Protein AF-0000000075651431 (afdb_homodimer)

Secondary structure (DSSP, 8-state):
-HHHHHHHHHHHTT---EEEEEGGGHHHHHHH-TTSEEEEE--TTHHHHHHHHHHHHHHTGGG--HHHHHHHHHHHHHHHHHHHHHHHH-HHHHHHHHHS--S-EEE-TTSTHHHHHHHHH-TTS-EEEEES--TT-HHHHHHT----TTT---TTS---SS--HHHHHHHHHHHHHHHHHHHHHHHHHHHHHHHHHT-TT--HHHHHTT--EEEE---TTTSPP--B-TTEEE-TTTT--PPPPPPHHHHHHHHTTTTT-EEEEE--TT-----HHHHHHHHHHHHT-SSEEEEE--SSPPTT--TTEEEESS--HHHHHHSTTEEEEEE---HHHHHHHHHHT--EEE---STTHHHHHHHHHHTTSEEE--TTT--HHHHHHHHHHHHH-HHHHHHHHHHHHHHH-SSS-HHHHHHHHHHHHHHH-S-GGGS-GGGGS-HHHHTTHHHHHHHHHHHHHHHHHHHHHHHHHHHHHHHHHHTTTTT-/-HHHHHHHHHHHTT---EEEEEGGGHHHHHHH-TTSEEEEE--TTHHHHHHHHHHHHHHTGGG--HHHHHHHHHHHHHHHHHHHHHHHH-HHHHHHHHHS--S-EEE-TTSTHHHHHHHHH-TTS-EEEEES--TT-HHHHHHT----TTT---TTS---SS--HHHHHHHHHHHHHHHHHHHHHHHHHHHHHHHHHT-TT--HHHHHTT--EEEE---TTTSPP--B-TTEEE-TTTT--PPPPPPHHHHHHHHTTTTT-EEEEE--TT-----HHHHHHHHHHHHT-SSEEEEE--SSPPTT--TTEEEESS--HHHHHHSTTEEEEEE---HHHHHHHHHHT--EEE---STTHHHHHHHHHHTTSEEE--TTT--HHHHHHHHHHHHH-HHHHHHHHHHHHHHH-SSS-HHHHHHHHHHHHHHH-S-GGGS-GGGGS-HHHHTTHHHHHHHHHHHHHHHHHHHHHHHHHHHHHHHHHHTTTTT-

Nearest PDB structures (foldseek):
  7yf5-assembly1_A  TM=9.626E-01  e=2.096E-19  Homo sapiens
  2o6l-assembly1_A  TM=9.824E-01  e=1.201E-18  Homo sapiens
  7yf5-assembly1_B  TM=9.692E-01  e=8.826E-19  Homo sapiens
  7cjx-assembly2_B  TM=9.665E-01  e=2.022E-17  Homo sapiens
  7yan-assembly2_D-2  TM=9.563E-01  e=1.825E-17  Homo sapiens

Sequence (976 aa):
MALAKIGRALVNKGHTVAVAVPQDTVEKHRAEWPDFQFEVFQDQGTQARMRAIQDQAWSTAGELSIFDFKNVFDASSGESKKHCALLLGDSKLQHRLKTSQYSVVISDPIFPCGAILSALLDTRVPHIAVMRADVHFLDEKATGVPIPLSYVPSLTTDFTDDMTFGQRLQNVIVSTLLPLLLRPIVSSTYDGLVRTFVGEDETMQSVTSRTDLWLYRTDNVLDFPRPSMPNMVQVGGLNVRVAAPLTEDMEAFFQSSGDDGVIVVSFGSMVKTMSTERQEVFAAAFARLRQKVVWRYVGEKPAGLGNNTRLLAWLPQNDLLAHTKTRAFITHAGSNGLYEALHHGVPMVCLPLFAEQPANAARVVARGLGVKLDFSKVTSDQLYQAILHVVTNTSYRETAARLSRLHRDQPQSPMERAVWWIEHVIKHGGLPHLRARAVELPWYQYYLLDVAGFLLVVCAAVLGTVWYSCSFVCRKICGKSGAKLKSQMALAKIGRALVNKGHTVAVAVPQDTVEKHRAEWPDFQFEVFQDQGTQARMRAIQDQAWSTAGELSIFDFKNVFDASSGESKKHCALLLGDSKLQHRLKTSQYSVVISDPIFPCGAILSALLDTRVPHIAVMRADVHFLDEKATGVPIPLSYVPSLTTDFTDDMTFGQRLQNVIVSTLLPLLLRPIVSSTYDGLVRTFVGEDETMQSVTSRTDLWLYRTDNVLDFPRPSMPNMVQVGGLNVRVAAPLTEDMEAFFQSSGDDGVIVVSFGSMVKTMSTERQEVFAAAFARLRQKVVWRYVGEKPAGLGNNTRLLAWLPQNDLLAHTKTRAFITHAGSNGLYEALHHGVPMVCLPLFAEQPANAARVVARGLGVKLDFSKVTSDQLYQAILHVVTNTSYRETAARLSRLHRDQPQSPMERAVWWIEHVIKHGGLPHLRARAVELPWYQYYLLDVAGFLLVVCAAVLGTVWYSCSFVCRKICGKSGAKLKSQ

pLDDT: mean 92.02, std 9.85, range [33.69, 98.88]

Solvent-accessible surface area (backbone atoms only — not comparable to full-atom values): 51063 Å² total; per-residue (Å²): 110,70,64,56,55,53,43,52,55,39,42,74,73,70,46,88,44,75,42,82,39,40,59,91,50,43,67,63,47,42,68,74,41,66,86,50,44,76,44,66,39,68,40,90,58,24,66,59,52,33,51,52,52,50,48,53,49,45,49,38,36,80,69,54,49,74,67,51,48,50,50,52,48,51,52,38,50,51,31,49,45,52,33,38,49,32,56,74,63,31,62,69,50,48,51,51,55,55,70,41,87,67,60,62,42,76,33,37,62,80,47,59,51,44,40,50,50,34,52,48,64,27,82,77,37,28,30,35,37,47,36,81,67,50,90,47,48,55,58,47,57,33,57,43,50,67,76,59,47,47,37,50,55,45,56,86,36,56,54,53,50,78,54,53,70,70,49,32,45,50,34,45,50,51,63,51,48,48,45,68,57,38,38,58,50,54,38,70,63,39,20,64,56,32,26,72,64,64,30,79,89,44,36,51,63,57,42,49,39,60,50,36,34,35,40,31,54,39,43,48,82,62,42,77,42,57,60,39,36,70,33,53,41,72,26,39,47,49,80,56,68,86,65,57,84,71,53,71,67,57,45,51,56,53,58,69,24,60,90,63,8,28,35,42,35,43,58,60,88,60,52,56,52,72,53,70,69,56,45,36,30,52,22,44,22,53,42,71,46,81,33,26,35,42,33,52,46,65,76,81,80,52,86,51,49,35,92,51,52,46,76,29,77,70,68,66,56,61,33,52,47,53,37,90,47,43,45,33,38,36,29,26,29,48,69,67,61,47,33,35,26,40,61,48,24,35,15,34,44,21,32,34,55,54,76,54,10,43,23,44,31,32,34,35,38,75,66,40,27,37,47,73,53,55,62,87,69,57,44,30,65,56,51,35,50,51,51,51,48,51,62,65,39,60,63,20,44,52,38,14,41,54,50,11,53,55,67,65,66,51,98,56,54,29,49,55,46,50,51,49,50,52,50,49,33,53,73,74,38,50,52,70,49,34,55,37,58,56,51,75,44,54,68,54,50,56,70,36,46,62,51,50,51,51,53,48,50,51,49,49,50,50,50,46,50,50,49,51,52,50,50,50,52,48,50,57,55,57,57,55,59,62,62,60,60,71,78,106,111,73,63,56,54,53,43,52,55,39,42,76,72,69,48,87,43,72,43,82,39,42,58,90,49,43,66,63,46,42,71,73,40,69,85,50,43,77,44,64,39,69,42,89,59,24,66,60,52,33,50,51,50,50,48,54,48,46,48,38,35,80,68,55,50,74,66,51,48,49,52,50,46,51,52,38,49,51,29,49,45,51,32,39,49,32,55,72,62,31,63,69,49,48,53,52,57,56,72,41,87,69,61,62,42,77,33,38,61,80,46,60,52,45,40,50,51,33,50,48,65,27,84,76,38,28,29,35,37,48,36,80,66,49,90,47,49,56,58,47,57,32,56,42,50,68,76,59,48,49,36,49,54,45,58,86,36,57,56,53,51,79,54,53,70,70,50,31,45,51,35,46,50,50,62,51,48,48,44,66,57,37,39,56,50,53,38,70,64,40,20,63,56,31,26,73,64,64,32,80,90,43,35,51,63,59,44,49,39,60,49,37,34,36,40,30,54,40,44,49,83,62,43,76,41,56,61,38,36,68,33,54,41,71,26,38,46,49,81,58,70,84,65,58,82,69,54,71,67,58,46,50,56,52,58,70,23,60,88,65,8,28,34,41,34,44,59,61,86,61,52,56,52,73,53,69,70,57,45,36,31,53,22,45,21,53,44,70,45,82,33,25,34,42,33,53,46,66,77,79,80,53,86,50,48,35,91,51,52,45,75,28,76,70,69,66,55,63,34,52,46,54,36,90,47,43,46,33,36,36,30,27,29,47,69,67,59,47,34,35,26,40,59,48,24,35,15,35,43,21,32,35,57,55,76,53,9,42,24,43,30,32,32,35,39,74,66,39,26,36,48,72,53,53,62,88,69,56,43,31,65,55,52,35,51,50,52,49,49,50,61,67,40,59,64,22,42,53,39,15,42,52,51,11,53,54,67,66,66,52,100,54,55,30,50,55,46,51,52,49,53,52,51,49,32,54,74,72,38,50,50,70,52,34,55,37,57,55,53,75,46,55,68,54,51,54,70,36,45,63,53,50,51,52,52,49,50,51,50,47,49,51,51,46,51,52,50,50,51,51,51,50,52,48,50,59,57,58,56,56,60,62,63,63,62,69,78,108

Foldseek 3Di:
DLVVLLVVVLVVVPDAAEEEDEPVCVVVVCVVPVRHHYQYFHLVCLVVVLVVLLLVCLQCLQPDDPVNVVVSVVSNLQSLLSSLCRCLVPPVSLVVLLPDDDLAQEEAVCRLSSLLSCLQSDLFRAYEYEEQDHQLNLVCLLQVWDWDLCQAADLQDLDHSDDDPVRSVVRVCCVPVSNVPRNVVVQVRCQVVSCVRRHVPDTSSNSSSSHLAYEHLDDVLQHPDDDDFLRYHYLHLSLADDADDDDPVVVVLQVVLPQQFEEEEDADPSNQDDDLVLLQQQQQLQQPGSGAYEYQHDDDHRPSHHPRYDYDVDDPLLNRLLDPRHAEYEYLQDRNNVSSNLLNLHAYEHAHRDGSSSNSQSSCVVQLQAHYDHSVDDGSVNVNVRSCCSRVPCSNSVSSVVSNVVQVPDPDRSSRVVSVVVVVCSVPNSPVVRGDCSSVDDPCVSVCVVVVVVVVVVVVVVVVVVVVVVVVVCCVVVVVVVVVPPVD/DLVVLLVVVLVVVPDAAEDEDEPVCVVVVCVVPVRHHYQYFHLPCLVVVLVVLLLVCLQCLQPDDPVNVVVSVVSNLQSLLSSLCRCLVPPVSLVVLLPDDDLAQEEAVCRLSSLLSCLQSDLFRAYEYEEQDHQLNLVCLLQVWDWDLCQAADLQDLDHSDDDPVRSVVRVCCVPVSNVPRNVVVQVRCQVVSCVRRHVPDTSSNSSSSHQAYEHLDDVLQHPDDDDFLRYHYLHLSLADDADDDDPVVVVLQVVLPQQFEEEEDADPSNQDDDLVLLQQQQQLQQPGSGAYEYQHDDDHRPSHHPRYDYDVDDPLLNRLLDPRHQEYEYLQDRNNVSSNLLNLHAYEHAHRDGSSSNSQSSCVVQLQAHYDHSVDDGSVNVNVRSCCSRVPCSNSVSSVVSNVVQVPDPDRSSRVVSVVVVVCSVPNSPVVRGDCSSVDDPCVSVCVVVVVVVVVVVVVVVVVVVVVVVVVVCVVVVVVVVVPPVD

Structure (mmCIF, N/CA/C/O backbone):
data_AF-0000000075651431-model_v1
#
loop_
_entity.id
_entity.type
_entity.pdbx_description
1 polymer UDP-glucuronosyltransferase
#
loop_
_atom_site.group_PDB
_atom_site.id
_atom_site.type_symbol
_atom_site.label_atom_id
_atom_site.label_alt_id
_atom_site.label_comp_id
_atom_site.label_asym_id
_atom_site.label_entity_id
_atom_site.label_seq_id
_atom_site.pdbx_PDB_ins_code
_atom_site.Cartn_x
_atom_site.Cartn_y
_atom_site.Cartn_z
_atom_site.occupancy
_atom_site.B_iso_or_equiv
_atom_site.auth_seq_id
_atom_site.auth_comp_id
_atom_site.auth_asym_id
_atom_site.auth_atom_id
_atom_site.pdbx_PDB_model_num
ATOM 1 N N . MET A 1 1 ? 11.805 -23.438 -1.217 1 73.19 1 MET A N 1
ATOM 2 C CA . MET A 1 1 ? 12.461 -22.906 -2.406 1 73.19 1 MET A CA 1
ATOM 3 C C . MET A 1 1 ? 12.625 -21.391 -2.309 1 73.19 1 MET A C 1
ATOM 5 O O . MET A 1 1 ? 13.75 -20.891 -2.287 1 73.19 1 MET A O 1
ATOM 9 N N . ALA A 1 2 ? 11.68 -20.641 -2.002 1 84.62 2 ALA A N 1
ATOM 10 C CA . ALA A 1 2 ? 11.805 -19.188 -1.938 1 84.62 2 ALA A CA 1
ATOM 11 C C . ALA A 1 2 ? 12.68 -18.766 -0.758 1 84.62 2 ALA A C 1
ATOM 13 O O . ALA A 1 2 ? 13.539 -17.891 -0.894 1 84.62 2 ALA A O 1
ATOM 14 N N . LEU A 1 3 ? 12.594 -19.516 0.33 1 93.56 3 LEU A N 1
ATOM 15 C CA . LEU A 1 3 ? 13.336 -19.172 1.536 1 93.56 3 LEU A CA 1
ATOM 16 C C . LEU A 1 3 ? 14.828 -19.438 1.344 1 93.56 3 LEU A C 1
ATOM 18 O O . LEU A 1 3 ? 15.664 -18.672 1.836 1 93.56 3 LEU A O 1
ATOM 22 N N . ALA A 1 4 ? 15.117 -20.484 0.65 1 93.19 4 ALA A N 1
ATOM 23 C CA . ALA A 1 4 ? 16.516 -20.797 0.395 1 93.19 4 ALA A CA 1
ATOM 24 C C . ALA A 1 4 ? 17.172 -19.719 -0.461 1 93.19 4 ALA A C 1
ATOM 26 O O . ALA A 1 4 ? 18.344 -19.359 -0.244 1 93.19 4 ALA A O 1
ATOM 27 N N . LYS A 1 5 ? 16.438 -19.234 -1.408 1 94.06 5 LYS A N 1
ATOM 28 C CA . LYS A 1 5 ? 16.969 -18.172 -2.266 1 94.06 5 LYS A CA 1
ATOM 29 C C . LYS A 1 5 ? 17.219 -16.891 -1.475 1 94.06 5 LYS A C 1
ATOM 31 O O . LYS A 1 5 ? 18.234 -16.219 -1.666 1 94.06 5 LYS A O 1
ATOM 36 N N . ILE A 1 6 ? 16.312 -16.531 -0.624 1 97.38 6 ILE A N 1
ATOM 37 C CA . ILE A 1 6 ? 16.484 -15.383 0.247 1 97.38 6 ILE A CA 1
ATOM 38 C C . ILE A 1 6 ? 17.703 -15.594 1.148 1 97.38 6 ILE A C 1
ATOM 40 O O . ILE A 1 6 ? 18.516 -14.688 1.328 1 97.38 6 ILE A O 1
ATOM 44 N N . GLY A 1 7 ? 17.812 -16.859 1.695 1 97.38 7 GLY A N 1
ATOM 45 C CA . GLY A 1 7 ? 18.953 -17.188 2.525 1 97.38 7 GLY A CA 1
ATOM 46 C C . GLY A 1 7 ? 20.281 -17 1.812 1 97.38 7 GLY A 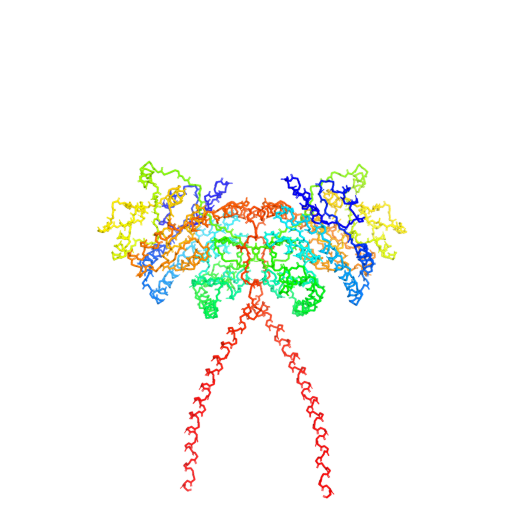C 1
ATOM 47 O O . GLY A 1 7 ? 21.219 -16.422 2.377 1 97.38 7 GLY A O 1
ATOM 48 N N . ARG A 1 8 ? 20.328 -17.453 0.633 1 95.62 8 ARG A N 1
ATOM 49 C CA . ARG A 1 8 ? 21.547 -17.312 -0.144 1 95.62 8 ARG A CA 1
ATOM 50 C C . ARG A 1 8 ? 21.891 -15.844 -0.369 1 95.62 8 ARG A C 1
ATOM 52 O O . ARG A 1 8 ? 23.047 -15.445 -0.267 1 95.62 8 ARG A O 1
ATOM 59 N N . ALA A 1 9 ? 20.859 -15.055 -0.707 1 96.88 9 ALA A N 1
ATOM 60 C CA . ALA A 1 9 ? 21.078 -13.625 -0.906 1 96.88 9 ALA A CA 1
ATOM 61 C C . ALA A 1 9 ? 21.594 -12.961 0.37 1 96.88 9 ALA A C 1
ATOM 63 O O . ALA A 1 9 ? 22.453 -12.078 0.316 1 96.88 9 ALA A O 1
ATOM 64 N N . LEU A 1 10 ? 21.125 -13.398 1.512 1 98.06 10 LEU A N 1
ATOM 65 C CA . LEU A 1 10 ? 21.547 -12.844 2.793 1 98.06 10 LEU A CA 1
ATOM 66 C C . LEU A 1 10 ? 22.984 -13.227 3.111 1 98.06 10 LEU A C 1
ATOM 68 O O . LEU A 1 10 ? 23.75 -12.406 3.602 1 98.06 10 LEU A O 1
ATOM 72 N N . VAL A 1 11 ? 23.344 -14.5 2.809 1 97.69 11 VAL A N 1
ATOM 73 C CA . VAL A 1 11 ? 24.719 -14.953 3.01 1 97.69 11 VAL A CA 1
ATOM 74 C C . VAL A 1 11 ? 25.672 -14.133 2.146 1 97.69 11 VAL A C 1
ATOM 76 O O . VAL A 1 11 ? 26.75 -13.719 2.604 1 97.69 11 VAL A O 1
ATOM 79 N N . ASN A 1 12 ? 25.266 -13.875 0.931 1 96.12 12 ASN A N 1
ATOM 80 C CA . ASN A 1 12 ? 26.062 -13.078 0.014 1 96.12 12 ASN A CA 1
ATOM 81 C C . ASN A 1 12 ? 26.266 -11.664 0.536 1 96.12 12 ASN A C 1
ATOM 83 O O . ASN A 1 12 ? 27.25 -11 0.192 1 96.12 12 ASN A O 1
ATOM 87 N N . LYS A 1 13 ? 25.391 -11.203 1.325 1 97 13 LYS A N 1
ATOM 88 C CA . LYS A 1 13 ? 25.484 -9.867 1.9 1 97 13 LYS A CA 1
ATOM 89 C C . LYS A 1 13 ? 26.234 -9.898 3.234 1 97 13 LYS A C 1
ATOM 91 O O . LYS A 1 13 ? 26.312 -8.875 3.924 1 97 13 LYS A O 1
ATOM 96 N N . GLY A 1 14 ? 26.609 -11.055 3.701 1 97 14 GLY A N 1
ATOM 97 C CA . GLY A 1 14 ? 27.469 -11.164 4.875 1 97 14 GLY A CA 1
ATOM 98 C C . GLY A 1 14 ? 26.719 -11.617 6.117 1 97 14 GLY A C 1
ATOM 99 O O . GLY A 1 14 ? 27.281 -11.648 7.211 1 97 14 GLY A O 1
ATOM 100 N N . HIS A 1 15 ? 25.5 -12.047 5.992 1 97.56 15 HIS A N 1
ATOM 101 C CA . HIS A 1 15 ? 24.734 -12.523 7.137 1 97.56 15 HIS A CA 1
ATOM 102 C C . HIS A 1 15 ? 24.969 -14.008 7.379 1 97.56 15 HIS A C 1
ATOM 104 O O . HIS A 1 15 ? 25.344 -14.734 6.461 1 97.56 15 HIS A O 1
ATOM 110 N N . THR A 1 16 ? 24.734 -14.445 8.594 1 97 16 THR A N 1
ATOM 111 C CA . THR A 1 16 ? 24.688 -15.867 8.938 1 97 16 THR A CA 1
ATOM 112 C C . THR A 1 16 ? 23.266 -16.391 8.883 1 97 16 THR A C 1
ATOM 114 O O . THR A 1 16 ? 22.359 -15.828 9.508 1 97 16 THR A O 1
ATOM 117 N N . VAL A 1 17 ? 23.094 -17.422 8.125 1 97.31 17 VAL A N 1
ATOM 118 C CA . VAL A 1 17 ? 21.766 -18 7.953 1 97.31 17 VAL A CA 1
ATOM 119 C C . VAL A 1 17 ? 21.719 -19.406 8.562 1 97.31 17 VAL A C 1
ATOM 121 O O . VAL A 1 17 ? 22.547 -20.266 8.219 1 97.31 17 VAL A O 1
ATOM 124 N N . ALA A 1 18 ? 20.797 -19.594 9.508 1 96.06 18 ALA A N 1
ATOM 125 C CA . ALA A 1 18 ? 20.578 -20.906 10.117 1 96.06 18 ALA A CA 1
ATOM 126 C C . ALA A 1 18 ? 19.219 -21.469 9.75 1 96.06 18 ALA A C 1
ATOM 128 O O . ALA A 1 18 ? 18.219 -20.734 9.719 1 96.06 18 ALA A O 1
ATOM 129 N N . VAL A 1 19 ? 19.188 -22.781 9.445 1 95.56 19 VAL A N 1
ATOM 130 C CA . VAL A 1 19 ? 17.953 -23.453 9.07 1 95.56 19 VAL A CA 1
ATOM 131 C C . VAL A 1 19 ? 17.688 -24.625 10.016 1 95.56 19 VAL A C 1
ATOM 133 O O . VAL A 1 19 ? 18.578 -25.438 10.273 1 95.56 19 VAL A O 1
ATOM 136 N N . ALA A 1 20 ? 16.516 -24.656 10.586 1 93.56 20 ALA A N 1
ATOM 137 C CA . ALA A 1 20 ? 16.109 -25.812 11.383 1 93.56 20 ALA A CA 1
ATOM 138 C C . ALA A 1 20 ? 15.672 -26.969 10.484 1 93.56 20 ALA A C 1
ATOM 140 O O . ALA A 1 20 ? 14.719 -26.828 9.703 1 93.56 20 ALA A O 1
ATOM 141 N N . VAL A 1 21 ? 16.391 -28.141 10.609 1 94.12 21 VAL A N 1
ATOM 142 C CA . VAL A 1 21 ? 16.094 -29.25 9.719 1 94.12 21 VAL A CA 1
ATOM 143 C C . VAL A 1 21 ? 16.078 -30.562 10.516 1 94.12 21 VAL A C 1
ATOM 145 O O . VAL A 1 21 ? 16.734 -30.672 11.547 1 94.12 21 VAL A O 1
ATOM 148 N N . PRO A 1 22 ? 15.266 -31.531 10.008 1 93.81 22 PRO A N 1
ATOM 149 C CA . PRO A 1 22 ? 15.32 -32.844 10.625 1 93.81 22 PRO A CA 1
ATOM 150 C C . PRO A 1 22 ? 16.656 -33.562 10.414 1 93.81 22 PRO A C 1
ATOM 152 O O . PRO A 1 22 ? 17.312 -33.344 9.383 1 93.81 22 PRO A O 1
ATOM 155 N N . GLN A 1 23 ? 16.969 -34.406 11.281 1 93.31 23 GLN A N 1
ATOM 156 C CA . GLN A 1 23 ? 18.234 -35.125 11.273 1 93.31 23 GLN A CA 1
ATOM 157 C C . GLN A 1 23 ? 18.406 -35.938 9.992 1 93.31 23 GLN A C 1
ATOM 159 O O . GLN A 1 23 ? 19.5 -36 9.43 1 93.31 23 GLN A O 1
ATOM 164 N N . ASP A 1 24 ? 17.359 -36.438 9.469 1 91.44 24 ASP A N 1
ATOM 165 C CA . ASP A 1 24 ? 17.422 -37.344 8.328 1 91.44 24 ASP A CA 1
ATOM 166 C C . ASP A 1 24 ? 17.703 -36.594 7.031 1 91.44 24 ASP A C 1
ATOM 168 O O . ASP A 1 24 ? 18.109 -37.188 6.035 1 91.44 24 ASP A O 1
ATOM 172 N N . THR A 1 25 ? 17.516 -35.281 7.039 1 91.75 25 THR A N 1
ATOM 173 C CA . THR A 1 25 ? 17.641 -34.562 5.785 1 91.75 25 THR A CA 1
ATOM 174 C C . THR A 1 25 ? 18.844 -33.625 5.84 1 91.75 25 THR A C 1
ATOM 176 O O . THR A 1 25 ? 19.141 -32.938 4.859 1 91.75 25 THR A O 1
ATOM 179 N N . VAL A 1 26 ? 19.547 -33.594 6.895 1 93.5 26 VAL A N 1
ATOM 180 C CA . VAL A 1 26 ? 20.578 -32.562 7.121 1 93.5 26 VAL A CA 1
ATOM 181 C C . VAL A 1 26 ? 21.703 -32.719 6.105 1 93.5 26 VAL A C 1
ATOM 183 O O . VAL A 1 26 ? 22.25 -31.734 5.609 1 93.5 26 VAL A O 1
ATOM 186 N N . GLU A 1 27 ? 22.078 -33.906 5.801 1 93.62 27 GLU A N 1
ATOM 187 C CA . GLU A 1 27 ? 23.203 -34.125 4.887 1 93.62 27 GLU A CA 1
ATOM 188 C C . GLU A 1 27 ? 22.875 -33.656 3.479 1 93.62 27 GLU A C 1
ATOM 190 O O . GLU A 1 27 ? 23.719 -33.062 2.803 1 93.62 27 GLU A O 1
ATOM 195 N N . LYS A 1 28 ? 21.703 -33.906 3.127 1 92.12 28 LYS A N 1
ATOM 196 C CA . LYS A 1 28 ? 21.266 -33.438 1.819 1 92.12 28 LYS A CA 1
ATOM 197 C C . LYS A 1 28 ? 21.25 -31.891 1.759 1 92.12 28 LYS A C 1
ATOM 199 O O . LYS A 1 28 ? 21.688 -31.312 0.764 1 92.12 28 LYS A O 1
ATOM 204 N N . HIS A 1 29 ? 20.812 -31.266 2.795 1 92.56 29 HIS A N 1
ATOM 205 C CA . HIS A 1 29 ? 20.75 -29.812 2.848 1 92.56 29 HIS A CA 1
ATOM 206 C C . HIS A 1 29 ? 22.141 -29.188 2.91 1 92.56 29 HIS A C 1
ATOM 208 O O . HIS A 1 29 ? 22.391 -28.156 2.277 1 92.56 29 HIS A O 1
ATOM 214 N N . ARG A 1 30 ? 22.984 -29.828 3.635 1 94.38 30 ARG A N 1
ATOM 215 C CA . ARG A 1 30 ? 24.359 -29.344 3.721 1 94.38 30 ARG A CA 1
ATOM 216 C C . ARG A 1 30 ? 25.047 -29.391 2.357 1 94.38 30 ARG A C 1
ATOM 218 O O . ARG A 1 30 ? 25.859 -28.516 2.037 1 94.38 30 ARG A O 1
ATOM 225 N N . ALA A 1 31 ? 24.688 -30.375 1.65 1 94.38 31 ALA A N 1
ATOM 226 C CA . ALA A 1 31 ? 25.25 -30.5 0.308 1 94.38 31 ALA A CA 1
ATOM 227 C C . ALA A 1 31 ? 24.719 -29.406 -0.616 1 94.38 31 ALA A C 1
ATOM 229 O O . ALA A 1 31 ? 25.453 -28.859 -1.44 1 94.38 31 ALA A O 1
ATOM 230 N N . GLU A 1 32 ? 23.547 -29.141 -0.436 1 91.12 32 GLU A N 1
ATOM 231 C CA . GLU A 1 32 ? 22.875 -28.172 -1.303 1 91.12 32 GLU A CA 1
ATOM 232 C C . GLU A 1 32 ? 23.234 -26.734 -0.909 1 91.12 32 GLU A C 1
ATOM 234 O O . GLU A 1 32 ? 23.375 -25.875 -1.771 1 91.12 32 GLU A O 1
ATOM 239 N N . TRP A 1 33 ? 23.344 -26.547 0.372 1 93.81 33 TRP A N 1
ATOM 240 C CA . TRP A 1 33 ? 23.625 -25.219 0.885 1 93.81 33 TRP A CA 1
ATOM 241 C C . TRP A 1 33 ? 24.781 -25.25 1.883 1 93.81 33 TRP A C 1
ATOM 243 O O . TRP A 1 33 ? 24.594 -25.016 3.076 1 93.81 33 TRP A O 1
ATOM 253 N N . PRO A 1 34 ? 25.953 -25.359 1.421 1 94.25 34 PRO A N 1
ATOM 254 C CA . PRO A 1 34 ? 27.109 -25.547 2.305 1 94.25 34 PRO A CA 1
ATOM 255 C C . PRO A 1 34 ? 27.406 -24.312 3.152 1 94.25 34 PRO A C 1
ATOM 257 O O . PRO A 1 34 ? 28.047 -24.422 4.211 1 94.25 34 PRO A O 1
ATOM 260 N N . ASP A 1 35 ? 26.938 -23.172 2.736 1 95.31 35 ASP A N 1
ATOM 261 C CA . ASP A 1 35 ? 27.281 -21.938 3.432 1 95.31 35 ASP A CA 1
ATOM 262 C C . ASP A 1 35 ? 26.266 -21.625 4.531 1 95.31 35 ASP A C 1
ATOM 264 O O . ASP A 1 35 ? 26.406 -20.656 5.27 1 95.31 35 ASP A O 1
ATOM 268 N N . PHE A 1 36 ? 25.25 -22.438 4.645 1 96.5 36 PHE A N 1
ATOM 269 C CA . PHE A 1 36 ? 24.234 -22.25 5.688 1 96.5 36 PHE A CA 1
ATOM 270 C C . PHE A 1 36 ? 24.656 -22.969 6.969 1 96.5 36 PHE A C 1
ATOM 272 O O . PHE A 1 36 ? 25.531 -23.844 6.941 1 96.5 36 PHE A O 1
ATOM 279 N N . GLN A 1 37 ? 24.172 -22.531 8.07 1 95.69 37 GLN A N 1
ATOM 280 C CA . GLN A 1 37 ? 24.203 -23.281 9.32 1 95.69 37 GLN A CA 1
ATOM 281 C C . GLN A 1 37 ? 22.906 -24.062 9.523 1 95.69 37 GLN A C 1
ATOM 283 O O . GLN A 1 37 ? 21.844 -23.641 9.07 1 95.69 37 GLN A O 1
ATOM 288 N N . PHE A 1 38 ? 23.078 -25.234 10.164 1 95.69 38 PHE A N 1
ATOM 289 C CA . PHE A 1 38 ? 21.891 -26.062 10.336 1 95.69 38 PHE A CA 1
ATOM 290 C C . PHE A 1 38 ? 21.688 -26.406 11.805 1 95.69 38 PHE A C 1
ATOM 292 O O . PHE A 1 38 ? 22.625 -26.797 12.5 1 95.69 38 PHE A O 1
ATOM 299 N N . GLU A 1 39 ? 20.5 -26.109 12.266 1 94.75 39 GLU A N 1
ATOM 300 C CA . GLU A 1 39 ? 20.016 -26.578 13.555 1 94.75 39 GLU A CA 1
ATOM 301 C C . GLU A 1 39 ? 19.203 -27.859 13.398 1 94.75 39 GLU A C 1
ATOM 303 O O . GLU A 1 39 ? 18.109 -27.844 12.836 1 94.75 39 GLU A O 1
ATOM 308 N N . VAL A 1 40 ? 19.688 -28.938 14.023 1 95.38 40 VAL A N 1
ATOM 309 C CA . VAL A 1 40 ? 19.141 -30.25 13.711 1 95.38 40 VAL A CA 1
ATOM 310 C C . VAL A 1 40 ? 18.25 -30.719 14.859 1 95.38 40 VAL A C 1
ATOM 312 O O . VAL A 1 40 ? 18.562 -30.5 16.031 1 95.38 40 VAL A O 1
ATOM 315 N N . PHE A 1 41 ? 17.125 -31.344 14.492 1 95.12 41 PHE A N 1
ATOM 316 C CA . PHE A 1 41 ? 16.234 -31.938 15.469 1 95.12 41 PHE A CA 1
ATOM 317 C C . PHE A 1 41 ? 15.727 -33.281 14.984 1 95.12 41 PHE A C 1
ATOM 319 O O . PHE A 1 41 ? 15.898 -33.656 13.812 1 95.12 41 PHE A O 1
ATOM 326 N N . GLN A 1 42 ? 15.195 -34.094 15.891 1 93.12 42 GLN A N 1
ATOM 327 C CA . GLN A 1 42 ? 14.656 -35.406 15.547 1 93.12 42 GLN A CA 1
ATOM 328 C C . GLN A 1 42 ? 13.172 -35.312 15.211 1 93.12 42 GLN A C 1
ATOM 330 O O . GLN A 1 42 ? 12.352 -35 16.062 1 93.12 42 GLN A O 1
ATOM 335 N N . ASP A 1 43 ? 12.859 -35.656 13.945 1 92.75 43 ASP A N 1
ATOM 336 C CA . ASP A 1 43 ? 11.469 -35.438 13.555 1 92.75 43 ASP A CA 1
ATOM 337 C C . ASP A 1 43 ? 10.727 -36.781 13.461 1 92.75 43 ASP A C 1
ATOM 339 O O . ASP A 1 43 ? 9.547 -36.812 13.125 1 92.75 43 ASP A O 1
ATOM 343 N N . GLN A 1 44 ? 11.406 -37.969 13.656 1 92.81 44 GLN A N 1
ATOM 344 C CA . GLN A 1 44 ? 10.82 -39.312 13.68 1 92.81 44 GLN A CA 1
ATOM 345 C C . GLN A 1 44 ? 10.125 -39.625 12.359 1 92.81 44 GLN A C 1
ATOM 347 O O . GLN A 1 44 ? 9.023 -40.188 12.344 1 92.81 44 GLN A O 1
ATOM 352 N N . GLY A 1 45 ? 10.594 -39.031 11.258 1 91.44 45 GLY A N 1
ATOM 353 C CA . GLY A 1 45 ? 10.125 -39.375 9.922 1 91.44 45 GLY A CA 1
ATOM 354 C C . GLY A 1 45 ? 8.914 -38.594 9.492 1 91.44 45 GLY A C 1
ATOM 355 O O . GLY A 1 45 ? 8.32 -38.875 8.445 1 91.44 45 GLY A O 1
ATOM 356 N N . THR A 1 46 ? 8.5 -37.625 10.219 1 90.19 46 THR A N 1
ATOM 357 C CA . THR A 1 46 ? 7.293 -36.875 9.93 1 90.19 46 THR A CA 1
ATOM 358 C C . THR A 1 46 ? 7.43 -36.125 8.602 1 90.19 46 THR A C 1
ATOM 360 O O . THR A 1 46 ? 6.484 -36.062 7.816 1 90.19 46 THR A O 1
ATOM 363 N N . GLN A 1 47 ? 8.547 -35.562 8.328 1 88.44 47 GLN A N 1
ATOM 364 C CA . GLN A 1 47 ? 8.75 -34.812 7.086 1 88.44 47 GLN A CA 1
ATOM 365 C C . GLN A 1 47 ? 8.641 -35.75 5.879 1 88.44 47 GLN A C 1
ATOM 367 O O . GLN A 1 47 ? 8.047 -35.406 4.863 1 88.44 47 GLN A O 1
ATOM 372 N N . ALA A 1 48 ? 9.18 -36.906 6.039 1 87.81 48 ALA A N 1
ATOM 373 C CA . ALA A 1 48 ? 9.109 -37.875 4.957 1 87.81 48 ALA A CA 1
ATOM 374 C C . ALA A 1 48 ? 7.664 -38.312 4.699 1 87.81 48 ALA A C 1
ATOM 376 O O . ALA A 1 48 ? 7.25 -38.469 3.549 1 87.81 48 ALA A O 1
ATOM 377 N N . ARG A 1 49 ? 6.973 -38.5 5.742 1 89.56 49 ARG A N 1
ATOM 378 C CA . ARG A 1 49 ? 5.574 -38.906 5.605 1 89.56 49 ARG A CA 1
ATOM 379 C C . ARG A 1 49 ? 4.754 -37.781 4.973 1 89.56 49 ARG A C 1
ATOM 381 O O . ARG A 1 49 ? 3.889 -38.031 4.133 1 89.56 49 ARG A O 1
ATOM 388 N N . MET A 1 50 ? 5.035 -36.594 5.371 1 86.44 50 MET A N 1
ATOM 389 C CA . MET A 1 50 ? 4.359 -35.438 4.785 1 86.44 50 MET A CA 1
ATOM 390 C C . MET A 1 50 ? 4.629 -35.344 3.285 1 86.44 50 MET A C 1
ATOM 392 O O . MET A 1 50 ? 3.711 -35.125 2.496 1 86.44 50 MET A O 1
ATOM 396 N N . ARG A 1 51 ? 5.836 -35.531 2.947 1 81.69 51 ARG A N 1
ATOM 397 C CA . ARG A 1 51 ? 6.207 -35.469 1.537 1 81.69 51 ARG A CA 1
ATOM 398 C C . ARG A 1 51 ? 5.512 -36.562 0.751 1 81.69 51 ARG A C 1
ATOM 400 O O . ARG A 1 51 ? 5.086 -36.375 -0.386 1 81.69 51 ARG A O 1
ATOM 407 N N . ALA A 1 52 ? 5.383 -37.688 1.381 1 81.62 52 ALA A N 1
ATOM 408 C CA . ALA A 1 52 ? 4.715 -38.812 0.73 1 81.62 52 ALA A CA 1
ATOM 409 C C . ALA A 1 52 ? 3.24 -38.5 0.479 1 81.62 52 ALA A C 1
ATOM 411 O O . ALA A 1 52 ? 2.699 -38.844 -0.574 1 81.62 52 ALA A O 1
ATOM 412 N N . ILE A 1 53 ? 2.658 -37.875 1.387 1 80.62 53 ILE A N 1
ATOM 413 C CA . ILE A 1 53 ? 1.255 -37.5 1.265 1 80.62 53 ILE A CA 1
ATOM 414 C C . ILE A 1 53 ? 1.092 -36.5 0.141 1 80.62 53 ILE A C 1
ATOM 416 O O . ILE A 1 53 ? 0.187 -36.594 -0.688 1 80.62 53 ILE A O 1
ATOM 420 N N . GLN A 1 54 ? 1.954 -35.562 0.106 1 74.56 54 GLN A N 1
ATOM 421 C CA . GLN A 1 54 ? 1.898 -34.5 -0.911 1 74.56 54 GLN A CA 1
ATOM 422 C C . GLN A 1 54 ? 2.135 -35.094 -2.305 1 74.56 54 GLN A C 1
ATOM 424 O O . GLN A 1 54 ? 1.438 -34.719 -3.256 1 74.56 54 GLN A O 1
ATOM 429 N N . ASP A 1 55 ? 3.07 -35.938 -2.303 1 72.25 55 ASP A N 1
ATOM 430 C CA . ASP A 1 55 ? 3.385 -36.594 -3.578 1 72.25 55 ASP A CA 1
ATOM 431 C C . ASP A 1 55 ? 2.189 -37.375 -4.109 1 72.25 55 ASP A C 1
ATOM 433 O O . ASP A 1 55 ? 1.912 -37.344 -5.309 1 72.25 55 ASP A O 1
ATOM 437 N N . GLN A 1 56 ? 1.547 -38 -3.254 1 70.88 56 GLN A N 1
ATOM 438 C CA . GLN A 1 56 ? 0.373 -38.75 -3.65 1 70.88 56 GLN A CA 1
ATOM 439 C C . GLN A 1 56 ? -0.761 -37.844 -4.102 1 70.88 56 GLN A C 1
ATOM 441 O O . GLN A 1 56 ? -1.441 -38.125 -5.086 1 70.88 56 GLN A O 1
ATOM 446 N N . ALA A 1 57 ? -0.938 -36.75 -3.418 1 70.44 57 ALA A N 1
ATOM 447 C CA . ALA A 1 57 ? -1.993 -35.812 -3.744 1 70.44 57 ALA A CA 1
ATOM 448 C C . ALA A 1 57 ? -1.74 -35.156 -5.098 1 70.44 57 ALA A C 1
ATOM 450 O O . ALA A 1 57 ? -2.668 -34.969 -5.895 1 70.44 57 ALA A O 1
ATOM 451 N N . TRP A 1 58 ? -0.588 -34.844 -5.363 1 66.5 58 TRP A N 1
ATOM 452 C CA . TRP A 1 58 ? -0.238 -34.156 -6.594 1 66.5 58 TRP A CA 1
ATOM 453 C C . TRP A 1 58 ? -0.327 -35.094 -7.797 1 66.5 58 TRP A C 1
ATOM 455 O O . TRP A 1 58 ? -0.64 -34.656 -8.906 1 66.5 58 TRP A O 1
ATOM 465 N N . SER A 1 59 ? -0.029 -36.312 -7.473 1 64.62 59 SER A N 1
ATOM 466 C CA . SER A 1 59 ? -0.077 -37.312 -8.555 1 64.62 59 SER A CA 1
ATOM 467 C C . SER A 1 59 ? -1.509 -37.531 -9.023 1 64.62 59 SER A C 1
ATOM 469 O O . SER A 1 59 ? -1.733 -37.938 -10.164 1 64.62 59 SER A O 1
ATOM 471 N N . THR A 1 60 ? -2.434 -37.094 -8.125 1 63.69 60 THR A N 1
ATOM 472 C CA . THR A 1 60 ? -3.826 -37.344 -8.484 1 63.69 60 THR A CA 1
ATOM 473 C C . THR A 1 60 ? -4.586 -36.031 -8.609 1 63.69 60 THR A C 1
ATOM 475 O O . THR A 1 60 ? -5.816 -36 -8.531 1 63.69 60 THR A O 1
ATOM 478 N N . ALA A 1 61 ? -3.859 -34.969 -8.547 1 59.97 61 ALA A N 1
ATOM 479 C CA . ALA A 1 61 ? -4.438 -33.656 -8.414 1 59.97 61 ALA A CA 1
ATOM 480 C C . ALA A 1 61 ? -5.555 -33.406 -9.43 1 59.97 61 ALA A C 1
ATOM 482 O O . ALA A 1 61 ? -6.613 -32.875 -9.094 1 59.97 61 ALA A O 1
ATOM 483 N N . GLY A 1 62 ? -5.453 -33.688 -10.617 1 56.84 62 GLY A N 1
ATOM 484 C CA . GLY A 1 62 ? -6.488 -33.438 -11.602 1 56.84 62 GLY A CA 1
ATOM 485 C C . GLY A 1 62 ? -7.727 -34.312 -11.391 1 56.84 62 GLY A C 1
ATOM 486 O O . GLY A 1 62 ? -8.773 -34.031 -11.984 1 56.84 62 GLY A O 1
ATOM 487 N N . GLU A 1 63 ? -7.602 -35.156 -10.375 1 60 63 GLU A N 1
ATOM 488 C CA . GLU A 1 63 ? -8.688 -36.125 -10.227 1 60 63 GLU A CA 1
ATOM 489 C C . GLU A 1 63 ? -9.25 -36.094 -8.805 1 60 63 GLU A C 1
ATOM 491 O O . GLU A 1 63 ? -10.156 -36.875 -8.492 1 60 63 GLU A O 1
ATOM 496 N N . LEU A 1 64 ? -8.75 -35.219 -8.062 1 62.09 64 LEU A N 1
ATOM 497 C CA . LEU A 1 64 ? -9.148 -35.281 -6.66 1 62.09 64 LEU A CA 1
ATOM 498 C C . LEU A 1 64 ? -10.477 -34.562 -6.438 1 62.09 64 LEU A C 1
ATOM 500 O O . LEU A 1 64 ? -10.695 -33.469 -6.973 1 62.09 64 LEU A O 1
ATOM 504 N N . SER A 1 65 ? -11.352 -35.375 -5.883 1 62.38 65 SER A N 1
ATOM 505 C CA . SER A 1 65 ? -12.586 -34.781 -5.406 1 62.38 65 SER A CA 1
ATOM 506 C C . SER A 1 65 ? -12.328 -33.844 -4.223 1 62.38 65 SER A C 1
ATOM 508 O O . SER A 1 65 ? -11.227 -33.812 -3.672 1 62.38 65 SER A O 1
ATOM 510 N N . ILE A 1 66 ? -13.203 -33.031 -3.84 1 66 66 ILE A N 1
ATOM 511 C CA . ILE A 1 66 ? -13.117 -32.156 -2.693 1 66 66 ILE A CA 1
ATOM 512 C C . ILE A 1 66 ? -12.867 -32.969 -1.422 1 66 66 ILE A C 1
ATOM 514 O O . ILE A 1 66 ? -12.133 -32.531 -0.534 1 66 66 ILE A O 1
ATOM 518 N N . PHE A 1 67 ? -13.43 -34.156 -1.415 1 67.38 67 PHE A N 1
ATOM 519 C CA . PHE A 1 67 ? -13.258 -35.031 -0.251 1 67.38 67 PHE A CA 1
ATOM 520 C C . PHE A 1 67 ? -11.836 -35.562 -0.174 1 67.38 67 PHE A C 1
ATOM 522 O O . PHE A 1 67 ? -11.266 -35.656 0.913 1 67.38 67 PHE A O 1
ATOM 529 N N . ASP A 1 68 ? -11.305 -35.844 -1.312 1 72.56 68 ASP A N 1
ATOM 530 C CA . ASP A 1 68 ? -9.922 -36.281 -1.364 1 72.56 68 ASP A CA 1
ATOM 531 C C . ASP A 1 68 ? -8.961 -35.188 -0.918 1 72.56 68 ASP A C 1
ATOM 533 O O . ASP A 1 68 ? -8 -35.469 -0.188 1 72.56 68 ASP A O 1
ATOM 537 N N . PHE A 1 69 ? -9.359 -34.125 -1.263 1 71.94 69 PHE A N 1
ATOM 538 C CA . PHE A 1 69 ? -8.531 -32.969 -0.886 1 71.94 69 PHE A CA 1
ATOM 539 C C . PHE A 1 69 ? -8.555 -32.75 0.623 1 71.94 69 PHE A C 1
ATOM 541 O O . PHE A 1 69 ? -7.527 -32.5 1.235 1 71.94 69 PHE A O 1
ATOM 548 N N . LYS A 1 70 ? -9.695 -32.906 1.138 1 74.38 70 LYS A N 1
ATOM 549 C CA . LYS A 1 70 ? -9.836 -32.75 2.582 1 74.38 70 LYS A CA 1
ATOM 550 C C . LYS A 1 70 ? -9.008 -33.781 3.334 1 74.38 70 LYS A C 1
ATOM 552 O O . LYS A 1 70 ? -8.352 -33.469 4.324 1 74.38 70 LYS A O 1
ATOM 557 N N . ASN A 1 71 ? -9.039 -35 2.814 1 78.06 71 ASN A N 1
ATOM 558 C CA . ASN A 1 71 ? -8.297 -36.094 3.461 1 78.06 71 ASN A CA 1
ATOM 559 C C . ASN A 1 71 ? -6.789 -35.844 3.385 1 78.06 71 ASN A C 1
ATOM 561 O O . ASN A 1 71 ? -6.07 -36.062 4.359 1 78.06 71 ASN A O 1
ATOM 565 N N . VAL A 1 72 ? -6.43 -35.469 2.285 1 78.25 72 VAL A N 1
ATOM 566 C CA . VAL A 1 72 ? -5.016 -35.156 2.088 1 78.25 72 VAL A CA 1
ATOM 567 C C . VAL A 1 72 ? -4.605 -34 2.998 1 78.25 72 VAL A C 1
ATOM 569 O O . VAL A 1 72 ? -3.547 -34.031 3.633 1 78.25 72 VAL A O 1
ATOM 572 N N . PHE A 1 73 ? -5.434 -33.094 3.049 1 78.81 73 PHE A N 1
ATOM 573 C CA . PHE A 1 73 ? -5.156 -31.906 3.873 1 78.81 73 PHE A CA 1
ATOM 574 C C . PHE A 1 73 ? -5.086 -32.281 5.348 1 78.81 73 PHE A C 1
ATOM 576 O O . PHE A 1 73 ? -4.184 -31.859 6.062 1 78.81 73 PHE A O 1
ATOM 583 N N . ASP A 1 74 ? -5.996 -33.125 5.773 1 81.75 74 ASP A N 1
ATOM 584 C CA . ASP A 1 74 ? -6.031 -33.562 7.168 1 81.75 74 ASP A CA 1
ATOM 585 C C . ASP A 1 74 ? -4.789 -34.375 7.52 1 81.75 74 ASP A C 1
ATOM 587 O O . ASP A 1 74 ? -4.188 -34.156 8.578 1 81.75 74 ASP A O 1
ATOM 591 N N . ALA A 1 75 ? -4.5 -35.219 6.602 1 83.88 75 ALA A N 1
ATOM 592 C CA . ALA A 1 75 ? -3.33 -36.062 6.836 1 83.88 75 ALA A CA 1
ATOM 593 C C . ALA A 1 75 ? -2.053 -35.219 6.875 1 83.88 75 ALA A C 1
ATOM 595 O O . ALA A 1 75 ? -1.196 -35.438 7.738 1 83.88 75 ALA A O 1
ATOM 596 N N . SER A 1 76 ? -1.961 -34.375 5.992 1 84.69 76 SER A N 1
ATOM 597 C CA . SER A 1 76 ? -0.787 -33.5 5.926 1 84.69 76 SER A CA 1
ATOM 598 C C . SER A 1 76 ? -0.695 -32.625 7.152 1 84.69 76 SER A C 1
ATOM 600 O O . SER A 1 76 ? 0.392 -32.406 7.691 1 84.69 76 SER A O 1
ATOM 602 N N . SER A 1 77 ? -1.812 -32.094 7.574 1 86.19 77 SER A N 1
ATOM 603 C CA . SER A 1 77 ? -1.852 -31.219 8.734 1 86.19 77 SER A CA 1
ATOM 604 C C . SER A 1 77 ? -1.47 -31.969 10.008 1 86.19 77 SER A C 1
ATOM 606 O O . SER A 1 77 ? -0.823 -31.406 10.898 1 86.19 77 SER A O 1
ATOM 608 N N . GLY A 1 78 ? -1.931 -33.219 10.039 1 87.94 78 GLY A N 1
ATOM 609 C CA . GLY A 1 78 ? -1.559 -34.031 11.18 1 87.94 78 GLY A CA 1
ATOM 610 C C . GLY A 1 78 ? -0.063 -34.25 11.289 1 87.94 78 GLY A C 1
ATOM 611 O O . GLY A 1 78 ? 0.512 -34.125 12.375 1 87.94 78 GLY A O 1
ATOM 612 N N . GLU A 1 79 ? 0.513 -34.562 10.172 1 91.19 79 GLU A N 1
ATOM 613 C CA . GLU A 1 79 ? 1.958 -34.75 10.156 1 91.19 79 GLU A CA 1
ATOM 614 C C . GLU A 1 79 ? 2.707 -33.469 10.438 1 91.19 79 GLU A C 1
ATOM 616 O O . GLU A 1 79 ? 3.74 -33.469 11.109 1 91.19 79 GLU A O 1
ATOM 621 N N . SER A 1 80 ? 2.191 -32.438 9.938 1 91.5 80 SER A N 1
ATOM 622 C CA . SER A 1 80 ? 2.805 -31.141 10.172 1 91.5 80 SER A CA 1
ATOM 623 C C . SER A 1 80 ? 2.773 -30.781 11.656 1 91.5 80 SER A C 1
ATOM 625 O O . SER A 1 80 ? 3.738 -30.219 12.18 1 91.5 80 SER A O 1
ATOM 627 N N . LYS A 1 81 ? 1.673 -31.047 12.273 1 94.12 81 LYS A N 1
ATOM 628 C CA . LYS A 1 81 ? 1.555 -30.797 13.703 1 94.12 81 LYS A CA 1
ATOM 629 C C . LYS A 1 81 ? 2.582 -31.609 14.492 1 94.12 81 LYS A C 1
ATOM 631 O O . LYS A 1 81 ? 3.236 -31.078 15.391 1 94.12 81 LYS A O 1
ATOM 636 N N . LYS A 1 82 ? 2.676 -32.875 14.141 1 94.94 82 LYS A N 1
ATOM 637 C CA . LYS A 1 82 ? 3.646 -33.719 14.812 1 94.94 82 LYS A CA 1
ATOM 638 C C . LYS A 1 82 ? 5.07 -33.219 14.594 1 94.94 82 LYS A C 1
ATOM 640 O O . LYS A 1 82 ? 5.875 -33.219 15.531 1 94.94 82 LYS A O 1
ATOM 645 N N . HIS A 1 83 ? 5.32 -32.875 13.367 1 95 83 HIS A N 1
ATOM 646 C CA . HIS A 1 83 ? 6.625 -32.312 13.039 1 95 83 HIS A CA 1
ATOM 647 C C . HIS A 1 83 ? 6.934 -31.094 13.883 1 95 83 HIS A C 1
ATOM 649 O O . HIS A 1 83 ? 8.039 -30.953 14.422 1 95 83 HIS A O 1
ATOM 655 N N . CYS A 1 84 ? 5.969 -30.25 14.031 1 95.44 84 CYS A N 1
ATOM 656 C CA . CYS A 1 84 ? 6.105 -29.016 14.812 1 95.44 84 CYS A CA 1
ATOM 657 C C . CYS A 1 84 ? 6.309 -29.328 16.281 1 95.44 84 CYS A C 1
ATOM 659 O O . CYS A 1 84 ? 7.16 -28.734 16.938 1 95.44 84 CYS A O 1
ATOM 661 N N . ALA A 1 85 ? 5.555 -30.281 16.766 1 96.25 85 ALA A N 1
ATOM 662 C CA . ALA A 1 85 ? 5.668 -30.688 18.172 1 96.25 85 ALA A CA 1
ATOM 663 C C . ALA A 1 85 ? 7.066 -31.203 18.469 1 96.25 85 ALA A C 1
ATOM 665 O O . ALA A 1 85 ? 7.625 -30.922 19.531 1 96.25 85 ALA A O 1
ATOM 666 N N . LEU A 1 86 ? 7.609 -31.922 17.578 1 96.12 86 LEU A N 1
ATOM 667 C CA . LEU A 1 86 ? 8.938 -32.5 17.766 1 96.12 86 LEU A CA 1
ATOM 668 C C . LEU A 1 86 ? 10.008 -31.406 17.688 1 96.12 86 LEU A C 1
ATOM 670 O O . LEU A 1 86 ? 10.977 -31.438 18.453 1 96.12 86 LEU A O 1
ATOM 674 N N . LEU A 1 87 ? 9.82 -30.516 16.812 1 95.62 87 LEU A N 1
ATOM 675 C CA . LEU A 1 87 ? 10.75 -29.391 16.703 1 95.62 87 LEU A CA 1
ATOM 676 C C . LEU A 1 87 ? 10.75 -28.547 17.969 1 95.62 87 LEU A C 1
ATOM 678 O O . LEU A 1 87 ? 11.812 -28.281 18.547 1 95.62 87 LEU A O 1
ATOM 682 N N . LEU A 1 88 ? 9.578 -28.203 18.484 1 94.75 88 LEU A N 1
ATOM 683 C CA . LEU A 1 88 ? 9.43 -27.328 19.641 1 94.75 88 LEU A CA 1
ATOM 684 C C . LEU A 1 88 ? 9.766 -28.062 20.938 1 94.75 88 LEU A C 1
ATOM 686 O O . LEU A 1 88 ? 10.203 -27.453 21.906 1 94.75 88 LEU A O 1
ATOM 690 N N . GLY A 1 89 ? 9.562 -29.375 20.875 1 94.44 89 GLY A N 1
ATOM 691 C CA . GLY A 1 89 ? 9.75 -30.172 22.078 1 94.44 89 GLY A CA 1
ATOM 692 C C . GLY A 1 89 ? 11.188 -30.609 22.266 1 94.44 89 GLY A C 1
ATOM 693 O O . GLY A 1 89 ? 11.523 -31.188 23.312 1 94.44 89 GLY A O 1
ATOM 694 N N . ASP A 1 90 ? 12 -30.359 21.297 1 94.88 90 ASP A N 1
ATOM 695 C CA . ASP A 1 90 ? 13.414 -30.703 21.438 1 94.88 90 ASP A CA 1
ATOM 696 C C . ASP A 1 90 ? 14.125 -29.719 22.375 1 94.88 90 ASP A C 1
ATOM 698 O O . ASP A 1 90 ? 14.531 -28.641 21.953 1 94.88 90 ASP A O 1
ATOM 702 N N . SER A 1 91 ? 14.43 -30.188 23.562 1 92.88 91 SER A N 1
ATOM 703 C CA . SER A 1 91 ? 14.969 -29.312 24.594 1 92.88 91 SER A CA 1
ATOM 704 C C . SER A 1 91 ? 16.375 -28.828 24.234 1 92.88 91 SER A C 1
ATOM 706 O O . SER A 1 91 ? 16.75 -27.688 24.531 1 92.88 91 SER A O 1
ATOM 708 N N . LYS A 1 92 ? 17.125 -29.703 23.641 1 93.56 92 LYS A N 1
ATOM 709 C CA . LYS A 1 92 ? 18.469 -29.328 23.25 1 93.56 92 LYS A CA 1
ATOM 710 C C . LYS A 1 92 ? 18.453 -28.25 22.172 1 93.56 92 LYS A C 1
ATOM 712 O O . LYS A 1 92 ? 19.203 -27.266 22.25 1 93.56 92 LYS A O 1
ATOM 717 N N . LEU A 1 93 ? 17.641 -28.438 21.234 1 93.19 93 LEU A N 1
ATOM 718 C CA . LEU A 1 93 ? 17.5 -27.453 20.172 1 93.19 93 LEU A CA 1
ATOM 719 C C . LEU A 1 93 ? 17 -26.125 20.734 1 93.19 93 LEU A C 1
ATOM 721 O O . LEU A 1 93 ? 17.516 -25.062 20.375 1 93.19 93 LEU A O 1
ATOM 725 N N . GLN A 1 94 ? 16.016 -26.172 21.578 1 90.38 94 GLN A N 1
ATOM 726 C CA . GLN A 1 94 ? 15.453 -24.969 22.172 1 90.38 94 GLN A CA 1
ATOM 727 C C . GLN A 1 94 ? 16.531 -24.172 22.906 1 90.38 94 GLN A C 1
ATOM 729 O O . GLN A 1 94 ? 16.562 -22.938 22.781 1 90.38 94 GLN A O 1
ATOM 734 N N . HIS A 1 95 ? 17.312 -24.859 23.641 1 90.88 95 HIS A N 1
ATOM 735 C CA . HIS A 1 95 ? 18.375 -24.203 24.391 1 90.88 95 HIS A CA 1
ATOM 736 C C . HIS A 1 95 ? 19.359 -23.516 23.469 1 90.88 95 HIS A C 1
ATOM 738 O O . HIS A 1 95 ? 19.75 -22.359 23.703 1 90.88 95 HIS A O 1
ATOM 744 N N . ARG A 1 96 ? 19.703 -24.156 22.422 1 91.56 96 ARG A N 1
ATOM 745 C CA . ARG A 1 96 ? 20.625 -23.562 21.453 1 91.56 96 ARG A CA 1
ATOM 746 C C . ARG A 1 96 ? 20 -22.344 20.781 1 91.56 96 ARG A C 1
ATOM 748 O O . ARG A 1 96 ? 20.672 -21.328 20.609 1 91.56 96 ARG A O 1
ATOM 755 N N . LEU A 1 97 ? 18.781 -22.453 20.438 1 90.88 97 LEU A N 1
ATOM 756 C CA . LEU A 1 97 ? 18.094 -21.359 19.75 1 90.88 97 LEU A CA 1
ATOM 757 C C . LEU A 1 97 ? 17.953 -20.141 20.656 1 90.88 97 LEU A C 1
ATOM 759 O O . LEU A 1 97 ? 18.125 -19.016 20.219 1 90.88 97 LEU A O 1
ATOM 763 N N . LYS A 1 98 ? 17.688 -20.344 21.891 1 88.75 98 LYS A N 1
ATOM 764 C CA . LYS A 1 98 ? 17.484 -19.25 22.844 1 88.75 98 LYS A CA 1
ATOM 765 C C . LYS A 1 98 ? 18.812 -18.594 23.203 1 88.75 98 LYS A C 1
ATOM 767 O O . LYS A 1 98 ? 18.844 -17.391 23.531 1 88.75 98 LYS A O 1
ATOM 772 N N . THR A 1 99 ? 19.859 -19.375 23.141 1 88.38 99 THR A N 1
ATOM 773 C CA . THR A 1 99 ? 21.156 -18.844 23.531 1 88.38 99 THR A CA 1
ATOM 774 C C . THR A 1 99 ? 21.844 -18.156 22.359 1 88.38 99 THR A C 1
ATOM 776 O O . THR A 1 99 ? 22.75 -17.344 22.547 1 88.38 99 THR A O 1
ATOM 779 N N . SER A 1 100 ? 21.266 -18.547 21.234 1 87.62 100 SER A N 1
ATOM 780 C CA . SER A 1 100 ? 21.828 -17.906 20.047 1 87.62 100 SER A CA 1
ATOM 781 C C . SER A 1 100 ? 21.203 -16.531 19.828 1 87.62 100 SER A C 1
ATOM 783 O O . SER A 1 100 ? 20.062 -16.281 20.234 1 87.62 100 SER A O 1
ATOM 785 N N . GLN A 1 101 ? 21.875 -15.594 19.469 1 86.81 101 GLN A N 1
ATOM 786 C CA . GLN A 1 101 ? 21.391 -14.234 19.25 1 86.81 101 GLN A CA 1
ATOM 787 C C . GLN A 1 101 ? 20.922 -14.047 17.812 1 86.81 101 GLN A C 1
ATOM 789 O O . GLN A 1 101 ? 21.547 -13.305 17.047 1 86.81 101 GLN A O 1
ATOM 794 N N . TYR A 1 102 ? 19.75 -14.641 17.531 1 92.19 102 TYR A N 1
ATOM 795 C CA . TYR A 1 102 ? 19.188 -14.453 16.188 1 92.19 102 TYR A CA 1
ATOM 796 C C . TYR A 1 102 ? 18.547 -13.078 16.062 1 92.19 102 TYR A C 1
ATOM 798 O O . TYR A 1 102 ? 17.938 -12.578 17 1 92.19 102 TYR A O 1
ATOM 806 N N . SER A 1 103 ? 18.688 -12.516 14.875 1 94 103 SER A N 1
ATOM 807 C CA . SER A 1 103 ? 18.219 -11.156 14.648 1 94 103 SER A CA 1
ATOM 808 C C . SER A 1 103 ? 16.812 -11.148 14.039 1 94 103 SER A C 1
ATOM 810 O O . SER A 1 103 ? 16.109 -10.141 14.109 1 94 103 SER A O 1
ATOM 812 N N . VAL A 1 104 ? 16.422 -12.258 13.43 1 96.12 104 VAL A N 1
ATOM 813 C CA . VAL A 1 104 ? 15.109 -12.32 12.773 1 96.12 104 VAL A CA 1
ATOM 814 C C . VAL A 1 104 ? 14.766 -13.773 12.453 1 96.12 104 VAL A C 1
ATOM 816 O O . VAL A 1 104 ? 15.656 -14.602 12.234 1 96.12 104 VAL A O 1
ATOM 819 N N . VAL A 1 105 ? 13.531 -14.117 12.531 1 95.94 105 VAL A N 1
ATOM 820 C CA . VAL A 1 105 ? 13.016 -15.398 12.07 1 95.94 105 VAL A CA 1
ATOM 821 C C . VAL A 1 105 ? 12.219 -15.203 10.781 1 95.94 105 VAL A C 1
ATOM 823 O O . VAL A 1 105 ? 11.352 -14.328 10.703 1 95.94 105 VAL A O 1
ATOM 826 N N . ILE A 1 106 ? 12.523 -15.969 9.758 1 97.31 106 ILE A N 1
ATOM 827 C CA . ILE A 1 106 ? 11.812 -15.914 8.484 1 97.31 106 ILE A CA 1
ATOM 828 C C . ILE A 1 106 ? 11.133 -17.25 8.219 1 97.31 106 ILE A C 1
ATOM 830 O O . ILE A 1 106 ? 11.766 -18.312 8.312 1 97.31 106 ILE A O 1
ATOM 834 N N . SER A 1 107 ? 9.883 -17.219 7.93 1 96.31 107 SER A N 1
ATOM 835 C CA . SER A 1 107 ? 9.172 -18.469 7.699 1 96.31 107 SER A CA 1
ATOM 836 C C . SER A 1 107 ? 8.07 -18.281 6.656 1 96.31 107 SER A C 1
ATOM 838 O O . SER A 1 107 ? 7.797 -17.172 6.219 1 96.31 107 SER A O 1
ATOM 840 N N . ASP A 1 108 ? 7.527 -19.344 6.203 1 94.69 108 ASP A N 1
ATOM 841 C CA . ASP A 1 108 ? 6.363 -19.422 5.328 1 94.69 108 ASP A CA 1
ATOM 842 C C . ASP A 1 108 ? 5.133 -19.906 6.102 1 94.69 108 ASP A C 1
ATOM 844 O O . ASP A 1 108 ? 5.145 -20.969 6.699 1 94.69 108 ASP A O 1
ATOM 848 N N . PRO A 1 109 ? 4.094 -19.156 6.055 1 92.81 109 PRO A N 1
ATOM 849 C CA . PRO A 1 109 ? 2.922 -19.5 6.863 1 92.81 109 PRO A CA 1
ATOM 850 C C . PRO A 1 109 ? 2.252 -20.797 6.41 1 92.81 109 PRO A C 1
ATOM 852 O O . PRO A 1 109 ? 1.378 -21.328 7.105 1 92.81 109 PRO A O 1
ATOM 855 N N . ILE A 1 110 ? 2.617 -21.281 5.273 1 86.31 110 ILE A N 1
ATOM 856 C CA . ILE A 1 110 ? 2.129 -22.594 4.902 1 86.31 110 ILE A CA 1
ATOM 857 C C . ILE A 1 110 ? 2.512 -23.609 5.977 1 86.31 110 ILE A C 1
ATOM 859 O O . ILE A 1 110 ? 1.813 -24.609 6.18 1 86.31 110 ILE A O 1
ATOM 863 N N . PHE A 1 111 ? 3.639 -23.328 6.617 1 87.44 111 PHE A N 1
ATOM 864 C CA . PHE A 1 111 ? 4.055 -24.062 7.805 1 87.44 111 PHE A CA 1
ATOM 865 C C . PHE A 1 111 ? 3.904 -23.203 9.055 1 87.44 111 PHE A C 1
ATOM 867 O O . PHE A 1 111 ? 4.828 -22.484 9.43 1 87.44 111 PHE A O 1
ATOM 874 N N . PRO A 1 112 ? 2.809 -23.391 9.75 1 90.94 112 PRO A N 1
ATOM 875 C CA . PRO A 1 112 ? 2.482 -22.469 10.844 1 90.94 112 PRO A CA 1
ATOM 876 C C . PRO A 1 112 ? 3.504 -22.531 11.984 1 90.94 112 PRO A C 1
ATOM 878 O O . PRO A 1 112 ? 3.561 -21.609 12.812 1 90.94 112 PRO A O 1
ATOM 881 N N . CYS A 1 113 ? 4.328 -23.562 11.992 1 93 113 CYS A N 1
ATOM 882 C CA . CYS A 1 113 ? 5.27 -23.766 13.086 1 93 113 CYS A CA 1
ATOM 883 C C . CYS A 1 113 ? 6.27 -22.609 13.172 1 93 113 CYS A C 1
ATOM 885 O O . CYS A 1 113 ? 6.82 -22.328 14.234 1 93 113 CYS A O 1
ATOM 887 N N . GLY A 1 114 ? 6.547 -21.953 12.062 1 92.81 114 GLY A N 1
ATOM 888 C CA . GLY A 1 114 ? 7.488 -20.844 12.047 1 92.81 114 GLY A CA 1
ATOM 889 C C . GLY A 1 114 ? 7.078 -19.703 12.969 1 92.81 114 GLY A C 1
ATOM 890 O O . GLY A 1 114 ? 7.906 -19.172 13.711 1 92.81 114 GLY A O 1
ATOM 891 N N . ALA A 1 115 ? 5.84 -19.328 12.953 1 93.75 115 ALA A N 1
ATOM 892 C CA . ALA A 1 115 ? 5.332 -18.266 13.812 1 93.75 115 ALA A CA 1
ATOM 893 C C . ALA A 1 115 ? 5.398 -18.672 15.281 1 93.75 115 ALA A C 1
ATOM 895 O O . ALA A 1 115 ? 5.711 -17.844 16.141 1 93.75 115 ALA A O 1
ATOM 896 N N . ILE A 1 116 ? 5.121 -19.969 15.562 1 95.44 116 ILE A N 1
ATOM 897 C CA . ILE A 1 116 ? 5.172 -20.469 16.922 1 95.44 116 ILE A CA 1
ATOM 898 C C . ILE A 1 116 ? 6.613 -20.422 17.438 1 95.44 116 ILE A C 1
ATOM 900 O O . ILE A 1 116 ? 6.863 -19.969 18.562 1 95.44 116 ILE A O 1
ATOM 904 N N . LEU A 1 117 ? 7.469 -20.859 16.578 1 94.06 117 LEU A N 1
ATOM 905 C CA . LEU A 1 117 ? 8.883 -20.844 16.938 1 94.06 117 LEU A CA 1
ATOM 906 C C . LEU A 1 117 ? 9.359 -19.422 17.234 1 94.06 117 LEU A C 1
ATOM 908 O O . LEU A 1 117 ? 10.094 -19.203 18.203 1 94.06 117 LEU A O 1
ATOM 912 N N . SER A 1 118 ? 9 -18.484 16.406 1 93 118 SER A N 1
ATOM 913 C CA . SER A 1 118 ? 9.383 -17.094 16.625 1 93 118 SER A CA 1
ATOM 914 C C . SER A 1 118 ? 8.875 -16.578 17.969 1 93 118 SER A C 1
ATOM 916 O O . SER A 1 118 ? 9.609 -15.914 18.703 1 93 118 SER A O 1
ATOM 918 N N . ALA A 1 119 ? 7.668 -16.906 18.266 1 92.31 119 ALA A N 1
ATOM 919 C CA . ALA A 1 119 ? 7.062 -16.469 19.516 1 92.31 119 ALA A CA 1
ATOM 920 C C . ALA A 1 119 ? 7.762 -17.109 20.719 1 92.31 119 ALA A C 1
ATOM 922 O O . ALA A 1 119 ? 7.852 -16.5 21.781 1 92.31 119 ALA A O 1
ATOM 923 N N . LEU A 1 120 ? 8.242 -18.328 20.562 1 91.38 120 LEU A N 1
ATOM 924 C CA . LEU A 1 120 ? 8.938 -19.078 21.609 1 91.38 120 LEU A CA 1
ATOM 925 C C . LEU A 1 120 ? 10.289 -18.438 21.922 1 91.38 120 LEU A C 1
ATOM 927 O O . LEU A 1 120 ? 10.688 -18.359 23.078 1 91.38 120 LEU A O 1
ATOM 931 N N . LEU A 1 121 ? 11.211 -18.141 21.016 1 86.56 121 LEU A N 1
ATOM 932 C CA . LEU A 1 121 ? 12.547 -17.578 21.203 1 86.56 121 LEU A CA 1
ATOM 933 C C . LEU A 1 121 ? 12.477 -16.25 21.953 1 86.56 121 LEU A C 1
ATOM 935 O O . LEU A 1 121 ? 13.32 -15.977 22.797 1 86.56 121 LEU A O 1
ATOM 939 N N . ASP A 1 122 ? 11.695 -15.484 21.688 1 69.75 122 ASP A N 1
ATOM 940 C CA . ASP A 1 122 ? 11.531 -14.18 22.328 1 69.75 122 ASP A CA 1
ATOM 941 C C . ASP A 1 122 ? 10.617 -13.273 21.5 1 69.75 122 ASP A C 1
ATOM 943 O O . ASP A 1 122 ? 10.82 -13.109 20.297 1 69.75 122 ASP A O 1
ATOM 947 N N . THR A 1 123 ? 10.055 -12.758 22.422 1 64.69 123 THR A N 1
ATOM 948 C CA . THR A 1 123 ? 9.109 -11.852 21.797 1 64.69 123 THR A CA 1
ATOM 949 C C . THR A 1 123 ? 9.828 -10.68 21.141 1 64.69 123 THR A C 1
ATOM 951 O O . THR A 1 123 ? 9.258 -9.969 20.312 1 64.69 123 THR A O 1
ATOM 954 N N . ARG A 1 124 ? 11.102 -10.773 21.375 1 74.5 124 ARG A N 1
ATOM 955 C CA . ARG A 1 124 ? 11.758 -9.578 20.844 1 74.5 124 ARG A CA 1
ATOM 956 C C . ARG A 1 124 ? 12.398 -9.867 19.484 1 74.5 124 ARG A C 1
ATOM 958 O O . ARG A 1 124 ? 12.836 -8.945 18.797 1 74.5 124 ARG A O 1
ATOM 965 N N . VAL A 1 125 ? 12.438 -11.062 19.062 1 89.38 125 VAL A N 1
ATOM 966 C CA . VAL A 1 125 ? 12.969 -11.367 17.734 1 89.38 125 VAL A CA 1
ATOM 967 C C . VAL A 1 125 ? 11.883 -11.172 16.688 1 89.38 125 VAL A C 1
ATOM 969 O O . VAL A 1 125 ? 10.836 -11.836 16.719 1 89.38 125 VAL A O 1
ATOM 972 N N . PRO A 1 126 ? 12.156 -10.305 15.781 1 94.69 126 PRO A N 1
ATOM 973 C CA . PRO A 1 126 ? 11.133 -10.039 14.766 1 94.69 126 PRO A CA 1
ATOM 974 C C . PRO A 1 126 ? 10.867 -11.25 13.875 1 94.69 126 PRO A C 1
ATOM 976 O O . PRO A 1 126 ? 11.727 -12.125 13.727 1 94.69 126 PRO A O 1
ATOM 979 N N . HIS A 1 127 ? 9.672 -11.32 13.375 1 96.25 127 HIS A N 1
ATOM 980 C CA . HIS A 1 127 ? 9.234 -12.391 12.484 1 96.25 127 HIS A CA 1
ATOM 981 C C . HIS A 1 127 ? 8.836 -11.836 11.117 1 96.25 127 HIS A C 1
ATOM 983 O O . HIS A 1 127 ? 8.141 -10.82 11.031 1 96.25 127 HIS A O 1
ATOM 989 N N . ILE A 1 128 ? 9.336 -12.43 10.078 1 97.62 128 ILE A N 1
ATOM 990 C CA . ILE A 1 128 ? 8.969 -12.086 8.711 1 97.62 128 ILE A CA 1
ATOM 991 C C . ILE A 1 128 ? 8.344 -13.305 8.023 1 97.62 128 ILE A C 1
ATOM 993 O O . ILE A 1 128 ? 8.898 -14.406 8.078 1 97.62 128 ILE A O 1
ATOM 997 N N . ALA A 1 129 ? 7.207 -13.117 7.473 1 97.62 129 ALA A N 1
ATOM 998 C CA . ALA A 1 129 ? 6.555 -14.18 6.707 1 97.62 129 ALA A CA 1
ATOM 999 C C . ALA A 1 129 ? 6.734 -13.961 5.207 1 97.62 129 ALA A C 1
ATOM 1001 O O . ALA A 1 129 ? 6.59 -12.836 4.715 1 97.62 129 ALA A O 1
ATOM 1002 N N . VAL A 1 130 ? 7.121 -14.984 4.492 1 97.5 130 VAL A N 1
ATOM 1003 C CA . VAL A 1 130 ? 7.23 -14.969 3.037 1 97.5 130 VAL A CA 1
ATOM 1004 C C . VAL A 1 130 ? 6.184 -15.906 2.432 1 97.5 130 VAL A C 1
ATOM 1006 O O . VAL A 1 130 ? 6.172 -17.094 2.723 1 97.5 130 VAL A O 1
ATOM 1009 N N . MET A 1 131 ? 5.301 -15.258 1.542 1 94.81 131 MET A N 1
ATOM 1010 C CA . MET A 1 131 ? 4.223 -16.141 1.091 1 94.81 131 MET A CA 1
ATOM 1011 C C . MET A 1 131 ? 3.609 -15.625 -0.205 1 94.81 131 MET A C 1
ATOM 1013 O O . MET A 1 131 ? 3.779 -14.453 -0.558 1 94.81 131 MET A O 1
ATOM 1017 N N . ARG A 1 132 ? 2.965 -16.578 -0.896 1 91.25 132 ARG A N 1
ATOM 1018 C CA . ARG A 1 132 ? 2.006 -16.219 -1.936 1 91.25 132 ARG A CA 1
ATOM 1019 C C . ARG A 1 132 ? 0.613 -16.016 -1.35 1 91.25 132 ARG A C 1
ATOM 1021 O O . ARG A 1 132 ? -0.091 -15.078 -1.717 1 91.25 132 ARG A O 1
ATOM 1028 N N . ALA A 1 133 ? 0.282 -16.906 -0.475 1 89 133 ALA A N 1
ATOM 1029 C CA . ALA A 1 133 ? -1.004 -16.891 0.217 1 89 133 ALA A CA 1
ATOM 1030 C C . ALA A 1 133 ? -0.963 -17.734 1.479 1 89 133 ALA A C 1
ATOM 1032 O O . ALA A 1 133 ? -0.102 -18.609 1.617 1 89 133 ALA A O 1
ATOM 1033 N N . ASP A 1 134 ? -1.836 -17.453 2.355 1 90.25 134 ASP A N 1
ATOM 1034 C CA . ASP A 1 134 ? -2.031 -18.25 3.555 1 90.25 134 ASP A CA 1
ATOM 1035 C C . ASP A 1 134 ? -3.254 -19.156 3.414 1 90.25 134 ASP A C 1
ATOM 1037 O O . ASP A 1 134 ? -4.383 -18.672 3.316 1 90.25 134 ASP A O 1
ATOM 1041 N N . VAL A 1 135 ? -3.055 -20.438 3.48 1 83.81 135 VAL A N 1
ATOM 1042 C CA . VAL A 1 135 ? -4.109 -21.406 3.223 1 83.81 135 VAL A CA 1
ATOM 1043 C C . VAL A 1 135 ? -5.199 -21.281 4.285 1 83.81 135 VAL A C 1
ATOM 1045 O O . VAL A 1 135 ? -6.359 -21.609 4.031 1 83.81 135 VAL A O 1
ATOM 1048 N N . HIS A 1 136 ? -4.848 -20.766 5.457 1 89.12 136 HIS A N 1
ATOM 1049 C CA . HIS A 1 136 ? -5.812 -20.672 6.547 1 89.12 136 HIS A CA 1
ATOM 1050 C C . HIS A 1 136 ? -6.344 -19.25 6.688 1 89.12 136 HIS A C 1
ATOM 1052 O O . HIS A 1 136 ? -7.145 -18.969 7.586 1 89.12 136 HIS A O 1
ATOM 1058 N N . PHE A 1 137 ? -5.891 -18.359 5.914 1 92.56 137 PHE A N 1
ATOM 1059 C CA . PHE A 1 137 ? -6.375 -16.984 5.848 1 92.56 137 PHE A CA 1
ATOM 1060 C C . PHE A 1 137 ? -6.098 -16.25 7.152 1 92.56 137 PHE A C 1
ATOM 1062 O O . PHE A 1 137 ? -6.852 -15.359 7.543 1 92.56 137 PHE A O 1
ATOM 1069 N N . LEU A 1 138 ? -5.059 -16.672 7.863 1 95.06 138 LEU A N 1
ATOM 1070 C CA . LEU A 1 138 ? -4.75 -16.031 9.133 1 95.06 138 LEU A CA 1
ATOM 1071 C C . LEU A 1 138 ? -4.137 -14.648 8.906 1 95.06 138 LEU A C 1
ATOM 1073 O O . LEU A 1 138 ? -4.191 -13.789 9.781 1 95.06 138 LEU A O 1
ATOM 1077 N N . ASP A 1 139 ? -3.521 -14.453 7.719 1 95.31 139 ASP A N 1
ATOM 1078 C CA . ASP A 1 139 ? -2.84 -13.195 7.406 1 95.31 139 ASP A CA 1
ATOM 1079 C C . ASP A 1 139 ? -3.834 -12.047 7.305 1 95.31 139 ASP A C 1
ATOM 1081 O O . ASP A 1 139 ? -3.486 -10.891 7.574 1 95.31 139 ASP A O 1
ATOM 1085 N N . GLU A 1 140 ? -5.074 -12.352 6.891 1 93.81 140 GLU A N 1
ATOM 1086 C CA . GLU A 1 140 ? -6.082 -11.305 6.738 1 93.81 140 GLU A CA 1
ATOM 1087 C C . GLU A 1 140 ? -6.328 -10.578 8.055 1 93.81 140 GLU A C 1
ATOM 1089 O O . GLU A 1 140 ? -6.266 -9.344 8.117 1 93.81 140 GLU A O 1
ATOM 1094 N N . LYS A 1 141 ? -6.516 -11.43 9.086 1 92.38 141 LYS A N 1
ATOM 1095 C CA . LYS A 1 141 ? -6.703 -10.828 10.406 1 92.38 141 LYS A CA 1
ATOM 1096 C C . LYS A 1 141 ? -5.391 -10.273 10.945 1 92.38 141 LYS A C 1
ATOM 1098 O O . LYS A 1 141 ? -5.379 -9.234 11.609 1 92.38 141 LYS A O 1
ATOM 1103 N N . ALA A 1 142 ? -4.328 -10.93 10.672 1 95.38 142 ALA A N 1
ATOM 1104 C CA . ALA A 1 142 ? -3.021 -10.531 11.195 1 95.38 142 ALA A CA 1
ATOM 1105 C C . ALA A 1 142 ? -2.594 -9.18 10.641 1 95.38 142 ALA A C 1
ATOM 1107 O O . ALA A 1 142 ? -1.923 -8.406 11.32 1 95.38 142 ALA A O 1
ATOM 1108 N N . THR A 1 143 ? -2.947 -8.828 9.438 1 95.62 143 THR A N 1
ATOM 1109 C CA . THR A 1 143 ? -2.568 -7.559 8.828 1 95.62 143 THR A CA 1
ATOM 1110 C C . THR A 1 143 ? -3.682 -6.527 8.992 1 95.62 143 THR A C 1
ATOM 1112 O O . THR A 1 143 ? -3.432 -5.32 8.93 1 95.62 143 THR A O 1
ATOM 1115 N N . GLY A 1 144 ? -4.898 -7.004 9.102 1 94.81 144 GLY A N 1
ATOM 1116 C CA . GLY A 1 144 ? -6.051 -6.113 9.133 1 94.81 144 GLY A CA 1
ATOM 1117 C C . GLY A 1 144 ? -6.383 -5.512 7.785 1 94.81 144 GLY A C 1
ATOM 1118 O O . GLY A 1 144 ? -7.09 -4.504 7.707 1 94.81 144 GLY A O 1
ATOM 1119 N N . VAL A 1 145 ? -5.918 -6.051 6.707 1 96.38 145 VAL A N 1
ATOM 1120 C CA . VAL A 1 145 ? -6.102 -5.492 5.371 1 96.38 145 VAL A CA 1
ATOM 1121 C C . VAL A 1 145 ? -7.555 -5.676 4.934 1 96.38 145 VAL A C 1
ATOM 1123 O O . VAL A 1 145 ? -8.125 -6.758 5.086 1 96.38 145 VAL A O 1
ATOM 1126 N N . PRO A 1 146 ? -8.172 -4.641 4.438 1 95.94 146 PRO A N 1
ATOM 1127 C CA . PRO A 1 146 ? -9.492 -4.836 3.828 1 95.94 146 PRO A CA 1
ATOM 1128 C C . PRO A 1 146 ? -9.414 -5.543 2.477 1 95.94 146 PRO A C 1
ATOM 1130 O O . PRO A 1 146 ? -8.5 -5.289 1.692 1 95.94 146 PRO A O 1
ATOM 1133 N N . ILE A 1 147 ? -10.32 -6.43 2.277 1 95.81 147 ILE A N 1
ATOM 1134 C CA . ILE A 1 147 ? -10.391 -7.141 1.006 1 95.81 147 ILE A CA 1
ATOM 1135 C C . ILE A 1 147 ? -11.766 -6.93 0.377 1 95.81 147 ILE A C 1
ATOM 1137 O O . ILE A 1 147 ? -12.727 -7.617 0.732 1 95.81 147 ILE A O 1
ATOM 1141 N N . PRO A 1 148 ? -11.898 -6.016 -0.508 1 97.25 148 PRO A N 1
ATOM 1142 C CA . PRO A 1 148 ? -13.18 -5.816 -1.186 1 97.25 148 PRO A CA 1
ATOM 1143 C C . PRO A 1 148 ? -13.555 -6.98 -2.1 1 97.25 148 PRO A C 1
ATOM 1145 O O . PRO A 1 148 ? -12.969 -7.141 -3.174 1 97.25 148 PRO A O 1
ATOM 1148 N N . LEU A 1 149 ? -14.523 -7.695 -1.76 1 97.5 149 LEU A N 1
ATOM 1149 C CA . LEU A 1 149 ? -14.883 -8.922 -2.457 1 97.5 149 LEU A CA 1
ATOM 1150 C C . LEU A 1 149 ? -15.633 -8.617 -3.746 1 97.5 149 LEU A C 1
ATOM 1152 O O . LEU A 1 149 ? -15.867 -9.516 -4.559 1 97.5 149 LEU A O 1
ATOM 1156 N N . SER A 1 150 ? -15.93 -7.34 -3.924 1 97.75 150 SER A N 1
ATOM 1157 C CA . SER A 1 150 ? -16.641 -6.93 -5.129 1 97.75 150 SER A CA 1
ATOM 1158 C C . SER A 1 150 ? -15.758 -7.039 -6.363 1 97.75 150 SER A C 1
ATOM 1160 O O . SER A 1 150 ? -16.25 -7.219 -7.477 1 97.75 150 SER A O 1
ATOM 1162 N N . TYR A 1 151 ? -14.43 -6.922 -6.137 1 97.88 151 TYR A N 1
ATOM 1163 C CA . TYR A 1 151 ? -13.578 -6.949 -7.324 1 97.88 151 TYR A CA 1
ATOM 1164 C C . TYR A 1 151 ? -12.297 -7.73 -7.066 1 97.88 151 TYR A C 1
ATOM 1166 O O . TYR A 1 151 ? -11.516 -7.973 -7.984 1 97.88 151 TYR A O 1
ATOM 1174 N N . VAL A 1 152 ? -12.016 -8.086 -5.824 1 97.75 152 VAL A N 1
ATOM 1175 C CA . VAL A 1 152 ? -10.867 -8.914 -5.504 1 97.75 152 VAL A CA 1
ATOM 1176 C C . VAL A 1 152 ? -11.281 -10.383 -5.477 1 97.75 152 VAL A C 1
ATOM 1178 O O . VAL A 1 152 ? -11.961 -10.828 -4.551 1 97.75 152 VAL A O 1
ATOM 1181 N N . PRO A 1 153 ? -10.867 -11.109 -6.391 1 97.19 153 PRO A N 1
ATOM 1182 C CA . PRO A 1 153 ? -11.273 -12.516 -6.422 1 97.19 153 PRO A CA 1
ATOM 1183 C C . PRO A 1 153 ? -10.5 -13.375 -5.422 1 97.19 153 PRO A C 1
ATOM 1185 O O . PRO A 1 153 ? -9.32 -13.125 -5.168 1 97.19 153 PRO A O 1
ATOM 1188 N N . SER A 1 154 ? -11.219 -14.336 -4.914 1 94.44 154 SER A N 1
ATOM 1189 C CA . SER A 1 154 ? -10.547 -15.328 -4.078 1 94.44 154 SER A CA 1
ATOM 1190 C C . SER A 1 154 ? -9.523 -16.125 -4.879 1 94.44 154 SER A C 1
ATOM 1192 O O . SER A 1 154 ? -9.758 -16.453 -6.043 1 94.44 154 SER A O 1
ATOM 1194 N N . LEU A 1 155 ? -8.477 -16.469 -4.211 1 92.06 155 LEU A N 1
ATOM 1195 C CA . LEU A 1 155 ? -7.438 -17.25 -4.867 1 92.06 155 LEU A CA 1
ATOM 1196 C C . LEU A 1 155 ? -7.914 -18.672 -5.137 1 92.06 155 LEU A C 1
ATOM 1198 O O . LEU A 1 155 ? -7.277 -19.422 -5.891 1 92.06 155 LEU A O 1
ATOM 1202 N N . THR A 1 156 ? -9.039 -19 -4.625 1 89.56 156 THR A N 1
ATOM 1203 C CA . THR A 1 156 ? -9.586 -20.344 -4.828 1 89.56 156 THR A CA 1
ATOM 1204 C C . THR A 1 156 ? -10.484 -20.375 -6.062 1 89.56 156 THR A C 1
ATOM 1206 O O . THR A 1 156 ? -11.031 -21.422 -6.41 1 89.56 156 THR A O 1
ATOM 1209 N N . THR A 1 157 ? -10.609 -19.234 -6.641 1 92.75 157 THR A N 1
ATOM 1210 C CA . THR A 1 157 ? -11.383 -19.141 -7.871 1 92.75 157 THR A CA 1
ATOM 1211 C C . THR A 1 157 ? -10.484 -18.781 -9.047 1 92.75 157 THR A C 1
ATOM 1213 O O . THR A 1 157 ? -9.305 -18.469 -8.867 1 92.75 157 THR A O 1
ATOM 1216 N N . ASP A 1 158 ? -11.016 -18.891 -10.219 1 95.69 158 ASP A N 1
ATOM 1217 C CA . ASP A 1 158 ? -10.305 -18.406 -11.406 1 95.69 158 ASP A CA 1
ATOM 1218 C C . ASP A 1 158 ? -10.969 -17.172 -11.984 1 95.69 158 ASP A C 1
ATOM 1220 O O . ASP A 1 158 ? -10.992 -16.984 -13.203 1 95.69 158 ASP A O 1
ATOM 1224 N N . PHE A 1 159 ? -11.586 -16.359 -11.078 1 97.62 159 PHE A N 1
ATOM 1225 C CA . PHE A 1 159 ? -12.25 -15.133 -11.492 1 97.62 159 PHE A CA 1
ATOM 1226 C C . PHE A 1 159 ? -11.227 -14.016 -11.703 1 97.62 159 PHE A C 1
ATOM 1228 O O . PHE A 1 159 ? -10.047 -14.18 -11.375 1 97.62 159 PHE A O 1
ATOM 1235 N N . THR A 1 160 ? -11.68 -12.984 -12.359 1 97.88 160 THR A N 1
ATOM 1236 C CA . THR A 1 160 ? -10.891 -11.773 -12.531 1 97.88 160 THR A CA 1
ATOM 1237 C C . THR A 1 160 ? -11.445 -10.641 -11.672 1 97.88 160 THR A C 1
ATOM 1239 O O . THR A 1 160 ? -12.359 -10.852 -10.875 1 97.88 160 THR A O 1
ATOM 1242 N N . ASP A 1 161 ? -10.859 -9.461 -11.773 1 97.44 161 ASP A N 1
ATOM 1243 C CA . ASP A 1 161 ? -11.336 -8.312 -11.008 1 97.44 161 ASP A CA 1
ATOM 1244 C C . ASP A 1 161 ? -12.578 -7.695 -11.648 1 97.44 161 ASP A C 1
ATOM 1246 O O . ASP A 1 161 ? -13.148 -6.742 -11.117 1 97.44 161 ASP A O 1
ATOM 1250 N N . ASP A 1 162 ? -12.945 -8.188 -12.797 1 97.19 162 ASP A N 1
ATOM 1251 C CA . ASP A 1 162 ? -14.195 -7.836 -13.469 1 97.19 162 ASP A CA 1
ATOM 1252 C C . ASP A 1 162 ? -15.195 -8.984 -13.391 1 97.19 162 ASP A C 1
ATOM 1254 O O . ASP A 1 162 ? -15.32 -9.766 -14.336 1 97.19 162 ASP A O 1
ATOM 1258 N N . MET A 1 163 ? -15.961 -9 -12.375 1 97.88 163 MET A N 1
ATOM 1259 C CA . MET A 1 163 ? -16.844 -10.133 -12.094 1 97.88 163 MET A CA 1
ATOM 1260 C C . MET A 1 163 ? -18.281 -9.805 -12.453 1 97.88 163 MET A C 1
ATOM 1262 O O . MET A 1 163 ? -18.75 -8.68 -12.234 1 97.88 163 MET A O 1
ATOM 1266 N N . THR A 1 164 ? -18.984 -10.844 -12.945 1 97.5 164 THR A N 1
ATOM 1267 C CA . THR A 1 164 ? -20.438 -10.758 -13.094 1 97.5 164 THR A CA 1
ATOM 1268 C C . THR A 1 164 ? -21.125 -10.844 -11.734 1 97.5 164 THR A C 1
ATOM 1270 O O . THR A 1 164 ? -20.484 -11.109 -10.719 1 97.5 164 THR A O 1
ATOM 1273 N N . PHE A 1 165 ? -22.469 -10.656 -11.781 1 97.38 165 PHE A N 1
ATOM 1274 C CA . PHE A 1 165 ? -23.219 -10.773 -10.539 1 97.38 165 PHE A CA 1
ATOM 1275 C C . PHE A 1 165 ? -23.047 -12.164 -9.938 1 97.38 165 PHE A C 1
ATOM 1277 O O . PHE A 1 165 ? -22.781 -12.297 -8.742 1 97.38 165 PHE A O 1
ATOM 1284 N N . GLY A 1 166 ? -23.219 -13.156 -10.789 1 97.94 166 GLY A N 1
ATOM 1285 C CA . GLY A 1 166 ? -23.078 -14.531 -10.32 1 97.94 166 GLY A CA 1
ATOM 1286 C C . GLY A 1 166 ? -21.703 -14.82 -9.75 1 97.94 166 GLY A C 1
ATOM 1287 O O . GLY A 1 166 ? -21.578 -15.5 -8.727 1 97.94 166 GLY A O 1
ATOM 1288 N N . GLN A 1 167 ? -20.688 -14.312 -10.352 1 98 167 GLN A N 1
ATOM 1289 C CA . GLN A 1 167 ? -19.312 -14.508 -9.891 1 98 167 GLN A CA 1
ATOM 1290 C C . GLN A 1 167 ? -19.062 -13.797 -8.562 1 98 167 GLN A C 1
ATOM 1292 O O . GLN A 1 167 ? -18.406 -14.336 -7.676 1 98 167 GLN A O 1
ATOM 1297 N N . ARG A 1 168 ? -19.578 -12.555 -8.453 1 98 168 ARG A N 1
ATOM 1298 C CA . ARG A 1 168 ? -19.438 -11.828 -7.199 1 98 168 ARG A CA 1
ATOM 1299 C C . ARG A 1 168 ? -20.125 -12.578 -6.059 1 98 168 ARG A C 1
ATOM 1301 O O . ARG A 1 168 ? -19.594 -12.656 -4.949 1 98 168 ARG A O 1
ATOM 1308 N N . LEU A 1 169 ? -21.312 -13.094 -6.379 1 97.75 169 LEU A N 1
ATOM 1309 C CA . LEU A 1 169 ? -22.031 -13.891 -5.387 1 97.75 169 LEU A CA 1
ATOM 1310 C C . LEU A 1 169 ? -21.203 -15.078 -4.938 1 97.75 169 LEU A C 1
ATOM 1312 O O . LEU A 1 169 ? -21.047 -15.312 -3.736 1 97.75 169 LEU A O 1
ATOM 1316 N N . GLN A 1 170 ? -20.703 -15.82 -5.867 1 97.62 170 GLN A N 1
ATOM 1317 C CA . GLN A 1 170 ? -19.875 -16.984 -5.555 1 97.62 170 GLN A CA 1
ATOM 1318 C C . GLN A 1 170 ? -18.609 -16.562 -4.789 1 97.62 170 GLN A C 1
ATOM 1320 O O . GLN A 1 170 ? -18.203 -17.25 -3.85 1 97.62 170 GLN A O 1
ATOM 1325 N N . ASN A 1 171 ? -18.016 -15.477 -5.223 1 97.62 171 ASN A N 1
ATOM 1326 C CA . ASN A 1 171 ? -16.812 -14.969 -4.57 1 97.62 171 ASN A CA 1
ATOM 1327 C C . ASN A 1 171 ? -17.078 -14.633 -3.104 1 97.62 171 ASN A C 1
ATOM 1329 O O . ASN A 1 171 ? -16.266 -14.953 -2.236 1 97.62 171 ASN A O 1
ATOM 1333 N N . VAL A 1 172 ? -18.188 -14.016 -2.826 1 97.31 172 VAL A N 1
ATOM 1334 C CA . VAL A 1 172 ? -18.547 -13.664 -1.458 1 97.31 172 VAL A CA 1
ATOM 1335 C C . VAL A 1 172 ? -18.734 -14.93 -0.63 1 97.31 172 VAL A C 1
ATOM 1337 O O . VAL A 1 172 ? -18.219 -15.031 0.486 1 97.31 172 VAL A O 1
ATOM 1340 N N . ILE A 1 173 ? -19.406 -15.844 -1.172 1 95.06 173 ILE A N 1
ATOM 1341 C CA . ILE A 1 173 ? -19.719 -17.078 -0.459 1 95.06 173 ILE A CA 1
ATOM 1342 C C . ILE A 1 173 ? -18.422 -17.812 -0.127 1 95.06 173 ILE A C 1
ATOM 1344 O O . ILE A 1 173 ? -18.188 -18.188 1.027 1 95.06 173 ILE A O 1
ATOM 1348 N N . VAL A 1 174 ? -17.562 -17.953 -1.116 1 94.38 174 VAL A N 1
ATOM 1349 C CA . VAL A 1 174 ? -16.344 -18.734 -0.933 1 94.38 174 VAL A CA 1
ATOM 1350 C C . VAL A 1 174 ? -15.406 -17.984 0.023 1 94.38 174 VAL A C 1
ATOM 1352 O O . VAL A 1 174 ? -14.812 -18.594 0.917 1 94.38 174 VAL A O 1
ATOM 1355 N N . SER A 1 175 ? -15.328 -16.656 -0.142 1 94.62 175 SER A N 1
ATOM 1356 C CA . SER A 1 175 ? -14.398 -15.852 0.652 1 94.62 175 SER A CA 1
ATOM 1357 C C . SER A 1 175 ? -14.875 -15.727 2.096 1 94.62 175 SER A C 1
ATOM 1359 O O . SER A 1 175 ? -14.094 -15.391 2.986 1 94.62 175 SER A O 1
ATOM 1361 N N . THR A 1 176 ? -16.094 -15.953 2.312 1 93.19 176 THR A N 1
ATOM 1362 C CA . THR A 1 176 ? -16.625 -15.883 3.668 1 93.19 176 THR A CA 1
ATOM 1363 C C . THR A 1 176 ? -16.625 -17.266 4.32 1 93.19 176 THR A C 1
ATOM 1365 O O . THR A 1 176 ? -16.172 -17.422 5.449 1 93.19 176 THR A O 1
ATOM 1368 N N . LEU A 1 177 ? -17.016 -18.266 3.615 1 92.25 177 LEU A N 1
ATOM 1369 C CA . LEU A 1 177 ? -17.234 -19.594 4.191 1 92.25 177 LEU A CA 1
ATOM 1370 C C . LEU A 1 177 ? -15.914 -20.328 4.379 1 92.25 177 LEU A C 1
ATOM 1372 O O . LEU A 1 177 ? -15.734 -21.047 5.367 1 92.25 177 LEU A O 1
ATOM 1376 N N . LEU A 1 178 ? -15.047 -20.203 3.482 1 90.56 178 LEU A N 1
ATOM 1377 C CA . LEU A 1 178 ? -13.797 -20.953 3.572 1 90.56 178 LEU A CA 1
ATOM 1378 C C . LEU A 1 178 ? -13.016 -20.562 4.82 1 90.56 178 LEU A C 1
ATOM 1380 O O . LEU A 1 178 ? -12.625 -21.422 5.609 1 90.56 178 LEU A O 1
ATOM 1384 N N . PRO A 1 179 ? -12.797 -19.25 5.043 1 91.44 179 PRO A N 1
ATOM 1385 C CA . PRO A 1 179 ? -12.109 -18.891 6.285 1 91.44 179 PRO A CA 1
ATOM 1386 C C . PRO A 1 179 ? -12.852 -19.359 7.531 1 91.44 179 PRO A C 1
ATOM 1388 O O . PRO A 1 179 ? -12.227 -19.766 8.516 1 91.44 179 PRO A O 1
ATOM 1391 N N . LEU A 1 180 ? -14.141 -19.328 7.52 1 91.19 180 LEU A N 1
ATOM 1392 C CA . LEU A 1 180 ? -14.953 -19.75 8.656 1 91.19 180 LEU A CA 1
ATOM 1393 C C . LEU A 1 180 ? -14.773 -21.234 8.938 1 91.19 180 LEU A C 1
ATOM 1395 O O . LEU A 1 180 ? -14.883 -21.688 10.078 1 91.19 180 LEU A O 1
ATOM 1399 N N . LEU A 1 181 ? -14.469 -21.969 7.938 1 88.5 181 LEU A N 1
ATOM 1400 C CA . LEU A 1 181 ? -14.281 -23.422 8.07 1 88.5 181 LEU A CA 1
ATOM 1401 C C . LEU A 1 181 ? -12.828 -23.75 8.398 1 88.5 181 LEU A C 1
ATOM 1403 O O . LEU A 1 181 ? -12.555 -24.609 9.234 1 88.5 181 LEU A O 1
ATOM 1407 N N . LEU A 1 182 ? -11.922 -23.062 7.812 1 89.38 182 LEU A N 1
ATOM 1408 C CA . LEU A 1 182 ? -10.516 -23.438 7.871 1 89.38 182 LEU A CA 1
ATOM 1409 C C . LEU A 1 182 ? -9.852 -22.875 9.125 1 89.38 182 LEU A C 1
ATOM 1411 O O . LEU A 1 182 ? -8.953 -23.5 9.688 1 89.38 182 LEU A O 1
ATOM 1415 N N . ARG A 1 183 ? -10.234 -21.719 9.625 1 91.5 183 ARG A N 1
ATOM 1416 C CA . ARG A 1 183 ? -9.594 -21.094 10.781 1 91.5 183 ARG A CA 1
ATOM 1417 C C . ARG A 1 183 ? -9.797 -21.922 12.039 1 91.5 183 ARG A C 1
ATOM 1419 O O . ARG A 1 183 ? -8.852 -22.172 12.789 1 91.5 183 ARG A O 1
ATOM 1426 N N . PRO A 1 184 ? -11.016 -22.469 12.258 1 90.12 184 PRO A N 1
ATOM 1427 C CA . PRO A 1 184 ? -11.164 -23.344 13.43 1 90.12 184 PRO A CA 1
ATOM 1428 C C . PRO A 1 184 ? -10.336 -24.625 13.312 1 90.12 184 PRO A C 1
ATOM 1430 O O . PRO A 1 184 ? -9.875 -25.156 14.328 1 90.12 184 PRO A O 1
ATOM 1433 N N . ILE A 1 185 ? -10.109 -25.078 12.156 1 87.94 185 ILE A N 1
ATOM 1434 C CA . ILE A 1 185 ? -9.32 -26.297 11.945 1 87.94 185 ILE A CA 1
ATOM 1435 C C . ILE A 1 185 ? -7.871 -26.031 12.344 1 87.94 185 ILE A C 1
ATOM 1437 O O . ILE A 1 185 ? -7.273 -26.828 13.07 1 87.94 185 ILE A O 1
ATOM 1441 N N . VAL A 1 186 ? -7.328 -24.984 11.898 1 92 186 VAL A N 1
ATOM 1442 C CA . VAL A 1 186 ? -5.945 -24.672 12.242 1 92 186 VAL A CA 1
ATOM 1443 C C . VAL A 1 186 ? -5.84 -24.391 13.742 1 92 186 VAL A C 1
ATOM 1445 O O . VAL A 1 186 ? -4.848 -24.766 14.375 1 92 186 VAL A O 1
ATOM 1448 N N . SER A 1 187 ? -6.793 -23.719 14.328 1 92.5 187 SER A N 1
ATOM 1449 C CA . SER A 1 187 ? -6.816 -23.469 15.766 1 92.5 187 SER A CA 1
ATOM 1450 C C . SER A 1 187 ? -6.832 -24.781 16.547 1 92.5 187 SER A C 1
ATOM 1452 O O . SER A 1 187 ? -6.051 -24.953 17.484 1 92.5 187 SER A O 1
ATOM 1454 N N . SER A 1 188 ? -7.703 -25.672 16.125 1 91.94 188 SER A N 1
ATOM 1455 C CA . SER A 1 188 ? -7.812 -26.953 16.812 1 91.94 188 SER A CA 1
ATOM 1456 C C . SER A 1 188 ? -6.523 -27.766 16.672 1 91.94 188 SER A C 1
ATOM 1458 O O . SER A 1 188 ? -6.172 -28.531 17.578 1 91.94 188 SER A O 1
ATOM 1460 N N . THR A 1 189 ? -5.844 -27.547 15.641 1 92.44 189 THR A N 1
ATOM 1461 C CA . THR A 1 189 ? -4.637 -28.312 15.352 1 92.44 189 THR A CA 1
ATOM 1462 C C . THR A 1 189 ? -3.443 -27.75 16.109 1 92.44 189 THR A C 1
ATOM 1464 O O . THR A 1 189 ? -2.66 -28.5 16.688 1 92.44 189 THR A O 1
ATOM 1467 N N . TYR A 1 190 ? -3.355 -26.422 16.219 1 95.56 190 TYR A N 1
ATOM 1468 C CA . TYR A 1 190 ? -2.072 -25.859 16.641 1 95.56 190 TYR A CA 1
ATOM 1469 C C . TYR A 1 190 ? -2.201 -25.125 17.969 1 95.56 190 TYR A C 1
ATOM 1471 O O . TYR A 1 190 ? -1.197 -24.844 18.625 1 95.56 190 TYR A O 1
ATOM 1479 N N . ASP A 1 191 ? -3.395 -24.75 18.422 1 96.94 191 ASP A N 1
ATOM 1480 C CA . ASP A 1 191 ? -3.547 -23.953 19.625 1 96.94 191 ASP A CA 1
ATOM 1481 C C . ASP A 1 191 ? -2.967 -24.672 20.844 1 96.94 191 ASP A C 1
ATOM 1483 O O . ASP A 1 191 ? -2.4 -24.047 21.734 1 96.94 191 ASP A O 1
ATOM 1487 N N . GLY A 1 192 ? -3.205 -26 20.859 1 96.56 192 GLY A N 1
ATOM 1488 C CA . GLY A 1 192 ? -2.613 -26.766 21.953 1 96.56 192 GLY A CA 1
ATOM 1489 C C . GLY A 1 192 ? -1.106 -26.594 22.047 1 96.56 192 GLY A C 1
ATOM 1490 O O . GLY A 1 192 ? -0.562 -26.406 23.125 1 96.56 192 GLY A O 1
ATOM 1491 N N . LEU A 1 193 ? -0.434 -26.656 20.922 1 96.31 193 LEU A N 1
ATOM 1492 C CA . LEU A 1 193 ? 1.012 -26.469 20.875 1 96.31 193 LEU A CA 1
ATOM 1493 C C . LEU A 1 193 ? 1.392 -25.047 21.297 1 96.31 193 LEU A C 1
ATOM 1495 O O . LEU A 1 193 ? 2.352 -24.859 22.047 1 96.31 193 LEU A O 1
ATOM 1499 N N . VAL A 1 194 ? 0.64 -24.078 20.812 1 97.12 194 VAL A N 1
ATOM 1500 C CA . VAL A 1 194 ? 0.906 -22.672 21.125 1 97.12 194 VAL A CA 1
ATOM 1501 C C . VAL A 1 194 ? 0.767 -22.453 22.641 1 97.12 194 VAL A C 1
ATOM 1503 O O . VAL A 1 194 ? 1.617 -21.812 23.25 1 97.12 194 VAL A O 1
ATOM 1506 N N . ARG A 1 195 ? -0.226 -23.062 23.25 1 96.69 195 ARG A N 1
ATOM 1507 C CA . ARG A 1 195 ? -0.446 -22.922 24.688 1 96.69 195 ARG A CA 1
ATOM 1508 C C . ARG A 1 195 ? 0.68 -23.578 25.484 1 96.69 195 ARG A C 1
ATOM 1510 O O . ARG A 1 195 ? 1.095 -23.062 26.531 1 96.69 195 ARG A O 1
ATOM 1517 N N . THR A 1 196 ? 1.172 -24.625 24.984 1 95.75 196 THR A N 1
ATOM 1518 C CA . THR A 1 196 ? 2.203 -25.406 25.672 1 95.75 196 THR A CA 1
ATOM 1519 C C . THR A 1 196 ? 3.547 -24.688 25.609 1 95.75 196 THR A C 1
ATOM 1521 O O . THR A 1 196 ? 4.273 -24.625 26.609 1 95.75 196 THR A O 1
ATOM 1524 N N . PHE A 1 197 ? 3.852 -24.078 24.516 1 94 197 PHE A N 1
ATOM 1525 C CA . PHE A 1 197 ? 5.23 -23.656 24.312 1 94 197 PHE A CA 1
ATOM 1526 C C . PHE A 1 197 ? 5.344 -22.141 24.375 1 94 197 PHE A C 1
ATOM 1528 O O . PHE A 1 197 ? 6.43 -21.594 24.594 1 94 197 PHE A O 1
ATOM 1535 N N . VAL A 1 198 ? 4.293 -21.375 24.125 1 93.69 198 VAL A N 1
ATOM 1536 C CA . VAL A 1 198 ? 4.352 -19.906 24.094 1 93.69 198 VAL A CA 1
ATOM 1537 C C . VAL A 1 198 ? 3.65 -19.344 25.312 1 93.69 198 VAL A C 1
ATOM 1539 O O . VAL A 1 198 ? 4.234 -18.547 26.062 1 93.69 198 VAL A O 1
ATOM 1542 N N . GLY A 1 199 ? 2.348 -19.75 25.453 1 94.25 199 GLY A N 1
ATOM 1543 C CA . GLY A 1 199 ? 1.602 -19.25 26.594 1 94.25 199 GLY A CA 1
ATOM 1544 C C . GLY A 1 199 ? 0.168 -19.75 26.641 1 94.25 199 GLY A C 1
ATOM 1545 O O . GLY A 1 199 ? -0.457 -19.938 25.594 1 94.25 199 GLY A O 1
ATOM 1546 N N . GLU A 1 200 ? -0.44 -19.766 27.766 1 94.69 200 GLU A N 1
ATOM 1547 C CA . GLU A 1 200 ? -1.758 -20.344 27.984 1 94.69 200 GLU A CA 1
ATOM 1548 C C . GLU A 1 200 ? -2.85 -19.531 27.312 1 94.69 200 GLU A C 1
ATOM 1550 O O . GLU A 1 200 ? -3.859 -20.078 26.859 1 94.69 200 GLU A O 1
ATOM 1555 N N . ASP A 1 201 ? -2.627 -18.25 27.141 1 94.06 201 ASP A N 1
ATOM 1556 C CA . ASP A 1 201 ? -3.656 -17.391 26.578 1 94.06 201 ASP A CA 1
ATOM 1557 C C . ASP A 1 201 ? -3.412 -17.141 25.094 1 94.06 201 ASP A C 1
ATOM 1559 O O . ASP A 1 201 ? -4.176 -16.422 24.438 1 94.06 201 ASP A O 1
ATOM 1563 N N . GLU A 1 202 ? -2.379 -17.797 24.578 1 95.12 202 GLU A N 1
ATOM 1564 C CA . GLU A 1 202 ? -2.008 -17.547 23.188 1 95.12 202 GLU A CA 1
ATOM 1565 C C . GLU A 1 202 ? -2.697 -18.531 22.25 1 95.12 202 GLU A C 1
ATOM 1567 O O . GLU A 1 202 ? -3.043 -19.656 22.656 1 95.12 202 GLU A O 1
ATOM 1572 N N . THR A 1 203 ? -3.021 -18.094 21.047 1 96.06 203 THR A N 1
ATOM 1573 C CA . THR A 1 203 ? -3.592 -18.906 19.969 1 96.06 203 THR A CA 1
ATOM 1574 C C . THR A 1 203 ? -2.744 -18.797 18.703 1 96.06 203 THR A C 1
ATOM 1576 O O . THR A 1 203 ? -1.851 -17.953 18.625 1 96.06 203 THR A O 1
ATOM 1579 N N . MET A 1 204 ? -3.021 -19.672 17.797 1 96.12 204 MET A N 1
ATOM 1580 C CA . MET A 1 204 ? -2.324 -19.609 16.516 1 96.12 204 MET A CA 1
ATOM 1581 C C . MET A 1 204 ? -2.539 -18.266 15.844 1 96.12 204 MET A C 1
ATOM 1583 O O . MET A 1 204 ? -1.61 -17.703 15.266 1 96.12 204 MET A O 1
ATOM 1587 N N . GLN A 1 205 ? -3.738 -17.734 15.969 1 95.25 205 GLN A N 1
ATOM 1588 C CA . GLN A 1 205 ? -4.039 -16.422 15.398 1 95.25 205 GLN A CA 1
ATOM 1589 C C . GLN A 1 205 ? -3.229 -15.32 16.078 1 95.25 205 GLN A C 1
ATOM 1591 O O . GLN A 1 205 ? -2.682 -14.445 15.414 1 95.25 205 GLN A O 1
ATOM 1596 N N . SER A 1 206 ? -3.148 -15.398 17.406 1 94 206 SER A N 1
ATOM 1597 C CA . SER A 1 206 ? -2.43 -14.359 18.141 1 94 206 SER A CA 1
ATOM 1598 C C . SER A 1 206 ? -0.945 -14.367 17.797 1 94 206 SER A C 1
ATOM 1600 O O . SER A 1 206 ? -0.337 -13.305 17.609 1 94 206 SER A O 1
ATOM 1602 N N . VAL A 1 207 ? -0.373 -15.562 17.672 1 94.38 207 VAL A N 1
ATOM 1603 C CA . VAL A 1 207 ? 1.048 -15.664 17.359 1 94.38 207 VAL A CA 1
ATOM 1604 C C . VAL A 1 207 ? 1.29 -15.211 15.914 1 94.38 207 VAL A C 1
ATOM 1606 O O . VAL A 1 207 ? 2.297 -14.562 15.625 1 94.38 207 VAL A O 1
ATOM 1609 N N . THR A 1 208 ? 0.399 -15.555 15 1 95.38 208 THR A N 1
ATOM 1610 C CA . THR A 1 208 ? 0.51 -15.109 13.617 1 95.38 208 THR A CA 1
ATOM 1611 C C . THR A 1 208 ? 0.409 -13.586 13.523 1 95.38 208 THR A C 1
ATOM 1613 O O . THR A 1 208 ? 1.104 -12.961 12.719 1 95.38 208 THR A O 1
ATOM 1616 N N . SER A 1 209 ? -0.382 -12.969 14.398 1 93.75 209 SER A N 1
ATOM 1617 C CA . SER A 1 209 ? -0.632 -11.531 14.383 1 93.75 209 SER A CA 1
ATOM 1618 C C . SER A 1 209 ? 0.577 -10.758 14.898 1 93.75 209 SER A C 1
ATOM 1620 O O . SER A 1 209 ? 0.633 -9.531 14.773 1 93.75 209 SER A O 1
ATOM 1622 N N . ARG A 1 210 ? 1.545 -11.461 15.383 1 92.44 210 ARG A N 1
ATOM 1623 C CA . ARG A 1 210 ? 2.768 -10.812 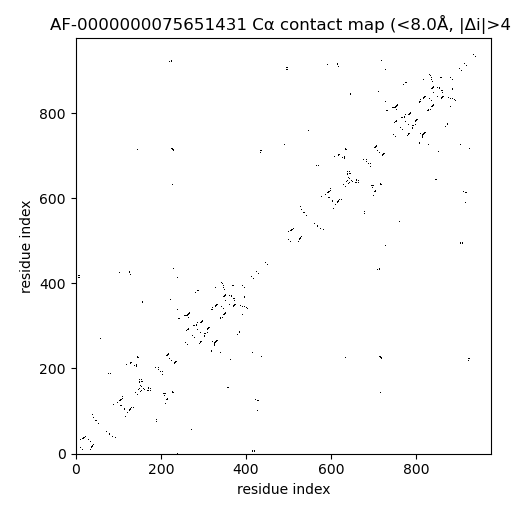15.852 1 92.44 210 ARG A CA 1
ATOM 1624 C C . ARG A 1 210 ? 3.754 -10.617 14.703 1 92.44 210 ARG A C 1
ATOM 1626 O O . ARG A 1 210 ? 4.785 -9.961 14.867 1 92.44 210 ARG A O 1
ATOM 1633 N N . THR A 1 211 ? 3.449 -11.195 13.578 1 95.31 211 THR A N 1
ATOM 1634 C CA . THR A 1 211 ? 4.332 -11.055 12.422 1 95.31 211 THR A CA 1
ATOM 1635 C C . THR A 1 211 ? 4.57 -9.586 12.102 1 95.31 211 THR A C 1
ATOM 1637 O O . THR A 1 211 ? 3.623 -8.797 12.031 1 95.31 211 THR A O 1
ATOM 1640 N N . ASP A 1 212 ? 5.828 -9.219 11.914 1 95.38 212 ASP A N 1
ATOM 1641 C CA . ASP A 1 212 ? 6.207 -7.82 11.766 1 95.38 212 ASP A CA 1
ATOM 1642 C C . ASP A 1 212 ? 6.109 -7.371 10.312 1 95.38 212 ASP A C 1
ATOM 1644 O O . ASP A 1 212 ? 5.785 -6.215 10.031 1 95.38 212 ASP A O 1
ATOM 1648 N N . LEU A 1 213 ? 6.473 -8.234 9.438 1 97.44 213 LEU A N 1
ATOM 1649 C CA . LEU A 1 213 ? 6.523 -7.906 8.023 1 97.44 213 LEU A CA 1
ATOM 1650 C C . LEU A 1 213 ? 6.086 -9.094 7.172 1 97.44 213 LEU A C 1
ATOM 1652 O O . LEU A 1 213 ? 6.398 -10.242 7.496 1 97.44 213 LEU A O 1
ATOM 1656 N N . TRP A 1 214 ? 5.387 -8.797 6.18 1 97.81 214 TRP A N 1
ATOM 1657 C CA . TRP A 1 214 ? 4.902 -9.812 5.246 1 97.81 214 TRP A CA 1
ATOM 1658 C C . TRP A 1 214 ? 5.469 -9.578 3.85 1 97.81 214 TRP A C 1
ATOM 1660 O O . TRP A 1 214 ? 5.223 -8.539 3.236 1 97.81 214 TRP A O 1
ATOM 1670 N N . LEU A 1 215 ? 6.211 -10.516 3.367 1 98.19 215 LEU A N 1
ATOM 1671 C CA . LEU A 1 215 ? 6.684 -10.484 1.986 1 98.19 215 LEU A CA 1
ATOM 1672 C C . LEU A 1 215 ? 5.781 -11.328 1.09 1 98.19 215 LEU A C 1
ATOM 1674 O O . LEU A 1 215 ? 5.824 -12.562 1.142 1 98.19 215 LEU A O 1
ATOM 1678 N N . TYR A 1 216 ? 4.977 -10.672 0.319 1 97.38 216 TYR A N 1
ATOM 1679 C CA . TYR A 1 216 ? 4.062 -11.352 -0.59 1 97.38 216 TYR A CA 1
ATOM 1680 C C . TYR A 1 216 ? 4.711 -11.586 -1.947 1 97.38 216 TYR A C 1
ATOM 1682 O O . TYR A 1 216 ? 5.172 -10.641 -2.596 1 97.38 216 TYR A O 1
ATOM 1690 N N . ARG A 1 217 ? 4.711 -12.766 -2.375 1 96.5 217 ARG A N 1
ATOM 1691 C CA . ARG A 1 217 ? 5.262 -13.094 -3.686 1 96.5 217 ARG A CA 1
ATOM 1692 C C . ARG A 1 217 ? 4.27 -12.758 -4.793 1 96.5 217 ARG A C 1
ATOM 1694 O O . ARG A 1 217 ? 3.896 -13.625 -5.586 1 96.5 217 ARG A O 1
ATOM 1701 N N . THR A 1 218 ? 3.875 -11.492 -4.852 1 96.12 218 THR A N 1
ATOM 1702 C CA . THR A 1 218 ? 2.947 -10.938 -5.828 1 96.12 218 THR A CA 1
ATOM 1703 C C . THR A 1 218 ? 3.508 -9.648 -6.434 1 96.12 218 THR A C 1
ATOM 1705 O O . THR A 1 218 ? 4.496 -9.109 -5.941 1 96.12 218 THR A O 1
ATOM 1708 N N . ASP A 1 219 ? 2.936 -9.305 -7.52 1 95.81 219 ASP A N 1
ATOM 1709 C CA . ASP A 1 219 ? 3.293 -8.086 -8.242 1 95.81 219 ASP A CA 1
ATOM 1710 C C . ASP A 1 219 ? 2.08 -7.492 -8.953 1 95.81 219 ASP A C 1
ATOM 1712 O O . ASP A 1 219 ? 1.23 -8.227 -9.461 1 95.81 219 ASP A O 1
ATOM 1716 N N . ASN A 1 220 ? 2.07 -6.223 -9.086 1 94.69 220 ASN A N 1
ATOM 1717 C CA . ASN A 1 220 ? 0.895 -5.555 -9.633 1 94.69 220 ASN A CA 1
ATOM 1718 C C . ASN A 1 220 ? 0.82 -5.711 -11.148 1 94.69 220 ASN A C 1
ATOM 1720 O O . ASN A 1 220 ? -0.228 -5.469 -11.75 1 94.69 220 ASN A O 1
ATOM 1724 N N . VAL A 1 221 ? 1.933 -6.07 -11.75 1 96.94 221 VAL A N 1
ATOM 1725 C CA . VAL A 1 221 ? 1.928 -6.234 -13.203 1 96.94 221 VAL A CA 1
ATOM 1726 C C . VAL A 1 221 ? 1.137 -7.484 -13.57 1 96.94 221 VAL A C 1
ATOM 1728 O O . VAL A 1 221 ? 0.395 -7.488 -14.562 1 96.94 221 VAL A O 1
ATOM 1731 N N . LEU A 1 222 ? 1.268 -8.469 -12.711 1 96.88 222 LEU A N 1
ATOM 1732 C CA . LEU A 1 222 ? 0.584 -9.727 -12.992 1 96.88 222 LEU A CA 1
ATOM 1733 C C . LEU A 1 222 ? -0.736 -9.812 -12.234 1 96.88 222 LEU A C 1
ATOM 1735 O O . LEU A 1 222 ? -1.765 -10.18 -12.805 1 96.88 222 LEU A O 1
ATOM 1739 N N . ASP A 1 223 ? -0.763 -9.422 -10.984 1 96.5 223 ASP A N 1
ATOM 1740 C CA . ASP A 1 223 ? -1.937 -9.57 -10.125 1 96.5 223 ASP A CA 1
ATOM 1741 C C . ASP A 1 223 ? -2.883 -8.383 -10.289 1 96.5 223 ASP A C 1
ATOM 1743 O O . ASP A 1 223 ? -2.506 -7.352 -10.852 1 96.5 223 ASP A O 1
ATOM 1747 N N . PHE A 1 224 ? -4.082 -8.617 -9.836 1 97.12 224 PHE A N 1
ATOM 1748 C CA . PHE A 1 224 ? -5.059 -7.531 -9.836 1 97.12 224 PHE A CA 1
ATOM 1749 C C . PHE A 1 224 ? -4.809 -6.578 -8.672 1 97.12 224 PHE A C 1
ATOM 1751 O O . PHE A 1 224 ? -4.492 -7.012 -7.562 1 97.12 224 PHE A O 1
ATOM 1758 N N . PRO A 1 225 ? -4.941 -5.289 -8.953 1 96.62 225 PRO A N 1
ATOM 1759 C CA . PRO A 1 225 ? -4.719 -4.316 -7.883 1 96.62 225 PRO A CA 1
ATOM 1760 C C . PRO A 1 225 ? -5.684 -4.496 -6.711 1 96.62 225 PRO A C 1
ATOM 1762 O O . PRO A 1 225 ? -6.879 -4.723 -6.922 1 96.62 225 PRO A O 1
ATOM 1765 N N . ARG A 1 226 ? -5.164 -4.418 -5.535 1 96.75 226 ARG A N 1
ATOM 1766 C CA . ARG A 1 226 ? -5.938 -4.543 -4.305 1 96.75 226 ARG A CA 1
ATOM 1767 C C . ARG A 1 226 ? -5.312 -3.73 -3.178 1 96.75 226 ARG A C 1
ATOM 1769 O O . ARG A 1 226 ? -4.152 -3.324 -3.27 1 96.75 226 ARG A O 1
ATOM 1776 N N . PRO A 1 227 ? -6.066 -3.488 -2.104 1 97.5 227 PRO A N 1
ATOM 1777 C CA . PRO A 1 227 ? -5.5 -2.752 -0.971 1 97.5 227 PRO A CA 1
ATOM 1778 C C . PRO A 1 227 ? -4.355 -3.504 -0.293 1 97.5 227 PRO A C 1
ATOM 1780 O O . PRO A 1 227 ? -4.34 -4.738 -0.288 1 97.5 227 PRO A O 1
ATOM 1783 N N . SER A 1 228 ? -3.471 -2.766 0.229 1 97.56 228 SER A N 1
ATOM 1784 C CA . SER A 1 228 ? -2.371 -3.311 1.018 1 97.56 228 SER A CA 1
ATOM 1785 C C . SER A 1 228 ? -2.121 -2.479 2.27 1 97.56 228 SER A C 1
ATOM 1787 O O . SER A 1 228 ? -2.609 -1.351 2.379 1 97.56 228 SER A O 1
ATOM 1789 N N . MET A 1 229 ? -1.441 -3.07 3.197 1 97.69 229 MET A N 1
ATOM 1790 C CA . MET A 1 229 ? -1.018 -2.398 4.422 1 97.69 229 MET A CA 1
ATOM 1791 C C . MET A 1 229 ? 0.467 -2.055 4.371 1 97.69 229 MET A C 1
ATOM 1793 O O . MET A 1 229 ? 1.213 -2.627 3.574 1 97.69 229 MET A O 1
ATOM 1797 N N . PRO A 1 230 ? 0.907 -1.163 5.168 1 96.88 230 PRO A N 1
ATOM 1798 C CA . PRO A 1 230 ? 2.303 -0.722 5.117 1 96.88 230 PRO A CA 1
ATOM 1799 C C . PRO A 1 230 ? 3.291 -1.854 5.383 1 96.88 230 PRO A C 1
ATOM 1801 O O . PRO A 1 230 ? 4.426 -1.814 4.902 1 96.88 230 PRO A O 1
ATOM 1804 N N . ASN A 1 231 ? 2.904 -2.875 6.152 1 97.38 231 ASN A N 1
ATOM 1805 C CA . ASN A 1 231 ? 3.838 -3.951 6.477 1 97.38 231 ASN A CA 1
ATOM 1806 C C . ASN A 1 231 ? 3.713 -5.113 5.496 1 97.38 231 ASN A C 1
ATOM 1808 O O . ASN A 1 231 ? 4.164 -6.223 5.781 1 97.38 231 ASN A O 1
ATOM 1812 N N . MET A 1 232 ? 3.002 -4.898 4.43 1 97.75 232 MET A N 1
ATOM 1813 C CA . MET A 1 232 ? 2.904 -5.84 3.318 1 97.75 232 MET A CA 1
ATOM 1814 C C . MET A 1 232 ? 3.775 -5.395 2.148 1 97.75 232 MET A C 1
ATOM 1816 O O . MET A 1 232 ? 3.564 -4.316 1.59 1 97.75 232 MET A O 1
ATOM 1820 N N . VAL A 1 233 ? 4.75 -6.199 1.79 1 97.75 233 VAL A N 1
ATOM 1821 C CA . VAL A 1 233 ? 5.68 -5.852 0.723 1 97.75 233 VAL A CA 1
ATOM 1822 C C . VAL A 1 233 ? 5.586 -6.879 -0.404 1 97.75 233 VAL A C 1
ATOM 1824 O O . VAL A 1 233 ? 5.621 -8.086 -0.158 1 97.75 233 VAL A O 1
ATOM 1827 N N . GLN A 1 234 ? 5.426 -6.371 -1.615 1 97.5 234 GLN A N 1
ATOM 1828 C CA . GLN A 1 234 ? 5.359 -7.27 -2.766 1 97.5 234 GLN A CA 1
ATOM 1829 C C . GLN A 1 234 ? 6.758 -7.609 -3.277 1 97.5 234 GLN A C 1
ATOM 1831 O O . GLN A 1 234 ? 7.578 -6.715 -3.496 1 97.5 234 GLN A O 1
ATOM 1836 N N . VAL A 1 235 ? 7.004 -8.883 -3.504 1 97.88 235 VAL A N 1
ATOM 1837 C CA . VAL A 1 235 ? 8.312 -9.32 -3.988 1 97.88 235 VAL A CA 1
ATOM 1838 C C . VAL A 1 235 ? 8.133 -10.352 -5.098 1 97.88 235 VAL A C 1
ATOM 1840 O O . VAL A 1 235 ? 8.898 -11.312 -5.191 1 97.88 235 VAL A O 1
ATOM 1843 N N . GLY A 1 236 ? 7.098 -10.141 -5.906 1 96.69 236 GLY A N 1
ATOM 1844 C CA . GLY A 1 236 ? 6.895 -11.016 -7.051 1 96.69 236 GLY A CA 1
ATOM 1845 C C . GLY A 1 236 ? 8.086 -11.062 -7.984 1 96.69 236 GLY A C 1
ATOM 1846 O O . GLY A 1 236 ? 8.594 -10.016 -8.406 1 96.69 236 GLY A O 1
ATOM 1847 N N . GLY A 1 237 ? 8.57 -12.305 -8.352 1 95.56 237 GLY A N 1
ATOM 1848 C CA . GLY A 1 237 ? 9.742 -12.477 -9.203 1 95.56 237 GLY A CA 1
ATOM 1849 C C . GLY A 1 237 ? 11.023 -12.688 -8.422 1 95.56 237 GLY A C 1
ATOM 1850 O O . GLY A 1 237 ? 12.117 -12.602 -8.984 1 95.56 237 GLY A O 1
ATOM 1851 N N . LEU A 1 238 ? 10.836 -12.984 -7.176 1 94.19 238 LEU A N 1
ATOM 1852 C CA . LEU A 1 238 ? 11.961 -13.195 -6.273 1 94.19 238 LEU A CA 1
ATOM 1853 C C . LEU A 1 238 ? 12.828 -14.352 -6.754 1 94.19 238 LEU A C 1
ATOM 1855 O O . LEU A 1 238 ? 14.039 -14.359 -6.516 1 94.19 238 LEU A O 1
ATOM 1859 N N . ASN A 1 239 ? 12.297 -15.266 -7.504 1 92.62 239 ASN A N 1
ATOM 1860 C CA . ASN A 1 239 ? 12.984 -16.484 -7.926 1 92.62 239 ASN A CA 1
ATOM 1861 C C . ASN A 1 239 ? 13.742 -16.266 -9.234 1 92.62 239 ASN A C 1
ATOM 1863 O O . ASN A 1 239 ? 14.562 -17.109 -9.617 1 92.62 239 ASN A O 1
ATOM 1867 N N . VAL A 1 240 ? 13.492 -15.18 -9.867 1 95.06 240 VAL A N 1
ATOM 1868 C CA . VAL A 1 240 ? 14.102 -14.945 -11.172 1 95.06 240 VAL A CA 1
ATOM 1869 C C . VAL A 1 240 ? 15.562 -14.539 -11 1 95.06 240 VAL A C 1
ATOM 1871 O O . VAL A 1 240 ? 15.875 -13.695 -10.156 1 95.06 240 VAL A O 1
ATOM 1874 N N . ARG A 1 241 ? 16.422 -15.156 -11.695 1 91.62 241 ARG A N 1
ATOM 1875 C CA . ARG A 1 241 ? 17.844 -14.852 -11.664 1 91.62 241 ARG A CA 1
ATOM 1876 C C . ARG A 1 241 ? 18.344 -14.453 -13.047 1 91.62 241 ARG A C 1
ATOM 1878 O O . ARG A 1 241 ? 17.641 -14.617 -14.047 1 91.62 241 ARG A O 1
ATOM 1885 N N . VAL A 1 242 ? 19.5 -13.938 -13.039 1 92.88 242 VAL A N 1
ATOM 1886 C CA . VAL A 1 242 ? 20.156 -13.672 -14.312 1 92.88 242 VAL A CA 1
ATOM 1887 C C . VAL A 1 242 ? 20.359 -14.977 -15.07 1 92.88 242 VAL A C 1
ATOM 1889 O O . VAL A 1 242 ? 20.828 -15.969 -14.508 1 92.88 242 VAL A O 1
ATOM 1892 N N . ALA A 1 243 ? 19.969 -15 -16.281 1 96.38 243 ALA A N 1
ATOM 1893 C CA . ALA A 1 243 ? 20.016 -16.219 -17.078 1 96.38 243 ALA A CA 1
ATOM 1894 C C . ALA A 1 243 ? 21.469 -16.641 -17.359 1 96.38 243 ALA A C 1
ATOM 1896 O O . ALA A 1 243 ? 22.312 -15.797 -17.672 1 96.38 243 ALA A O 1
ATOM 1897 N N . ALA A 1 244 ? 21.734 -17.875 -17.219 1 95.88 244 ALA A N 1
ATOM 1898 C CA . ALA A 1 244 ? 23.016 -18.453 -17.594 1 95.88 244 ALA A CA 1
ATOM 1899 C C . ALA A 1 244 ? 22.969 -19 -19.016 1 95.88 244 ALA A C 1
ATOM 1901 O O . ALA A 1 244 ? 21.906 -19.328 -19.531 1 95.88 244 ALA A O 1
ATOM 1902 N N . PRO A 1 245 ? 24.172 -19 -19.609 1 96 245 PRO A N 1
ATOM 1903 C CA . PRO A 1 245 ? 24.188 -19.609 -20.938 1 96 245 PRO A CA 1
ATOM 1904 C C . PRO A 1 245 ? 23.797 -21.078 -20.922 1 96 245 PRO A C 1
ATOM 1906 O O . PRO A 1 245 ? 24.125 -21.797 -19.984 1 96 245 PRO A O 1
ATOM 1909 N N . LEU A 1 246 ? 23.141 -21.516 -22.016 1 97.12 246 LEU A N 1
ATOM 1910 C CA . LEU A 1 246 ? 22.797 -22.938 -22.125 1 97.12 246 LEU A CA 1
ATOM 1911 C C . LEU A 1 246 ? 24.031 -23.766 -22.422 1 97.12 246 LEU A C 1
ATOM 1913 O O . LEU A 1 246 ? 25.062 -23.25 -22.875 1 97.12 246 LEU A O 1
ATOM 1917 N N . THR A 1 247 ? 23.938 -25.078 -22.109 1 96.69 247 THR A N 1
ATOM 1918 C CA . THR A 1 247 ? 25 -26 -22.531 1 96.69 247 THR A CA 1
ATOM 1919 C C . THR A 1 247 ? 25.109 -26.016 -24.047 1 96.69 247 THR A C 1
ATOM 1921 O O . THR A 1 247 ? 24.156 -25.672 -24.75 1 96.69 247 THR A O 1
ATOM 1924 N N . GLU A 1 248 ? 26.25 -26.438 -24.531 1 97.12 248 GLU A N 1
ATOM 1925 C CA . GLU A 1 248 ? 26.5 -26.469 -25.969 1 97.12 248 GLU A CA 1
ATOM 1926 C C . GLU A 1 248 ? 25.453 -27.328 -26.688 1 97.12 248 GLU A C 1
ATOM 1928 O O . GLU A 1 248 ? 24.953 -26.938 -27.75 1 97.12 248 GLU A O 1
ATOM 1933 N N . ASP A 1 249 ? 25.156 -28.359 -26.078 1 97 249 ASP A N 1
ATOM 1934 C CA . ASP A 1 249 ? 24.188 -29.281 -26.672 1 97 249 ASP A CA 1
ATOM 1935 C C . ASP A 1 249 ? 22.797 -28.656 -26.734 1 97 249 ASP A C 1
ATOM 1937 O O . ASP A 1 249 ? 22.109 -28.781 -27.75 1 97 249 ASP A O 1
ATOM 1941 N N . MET A 1 250 ? 22.359 -28.047 -25.656 1 97.5 250 MET A N 1
ATOM 1942 C CA . MET A 1 250 ? 21.047 -27.422 -25.609 1 97.5 250 MET A CA 1
ATOM 1943 C C . MET A 1 250 ? 20.969 -26.234 -26.562 1 97.5 250 MET A C 1
ATOM 1945 O O . MET A 1 250 ? 19.953 -26.016 -27.203 1 97.5 250 MET A O 1
ATOM 1949 N N . GLU A 1 251 ? 22.047 -25.484 -26.625 1 97.81 251 GLU A N 1
ATOM 1950 C CA . GLU A 1 251 ? 22.109 -24.359 -27.547 1 97.81 251 GLU A CA 1
ATOM 1951 C C . GLU A 1 251 ? 21.969 -24.812 -29 1 97.81 251 GLU A C 1
ATOM 1953 O O . GLU A 1 251 ? 21.266 -24.188 -29.797 1 97.81 251 GLU A O 1
ATOM 1958 N N . ALA A 1 252 ? 22.672 -25.922 -29.281 1 97.69 252 ALA A N 1
ATOM 1959 C CA . ALA A 1 252 ? 22.578 -26.469 -30.625 1 97.69 252 ALA A CA 1
ATOM 1960 C C . ALA A 1 252 ? 21.141 -26.875 -30.953 1 97.69 252 ALA A C 1
ATOM 1962 O O . ALA A 1 252 ? 20.672 -26.672 -32.062 1 97.69 252 ALA A O 1
ATOM 1963 N N . PHE A 1 253 ? 20.531 -27.469 -30.031 1 97.88 253 PHE A N 1
ATOM 1964 C CA . PHE A 1 253 ? 19.141 -27.875 -30.203 1 97.88 253 PHE A CA 1
ATOM 1965 C C . PHE A 1 253 ? 18.25 -26.656 -30.453 1 97.88 253 PHE A C 1
ATOM 1967 O O . PHE A 1 253 ? 17.406 -26.688 -31.344 1 97.88 253 PHE A O 1
ATOM 1974 N N . PHE A 1 254 ? 18.406 -25.562 -29.656 1 98.25 254 PHE A N 1
ATOM 1975 C CA . PHE A 1 254 ? 17.641 -24.328 -29.812 1 98.25 254 PHE A CA 1
ATOM 1976 C C . PHE A 1 254 ? 17.891 -23.719 -31.188 1 98.25 254 PHE A C 1
ATOM 1978 O O . PHE A 1 254 ? 16.938 -23.328 -31.875 1 98.25 254 PHE A O 1
ATOM 1985 N N . GLN A 1 255 ? 19.125 -23.734 -31.672 1 97.56 255 GLN A N 1
ATOM 1986 C CA . GLN A 1 255 ? 19.469 -23.141 -32.969 1 97.56 255 GLN A CA 1
ATOM 1987 C C . GLN A 1 255 ? 18.906 -23.969 -34.125 1 97.56 255 GLN A C 1
ATOM 1989 O O . GLN A 1 255 ? 18.547 -23.406 -35.156 1 97.56 255 GLN A O 1
ATOM 1994 N N . SER A 1 256 ? 18.797 -25.156 -33.875 1 97.69 256 SER A N 1
ATOM 1995 C CA . SER A 1 256 ? 18.297 -26.031 -34.938 1 97.69 256 SER A CA 1
ATOM 1996 C C . SER A 1 256 ? 16.812 -25.781 -35.219 1 97.69 256 SER A C 1
ATOM 1998 O O . SER A 1 256 ? 16.281 -26.25 -36.219 1 97.69 256 SER A O 1
ATOM 2000 N N . SER A 1 257 ? 16.172 -25.031 -34.344 1 97.44 257 SER A N 1
ATOM 2001 C CA . SER A 1 257 ? 14.75 -24.734 -34.5 1 97.44 257 SER A CA 1
ATOM 2002 C C . SER A 1 257 ? 14.531 -23.703 -35.594 1 97.44 257 SER A C 1
ATOM 2004 O O . SER A 1 257 ? 13.398 -23.5 -36.062 1 97.44 257 SER A O 1
ATOM 2006 N N . GLY A 1 258 ? 15.641 -23.016 -36.062 1 96.62 258 GLY A N 1
ATOM 2007 C CA . GLY A 1 258 ? 15.5 -21.953 -37.062 1 96.62 258 GLY A CA 1
ATOM 2008 C C . GLY A 1 258 ? 14.625 -20.812 -36.594 1 96.62 258 GLY A C 1
ATOM 2009 O O . GLY A 1 258 ? 14.758 -20.344 -35.469 1 96.62 258 GLY A O 1
ATOM 2010 N N . ASP A 1 259 ? 13.727 -20.359 -37.438 1 95.62 259 ASP A N 1
ATOM 2011 C CA . ASP A 1 259 ? 12.898 -19.188 -37.156 1 95.62 259 ASP A CA 1
ATOM 2012 C C . ASP A 1 259 ? 11.641 -19.594 -36.375 1 95.62 259 ASP A C 1
ATOM 2014 O O . ASP A 1 259 ? 10.977 -18.75 -35.781 1 95.62 259 ASP A O 1
ATOM 2018 N N . ASP A 1 260 ? 11.328 -20.891 -36.406 1 97.31 260 ASP A N 1
ATOM 2019 C CA . ASP A 1 260 ? 10.133 -21.359 -35.719 1 97.31 260 ASP A CA 1
ATOM 2020 C C . ASP A 1 260 ? 10.289 -21.219 -34.219 1 97.31 260 ASP A C 1
ATOM 2022 O O . ASP A 1 260 ? 9.328 -20.875 -33.5 1 97.31 260 ASP A O 1
ATOM 2026 N N . GLY A 1 261 ? 11.508 -21.469 -33.75 1 98.25 261 GLY A N 1
ATOM 2027 C CA . GLY A 1 261 ? 11.812 -21.297 -32.344 1 98.25 261 GLY A CA 1
ATOM 2028 C C . GLY A 1 261 ? 11.492 -22.516 -31.516 1 98.25 261 GLY A C 1
ATOM 2029 O O . GLY A 1 261 ? 11.328 -23.625 -32.031 1 98.25 261 GLY A O 1
ATOM 2030 N N . VAL A 1 262 ? 11.414 -22.297 -30.156 1 98.75 262 VAL A N 1
ATOM 2031 C CA . VAL A 1 262 ? 11.336 -23.406 -29.219 1 98.75 262 VAL A CA 1
ATOM 2032 C C . VAL A 1 262 ? 10.18 -23.188 -28.25 1 98.75 262 VAL A C 1
ATOM 2034 O O . VAL A 1 262 ? 9.922 -22.047 -27.828 1 98.75 262 VAL A O 1
ATOM 2037 N N . ILE A 1 263 ? 9.516 -24.25 -27.906 1 98.75 263 ILE A N 1
ATOM 2038 C CA . ILE A 1 263 ? 8.492 -24.281 -26.859 1 98.75 263 ILE A CA 1
ATOM 2039 C C . ILE A 1 263 ? 9.031 -24.984 -25.625 1 98.75 263 ILE A C 1
ATOM 2041 O O . ILE A 1 263 ? 9.547 -26.109 -25.719 1 98.75 263 ILE A O 1
ATOM 2045 N N . VAL A 1 264 ? 8.93 -24.328 -24.484 1 98.75 264 VAL A N 1
ATOM 2046 C CA . VAL A 1 264 ? 9.359 -24.922 -23.219 1 98.75 264 VAL A CA 1
ATOM 2047 C C . VAL A 1 264 ? 8.148 -25.438 -22.453 1 98.75 264 VAL A C 1
ATOM 2049 O O . VAL A 1 264 ? 7.168 -24.719 -22.266 1 98.75 264 VAL A O 1
ATOM 2052 N N . VAL A 1 265 ? 8.242 -26.688 -22.016 1 97.5 265 VAL A N 1
ATOM 2053 C CA . VAL A 1 265 ? 7.113 -27.328 -21.328 1 97.5 265 VAL A CA 1
ATOM 2054 C C . VAL A 1 265 ? 7.547 -27.812 -19.953 1 97.5 265 VAL A C 1
ATOM 2056 O O . VAL A 1 265 ? 8.469 -28.609 -19.828 1 97.5 265 VAL A O 1
ATOM 2059 N N . SER A 1 266 ? 6.871 -27.281 -18.922 1 94.94 266 SER A N 1
ATOM 2060 C CA . SER A 1 266 ? 7.148 -27.719 -17.562 1 94.94 266 SER A CA 1
ATOM 2061 C C . SER A 1 266 ? 5.898 -27.641 -16.688 1 94.94 266 SER A C 1
ATOM 2063 O O . SER A 1 266 ? 5.215 -26.625 -16.672 1 94.94 266 SER A O 1
ATOM 2065 N N . PHE A 1 267 ? 5.594 -28.688 -16 1 88.81 267 PHE A N 1
ATOM 2066 C CA . PHE A 1 267 ? 4.461 -28.703 -15.086 1 88.81 267 PHE A CA 1
ATOM 2067 C C . PHE A 1 267 ? 4.934 -28.812 -13.641 1 88.81 267 PHE A C 1
ATOM 2069 O O . PHE A 1 267 ? 4.238 -29.391 -12.797 1 88.81 267 PHE A O 1
ATOM 2076 N N . GLY A 1 268 ? 6.102 -28.344 -13.367 1 77.31 268 GLY A N 1
ATOM 2077 C CA . GLY A 1 268 ? 6.629 -28.234 -12.016 1 77.31 268 GLY A CA 1
ATOM 2078 C C . GLY A 1 268 ? 7.152 -29.547 -11.469 1 77.31 268 GLY A C 1
ATOM 2079 O O . GLY A 1 268 ? 6.992 -30.594 -12.102 1 77.31 268 GLY A O 1
ATOM 2080 N N . SER A 1 269 ? 7.801 -29.5 -10.398 1 62.75 269 SER A N 1
ATOM 2081 C CA . SER A 1 269 ? 8.477 -30.641 -9.773 1 62.75 269 SER A CA 1
ATOM 2082 C C . SER A 1 269 ? 7.473 -31.594 -9.141 1 62.75 269 SER A C 1
ATOM 2084 O O . SER A 1 269 ? 7.797 -32.75 -8.875 1 62.75 269 SER A O 1
ATOM 2086 N N . MET A 1 270 ? 6.336 -31.031 -9.078 1 58.81 270 MET A N 1
ATOM 2087 C CA . MET A 1 270 ? 5.387 -31.812 -8.281 1 58.81 270 MET A CA 1
ATOM 2088 C C . MET A 1 270 ? 4.633 -32.812 -9.156 1 58.81 270 MET A C 1
ATOM 2090 O O . MET A 1 270 ? 4.051 -33.781 -8.648 1 58.81 270 MET A O 1
ATOM 2094 N N . VAL A 1 271 ? 4.688 -32.562 -10.398 1 58.53 271 VAL A N 1
ATOM 2095 C CA . VAL A 1 271 ? 3.949 -33.469 -11.273 1 58.53 271 VAL A CA 1
ATOM 2096 C C . VAL A 1 271 ? 4.867 -34.594 -11.75 1 58.53 271 VAL A C 1
ATOM 2098 O O . VAL A 1 271 ? 5.742 -34.375 -12.586 1 58.53 271 VAL A O 1
ATOM 2101 N N . LYS A 1 272 ? 5.008 -35.469 -10.992 1 59.94 272 LYS A N 1
ATOM 2102 C CA . LYS A 1 272 ? 5.918 -36.562 -11.352 1 59.94 272 LYS A CA 1
ATOM 2103 C C . LYS A 1 272 ? 5.277 -37.469 -12.375 1 59.94 272 LYS A C 1
ATOM 2105 O O . LYS A 1 272 ? 5.961 -38.031 -13.25 1 59.94 272 LYS A O 1
ATOM 2110 N N . THR A 1 273 ? 3.943 -37.656 -12.141 1 64.12 273 THR A N 1
ATOM 2111 C CA . THR A 1 273 ? 3.49 -38.688 -13.055 1 64.12 273 THR A CA 1
ATOM 2112 C C . THR A 1 273 ? 2.168 -38.281 -13.711 1 64.12 273 THR A C 1
ATOM 2114 O O . THR A 1 273 ? 1.19 -38 -13.023 1 64.12 273 THR A O 1
ATOM 2117 N N . MET A 1 274 ? 2.334 -37.969 -14.914 1 76.81 274 MET A N 1
ATOM 2118 C CA . MET A 1 274 ? 1.173 -37.812 -15.781 1 76.81 274 MET A CA 1
ATOM 2119 C C . MET A 1 274 ? 0.673 -39.156 -16.281 1 76.81 274 MET A C 1
ATOM 2121 O O . MET A 1 274 ? 1.469 -40.062 -16.516 1 76.81 274 MET A O 1
ATOM 2125 N N . SER A 1 275 ? -0.61 -39.312 -16.359 1 81.56 275 SER A N 1
ATOM 2126 C CA . SER A 1 275 ? -1.135 -40.562 -16.891 1 81.56 275 SER A CA 1
ATOM 2127 C C . SER A 1 275 ? -0.635 -40.812 -18.312 1 81.56 275 SER A C 1
ATOM 2129 O O . SER A 1 275 ? -0.31 -39.875 -19.031 1 81.56 275 SER A O 1
ATOM 2131 N N . THR A 1 276 ? -0.578 -42.031 -18.656 1 86.31 276 THR A N 1
ATOM 2132 C CA . THR A 1 276 ? -0.129 -42.438 -19.984 1 86.31 276 THR A CA 1
ATOM 2133 C C . THR A 1 276 ? -0.998 -41.75 -21.062 1 86.31 276 THR A C 1
ATOM 2135 O O . THR A 1 276 ? -0.493 -41.344 -22.094 1 86.31 276 THR A O 1
ATOM 2138 N N . GLU A 1 277 ? -2.24 -41.719 -20.734 1 88.25 277 GLU A N 1
ATOM 2139 C CA . GLU A 1 277 ? -3.17 -41.125 -21.688 1 88.25 277 GLU A CA 1
ATOM 2140 C C . GLU A 1 277 ? -2.838 -39.656 -21.922 1 88.25 277 GLU A C 1
ATOM 2142 O O . GLU A 1 277 ? -2.791 -39.188 -23.062 1 88.25 277 GLU A O 1
ATOM 2147 N N . ARG A 1 278 ? -2.58 -38.938 -20.875 1 89.5 278 ARG A N 1
ATOM 2148 C CA . ARG A 1 278 ? -2.27 -37.531 -20.984 1 89.5 278 ARG A CA 1
ATOM 2149 C C . ARG A 1 278 ? -0.921 -37.312 -21.656 1 89.5 278 ARG A C 1
ATOM 2151 O O . ARG A 1 278 ? -0.763 -36.375 -22.453 1 89.5 278 ARG A O 1
ATOM 2158 N N . GLN A 1 279 ? -0.011 -38.125 -21.375 1 91.56 279 GLN A N 1
ATOM 2159 C CA . GLN A 1 279 ? 1.307 -38.062 -22 1 91.56 279 GLN A CA 1
ATOM 2160 C C . GLN A 1 279 ? 1.206 -38.156 -23.516 1 91.56 279 GLN A C 1
ATOM 2162 O O . GLN A 1 279 ? 1.877 -37.406 -24.234 1 91.56 279 GLN A O 1
ATOM 2167 N N . GLU A 1 280 ? 0.34 -39.062 -23.906 1 94.62 280 GLU A N 1
ATOM 2168 C CA . GLU A 1 280 ? 0.19 -39.25 -25.344 1 94.62 280 GLU A CA 1
ATOM 2169 C C . GLU A 1 280 ? -0.512 -38.094 -26 1 94.62 280 GLU A C 1
ATOM 2171 O O . GLU A 1 280 ? -0.221 -37.75 -27.156 1 94.62 280 GLU A O 1
ATOM 2176 N N . VAL A 1 281 ? -1.425 -37.469 -25.297 1 95.56 281 VAL A N 1
ATOM 2177 C CA . VAL A 1 281 ? -2.111 -36.312 -25.812 1 95.56 281 VAL A CA 1
ATOM 2178 C C . VAL A 1 281 ? -1.102 -35.188 -26.062 1 95.56 281 VAL A C 1
ATOM 2180 O O . VAL A 1 281 ? -1.109 -34.562 -27.141 1 95.56 281 VAL A O 1
ATOM 2183 N N . PHE A 1 282 ? -0.22 -34.938 -25.141 1 96.38 282 PHE A N 1
ATOM 2184 C CA . PHE A 1 282 ? 0.792 -33.906 -25.266 1 96.38 282 PHE A CA 1
ATOM 2185 C C . PHE A 1 282 ? 1.794 -34.25 -26.359 1 96.38 282 PHE A C 1
ATOM 2187 O O . PHE A 1 282 ? 2.117 -33.406 -27.203 1 96.38 282 PHE A O 1
ATOM 2194 N N . ALA A 1 283 ? 2.207 -35.5 -26.359 1 97.12 283 ALA A N 1
ATOM 2195 C CA . ALA A 1 283 ? 3.178 -35.938 -27.359 1 97.12 283 ALA A CA 1
ATOM 2196 C C . ALA A 1 283 ? 2.639 -35.75 -28.766 1 97.12 283 ALA A C 1
ATOM 2198 O O . ALA A 1 283 ? 3.355 -35.281 -29.656 1 97.12 283 ALA A O 1
ATOM 2199 N N . ALA A 1 284 ? 1.416 -36.156 -28.922 1 97.81 284 ALA A N 1
ATOM 2200 C CA . ALA A 1 284 ? 0.788 -36.062 -30.234 1 97.81 284 ALA A CA 1
ATOM 2201 C C . ALA A 1 284 ? 0.691 -34.594 -30.672 1 97.81 284 ALA A C 1
ATOM 2203 O O . ALA A 1 284 ? 0.892 -34.281 -31.844 1 97.81 284 ALA A O 1
ATOM 2204 N N . ALA A 1 285 ? 0.358 -33.719 -29.766 1 98.44 285 ALA A N 1
ATOM 2205 C CA . ALA A 1 285 ? 0.274 -32.312 -30.078 1 98.44 285 ALA A CA 1
ATOM 2206 C C . ALA A 1 285 ? 1.642 -31.75 -30.453 1 98.44 285 ALA A C 1
ATOM 2208 O O . ALA A 1 285 ? 1.769 -31.016 -31.438 1 98.44 285 ALA A O 1
ATOM 2209 N N . PHE A 1 286 ? 2.664 -32.094 -29.734 1 98.5 286 PHE A N 1
ATOM 2210 C CA . PHE A 1 286 ? 4.008 -31.578 -29.938 1 98.5 286 PHE A CA 1
ATOM 2211 C C . PHE A 1 286 ? 4.574 -32.062 -31.266 1 98.5 286 PHE A C 1
ATOM 2213 O O . PHE A 1 286 ? 5.293 -31.328 -31.953 1 98.5 286 PHE A O 1
ATOM 2220 N N . ALA A 1 287 ? 4.234 -33.281 -31.625 1 98 287 ALA A N 1
ATOM 2221 C CA . ALA A 1 287 ? 4.766 -33.875 -32.844 1 98 287 ALA A CA 1
ATOM 2222 C C . ALA A 1 287 ? 4.309 -33.094 -34.062 1 98 287 ALA A C 1
ATOM 2224 O O . ALA A 1 287 ? 4.969 -33.125 -35.125 1 98 287 ALA A O 1
ATOM 2225 N N . ARG A 1 288 ? 3.254 -32.406 -33.938 1 97.75 288 ARG A N 1
ATOM 2226 C CA . ARG A 1 288 ? 2.678 -31.688 -35.062 1 97.75 288 ARG A CA 1
ATOM 2227 C C . ARG A 1 288 ? 3.332 -30.312 -35.219 1 97.75 288 ARG A C 1
ATOM 2229 O O . ARG A 1 288 ? 3.176 -29.672 -36.25 1 97.75 288 ARG A O 1
ATOM 2236 N N . LEU A 1 289 ? 4.086 -29.891 -34.281 1 98.19 289 LEU A N 1
ATOM 2237 C CA . LEU A 1 289 ? 4.625 -28.531 -34.281 1 98.19 289 LEU A CA 1
ATOM 2238 C C . LEU A 1 289 ? 5.863 -28.438 -35.156 1 98.19 289 LEU A C 1
ATOM 2240 O O . LEU A 1 289 ? 6.676 -29.359 -35.219 1 98.19 289 LEU A O 1
ATOM 2244 N N . ARG A 1 290 ? 5.938 -27.281 -35.812 1 97.56 290 ARG A N 1
ATOM 2245 C CA . ARG A 1 290 ? 7.184 -26.969 -36.5 1 97.56 290 ARG A CA 1
ATOM 2246 C C . ARG A 1 290 ? 8.273 -26.562 -35.5 1 97.56 290 ARG A C 1
ATOM 2248 O O . ARG A 1 290 ? 9.461 -26.719 -35.781 1 97.56 290 ARG A O 1
ATOM 2255 N N . GLN A 1 291 ? 7.875 -26.031 -34.406 1 98.31 291 GLN A N 1
ATOM 2256 C CA . GLN A 1 291 ? 8.789 -25.641 -33.344 1 98.31 291 GLN A CA 1
ATOM 2257 C C . GLN A 1 291 ? 9.469 -26.859 -32.719 1 98.31 291 GLN A C 1
ATOM 2259 O O . GLN A 1 291 ? 8.922 -27.969 -32.781 1 98.31 291 GLN A O 1
ATOM 2264 N N . LYS A 1 292 ? 10.617 -26.609 -32.188 1 98.44 292 LYS A N 1
ATOM 2265 C CA . LYS A 1 292 ? 11.195 -27.594 -31.266 1 98.44 292 LYS A CA 1
ATOM 2266 C C . LYS A 1 292 ? 10.578 -27.5 -29.875 1 98.44 292 LYS A C 1
ATOM 2268 O O . LYS A 1 292 ? 10.07 -26.438 -29.5 1 98.44 292 LYS A O 1
ATOM 2273 N N . VAL A 1 293 ? 10.594 -28.641 -29.219 1 98.62 293 VAL A N 1
ATOM 2274 C CA . VAL A 1 293 ? 9.969 -28.672 -27.906 1 98.62 293 VAL A CA 1
ATOM 2275 C C . VAL A 1 293 ? 10.945 -29.234 -26.875 1 98.62 293 VAL A C 1
ATOM 2277 O O . VAL A 1 293 ? 11.594 -30.25 -27.109 1 98.62 293 VAL A O 1
ATOM 2280 N N . VAL A 1 294 ? 11.133 -28.531 -25.797 1 98.38 294 VAL A N 1
ATOM 2281 C CA . VAL A 1 294 ? 11.82 -29.062 -24.625 1 98.38 294 VAL A CA 1
ATOM 2282 C C . VAL A 1 294 ? 10.812 -29.344 -23.516 1 98.38 294 VAL A C 1
ATOM 2284 O O . VAL A 1 294 ? 10.156 -28.422 -23.031 1 98.38 294 VAL A O 1
ATOM 2287 N N . TRP A 1 295 ? 10.711 -30.594 -23.109 1 96.44 295 TRP A N 1
ATOM 2288 C CA . TRP A 1 295 ? 9.656 -31.031 -22.203 1 96.44 295 TRP A CA 1
ATOM 2289 C C . TRP A 1 295 ? 10.242 -31.719 -20.969 1 96.44 295 TRP A C 1
ATOM 2291 O O . TRP A 1 295 ? 10.914 -32.75 -21.078 1 96.44 295 TRP A O 1
ATOM 2301 N N . ARG A 1 296 ? 10.016 -31.062 -19.797 1 94.75 296 ARG A N 1
ATOM 2302 C CA . ARG A 1 296 ? 10.375 -31.75 -18.547 1 94.75 296 ARG A CA 1
ATOM 2303 C C . ARG A 1 296 ? 9.516 -32.969 -18.328 1 94.75 296 ARG A C 1
ATOM 2305 O O . ARG A 1 296 ? 8.305 -32.875 -18.109 1 94.75 296 ARG A O 1
ATOM 2312 N N . TYR A 1 297 ? 10.172 -34.062 -18.344 1 89.12 297 TYR A N 1
ATOM 2313 C CA . TYR A 1 297 ? 9.438 -35.312 -18.359 1 89.12 297 TYR A CA 1
ATOM 2314 C C . TYR A 1 297 ? 10.234 -36.438 -17.688 1 89.12 297 TYR A C 1
ATOM 2316 O O . TYR A 1 297 ? 11.43 -36.594 -17.922 1 89.12 297 TYR A O 1
ATOM 2324 N N . VAL A 1 298 ? 9.539 -37.094 -16.781 1 84.44 298 VAL A N 1
ATOM 2325 C CA . VAL A 1 298 ? 10.117 -38.281 -16.156 1 84.44 298 VAL A CA 1
ATOM 2326 C C . VAL A 1 298 ? 9.25 -39.5 -16.469 1 84.44 298 VAL A C 1
ATOM 2328 O O . VAL A 1 298 ? 8.047 -39.469 -16.203 1 84.44 298 VAL A O 1
ATOM 2331 N N . GLY A 1 299 ? 9.844 -40.531 -17.016 1 83.69 299 GLY A N 1
ATOM 2332 C CA . GLY A 1 299 ? 9.125 -41.75 -17.344 1 83.69 299 GLY A CA 1
ATOM 2333 C C . GLY A 1 299 ? 9.484 -42.312 -18.703 1 83.69 299 GLY A C 1
ATOM 2334 O O . GLY A 1 299 ? 10.508 -41.938 -19.281 1 83.69 299 GLY A O 1
ATOM 2335 N N . GLU A 1 300 ? 8.609 -43.219 -19.047 1 88.38 300 GLU A N 1
ATOM 2336 C CA . GLU A 1 300 ? 8.828 -43.844 -20.359 1 88.38 300 GLU A CA 1
ATOM 2337 C C . GLU A 1 300 ? 8.43 -42.875 -21.484 1 88.38 300 GLU A C 1
ATOM 2339 O O . GLU A 1 300 ? 7.41 -42.188 -21.391 1 88.38 300 GLU A O 1
ATOM 2344 N N . LYS A 1 301 ? 9.234 -42.875 -22.422 1 92.38 301 LYS A N 1
ATOM 2345 C CA . LYS A 1 301 ? 8.969 -42 -23.578 1 92.38 301 LYS A CA 1
ATOM 2346 C C . LYS A 1 301 ? 7.613 -42.344 -24.203 1 92.38 301 LYS A C 1
ATOM 2348 O O . LYS A 1 301 ? 7.324 -43.5 -24.5 1 92.38 301 LYS A O 1
ATOM 2353 N N . PRO A 1 302 ? 6.867 -41.312 -24.438 1 93.81 302 PRO A N 1
ATOM 2354 C CA . PRO A 1 302 ? 5.594 -41.594 -25.109 1 93.81 302 PRO A CA 1
ATOM 2355 C C . PRO A 1 302 ? 5.773 -42.094 -26.531 1 93.81 302 PRO A C 1
ATOM 2357 O O . PRO A 1 302 ? 6.672 -41.656 -27.25 1 93.81 302 PRO A O 1
ATOM 2360 N N . ALA A 1 303 ? 4.859 -42.875 -26.953 1 93.88 303 ALA A N 1
ATOM 2361 C CA . ALA A 1 303 ? 4.941 -43.531 -28.266 1 93.88 303 ALA A CA 1
ATOM 2362 C C . ALA A 1 303 ? 4.781 -42.5 -29.391 1 93.88 303 ALA A C 1
ATOM 2364 O O . ALA A 1 303 ? 5.422 -42.594 -30.438 1 93.88 303 ALA A O 1
ATOM 2365 N N . GLY A 1 304 ? 3.982 -41.562 -29.156 1 93.75 304 GLY A N 1
ATOM 2366 C CA . GLY A 1 304 ? 3.658 -40.625 -30.188 1 93.75 304 GLY A CA 1
ATOM 2367 C C . GLY A 1 304 ? 4.586 -39.406 -30.203 1 93.75 304 GLY A C 1
ATOM 2368 O O . GLY A 1 304 ? 4.332 -38.438 -30.922 1 93.75 304 GLY A O 1
ATOM 2369 N N . LEU A 1 305 ? 5.684 -39.469 -29.531 1 95.25 305 LEU A N 1
ATOM 2370 C CA . LEU A 1 305 ? 6.582 -38.312 -29.438 1 95.25 305 LEU A CA 1
ATOM 2371 C C . LEU A 1 305 ? 7.352 -38.125 -30.734 1 95.25 305 LEU A C 1
ATOM 2373 O O . LEU A 1 305 ? 7.91 -39.094 -31.281 1 95.25 305 LEU A O 1
ATOM 2377 N N . GLY A 1 306 ? 7.379 -36.938 -31.25 1 94.94 306 GLY A N 1
ATOM 2378 C CA . GLY A 1 306 ? 8.109 -36.625 -32.469 1 94.94 306 GLY A CA 1
ATOM 2379 C C . GLY A 1 306 ? 9.586 -36.375 -32.25 1 94.94 306 GLY A C 1
ATOM 2380 O O . GLY A 1 306 ? 10.023 -36.188 -31.094 1 94.94 306 GLY A O 1
ATOM 2381 N N . ASN A 1 307 ? 10.352 -36.25 -33.344 1 95.19 307 ASN A N 1
ATOM 2382 C CA . ASN A 1 307 ? 11.797 -36.031 -33.281 1 95.19 307 ASN A CA 1
ATOM 2383 C C . ASN A 1 307 ? 12.125 -34.594 -32.906 1 95.19 307 ASN A C 1
ATOM 2385 O O . ASN A 1 307 ? 13.266 -34.281 -32.531 1 95.19 307 ASN A O 1
ATOM 2389 N N . ASN A 1 308 ? 11.133 -33.844 -32.906 1 97.81 308 ASN A N 1
ATOM 2390 C CA . ASN A 1 308 ? 11.359 -32.438 -32.594 1 97.81 308 ASN A CA 1
ATOM 2391 C C . ASN A 1 308 ? 11.352 -32.156 -31.094 1 97.81 308 ASN A C 1
ATOM 2393 O O . ASN A 1 308 ? 11.539 -31.031 -30.656 1 97.81 308 ASN A O 1
ATOM 2397 N N . THR A 1 309 ? 11.125 -33.156 -30.281 1 98.06 309 THR A N 1
ATOM 2398 C CA . THR A 1 309 ? 10.938 -32.969 -28.844 1 98.06 309 THR A CA 1
ATOM 2399 C C . THR A 1 309 ? 12.086 -33.594 -28.062 1 98.06 309 THR A C 1
ATOM 2401 O O . THR A 1 309 ? 12.43 -34.75 -28.266 1 98.06 309 THR A O 1
ATOM 2404 N N . ARG A 1 310 ? 12.625 -32.812 -27.188 1 96.94 310 ARG A N 1
ATOM 2405 C CA . ARG A 1 310 ? 13.625 -33.312 -26.25 1 96.94 310 ARG A CA 1
ATOM 2406 C C . ARG A 1 310 ? 13.055 -33.438 -24.844 1 96.94 310 ARG A C 1
ATOM 2408 O O . ARG A 1 310 ? 12.492 -32.4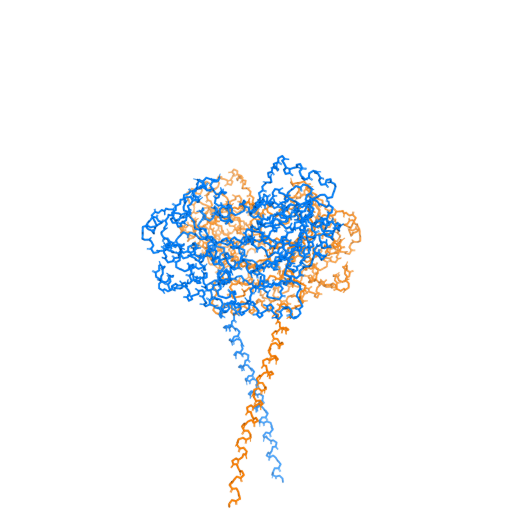69 -24.312 1 96.94 310 ARG A O 1
ATOM 2415 N N . LEU A 1 311 ? 13.219 -34.625 -24.266 1 94.94 311 LEU A N 1
ATOM 2416 C CA . LEU A 1 311 ? 12.766 -34.875 -22.891 1 94.94 311 LEU A CA 1
ATOM 2417 C C . LEU A 1 311 ? 13.906 -34.719 -21.906 1 94.94 311 LEU A C 1
ATOM 2419 O O . LEU A 1 311 ? 15.008 -35.25 -22.125 1 94.94 311 LEU A O 1
ATOM 2423 N N . LEU A 1 312 ? 13.641 -33.938 -20.875 1 93.62 312 LEU A N 1
ATOM 2424 C CA . LEU A 1 312 ? 14.617 -33.75 -19.812 1 93.62 312 LEU A CA 1
ATOM 2425 C C . LEU A 1 312 ? 13.984 -34 -18.453 1 93.62 312 LEU A C 1
ATOM 2427 O O . LEU A 1 312 ? 12.852 -33.562 -18.188 1 93.62 312 LEU A O 1
ATOM 2431 N N . ALA A 1 313 ? 14.688 -34.688 -17.594 1 89.75 313 ALA A N 1
ATOM 2432 C CA . ALA A 1 313 ? 14.188 -34.938 -16.234 1 89.75 313 ALA A CA 1
ATOM 2433 C C . ALA A 1 313 ? 14.195 -33.656 -15.414 1 89.75 313 ALA A C 1
ATOM 2435 O O . ALA A 1 313 ? 13.375 -33.5 -14.508 1 89.75 313 ALA A O 1
ATOM 2436 N N . TRP A 1 314 ? 15.133 -32.844 -15.68 1 89.94 314 TRP A N 1
ATOM 2437 C CA . TRP A 1 314 ? 15.242 -31.516 -15.07 1 89.94 314 TRP A CA 1
ATOM 2438 C C . TRP A 1 314 ? 15.586 -30.453 -16.109 1 89.94 314 TRP A C 1
ATOM 2440 O O . TRP A 1 314 ? 16.391 -30.703 -17.016 1 89.94 314 TRP A O 1
ATOM 2450 N N . LEU A 1 315 ? 14.945 -29.219 -15.938 1 92.31 315 LEU A N 1
ATOM 2451 C CA . LEU A 1 315 ? 15.164 -28.125 -16.875 1 92.31 315 LEU A CA 1
ATOM 2452 C C . LEU A 1 315 ? 15.742 -26.906 -16.172 1 92.31 315 LEU A C 1
ATOM 2454 O O . LEU A 1 315 ? 15.289 -26.547 -15.078 1 92.31 315 LEU A O 1
ATOM 2458 N N . PRO A 1 316 ? 16.734 -26.328 -16.75 1 95 316 PRO A N 1
ATOM 2459 C CA . PRO A 1 316 ? 17.031 -24.953 -16.344 1 95 316 PRO A CA 1
ATOM 2460 C C . PRO A 1 316 ? 16.016 -23.938 -16.859 1 95 316 PRO A C 1
ATOM 2462 O O . PRO A 1 316 ? 16.344 -23.109 -17.703 1 95 316 PRO A O 1
ATOM 2465 N N . GLN A 1 317 ? 14.859 -23.969 -16.328 1 96.56 317 GLN A N 1
ATOM 2466 C CA . GLN A 1 317 ? 13.664 -23.312 -16.844 1 96.56 317 GLN A CA 1
ATOM 2467 C C . GLN A 1 317 ? 13.906 -21.828 -17.062 1 96.56 317 GLN A C 1
ATOM 2469 O O . GLN A 1 317 ? 13.594 -21.297 -18.141 1 96.56 317 GLN A O 1
ATOM 2474 N N . ASN A 1 318 ? 14.484 -21.125 -16.062 1 97.06 318 ASN A N 1
ATOM 2475 C CA . ASN A 1 318 ? 14.773 -19.703 -16.156 1 97.06 318 ASN A CA 1
ATOM 2476 C C . ASN A 1 318 ? 15.656 -19.391 -17.375 1 97.06 318 ASN A C 1
ATOM 2478 O O . ASN A 1 318 ? 15.391 -18.453 -18.109 1 97.06 318 ASN A O 1
ATOM 2482 N N . ASP A 1 319 ? 16.656 -20.219 -17.609 1 98.25 319 ASP A N 1
ATOM 2483 C CA . ASP A 1 319 ? 17.609 -20.016 -18.703 1 98.25 319 ASP A CA 1
ATOM 2484 C C . ASP A 1 319 ? 16.953 -20.297 -20.047 1 98.25 319 ASP A C 1
ATOM 2486 O O . ASP A 1 319 ? 17.219 -19.594 -21.031 1 98.25 319 ASP A O 1
ATOM 2490 N N . LEU A 1 320 ? 16.156 -21.312 -20.062 1 98.44 320 LEU A N 1
ATOM 2491 C CA . LEU A 1 320 ? 15.469 -21.641 -21.297 1 98.44 320 LEU A CA 1
ATOM 2492 C C . LEU A 1 320 ? 14.492 -20.547 -21.688 1 98.44 320 LEU A C 1
ATOM 2494 O O . LEU A 1 320 ? 14.406 -20.172 -22.859 1 98.44 320 LEU A O 1
ATOM 2498 N N . LEU A 1 321 ? 13.789 -20.016 -20.719 1 98.5 321 LEU A N 1
ATOM 2499 C CA . LEU A 1 321 ? 12.789 -18.984 -20.984 1 98.5 321 LEU A CA 1
ATOM 2500 C C . LEU A 1 321 ? 13.461 -17.688 -21.406 1 98.5 321 LEU A C 1
ATOM 2502 O O . LEU A 1 321 ? 12.859 -16.859 -22.109 1 98.5 321 LEU A O 1
ATOM 2506 N N . ALA A 1 322 ? 14.672 -17.516 -21.016 1 98.31 322 ALA A N 1
ATOM 2507 C CA . ALA A 1 322 ? 15.414 -16.297 -21.328 1 98.31 322 ALA A CA 1
ATOM 2508 C C . ALA A 1 322 ? 15.953 -16.328 -22.766 1 98.31 322 ALA A C 1
ATOM 2510 O O . ALA A 1 322 ? 16.391 -15.297 -23.281 1 98.31 322 ALA A O 1
ATOM 2511 N N . HIS A 1 323 ? 15.969 -17.484 -23.391 1 98.25 323 HIS A N 1
ATOM 2512 C CA . HIS A 1 323 ? 16.562 -17.641 -24.703 1 98.25 323 HIS A CA 1
ATOM 2513 C C . HIS A 1 323 ? 15.75 -16.906 -25.766 1 98.25 323 HIS A C 1
ATOM 2515 O O . HIS A 1 323 ? 14.516 -16.938 -25.75 1 98.25 323 HIS A O 1
ATOM 2521 N N . THR A 1 324 ? 16.359 -16.297 -26.719 1 96.81 324 THR A N 1
ATOM 2522 C CA . THR A 1 324 ? 15.711 -15.453 -27.703 1 96.81 324 THR A CA 1
ATOM 2523 C C . THR A 1 324 ? 14.828 -16.281 -28.625 1 96.81 324 THR A C 1
ATOM 2525 O O . THR A 1 324 ? 13.914 -15.742 -29.266 1 96.81 324 THR A O 1
ATOM 2528 N N . LYS A 1 325 ? 15.055 -17.609 -28.672 1 98 325 LYS A N 1
ATOM 2529 C CA . LYS A 1 325 ? 14.297 -18.453 -29.594 1 98 325 LYS A CA 1
ATOM 2530 C C . LYS A 1 325 ? 13.07 -19.047 -28.891 1 98 325 LYS A C 1
ATOM 2532 O O . LYS A 1 325 ? 12.258 -19.719 -29.531 1 98 325 LYS A O 1
ATOM 2537 N N . THR A 1 326 ? 12.945 -18.828 -27.594 1 98.62 326 THR A N 1
ATOM 2538 C CA . THR A 1 326 ? 11.758 -19.344 -26.906 1 98.62 326 THR A CA 1
ATOM 2539 C C . THR A 1 326 ? 10.516 -18.578 -27.344 1 98.62 326 THR A C 1
ATOM 2541 O O . THR A 1 326 ? 10.484 -17.344 -27.281 1 98.62 326 THR A O 1
ATOM 2544 N N . ARG A 1 327 ? 9.516 -19.344 -27.719 1 98.5 327 ARG A N 1
ATOM 2545 C CA . ARG A 1 327 ? 8.328 -18.703 -28.281 1 98.5 327 ARG A CA 1
ATOM 2546 C C . ARG A 1 327 ? 7.145 -18.828 -27.344 1 98.5 327 ARG A C 1
ATOM 2548 O O . ARG A 1 327 ? 6.227 -18 -27.375 1 98.5 327 ARG A O 1
ATOM 2555 N N . ALA A 1 328 ? 7.133 -19.812 -26.5 1 98.75 328 ALA A N 1
ATOM 2556 C CA . ALA A 1 328 ? 6.023 -20.016 -25.578 1 98.75 328 ALA A CA 1
ATOM 2557 C C . ALA A 1 328 ? 6.43 -20.922 -24.422 1 98.75 328 ALA A C 1
ATOM 2559 O O . ALA A 1 328 ? 7.379 -21.703 -24.531 1 98.75 328 ALA A O 1
ATOM 2560 N N . PHE A 1 329 ? 5.793 -20.766 -23.344 1 98.81 329 PHE A N 1
ATOM 2561 C CA . PHE A 1 329 ? 5.941 -21.578 -22.125 1 98.81 329 PHE A CA 1
ATOM 2562 C C . PHE A 1 329 ? 4.645 -22.312 -21.812 1 98.81 329 PHE A C 1
ATOM 2564 O O . PHE A 1 329 ? 3.604 -21.688 -21.609 1 98.81 329 PHE A O 1
ATOM 2571 N N . ILE A 1 330 ? 4.652 -23.578 -21.859 1 98.38 330 ILE A N 1
ATOM 2572 C CA . ILE A 1 330 ? 3.523 -24.391 -21.422 1 98.38 330 ILE A CA 1
ATOM 2573 C C . ILE A 1 330 ? 3.705 -24.781 -19.953 1 98.38 330 ILE A C 1
ATOM 2575 O O . ILE A 1 330 ? 4.68 -25.453 -19.594 1 98.38 330 ILE A O 1
ATOM 2579 N N . THR A 1 331 ? 2.758 -24.391 -19.094 1 96.88 331 THR A N 1
ATOM 2580 C CA . THR A 1 331 ? 2.982 -24.469 -17.656 1 96.88 331 THR A CA 1
ATOM 2581 C C . THR A 1 331 ? 1.679 -24.75 -16.922 1 96.88 331 THR A C 1
ATOM 2583 O O . THR A 1 331 ? 0.593 -24.578 -17.469 1 96.88 331 THR A O 1
ATOM 2586 N N . HIS A 1 332 ? 1.784 -25.281 -15.758 1 93.75 332 HIS A N 1
ATOM 2587 C CA . HIS A 1 332 ? 0.619 -25.469 -14.898 1 93.75 332 HIS A CA 1
ATOM 2588 C C . HIS A 1 332 ? 0.242 -24.156 -14.195 1 93.75 332 HIS A C 1
ATOM 2590 O O . HIS A 1 332 ? -0.685 -24.141 -13.383 1 93.75 332 HIS A O 1
ATOM 2596 N N . ALA A 1 333 ? 1.021 -23.078 -14.422 1 95.38 333 ALA A N 1
ATOM 2597 C CA . ALA A 1 333 ? 0.716 -21.75 -13.922 1 95.38 333 ALA A CA 1
ATOM 2598 C C . ALA A 1 333 ? 1.081 -21.625 -12.445 1 95.38 333 ALA A C 1
ATOM 2600 O O . ALA A 1 333 ? 0.338 -21.016 -11.672 1 95.38 333 ALA A O 1
ATOM 2601 N N . GLY A 1 334 ? 2.217 -22.25 -12.117 1 93.19 334 GLY A N 1
ATOM 2602 C CA . GLY A 1 334 ? 2.789 -21.969 -10.812 1 93.19 334 GLY A CA 1
ATOM 2603 C C . GLY A 1 334 ? 3.406 -20.578 -10.727 1 93.19 334 GLY A C 1
ATOM 2604 O O . GLY A 1 334 ? 3.896 -20.047 -11.719 1 93.19 334 GLY A O 1
ATOM 2605 N N . SER A 1 335 ? 3.467 -20.031 -9.602 1 92.88 335 SER A N 1
ATOM 2606 C CA . SER A 1 335 ? 3.912 -18.656 -9.422 1 92.88 335 SER A CA 1
ATOM 2607 C C . SER A 1 335 ? 5.348 -18.469 -9.898 1 92.88 335 SER A C 1
ATOM 2609 O O . SER A 1 335 ? 5.656 -17.484 -10.57 1 92.88 335 SER A O 1
ATOM 2611 N N . ASN A 1 336 ? 6.258 -19.359 -9.555 1 93.25 336 ASN A N 1
ATOM 2612 C CA . ASN A 1 336 ? 7.656 -19.219 -9.953 1 93.25 336 ASN A CA 1
ATOM 2613 C C . ASN A 1 336 ? 7.805 -19.188 -11.469 1 93.25 336 ASN A C 1
ATOM 2615 O O . ASN A 1 336 ? 8.484 -18.328 -12.016 1 93.25 336 ASN A O 1
ATOM 2619 N N . GLY A 1 337 ? 7.16 -20.172 -12.094 1 95.44 337 GLY A N 1
ATOM 2620 C CA . GLY A 1 337 ? 7.227 -20.219 -13.547 1 95.44 337 GLY A CA 1
ATOM 2621 C C . GLY A 1 337 ? 6.605 -19 -14.219 1 95.44 337 GLY A C 1
ATOM 2622 O O . GLY A 1 337 ? 7.133 -18.5 -15.211 1 95.44 337 GLY A O 1
ATOM 2623 N N . LEU A 1 338 ? 5.543 -18.531 -13.688 1 97.12 338 LEU A N 1
ATOM 2624 C CA . LEU A 1 338 ? 4.859 -17.375 -14.25 1 97.12 338 LEU A CA 1
ATOM 2625 C C . LEU A 1 338 ? 5.758 -16.141 -14.203 1 97.12 338 LEU A C 1
ATOM 2627 O O . LEU A 1 338 ? 5.812 -15.375 -15.164 1 97.12 338 LEU A O 1
ATOM 2631 N N . TYR A 1 339 ? 6.43 -15.953 -13.109 1 97.5 339 TYR A N 1
ATOM 2632 C CA . TYR A 1 339 ? 7.266 -14.758 -12.984 1 97.5 339 TYR A CA 1
ATOM 2633 C C . TYR A 1 339 ? 8.516 -14.875 -13.852 1 97.5 339 TYR A C 1
ATOM 2635 O O . TYR A 1 339 ? 9.023 -13.875 -14.359 1 97.5 339 TYR A O 1
ATOM 2643 N N . GLU A 1 340 ? 9.023 -16.125 -14.031 1 97.81 340 GLU A N 1
ATOM 2644 C CA . GLU A 1 340 ? 10.109 -16.312 -14.992 1 97.81 340 GLU A CA 1
ATOM 2645 C C . GLU A 1 340 ? 9.656 -15.945 -16.406 1 97.81 340 GLU A C 1
ATOM 2647 O O . GLU A 1 340 ? 10.352 -15.219 -17.109 1 97.81 340 GLU A O 1
ATOM 2652 N N . ALA A 1 341 ? 8.484 -16.453 -16.734 1 98.62 341 ALA A N 1
ATOM 2653 C CA . ALA A 1 341 ? 7.949 -16.156 -18.062 1 98.62 341 ALA A CA 1
ATOM 2654 C C . ALA A 1 341 ? 7.688 -14.664 -18.234 1 98.62 341 ALA A C 1
ATOM 2656 O O . ALA A 1 341 ? 8.016 -14.086 -19.266 1 98.62 341 ALA A O 1
ATOM 2657 N N . LEU A 1 342 ? 7.109 -14.039 -17.219 1 98.5 342 LEU A N 1
ATOM 2658 C CA . LEU A 1 342 ? 6.844 -12.602 -17.25 1 98.5 342 LEU A CA 1
ATOM 2659 C C . LEU A 1 342 ? 8.141 -11.812 -17.406 1 98.5 342 LEU A C 1
ATOM 2661 O O . LEU A 1 342 ? 8.234 -10.922 -18.25 1 98.5 342 LEU A O 1
ATOM 2665 N N . HIS A 1 343 ? 9.094 -12.141 -16.609 1 98.38 343 HIS A N 1
ATOM 2666 C CA . HIS A 1 343 ? 10.367 -11.43 -16.609 1 98.38 343 HIS A CA 1
ATOM 2667 C C . HIS A 1 343 ? 11.047 -11.5 -17.969 1 98.38 343 HIS A C 1
ATOM 2669 O O . HIS A 1 343 ? 11.609 -10.508 -18.438 1 98.38 343 HIS A O 1
ATOM 2675 N N . HIS A 1 344 ? 10.945 -12.617 -18.609 1 98.38 344 HIS A N 1
ATOM 2676 C CA . HIS A 1 344 ? 11.656 -12.812 -19.875 1 98.38 344 HIS A CA 1
ATOM 2677 C C . HIS A 1 344 ? 10.75 -12.547 -21.062 1 98.38 344 HIS A C 1
ATOM 2679 O O . HIS A 1 344 ? 11.172 -12.688 -22.219 1 98.38 344 HIS A O 1
ATOM 2685 N N . GLY A 1 345 ? 9.516 -12.188 -20.812 1 98.44 345 GLY A N 1
ATOM 2686 C CA . GLY A 1 345 ? 8.594 -11.781 -21.875 1 98.44 345 GLY A CA 1
ATOM 2687 C C . GLY A 1 345 ? 8.156 -12.938 -22.75 1 98.44 345 GLY A C 1
ATOM 2688 O O . GLY A 1 345 ? 8.125 -12.812 -23.984 1 98.44 345 GLY A O 1
ATOM 2689 N N . VAL A 1 346 ? 7.809 -14.062 -22.141 1 98.81 346 VAL A N 1
ATOM 2690 C CA . VAL A 1 346 ? 7.43 -15.25 -22.891 1 98.81 346 VAL A CA 1
ATOM 2691 C C . VAL A 1 346 ? 5.93 -15.5 -22.75 1 98.81 346 VAL A C 1
ATOM 2693 O O . VAL A 1 346 ? 5.418 -15.625 -21.641 1 98.81 346 VAL A O 1
ATOM 2696 N N . PRO A 1 347 ? 5.199 -15.617 -23.844 1 98.75 347 PRO A N 1
ATOM 2697 C CA . PRO A 1 347 ? 3.783 -15.984 -23.766 1 98.75 347 PRO A CA 1
ATOM 2698 C C . PRO A 1 347 ? 3.566 -17.391 -23.203 1 98.75 347 PRO A C 1
ATOM 2700 O O . PRO A 1 347 ? 4.496 -18.203 -23.188 1 98.75 347 PRO A O 1
ATOM 2703 N N . MET A 1 348 ? 2.27 -17.656 -22.812 1 98.88 348 MET A N 1
ATOM 2704 C CA . MET A 1 348 ? 2.1 -18.891 -22.047 1 98.88 348 MET A CA 1
ATOM 2705 C C . MET A 1 348 ? 0.834 -19.625 -22.484 1 98.88 348 MET A C 1
ATOM 2707 O O . MET A 1 348 ? -0.128 -19 -22.938 1 98.88 348 MET A O 1
ATOM 2711 N N . VAL A 1 349 ? 0.849 -20.891 -22.406 1 98.81 349 VAL A N 1
ATOM 2712 C CA . VAL A 1 349 ? -0.311 -21.781 -22.391 1 98.81 349 VAL A CA 1
ATOM 2713 C C . VAL A 1 349 ? -0.427 -22.453 -21.031 1 98.81 349 VAL A C 1
ATOM 2715 O O . VAL A 1 349 ? 0.393 -23.312 -20.672 1 98.81 349 VAL A O 1
ATOM 2718 N N . CYS A 1 350 ? -1.449 -22.078 -20.328 1 98.38 350 CYS A N 1
ATOM 2719 C CA . CYS A 1 350 ? -1.566 -22.531 -18.938 1 98.38 350 CYS A CA 1
ATOM 2720 C C . CYS A 1 350 ? -2.533 -23.703 -18.828 1 98.38 350 CYS A C 1
ATOM 2722 O O . CYS A 1 350 ? -3.631 -23.672 -19.391 1 98.38 350 CYS A O 1
ATOM 2724 N N . LEU A 1 351 ? -2.105 -24.719 -18.172 1 95.62 351 LEU A N 1
ATOM 2725 C CA . LEU A 1 351 ? -2.934 -25.859 -17.812 1 95.62 351 LEU A CA 1
ATOM 2726 C C . LEU A 1 351 ? -2.863 -26.125 -16.312 1 95.62 351 LEU A C 1
ATOM 2728 O O . LEU A 1 351 ? -2.209 -27.078 -15.867 1 95.62 351 LEU A O 1
ATOM 2732 N N . PRO A 1 352 ? -3.617 -25.312 -15.531 1 93.19 352 PRO A N 1
ATOM 2733 C CA . PRO A 1 352 ? -3.529 -25.422 -14.078 1 93.19 352 PRO A CA 1
ATOM 2734 C C . PRO A 1 352 ? -4.027 -26.781 -13.562 1 93.19 352 PRO A C 1
ATOM 2736 O O . PRO A 1 352 ? -4.922 -27.375 -14.164 1 93.19 352 PRO A O 1
ATOM 2739 N N . LEU A 1 353 ? -3.502 -27.188 -12.477 1 84.44 353 LEU A N 1
ATOM 2740 C CA . LEU A 1 353 ? -3.822 -28.5 -11.922 1 84.44 353 LEU A CA 1
ATOM 2741 C C . LEU A 1 353 ? -4.504 -28.359 -10.562 1 84.44 353 LEU A C 1
ATOM 2743 O O . LEU A 1 353 ? -5.484 -29.047 -10.281 1 84.44 353 LEU A O 1
ATOM 2747 N N . PHE A 1 354 ? -3.936 -27.484 -9.672 1 79.94 354 PHE A N 1
ATOM 2748 C CA . PHE A 1 354 ? -4.488 -27.422 -8.328 1 79.94 354 PHE A CA 1
ATOM 2749 C C . PHE A 1 354 ? -4.16 -26.078 -7.676 1 79.94 354 PHE A C 1
ATOM 2751 O O . PHE A 1 354 ? -3.477 -25.25 -8.266 1 79.94 354 PHE A O 1
ATOM 2758 N N . ALA A 1 355 ? -4.77 -25.844 -6.559 1 82.12 355 ALA A N 1
ATOM 2759 C CA . ALA A 1 355 ? -4.473 -24.734 -5.652 1 82.12 355 ALA A CA 1
ATOM 2760 C C . ALA A 1 355 ? -4.66 -23.391 -6.344 1 82.12 355 ALA A C 1
ATOM 2762 O O . ALA A 1 355 ? -5.715 -23.125 -6.926 1 82.12 355 ALA A O 1
ATOM 2763 N N . GLU A 1 356 ? -3.625 -22.562 -6.281 1 88.56 356 GLU A N 1
ATOM 2764 C CA . GLU A 1 356 ? -3.742 -21.188 -6.77 1 88.56 356 GLU A CA 1
ATOM 2765 C C . GLU A 1 356 ? -3.518 -21.125 -8.281 1 88.56 356 GLU A C 1
ATOM 2767 O O . GLU A 1 356 ? -3.654 -20.047 -8.883 1 88.56 356 GLU A O 1
ATOM 2772 N N . GLN A 1 357 ? -3.279 -22.219 -8.906 1 92.75 357 GLN A N 1
ATOM 2773 C CA . GLN A 1 357 ? -2.861 -22.25 -10.305 1 92.75 357 GLN A CA 1
ATOM 2774 C C . GLN A 1 357 ? -3.982 -21.766 -11.219 1 92.75 357 GLN A C 1
ATOM 2776 O O . GLN A 1 357 ? -3.74 -20.984 -12.156 1 92.75 357 GLN A O 1
ATOM 2781 N N . PRO A 1 358 ? -5.223 -22.188 -10.961 1 94.19 358 PRO A N 1
ATOM 2782 C CA . PRO A 1 358 ? -6.293 -21.641 -11.797 1 94.19 358 PRO A CA 1
ATOM 2783 C C . PRO A 1 358 ? -6.418 -20.125 -11.672 1 94.19 358 PRO A C 1
ATOM 2785 O O . PRO A 1 358 ? -6.66 -19.438 -12.664 1 94.19 358 PRO A O 1
ATOM 2788 N N . ALA A 1 359 ? -6.285 -19.641 -10.453 1 96 359 ALA A N 1
ATOM 2789 C CA . ALA A 1 359 ? -6.309 -18.188 -10.242 1 96 359 ALA A CA 1
ATOM 2790 C C . ALA A 1 359 ? -5.156 -17.516 -10.984 1 96 359 ALA A C 1
ATOM 2792 O O . ALA A 1 359 ? -5.34 -16.453 -11.586 1 96 359 ALA A O 1
ATOM 2793 N N . ASN A 1 360 ? -3.994 -18.078 -10.945 1 97 360 ASN A N 1
ATOM 2794 C CA . ASN A 1 360 ? -2.836 -17.562 -11.672 1 97 360 ASN A CA 1
ATOM 2795 C C . ASN A 1 360 ? -3.078 -17.547 -13.172 1 97 360 ASN A C 1
ATOM 2797 O O . ASN A 1 360 ? -2.758 -16.562 -13.844 1 97 360 ASN A O 1
ATOM 2801 N N . ALA A 1 361 ? -3.641 -18.625 -13.617 1 98.06 361 ALA A N 1
ATOM 2802 C CA . ALA A 1 361 ? -3.924 -18.719 -15.047 1 98.06 361 ALA A CA 1
ATOM 2803 C C . ALA A 1 361 ? -4.918 -17.641 -15.484 1 98.06 361 ALA A C 1
ATOM 2805 O O . ALA A 1 361 ? -4.805 -17.094 -16.578 1 98.06 361 ALA A O 1
ATOM 2806 N N . ALA A 1 362 ? -5.859 -17.359 -14.633 1 98 362 ALA A N 1
ATOM 2807 C CA . ALA A 1 362 ? -6.824 -16.312 -14.93 1 98 362 ALA A CA 1
ATOM 2808 C C . ALA A 1 362 ? -6.125 -14.961 -15.094 1 98 362 ALA A C 1
ATOM 2810 O O . ALA A 1 362 ? -6.512 -14.156 -15.945 1 98 362 ALA A O 1
ATOM 2811 N N . ARG A 1 363 ? -5.133 -14.719 -14.336 1 97.81 363 ARG A N 1
ATOM 2812 C CA . ARG A 1 363 ? -4.367 -13.477 -14.438 1 97.81 363 ARG A CA 1
ATOM 2813 C C . ARG A 1 363 ? -3.582 -13.422 -15.742 1 97.81 363 ARG A C 1
ATOM 2815 O O . ARG A 1 363 ? -3.514 -12.375 -16.391 1 97.81 363 ARG A O 1
ATOM 2822 N N . VAL A 1 364 ? -3.039 -14.531 -16.109 1 98.44 364 VAL A N 1
ATOM 2823 C CA . VAL A 1 364 ? -2.289 -14.625 -17.359 1 98.44 364 VAL A CA 1
ATOM 2824 C C . VAL A 1 364 ? -3.193 -14.258 -18.531 1 98.44 364 VAL A C 1
ATOM 2826 O O . VAL A 1 364 ? -2.814 -13.461 -19.391 1 98.44 364 VAL A O 1
ATOM 2829 N N . VAL A 1 365 ? -4.359 -14.805 -18.516 1 98.62 365 VAL A N 1
ATOM 2830 C CA . VAL A 1 365 ? -5.309 -14.555 -19.594 1 98.62 365 VAL A CA 1
ATOM 2831 C C . VAL A 1 365 ? -5.77 -13.102 -19.547 1 98.62 365 VAL A C 1
ATOM 2833 O O . VAL A 1 365 ? -5.77 -12.414 -20.578 1 98.62 365 VAL A O 1
ATOM 2836 N N . ALA A 1 366 ? -6.059 -12.617 -18.391 1 97.94 366 ALA A N 1
ATOM 2837 C CA . ALA A 1 366 ? -6.566 -11.258 -18.234 1 97.94 366 ALA A CA 1
ATOM 2838 C C . ALA A 1 366 ? -5.535 -10.227 -18.688 1 97.94 366 ALA A C 1
ATOM 2840 O O . ALA A 1 366 ? -5.895 -9.18 -19.234 1 97.94 366 ALA A O 1
ATOM 2841 N N . ARG A 1 367 ? -4.277 -10.547 -18.594 1 98.06 367 ARG A N 1
ATOM 2842 C CA . ARG A 1 367 ? -3.213 -9.609 -18.922 1 98.06 367 ARG A CA 1
ATOM 2843 C C . ARG A 1 367 ? -2.787 -9.766 -20.391 1 98.06 367 ARG A C 1
ATOM 2845 O O . ARG A 1 367 ? -1.92 -9.031 -20.859 1 98.06 367 ARG A O 1
ATOM 2852 N N . GLY A 1 368 ? -3.359 -10.711 -21.062 1 98.25 368 GLY A N 1
ATOM 2853 C CA . GLY A 1 368 ? -3.023 -10.93 -22.469 1 98.25 368 GLY A CA 1
ATOM 2854 C C . GLY A 1 368 ? -1.703 -11.648 -22.656 1 98.25 368 GLY A C 1
ATOM 2855 O O . GLY A 1 368 ? -1.036 -11.477 -23.672 1 98.25 368 GLY A O 1
ATOM 2856 N N . LEU A 1 369 ? -1.328 -12.461 -21.688 1 98.62 369 LEU A N 1
ATOM 2857 C CA . LEU A 1 369 ? -0.031 -13.125 -21.719 1 98.62 369 LEU A CA 1
ATOM 2858 C C . LEU A 1 369 ? -0.161 -14.547 -22.266 1 98.62 369 LEU A C 1
ATOM 2860 O O . LEU A 1 369 ? 0.845 -15.203 -22.547 1 98.62 369 LEU A O 1
ATOM 2864 N N . GLY A 1 370 ? -1.367 -14.984 -22.375 1 98.69 370 GLY A N 1
ATOM 2865 C CA . GLY A 1 370 ? -1.545 -16.359 -22.844 1 98.69 370 GLY A CA 1
ATOM 2866 C C . GLY A 1 370 ? -2.979 -16.844 -22.734 1 98.69 370 GLY A C 1
ATOM 2867 O O . GLY A 1 370 ? -3.91 -16.031 -22.688 1 98.69 370 GLY A O 1
ATOM 2868 N N . VAL A 1 371 ? -3.074 -18.188 -22.812 1 98.75 371 VAL A N 1
ATOM 2869 C CA . VAL A 1 371 ? -4.395 -18.812 -22.781 1 98.75 371 VAL A CA 1
ATOM 2870 C C . VAL A 1 371 ? -4.438 -19.891 -21.688 1 98.75 371 VAL A C 1
ATOM 2872 O O . VAL A 1 371 ? -3.398 -20.266 -21.156 1 98.75 371 VAL A O 1
ATOM 2875 N N . LYS A 1 372 ? -5.617 -20.266 -21.359 1 98.56 372 LYS A N 1
ATOM 2876 C CA . LYS A 1 372 ? -5.852 -21.297 -20.344 1 98.56 372 LYS A CA 1
ATOM 2877 C C . LYS A 1 372 ? -6.613 -22.484 -20.938 1 98.56 372 LYS A C 1
ATOM 2879 O O . LYS A 1 372 ? -7.574 -22.297 -21.688 1 98.56 372 LYS A O 1
ATOM 2884 N N . LEU A 1 373 ? -6.113 -23.703 -20.688 1 97.81 373 LEU A N 1
ATOM 2885 C CA . LEU A 1 373 ? -6.766 -24.953 -21.062 1 97.81 373 LEU A CA 1
ATOM 2886 C C . LEU A 1 373 ? -7.02 -25.828 -19.844 1 97.81 373 LEU A C 1
ATOM 2888 O O . LEU A 1 373 ? -6.449 -25.594 -18.781 1 97.81 373 LEU A O 1
ATOM 2892 N N . ASP A 1 374 ? -7.918 -26.781 -20.062 1 94.12 374 ASP A N 1
ATOM 2893 C CA . ASP A 1 374 ? -8.195 -27.75 -19.016 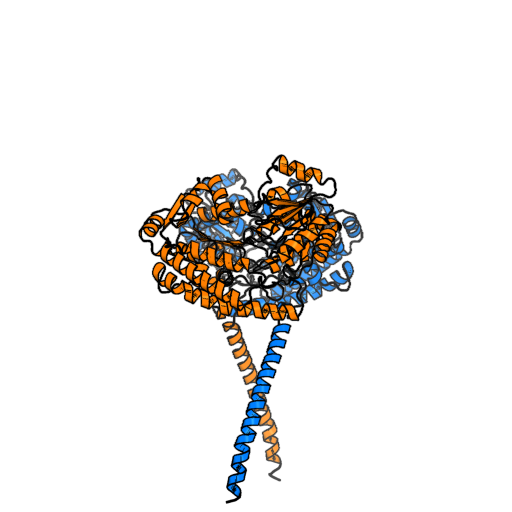1 94.12 374 ASP A CA 1
ATOM 2894 C C . ASP A 1 374 ? -7.273 -28.969 -19.156 1 94.12 374 ASP A C 1
ATOM 2896 O O . ASP A 1 374 ? -7.375 -29.734 -20.109 1 94.12 374 ASP A O 1
ATOM 2900 N N . PHE A 1 375 ? -6.461 -29.172 -18.203 1 90.56 375 PHE A N 1
ATOM 2901 C CA . PHE A 1 375 ? -5.457 -30.234 -18.25 1 90.56 375 PHE A CA 1
ATOM 2902 C C . PHE A 1 375 ? -6.117 -31.594 -18.406 1 90.56 375 PHE A C 1
ATOM 2904 O O . PHE A 1 375 ? -5.633 -32.438 -19.172 1 90.56 375 PHE A O 1
ATOM 2911 N N . SER A 1 376 ? -7.195 -31.844 -17.781 1 86.38 376 SER A N 1
ATOM 2912 C CA . SER A 1 376 ? -7.816 -33.156 -17.719 1 86.38 376 SER A CA 1
ATOM 2913 C C . SER A 1 376 ? -8.633 -33.438 -18.969 1 86.38 376 SER A C 1
ATOM 2915 O O . SER A 1 376 ? -8.898 -34.625 -19.281 1 86.38 376 SER A O 1
ATOM 2917 N N . LYS A 1 377 ? -8.945 -32.406 -19.734 1 92.44 377 LYS A N 1
ATOM 2918 C CA . LYS A 1 377 ? -9.875 -32.625 -20.844 1 92.44 377 LYS A CA 1
ATOM 2919 C C . LYS A 1 377 ? -9.242 -32.25 -22.172 1 92.44 377 LYS A C 1
ATOM 2921 O O . LYS A 1 377 ? -9.758 -32.594 -23.234 1 92.44 377 LYS A O 1
ATOM 2926 N N . VAL A 1 378 ? -8.141 -31.656 -22.094 1 95.75 378 VAL A N 1
ATOM 2927 C CA . VAL A 1 378 ? -7.562 -31.094 -23.312 1 95.75 378 VAL A CA 1
ATOM 2928 C C . VAL A 1 378 ? -7.234 -32.219 -24.297 1 95.75 378 VAL A C 1
ATOM 2930 O O . VAL A 1 378 ? -6.762 -33.281 -23.891 1 95.75 378 VAL A O 1
ATOM 2933 N N . THR A 1 379 ? -7.586 -32 -25.531 1 97.62 379 THR A N 1
ATOM 2934 C CA . THR A 1 379 ? -7.219 -32.938 -26.594 1 97.62 379 THR A CA 1
ATOM 2935 C C . THR A 1 379 ? -5.93 -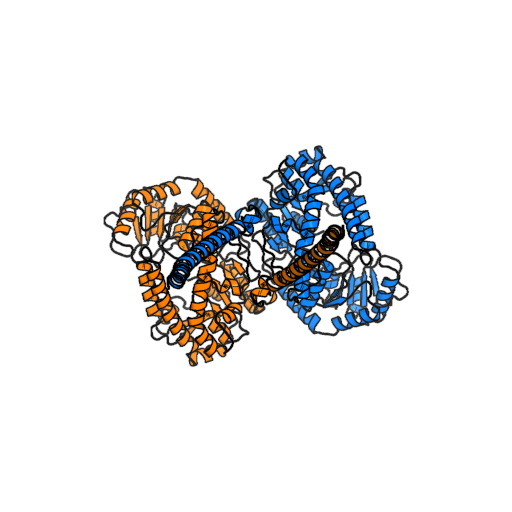32.469 -27.281 1 97.62 379 THR A C 1
ATOM 2937 O O . THR A 1 379 ? -5.492 -31.344 -27.109 1 97.62 379 THR A O 1
ATOM 2940 N N . SER A 1 380 ? -5.379 -33.438 -27.969 1 97.94 380 SER A N 1
ATOM 2941 C CA . SER A 1 380 ? -4.164 -33.125 -28.719 1 97.94 380 SER A CA 1
ATOM 2942 C C . SER A 1 380 ? -4.395 -31.984 -29.688 1 97.94 380 SER A C 1
ATOM 2944 O O . SER A 1 380 ? -3.543 -31.094 -29.828 1 97.94 380 SER A O 1
ATOM 2946 N N . ASP A 1 381 ? -5.555 -31.969 -30.281 1 98.5 381 ASP A N 1
ATOM 2947 C CA . ASP A 1 381 ? -5.883 -30.922 -31.234 1 98.5 381 ASP A CA 1
ATOM 2948 C C . ASP A 1 381 ? -6.043 -29.562 -30.547 1 98.5 381 ASP A C 1
ATOM 2950 O O . ASP A 1 381 ? -5.555 -28.547 -31.047 1 98.5 381 ASP A O 1
ATOM 2954 N N . GLN A 1 382 ? -6.711 -29.562 -29.469 1 98.56 382 GLN A N 1
ATOM 2955 C CA . GLN A 1 382 ? -6.902 -28.328 -28.719 1 98.56 382 GLN A CA 1
ATOM 2956 C C . GLN A 1 382 ? -5.566 -27.75 -28.25 1 98.56 382 GLN A C 1
ATOM 2958 O O . GLN A 1 382 ? -5.352 -26.531 -28.328 1 98.56 382 GLN A O 1
ATOM 2963 N N . LEU A 1 383 ? -4.738 -28.594 -27.734 1 98.56 383 LEU A N 1
ATOM 2964 C CA . LEU A 1 383 ? -3.424 -28.156 -27.281 1 98.56 383 LEU A CA 1
ATOM 2965 C C . LEU A 1 383 ? -2.598 -27.609 -28.438 1 98.56 383 LEU A C 1
ATOM 2967 O O . LEU A 1 383 ? -1.986 -26.547 -28.328 1 98.56 383 LEU A O 1
ATOM 2971 N N . TYR A 1 384 ? -2.615 -28.344 -29.547 1 98.56 384 TYR A N 1
ATOM 2972 C CA . TYR A 1 384 ? -1.895 -27.922 -30.75 1 98.56 384 TYR A CA 1
ATOM 2973 C C . TYR A 1 384 ? -2.367 -26.547 -31.203 1 98.56 384 TYR A C 1
ATOM 2975 O O . TYR A 1 384 ? -1.553 -25.641 -31.438 1 98.56 384 TYR A O 1
ATOM 2983 N N . GLN A 1 385 ? -3.654 -26.344 -31.25 1 98.69 385 GLN A N 1
ATOM 2984 C CA . GLN A 1 385 ? -4.23 -25.078 -31.719 1 98.69 385 GLN A CA 1
ATOM 2985 C C . GLN A 1 385 ? -3.904 -23.938 -30.766 1 98.69 385 GLN A C 1
ATOM 2987 O O . GLN A 1 385 ? -3.656 -22.812 -31.203 1 98.69 385 GLN A O 1
ATOM 2992 N N . ALA A 1 386 ? -3.965 -24.234 -29.484 1 98.75 386 ALA A N 1
ATOM 2993 C CA . ALA A 1 386 ? -3.658 -23.219 -28.484 1 98.75 386 ALA A CA 1
ATOM 2994 C C . ALA A 1 386 ? -2.209 -22.75 -28.594 1 98.75 386 ALA A C 1
ATOM 2996 O O . ALA A 1 386 ? -1.926 -21.547 -28.531 1 98.75 386 ALA A O 1
ATOM 2997 N N . ILE A 1 387 ? -1.312 -23.719 -28.75 1 98.75 387 ILE A N 1
ATOM 2998 C CA . ILE A 1 387 ? 0.1 -23.375 -28.891 1 98.75 387 ILE A CA 1
ATOM 2999 C C . ILE A 1 387 ? 0.31 -22.547 -30.156 1 98.75 387 ILE A C 1
ATOM 3001 O O . ILE A 1 387 ? 0.965 -21.5 -30.109 1 98.75 387 ILE A O 1
ATOM 3005 N N . LEU A 1 388 ? -0.282 -22.969 -31.25 1 98.25 388 LEU A N 1
ATOM 3006 C CA . LEU A 1 388 ? -0.156 -22.25 -32.5 1 98.25 388 LEU A CA 1
ATOM 3007 C C . LEU A 1 388 ? -0.707 -20.844 -32.375 1 98.25 388 LEU A C 1
ATOM 3009 O O . LEU A 1 388 ? -0.113 -19.891 -32.906 1 98.25 388 LEU A O 1
ATOM 3013 N N . HIS A 1 389 ? -1.839 -20.75 -31.734 1 98.31 389 HIS A N 1
ATOM 3014 C CA . HIS A 1 389 ? -2.48 -19.469 -31.516 1 98.31 389 HIS A CA 1
ATOM 3015 C C . HIS A 1 389 ? -1.56 -18.516 -30.766 1 98.31 389 HIS A C 1
ATOM 3017 O O . HIS A 1 389 ? -1.416 -17.344 -31.156 1 98.31 389 HIS A O 1
ATOM 3023 N N . VAL A 1 390 ? -0.896 -18.938 -29.75 1 98.5 390 VAL A N 1
ATOM 3024 C CA . VAL A 1 390 ? -0.049 -18.109 -28.891 1 98.5 390 VAL A CA 1
ATOM 3025 C C . VAL A 1 390 ? 1.231 -17.734 -29.641 1 98.5 390 VAL A C 1
ATOM 3027 O O . VAL A 1 390 ? 1.723 -16.609 -29.516 1 98.5 390 VAL A O 1
ATOM 3030 N N . VAL A 1 391 ? 1.733 -18.625 -30.453 1 97.81 391 VAL A N 1
ATOM 3031 C CA . VAL A 1 391 ? 3.021 -18.422 -31.109 1 97.81 391 VAL A CA 1
ATOM 3032 C C . VAL A 1 391 ? 2.834 -17.547 -32.344 1 97.81 391 VAL A C 1
ATOM 3034 O O . VAL A 1 391 ? 3.727 -16.781 -32.719 1 97.81 391 VAL A O 1
ATOM 3037 N N . THR A 1 392 ? 1.667 -17.594 -32.969 1 96.88 392 THR A N 1
ATOM 3038 C CA . THR A 1 392 ? 1.477 -16.906 -34.25 1 96.88 392 THR A CA 1
ATOM 3039 C C . THR A 1 392 ? 0.843 -15.539 -34.031 1 96.88 392 THR A C 1
ATOM 3041 O O . THR A 1 392 ? 1.051 -14.617 -34.812 1 96.88 392 THR A O 1
ATOM 3044 N N . ASN A 1 393 ? -0.02 -15.422 -33.062 1 96.69 393 ASN A N 1
ATOM 3045 C CA . ASN A 1 393 ? -0.625 -14.125 -32.781 1 96.69 393 ASN A CA 1
ATOM 3046 C C . ASN A 1 393 ? 0.367 -13.195 -32.094 1 96.69 393 ASN A C 1
ATOM 3048 O O . ASN A 1 393 ? 0.706 -13.391 -30.922 1 96.69 393 ASN A O 1
ATOM 3052 N N . THR A 1 394 ? 0.709 -12.148 -32.719 1 96.62 394 THR A N 1
ATOM 3053 C CA . THR A 1 394 ? 1.781 -11.266 -32.281 1 96.62 394 THR A CA 1
ATOM 3054 C C . THR A 1 394 ? 1.354 -10.484 -31.031 1 96.62 394 THR A C 1
ATOM 3056 O O . THR A 1 394 ? 2.197 -9.938 -30.328 1 96.62 394 THR A O 1
ATOM 3059 N N . SER A 1 395 ? 0.086 -10.406 -30.812 1 98.19 395 SER A N 1
ATOM 3060 C CA . SER A 1 395 ? -0.394 -9.648 -29.656 1 98.19 395 SER A CA 1
ATOM 3061 C C . SER A 1 395 ? 0.142 -10.219 -28.359 1 98.19 395 SER A C 1
ATOM 3063 O O . SER A 1 395 ? 0.445 -9.477 -27.422 1 98.19 395 SER A O 1
ATOM 3065 N N . TYR A 1 396 ? 0.278 -11.555 -28.266 1 98.56 396 TYR A N 1
ATOM 3066 C CA . TYR A 1 396 ? 0.783 -12.18 -27.047 1 98.56 396 TYR A CA 1
ATOM 3067 C C . TYR A 1 396 ? 2.252 -11.836 -26.828 1 98.56 396 TYR A C 1
ATOM 3069 O O . TYR A 1 396 ? 2.654 -11.484 -25.719 1 98.56 396 TYR A O 1
ATOM 3077 N N . ARG A 1 397 ? 2.992 -11.938 -27.844 1 97.69 397 ARG A N 1
ATOM 3078 C CA . ARG A 1 397 ? 4.418 -11.633 -27.75 1 97.69 397 ARG A CA 1
ATOM 3079 C C . ARG A 1 397 ? 4.641 -10.156 -27.422 1 97.69 397 ARG A C 1
ATOM 3081 O O . ARG A 1 397 ? 5.504 -9.828 -26.609 1 97.69 397 ARG A O 1
ATOM 3088 N N . GLU A 1 398 ? 3.908 -9.297 -28.062 1 98.12 398 GLU A N 1
ATOM 3089 C CA . GLU A 1 398 ? 4.031 -7.863 -27.812 1 98.12 398 GLU A CA 1
ATOM 3090 C C . GLU A 1 398 ? 3.637 -7.508 -26.391 1 98.12 398 GLU A C 1
ATOM 3092 O O . GLU A 1 398 ? 4.312 -6.711 -25.734 1 98.12 398 GLU A O 1
ATOM 3097 N N . THR A 1 399 ? 2.58 -8.094 -25.953 1 98.25 399 THR A N 1
ATOM 3098 C CA . THR A 1 399 ? 2.137 -7.863 -24.578 1 98.25 399 THR A CA 1
ATOM 3099 C C . THR A 1 399 ? 3.162 -8.391 -23.578 1 98.25 399 THR A C 1
ATOM 3101 O O . THR A 1 399 ? 3.488 -7.719 -22.609 1 98.25 399 THR A O 1
ATOM 3104 N N . ALA A 1 400 ? 3.615 -9.578 -23.828 1 98.56 400 ALA A N 1
ATOM 3105 C CA . ALA A 1 400 ? 4.613 -10.172 -22.953 1 98.56 400 ALA A CA 1
ATOM 3106 C C . ALA A 1 400 ? 5.859 -9.297 -22.859 1 98.56 400 ALA A C 1
ATOM 3108 O O . ALA A 1 400 ? 6.395 -9.078 -21.766 1 98.56 400 ALA A O 1
ATOM 3109 N N . ALA A 1 401 ? 6.281 -8.797 -23.984 1 98.19 401 ALA A N 1
ATOM 3110 C CA . ALA A 1 401 ? 7.453 -7.93 -24 1 98.19 401 ALA A CA 1
ATOM 3111 C C . ALA A 1 401 ? 7.195 -6.645 -23.219 1 98.19 401 ALA A C 1
ATOM 3113 O O . ALA A 1 401 ? 8.047 -6.203 -22.438 1 98.19 401 ALA A O 1
ATOM 3114 N N . ARG A 1 402 ? 6.059 -6.059 -23.453 1 97.5 402 ARG A N 1
ATOM 3115 C CA . ARG A 1 402 ? 5.699 -4.82 -22.766 1 97.5 402 ARG A CA 1
ATOM 3116 C C . ARG A 1 402 ? 5.641 -5.023 -21.266 1 97.5 402 ARG A C 1
ATOM 3118 O O . ARG A 1 402 ? 6.207 -4.238 -20.5 1 97.5 402 ARG A O 1
ATOM 3125 N N . LEU A 1 403 ? 4.984 -6.066 -20.828 1 98 403 LEU A N 1
ATOM 3126 C CA . LEU A 1 403 ? 4.828 -6.312 -19.406 1 98 403 LEU A CA 1
ATOM 3127 C C . LEU A 1 403 ? 6.148 -6.734 -18.781 1 98 403 LEU A C 1
ATOM 3129 O O . LEU A 1 403 ? 6.41 -6.441 -17.609 1 98 403 LEU A O 1
ATOM 3133 N N . SER A 1 404 ? 6.941 -7.449 -19.531 1 98.12 404 SER A N 1
ATOM 3134 C CA . SER A 1 404 ? 8.289 -7.766 -19.062 1 98.12 404 SER A CA 1
ATOM 3135 C C . SER A 1 404 ? 9.078 -6.5 -18.766 1 98.12 404 SER A C 1
ATOM 3137 O O . SER A 1 404 ? 9.711 -6.391 -17.703 1 98.12 404 SER A O 1
ATOM 3139 N N . ARG A 1 405 ? 9.055 -5.543 -19.688 1 97.06 405 ARG A N 1
ATOM 3140 C CA . ARG A 1 405 ? 9.742 -4.273 -19.484 1 97.06 405 ARG A CA 1
ATOM 3141 C C . ARG A 1 405 ? 9.227 -3.562 -18.234 1 97.06 405 ARG A C 1
ATOM 3143 O O . ARG A 1 405 ? 10.008 -3.027 -17.438 1 97.06 405 ARG A O 1
ATOM 3150 N N . LEU A 1 406 ? 7.965 -3.578 -18.094 1 96.75 406 LEU A N 1
ATOM 3151 C CA . LEU A 1 406 ? 7.34 -2.941 -16.938 1 96.75 406 LEU A CA 1
ATOM 3152 C C . LEU A 1 406 ? 7.762 -3.625 -15.641 1 96.75 406 LEU A C 1
ATOM 3154 O O . LEU A 1 406 ? 8.094 -2.955 -14.664 1 96.75 406 LEU A O 1
ATOM 3158 N N . HIS A 1 407 ? 7.715 -4.953 -15.633 1 96.94 407 HIS A N 1
ATOM 3159 C CA . HIS A 1 407 ? 8.07 -5.742 -14.453 1 96.94 407 HIS A CA 1
ATOM 3160 C C . HIS A 1 407 ? 9.531 -5.527 -14.078 1 96.94 407 HIS A C 1
ATOM 3162 O O . HIS A 1 407 ? 9.875 -5.496 -12.891 1 96.94 407 HIS A O 1
ATOM 3168 N N . ARG A 1 408 ? 10.352 -5.348 -15.031 1 96.81 408 ARG A N 1
ATOM 3169 C CA . ARG A 1 408 ? 11.781 -5.223 -14.789 1 96.81 408 ARG A CA 1
ATOM 3170 C C . ARG A 1 408 ? 12.148 -3.793 -14.414 1 96.81 408 ARG A C 1
ATOM 3172 O O . ARG A 1 408 ? 13.211 -3.553 -13.836 1 96.81 408 ARG A O 1
ATOM 3179 N N . ASP A 1 409 ? 11.297 -2.875 -14.781 1 96.19 409 ASP A N 1
ATOM 3180 C CA . ASP A 1 409 ? 11.57 -1.47 -14.5 1 96.19 409 ASP A CA 1
ATOM 3181 C C . ASP A 1 409 ? 11.148 -1.104 -13.078 1 96.19 409 ASP A C 1
ATOM 3183 O O . ASP A 1 409 ? 10.109 -0.464 -12.875 1 96.19 409 ASP A O 1
ATOM 3187 N N . GLN A 1 410 ? 11.898 -1.465 -12.133 1 94.62 410 GLN A N 1
ATOM 3188 C CA . GLN A 1 410 ? 11.711 -1.172 -10.711 1 94.62 410 GLN A CA 1
ATOM 3189 C C . GLN A 1 410 ? 12.977 -0.587 -10.102 1 94.62 410 GLN A C 1
ATOM 3191 O O . GLN A 1 410 ? 14.078 -0.814 -10.602 1 94.62 410 GLN A O 1
ATOM 3196 N N . PRO A 1 411 ? 12.781 0.192 -9.039 1 93.81 411 PRO A N 1
ATOM 3197 C CA . PRO A 1 411 ? 13.977 0.757 -8.414 1 93.81 411 PRO A CA 1
ATOM 3198 C C . PRO A 1 411 ? 14.891 -0.31 -7.816 1 93.81 411 PRO A C 1
ATOM 3200 O O . PRO A 1 411 ? 16.109 -0.111 -7.73 1 93.81 411 PRO A O 1
ATOM 3203 N N . GLN A 1 412 ? 14.297 -1.401 -7.305 1 95.44 412 GLN A N 1
ATOM 3204 C CA . GLN A 1 412 ? 14.969 -2.588 -6.781 1 95.44 412 GLN A CA 1
ATOM 3205 C C . GLN A 1 412 ? 14.359 -3.863 -7.359 1 95.44 412 GLN A C 1
ATOM 3207 O O . GLN A 1 412 ? 13.141 -3.947 -7.539 1 95.44 412 GLN A O 1
ATOM 3212 N N . SER A 1 413 ? 15.305 -4.828 -7.629 1 96.06 413 SER A N 1
ATOM 3213 C CA . SER A 1 413 ? 14.734 -6.133 -7.945 1 96.06 413 SER A CA 1
ATOM 3214 C C . SER A 1 413 ? 13.961 -6.699 -6.766 1 96.06 413 SER A C 1
ATOM 3216 O O . SER A 1 413 ? 14.133 -6.258 -5.629 1 96.06 413 SER A O 1
ATOM 3218 N N . PRO A 1 414 ? 13.125 -7.629 -7.059 1 97.25 414 PRO A N 1
ATOM 3219 C CA . PRO A 1 414 ? 12.367 -8.227 -5.957 1 97.25 414 PRO A CA 1
ATOM 3220 C C . PRO A 1 414 ? 13.266 -8.789 -4.863 1 97.25 414 PRO A C 1
ATOM 3222 O O . PRO A 1 414 ? 12.992 -8.609 -3.674 1 97.25 414 PRO A O 1
ATOM 3225 N N . MET A 1 415 ? 14.352 -9.43 -5.211 1 97.31 415 MET A N 1
ATOM 3226 C CA . MET A 1 415 ? 15.273 -9.984 -4.223 1 97.31 415 MET A CA 1
ATOM 3227 C C . MET A 1 415 ? 15.961 -8.875 -3.439 1 97.31 415 MET A C 1
ATOM 3229 O O . MET A 1 415 ? 16.078 -8.945 -2.213 1 97.31 415 MET A O 1
ATOM 3233 N N . GLU A 1 416 ? 16.406 -7.848 -4.121 1 97 416 GLU A N 1
ATOM 3234 C CA . GLU A 1 416 ? 17.016 -6.707 -3.443 1 97 416 GLU A CA 1
ATOM 3235 C C . GLU A 1 416 ? 16.047 -6.07 -2.455 1 97 416 GLU A C 1
ATOM 3237 O O . GLU A 1 416 ? 16.438 -5.672 -1.356 1 97 416 GLU A O 1
ATOM 3242 N N . ARG A 1 417 ? 14.828 -5.945 -2.875 1 97.75 417 ARG A N 1
ATOM 3243 C CA . ARG A 1 417 ? 13.789 -5.375 -2.02 1 97.75 417 ARG A CA 1
ATOM 3244 C C . ARG A 1 417 ? 13.57 -6.23 -0.774 1 97.75 417 ARG A C 1
ATOM 3246 O O . ARG A 1 417 ? 13.469 -5.703 0.336 1 97.75 417 ARG A O 1
ATOM 3253 N N . ALA A 1 418 ? 13.469 -7.531 -0.983 1 98.31 418 ALA A N 1
ATOM 3254 C CA . ALA A 1 418 ? 13.312 -8.445 0.146 1 98.31 418 ALA A CA 1
ATOM 3255 C C . ALA A 1 418 ? 14.469 -8.312 1.128 1 98.31 418 ALA A C 1
ATOM 3257 O O . ALA A 1 418 ? 14.258 -8.156 2.334 1 98.31 418 ALA A O 1
ATOM 3258 N N . VAL A 1 419 ? 15.656 -8.336 0.627 1 98.12 419 VAL A N 1
ATOM 3259 C CA . VAL A 1 419 ? 16.859 -8.266 1.46 1 98.12 419 VAL A CA 1
ATOM 3260 C C . VAL A 1 419 ? 16.891 -6.93 2.195 1 98.12 419 VAL A C 1
ATOM 3262 O O . VAL A 1 419 ? 17.203 -6.879 3.389 1 98.12 419 VAL A O 1
ATOM 3265 N N . TRP A 1 420 ? 16.594 -5.879 1.49 1 98.12 420 TRP A N 1
ATOM 3266 C CA . TRP A 1 420 ? 16.594 -4.566 2.123 1 98.12 420 TRP A CA 1
ATOM 3267 C C . TRP A 1 420 ? 15.648 -4.531 3.316 1 98.12 420 TRP A C 1
ATOM 3269 O O . TRP A 1 420 ? 16.016 -4.059 4.395 1 98.12 420 TRP A O 1
ATOM 3279 N N . TRP A 1 421 ? 14.461 -4.988 3.135 1 98.06 421 TRP A N 1
ATOM 3280 C CA . TRP A 1 421 ? 13.469 -4.961 4.199 1 98.06 421 TRP A CA 1
ATOM 3281 C C . TRP A 1 421 ? 13.898 -5.84 5.371 1 98.06 421 TRP A C 1
ATOM 3283 O O . TRP A 1 421 ? 13.688 -5.484 6.531 1 98.06 421 TRP A O 1
ATOM 3293 N N . ILE A 1 422 ? 14.43 -7.004 5.047 1 98.12 422 ILE A N 1
ATOM 3294 C CA . ILE A 1 422 ? 14.914 -7.887 6.102 1 98.12 422 ILE A CA 1
ATOM 3295 C C . ILE A 1 422 ? 16 -7.176 6.91 1 98.12 422 ILE A C 1
ATOM 3297 O O . ILE A 1 422 ? 15.961 -7.176 8.141 1 98.12 422 ILE A O 1
ATOM 3301 N N . GLU A 1 423 ? 16.938 -6.559 6.238 1 97.88 423 GLU A N 1
ATOM 3302 C CA . GLU A 1 423 ? 17.984 -5.812 6.918 1 97.88 423 GLU A CA 1
ATOM 3303 C C . GLU A 1 423 ? 17.422 -4.648 7.719 1 97.88 423 GLU A C 1
ATOM 3305 O O . GLU A 1 423 ? 17.922 -4.324 8.797 1 97.88 423 GLU A O 1
ATOM 3310 N N . HIS A 1 424 ? 16.422 -4.031 7.109 1 97.5 424 HIS A N 1
ATOM 3311 C CA . HIS A 1 424 ? 15.75 -2.93 7.797 1 97.5 424 HIS A CA 1
ATOM 3312 C C . HIS A 1 424 ? 15.133 -3.396 9.117 1 97.5 424 HIS A C 1
ATOM 3314 O O . HIS A 1 424 ? 15.234 -2.707 10.133 1 97.5 424 HIS A O 1
ATOM 3320 N N . VAL A 1 425 ? 14.539 -4.555 9.133 1 96.44 425 VAL A N 1
ATOM 3321 C CA . VAL A 1 425 ? 13.953 -5.145 10.336 1 96.44 425 VAL A CA 1
ATOM 3322 C C . VAL A 1 425 ? 15.055 -5.504 11.328 1 96.44 425 VAL A C 1
ATOM 3324 O O . VAL A 1 425 ? 14.906 -5.273 12.531 1 96.44 425 VAL A O 1
ATOM 3327 N N . ILE A 1 426 ? 16.125 -6.062 10.859 1 95.38 426 ILE A N 1
ATOM 3328 C CA . ILE A 1 426 ? 17.234 -6.438 11.719 1 95.38 426 ILE A CA 1
ATOM 3329 C C . ILE A 1 426 ? 17.812 -5.191 12.391 1 95.38 426 ILE A C 1
ATOM 3331 O O . ILE A 1 426 ? 18.109 -5.207 13.594 1 95.38 426 ILE A O 1
ATOM 3335 N N . LYS A 1 427 ? 17.891 -4.16 11.625 1 95.25 427 LYS A N 1
ATOM 3336 C CA . LYS A 1 427 ? 18.531 -2.93 12.086 1 95.25 427 LYS A CA 1
ATOM 3337 C C . LYS A 1 427 ? 17.656 -2.207 13.109 1 95.25 427 LYS A C 1
ATOM 3339 O O . LYS A 1 427 ? 18.141 -1.693 14.109 1 95.25 427 LYS A O 1
ATOM 3344 N N . HIS A 1 428 ? 16.312 -2.162 12.852 1 94.25 428 HIS A N 1
ATOM 3345 C CA . HIS A 1 428 ? 15.445 -1.288 13.633 1 94.25 428 HIS A CA 1
ATOM 3346 C C . HIS A 1 428 ? 14.516 -2.096 14.531 1 94.25 428 HIS A C 1
ATOM 3348 O O . HIS A 1 428 ? 13.828 -1.534 15.383 1 94.25 428 HIS A O 1
ATOM 3354 N N . GLY A 1 429 ? 14.445 -3.445 14.281 1 89.44 429 GLY A N 1
ATOM 3355 C CA . GLY A 1 429 ? 13.539 -4.277 15.062 1 89.44 429 GLY A CA 1
ATOM 3356 C C . GLY A 1 429 ? 12.188 -4.48 14.391 1 89.44 429 GLY A C 1
ATOM 3357 O O . GLY A 1 429 ? 12.102 -4.496 13.164 1 89.44 429 GLY A O 1
ATOM 3358 N N . GLY A 1 430 ? 11.07 -4.812 15.086 1 83.12 430 GLY A N 1
ATOM 3359 C CA . GLY A 1 430 ? 9.781 -5.262 14.594 1 83.12 430 GLY A CA 1
ATOM 3360 C C . GLY A 1 430 ? 9.031 -4.199 13.812 1 83.12 430 GLY A C 1
ATOM 3361 O O . GLY A 1 430 ? 8.031 -4.492 13.156 1 83.12 430 GLY A O 1
ATOM 3362 N N . LEU A 1 431 ? 9.336 -2.947 13.766 1 90.06 431 LEU A N 1
ATOM 3363 C CA . LEU A 1 431 ? 8.773 -1.839 13 1 90.06 431 LEU A CA 1
ATOM 3364 C C . LEU A 1 431 ? 7.316 -1.591 13.398 1 90.06 431 LEU A C 1
ATOM 3366 O O . LEU A 1 431 ? 6.418 -1.665 12.555 1 90.06 431 LEU A O 1
ATOM 3370 N N . PRO A 1 432 ? 6.988 -1.319 14.594 1 90.75 432 PRO A N 1
ATOM 3371 C CA . PRO A 1 432 ? 5.613 -1.125 15.062 1 90.75 432 PRO A CA 1
ATOM 3372 C C . PRO A 1 432 ? 4.887 -0.013 14.312 1 90.75 432 PRO A C 1
ATOM 3374 O O . PRO A 1 432 ? 3.66 -0.032 14.203 1 90.75 432 PRO A O 1
ATOM 3377 N N . HIS A 1 433 ? 5.621 0.869 13.695 1 92.56 433 HIS A N 1
ATOM 3378 C CA . HIS A 1 433 ? 5.016 1.998 12.992 1 92.56 433 HIS A CA 1
ATOM 3379 C C . HIS A 1 433 ? 4.352 1.552 11.695 1 92.56 433 HIS A C 1
ATOM 3381 O O . HIS A 1 433 ? 3.594 2.312 11.086 1 92.56 433 HIS A O 1
ATOM 3387 N N . LEU A 1 434 ? 4.547 0.31 11.289 1 96 434 LEU A N 1
ATOM 3388 C CA . LEU A 1 434 ? 3.947 -0.199 10.062 1 96 434 LEU A CA 1
ATOM 3389 C C . LEU A 1 434 ? 2.723 -1.053 10.367 1 96 434 LEU A C 1
ATOM 3391 O O . LEU A 1 434 ? 2.004 -1.465 9.453 1 96 434 LEU A O 1
ATOM 3395 N N . ARG A 1 435 ? 2.445 -1.32 11.602 1 94.38 435 ARG A N 1
ATOM 3396 C CA . ARG A 1 435 ? 1.338 -2.188 11.992 1 94.38 435 ARG A CA 1
ATOM 3397 C C . ARG A 1 435 ? 0.097 -1.37 12.336 1 94.38 435 ARG A C 1
ATOM 3399 O O . ARG A 1 435 ? 0.145 -0.492 13.203 1 94.38 435 ARG A O 1
ATOM 3406 N N . ALA A 1 436 ? -0.942 -1.676 11.703 1 95.06 436 ALA A N 1
ATOM 3407 C CA . ALA A 1 436 ? -2.191 -0.948 11.906 1 95.06 436 ALA A CA 1
ATOM 3408 C C . ALA A 1 436 ? -2.875 -1.379 13.203 1 95.06 436 ALA A C 1
ATOM 3410 O O . ALA A 1 436 ? -2.734 -2.525 13.633 1 95.06 436 ALA A O 1
ATOM 3411 N N . ARG A 1 437 ? -3.619 -0.486 13.797 1 95.06 437 ARG A N 1
ATOM 3412 C CA . ARG A 1 437 ? -4.387 -0.749 15.008 1 95.06 437 ARG A CA 1
ATOM 3413 C C . ARG A 1 437 ? -5.477 -1.786 14.758 1 95.06 437 ARG A C 1
ATOM 3415 O O . ARG A 1 437 ? -5.996 -2.391 15.695 1 95.06 437 ARG A O 1
ATOM 3422 N N . ALA A 1 438 ? -5.801 -1.997 13.539 1 93.44 438 ALA A N 1
ATOM 3423 C CA . ALA A 1 438 ? -6.824 -2.951 13.109 1 93.44 438 ALA A CA 1
ATOM 3424 C C . ALA A 1 438 ? -6.625 -4.305 13.789 1 93.44 438 ALA A C 1
ATOM 3426 O O . ALA A 1 438 ? -7.594 -4.98 14.133 1 93.44 438 ALA A O 1
ATOM 3427 N N . VAL A 1 439 ? -5.441 -4.68 13.984 1 91.62 439 VAL A N 1
ATOM 3428 C CA . VAL A 1 439 ? -5.074 -6.012 14.461 1 91.62 439 VAL A CA 1
ATOM 3429 C C . VAL A 1 439 ? -5.492 -6.176 15.914 1 91.62 439 VAL A C 1
ATOM 3431 O O . VAL A 1 439 ? -5.746 -7.297 16.375 1 91.62 439 VAL A O 1
ATOM 3434 N N . GLU A 1 440 ? -5.605 -5.109 16.609 1 93.06 440 GLU A N 1
ATOM 3435 C CA . GLU A 1 440 ? -5.887 -5.148 18.031 1 93.06 440 GLU A CA 1
ATOM 3436 C C . GLU A 1 440 ? -7.379 -4.973 18.312 1 93.06 440 GLU A C 1
ATOM 3438 O O . GLU A 1 440 ? -7.828 -5.148 19.453 1 93.06 440 GLU A O 1
ATOM 3443 N N . LEU A 1 441 ? -8.086 -4.645 17.344 1 94.62 441 LEU A N 1
ATOM 3444 C CA . LEU A 1 441 ? -9.508 -4.379 17.531 1 94.62 441 LEU A CA 1
ATOM 3445 C C . LEU A 1 441 ? -10.312 -5.672 17.453 1 94.62 441 LEU A C 1
ATOM 3447 O O . LEU A 1 441 ? -10.078 -6.508 16.578 1 94.62 441 LEU A O 1
ATOM 3451 N N . PRO A 1 442 ? -11.227 -5.809 18.422 1 93.38 442 PRO A N 1
ATOM 3452 C CA . PRO A 1 442 ? -12.188 -6.891 18.188 1 93.38 442 PRO A CA 1
ATOM 3453 C C . PRO A 1 442 ? -13.016 -6.691 16.922 1 93.38 442 PRO A C 1
ATOM 3455 O O . PRO A 1 442 ? -13.164 -5.562 16.453 1 93.38 442 PRO A O 1
ATOM 3458 N N . TRP A 1 443 ? -13.539 -7.746 16.438 1 90.5 443 TRP A N 1
ATOM 3459 C CA . TRP A 1 443 ? -14.203 -7.727 15.141 1 90.5 443 TRP A CA 1
ATOM 3460 C C . TRP A 1 443 ? -15.391 -6.766 15.148 1 90.5 443 TRP A C 1
ATOM 3462 O O . TRP A 1 443 ? -15.625 -6.059 14.172 1 90.5 443 TRP A O 1
ATOM 3472 N N . TYR A 1 444 ? -16.156 -6.66 16.234 1 94.31 444 TYR A N 1
ATOM 3473 C CA . TYR A 1 444 ? -17.359 -5.836 16.266 1 94.31 444 TYR A CA 1
ATOM 3474 C C . TYR A 1 444 ? -17 -4.355 16.281 1 94.31 444 TYR A C 1
ATOM 3476 O O . TYR A 1 444 ? -17.781 -3.518 15.82 1 94.31 444 TYR A O 1
ATOM 3484 N N . GLN A 1 445 ? -15.789 -3.977 16.781 1 95.94 445 GLN A N 1
ATOM 3485 C CA . GLN A 1 445 ? -15.312 -2.6 16.719 1 95.94 445 GLN A CA 1
ATOM 3486 C C . GLN A 1 445 ? -14.734 -2.275 15.344 1 95.94 445 GLN A C 1
ATOM 3488 O O . GLN A 1 445 ? -14.977 -1.193 14.805 1 95.94 445 GLN A O 1
ATOM 3493 N N . TYR A 1 446 ? -14.016 -3.27 14.859 1 94.75 446 TYR A N 1
ATOM 3494 C CA . TYR A 1 446 ? -13.422 -3.068 13.547 1 94.75 446 TYR A CA 1
ATOM 3495 C C . TYR A 1 446 ? -14.492 -2.742 12.508 1 94.75 446 TYR A C 1
ATOM 3497 O O . TYR A 1 446 ? -14.328 -1.814 11.711 1 94.75 446 TYR A O 1
ATOM 3505 N N . TYR A 1 447 ? -15.609 -3.414 12.555 1 93.69 447 TYR A N 1
ATOM 3506 C CA . TYR A 1 447 ? -16.672 -3.223 11.562 1 93.69 447 TYR A CA 1
ATOM 3507 C C . TYR A 1 447 ? -17.672 -2.186 12.039 1 93.69 447 TYR A C 1
ATOM 3509 O O . TYR A 1 447 ? -18.703 -1.979 11.398 1 93.69 447 TYR A O 1
ATOM 3517 N N . LEU A 1 448 ? -17.469 -1.563 13.188 1 96.81 448 LEU A N 1
ATOM 3518 C CA . LEU A 1 448 ? -18.266 -0.466 13.719 1 96.81 448 LEU A CA 1
ATOM 3519 C C . LEU A 1 448 ? -19.688 -0.917 14.008 1 96.81 448 LEU A C 1
ATOM 3521 O O . LEU A 1 448 ? -20.641 -0.157 13.805 1 96.81 448 LEU A O 1
ATOM 3525 N N . LEU A 1 449 ? -19.797 -2.152 14.391 1 95.5 449 LEU A N 1
ATOM 3526 C CA . LEU A 1 449 ? -21.125 -2.666 14.719 1 95.5 449 LEU A CA 1
ATOM 3527 C C . LEU A 1 449 ? -21.641 -2.039 16 1 95.5 449 LEU A C 1
ATOM 3529 O O . LEU A 1 449 ? -22.859 -1.846 16.156 1 95.5 449 LEU A O 1
ATOM 3533 N N . ASP A 1 450 ? -20.734 -1.787 16.938 1 96.06 450 ASP A N 1
ATOM 3534 C CA . ASP A 1 450 ? -21.125 -1.098 18.156 1 96.06 450 ASP A CA 1
ATOM 3535 C C . ASP A 1 450 ? -21.672 0.295 17.859 1 96.06 450 ASP A C 1
ATOM 3537 O O . ASP A 1 450 ? -22.719 0.687 18.391 1 96.06 450 ASP A O 1
ATOM 3541 N N . VAL A 1 451 ? -21.016 1.049 16.984 1 96.5 451 VAL A N 1
ATOM 3542 C CA . VAL A 1 451 ? -21.453 2.385 16.594 1 96.5 451 VAL A CA 1
ATOM 3543 C C . VAL A 1 451 ? -22.781 2.295 15.836 1 96.5 451 VAL A C 1
ATOM 3545 O O . VAL A 1 451 ? -23.703 3.061 16.094 1 96.5 451 VAL A O 1
ATOM 3548 N N . ALA A 1 452 ? -22.891 1.362 14.898 1 95.69 452 ALA A N 1
ATOM 3549 C CA . ALA A 1 452 ? -24.125 1.169 14.133 1 95.69 452 ALA A CA 1
ATOM 3550 C C . ALA A 1 452 ? -25.297 0.819 15.047 1 95.69 452 ALA A C 1
ATOM 3552 O O . ALA A 1 452 ? -26.391 1.342 14.883 1 95.69 452 ALA A O 1
ATOM 3553 N N . GLY A 1 453 ? -25.031 -0.115 15.945 1 95.75 453 GLY A N 1
ATOM 3554 C CA . GLY A 1 453 ? -26.062 -0.479 16.922 1 95.75 453 GLY A CA 1
ATOM 3555 C C . GLY A 1 453 ? -26.562 0.7 17.719 1 95.75 453 GLY A C 1
ATOM 3556 O O . GLY A 1 453 ? -27.766 0.868 17.906 1 95.75 453 GLY A O 1
ATOM 3557 N N . PHE A 1 454 ? -25.672 1.5 18.219 1 96.31 454 PHE A N 1
ATOM 3558 C CA . PHE A 1 454 ? -26.031 2.689 18.984 1 96.31 454 PHE A CA 1
ATOM 3559 C C . PHE A 1 454 ? -26.875 3.639 18.141 1 96.31 454 PHE A C 1
ATOM 3561 O O . PHE A 1 454 ? -27.906 4.145 18.594 1 96.31 454 PHE A O 1
ATOM 3568 N N . LEU A 1 455 ? -26.422 3.91 16.922 1 95.19 455 LEU A N 1
ATOM 3569 C CA . LEU A 1 455 ? -27.141 4.816 16.031 1 95.19 455 LEU A CA 1
ATOM 3570 C C . LEU A 1 455 ? -28.531 4.273 15.727 1 95.19 455 LEU A C 1
ATOM 3572 O O . LEU A 1 455 ? -29.5 5.043 15.617 1 95.19 455 LEU A O 1
ATOM 3576 N N . LEU A 1 456 ? -28.641 2.949 15.555 1 94.88 456 LEU A N 1
ATOM 3577 C CA . LEU A 1 456 ? -29.938 2.332 15.305 1 94.88 456 LEU A CA 1
ATOM 3578 C C . LEU A 1 456 ? -30.875 2.527 16.5 1 94.88 456 LEU A C 1
ATOM 3580 O O . LEU A 1 456 ? -32.062 2.781 16.328 1 94.88 456 LEU A O 1
ATOM 3584 N N . VAL A 1 457 ? -30.375 2.363 17.672 1 95.44 457 VAL A N 1
ATOM 3585 C CA . VAL A 1 457 ? -31.156 2.559 18.891 1 95.44 457 VAL A CA 1
ATOM 3586 C C . VAL A 1 457 ? -31.625 4.008 18.969 1 95.44 457 VAL A C 1
ATOM 3588 O O . VAL A 1 457 ? -32.781 4.273 19.312 1 95.44 457 VAL A O 1
ATOM 3591 N N . VAL A 1 458 ? -30.734 4.926 18.703 1 94.88 458 VAL A N 1
ATOM 3592 C CA . VAL A 1 458 ? -31.078 6.344 18.719 1 94.88 458 VAL A CA 1
ATOM 3593 C C . VAL A 1 458 ? -32.156 6.629 17.703 1 94.88 458 VAL A C 1
ATOM 3595 O O . VAL A 1 458 ? -33.125 7.328 18 1 94.88 458 VAL A O 1
ATOM 3598 N N . CYS A 1 459 ? -31.938 6.074 16.516 1 94 459 CYS A N 1
ATOM 3599 C CA . CYS A 1 459 ? -32.938 6.262 15.477 1 94 459 CYS A CA 1
ATOM 3600 C C . CYS A 1 459 ? -34.281 5.684 15.898 1 94 459 CYS A C 1
ATOM 3602 O O . CYS A 1 459 ? -35.312 6.316 15.711 1 94 459 CYS A O 1
ATOM 3604 N N . ALA A 1 460 ? -34.25 4.543 16.438 1 94.56 460 ALA A N 1
ATOM 3605 C CA . ALA A 1 460 ? -35.469 3.895 16.891 1 94.56 460 ALA A CA 1
ATOM 3606 C C . ALA A 1 460 ? -36.125 4.719 17.984 1 94.56 460 ALA A C 1
ATOM 3608 O O . ALA A 1 460 ? -37.375 4.828 18.016 1 94.56 460 ALA A O 1
ATOM 3609 N N . ALA A 1 461 ? -35.438 5.219 18.844 1 95 461 ALA A N 1
ATOM 3610 C CA . ALA A 1 461 ? -35.938 6.051 19.922 1 95 461 ALA A CA 1
ATOM 3611 C C . ALA A 1 461 ? -36.594 7.316 19.375 1 95 461 ALA A C 1
ATOM 3613 O O . ALA A 1 461 ? -37.688 7.715 19.828 1 95 461 ALA A O 1
ATOM 3614 N N . VAL A 1 462 ? -35.938 7.871 18.453 1 94.31 462 VAL A N 1
ATOM 3615 C CA . VAL A 1 462 ? -36.469 9.078 17.828 1 94.31 462 VAL A CA 1
ATOM 3616 C C . VAL A 1 462 ? -37.781 8.742 17.109 1 94.31 462 VAL A C 1
ATOM 3618 O O . VAL A 1 462 ? -38.781 9.438 17.266 1 94.31 462 VAL A O 1
ATOM 3621 N N . LEU A 1 463 ? -37.719 7.711 16.359 1 94.19 463 LEU A N 1
ATOM 3622 C CA . LEU A 1 463 ? -38.906 7.297 15.641 1 94.19 463 LEU A CA 1
ATOM 3623 C C . LEU A 1 463 ? -40.031 6.914 16.609 1 94.19 463 LEU A C 1
ATOM 3625 O O . LEU A 1 463 ? -41.188 7.211 16.359 1 94.19 463 LEU A O 1
ATOM 3629 N N . GLY A 1 464 ? -39.719 6.281 17.594 1 93.38 464 GLY A N 1
ATOM 3630 C CA . GLY A 1 464 ? -40.688 5.949 18.625 1 93.38 464 GLY A CA 1
ATOM 3631 C C . GLY A 1 464 ? -41.312 7.172 19.25 1 93.38 464 GLY A C 1
ATOM 3632 O O . GLY A 1 464 ? -42.531 7.211 19.453 1 93.38 464 GLY A O 1
ATOM 3633 N N . THR A 1 465 ? -40.562 8.117 19.578 1 93.81 465 THR A N 1
ATOM 3634 C CA . THR A 1 465 ? -41.062 9.352 20.172 1 93.81 465 THR A CA 1
ATOM 3635 C C . THR A 1 465 ? -42 10.078 19.203 1 93.81 465 THR A C 1
ATOM 3637 O O . THR A 1 465 ? -43.031 10.602 19.609 1 93.81 465 THR A O 1
ATOM 3640 N N . VAL A 1 466 ? -41.5 10.086 18.016 1 93.38 466 VAL A N 1
ATOM 3641 C CA . VAL A 1 466 ? -42.312 10.711 17 1 93.38 466 VAL A CA 1
ATOM 3642 C C . VAL A 1 466 ? -43.625 9.953 16.875 1 93.38 466 VAL A C 1
ATOM 3644 O O . VAL A 1 466 ? -44.719 10.562 16.812 1 93.38 466 VAL A O 1
ATOM 3647 N N . TRP A 1 467 ? -43.562 8.664 16.812 1 93.25 467 TRP A N 1
ATOM 3648 C CA . TRP A 1 467 ? -44.75 7.824 16.703 1 93.25 467 TRP A CA 1
ATOM 3649 C C . TRP A 1 467 ? -45.656 8.023 17.906 1 93.25 467 TRP A C 1
ATOM 3651 O O . TRP A 1 467 ? -46.875 8.148 17.75 1 93.25 467 TRP A O 1
ATOM 3661 N N . TYR A 1 468 ? -45.125 8.023 19.016 1 91.75 468 TYR A N 1
ATOM 3662 C CA . TYR A 1 468 ? -45.875 8.219 20.234 1 91.75 468 TYR A CA 1
ATOM 3663 C C . TYR A 1 468 ? -46.531 9.594 20.266 1 91.75 468 TYR A C 1
ATOM 3665 O O . TYR A 1 468 ? -47.688 9.734 20.672 1 91.75 468 TYR A O 1
ATOM 3673 N N . SER A 1 469 ? -45.812 10.602 19.875 1 92.5 469 SER A N 1
ATOM 3674 C CA . SER A 1 469 ? -46.344 11.961 19.828 1 92.5 469 SER A CA 1
ATOM 3675 C C . SER A 1 469 ? -47.469 12.086 18.828 1 92.5 469 SER A C 1
ATOM 3677 O O . SER A 1 469 ? -48.5 12.703 19.109 1 92.5 469 SER A O 1
ATOM 3679 N N . CYS A 1 470 ? -47.25 11.516 17.734 1 92.19 470 CYS A N 1
ATOM 3680 C CA . CYS A 1 470 ? -48.281 11.539 16.719 1 92.19 470 CYS A CA 1
ATOM 3681 C C . CYS A 1 470 ? -49.531 10.766 17.172 1 92.19 470 CYS A C 1
ATOM 3683 O O . CYS A 1 470 ? -50.656 11.211 16.953 1 92.19 470 CYS A O 1
ATOM 3685 N N . SER A 1 471 ? -49.344 9.617 17.734 1 91.19 471 SER A N 1
ATOM 3686 C CA . SER A 1 471 ? -50.438 8.797 18.234 1 91.19 471 SER A CA 1
ATOM 3687 C C . SER A 1 471 ? -51.219 9.508 19.344 1 91.19 471 SER A C 1
ATOM 3689 O O . SER A 1 471 ? -52.438 9.414 19.406 1 91.19 471 SER A O 1
ATOM 3691 N N . PHE A 1 472 ? -50.531 10.211 20.141 1 90.62 472 PHE A N 1
ATOM 3692 C CA . PHE A 1 472 ? -51.156 10.984 21.219 1 90.62 472 PHE A CA 1
ATOM 3693 C C . PHE A 1 472 ? -52 12.102 20.656 1 90.62 472 PHE A C 1
ATOM 3695 O O . PHE A 1 472 ? -53.156 12.312 21.094 1 90.62 472 PHE A O 1
ATOM 3702 N N . VAL A 1 473 ? -51.438 12.789 19.672 1 90.44 473 VAL A N 1
ATOM 3703 C CA . VAL A 1 473 ? -52.156 13.891 19.047 1 90.44 473 VAL A CA 1
ATOM 3704 C C . VAL A 1 473 ? -53.406 13.359 18.328 1 90.44 473 VAL A C 1
ATOM 3706 O O . VAL A 1 473 ? -54.5 13.938 18.438 1 90.44 473 VAL A O 1
ATOM 3709 N N . CYS A 1 474 ? -53.281 12.227 17.688 1 90.25 474 CYS A N 1
ATOM 3710 C CA . CYS A 1 474 ? -54.406 11.609 16.984 1 90.25 474 CYS A CA 1
ATOM 3711 C C . CYS A 1 474 ? -55.469 11.148 17.969 1 90.25 474 CYS A C 1
ATOM 3713 O O . CYS A 1 474 ? -56.656 11.305 17.703 1 90.25 474 CYS A O 1
ATOM 3715 N N . ARG A 1 475 ? -55.094 10.609 19.016 1 89.5 475 ARG A N 1
ATOM 3716 C CA . ARG A 1 475 ? -56.031 10.148 20.031 1 89.5 475 ARG A CA 1
ATOM 3717 C C . ARG A 1 475 ? -56.75 11.32 20.672 1 89.5 475 ARG A C 1
ATOM 3719 O O . ARG A 1 475 ? -57.969 11.227 20.969 1 89.5 475 ARG A O 1
ATOM 3726 N N . LYS A 1 476 ? -56.062 12.406 20.75 1 87.62 476 LYS A N 1
ATOM 3727 C CA . LYS A 1 476 ? -56.656 13.586 21.359 1 87.62 476 LYS A CA 1
ATOM 3728 C C . LYS A 1 476 ? -57.625 14.266 20.406 1 87.62 476 LYS A C 1
ATOM 3730 O O . LYS A 1 476 ? -58.688 14.758 20.812 1 87.62 476 LYS A O 1
ATOM 3735 N N . ILE A 1 477 ? -57.406 14.211 19.188 1 86.19 477 ILE A N 1
ATOM 3736 C CA . ILE A 1 477 ? -58.25 14.867 18.203 1 86.19 477 ILE A CA 1
ATOM 3737 C C . ILE A 1 477 ? -59.406 13.961 17.844 1 86.19 477 ILE A C 1
ATOM 3739 O O . ILE A 1 477 ? -60.562 14.43 17.75 1 86.19 477 ILE A O 1
ATOM 3743 N N . CYS A 1 478 ? -59.219 12.742 17.578 1 73.88 478 CYS A N 1
ATOM 3744 C CA . CYS A 1 478 ? -60.281 11.82 17.188 1 73.88 478 CYS A CA 1
ATOM 3745 C C . CYS A 1 478 ? -61.125 11.43 18.391 1 73.88 478 CYS A C 1
ATOM 3747 O O . CYS A 1 478 ? -62.281 11.016 18.234 1 73.88 478 CYS A O 1
ATOM 3749 N N . GLY A 1 479 ? -60.531 11.352 19.5 1 66.75 479 GLY A N 1
ATOM 3750 C CA . GLY A 1 479 ? -61.312 11.07 20.688 1 66.75 479 GLY A CA 1
ATOM 3751 C C . GLY A 1 479 ? -62.281 12.18 21.031 1 66.75 479 GLY A C 1
ATOM 3752 O O . GLY A 1 479 ? -63.375 11.922 21.594 1 66.75 479 GLY A O 1
ATOM 3753 N N . LYS A 1 480 ? -62.156 13.328 20.609 1 60.5 480 LYS A N 1
ATOM 3754 C CA . LYS A 1 480 ? -63.094 14.406 20.844 1 60.5 480 LYS A CA 1
ATOM 3755 C C . LYS A 1 480 ? -64.25 14.32 19.859 1 60.5 480 LYS A C 1
ATOM 3757 O O . LYS A 1 480 ? -65.375 14.703 20.203 1 60.5 480 LYS A O 1
ATOM 3762 N N . SER A 1 481 ? -64.125 13.781 18.797 1 59.28 481 SER A N 1
ATOM 3763 C CA . SER A 1 481 ? -65.188 13.773 17.844 1 59.28 481 SER A CA 1
ATOM 3764 C C . SER A 1 481 ? -66.25 12.688 18.188 1 59.28 481 SER A C 1
ATOM 3766 O O . SER A 1 481 ? -67.375 12.75 17.766 1 59.28 481 SER A O 1
ATOM 3768 N N . GLY A 1 482 ? -65.938 11.625 18.875 1 50.22 482 GLY A N 1
ATOM 3769 C CA . GLY A 1 482 ? -66.938 10.641 19.219 1 50.22 482 GLY A CA 1
ATOM 3770 C C . GLY A 1 482 ? -67.875 11.094 20.344 1 50.22 482 GLY A C 1
ATOM 3771 O O . GLY A 1 482 ? -68.938 10.531 20.562 1 50.22 482 GLY A O 1
ATOM 3772 N N . ALA A 1 483 ? -67.5 11.992 21.125 1 48.81 483 ALA A N 1
ATOM 3773 C CA . ALA A 1 483 ? -68.438 12.367 22.188 1 48.81 483 ALA A CA 1
ATOM 3774 C C . ALA A 1 483 ? -69.5 13.281 21.672 1 48.81 483 ALA A C 1
ATOM 3776 O O . ALA A 1 483 ? -70.5 13.586 22.391 1 48.81 483 ALA A O 1
ATOM 3777 N N . LYS A 1 484 ? -69.25 13.945 20.531 1 49.94 484 LYS A N 1
ATOM 3778 C CA . LYS A 1 484 ? -70.312 14.852 20.188 1 49.94 484 LYS A CA 1
ATOM 3779 C C . LYS A 1 484 ? -71.5 14.102 19.531 1 49.94 484 LYS A C 1
ATOM 3781 O O . LYS A 1 484 ? -72.562 14.648 19.375 1 49.94 484 LYS A O 1
ATOM 3786 N N . LEU A 1 485 ? -71.375 12.961 18.969 1 41.69 485 LEU A N 1
ATOM 3787 C CA . LEU A 1 485 ? -72.5 12.453 18.266 1 41.69 485 LEU A CA 1
ATOM 3788 C C . LEU A 1 485 ? -73.562 11.883 19.234 1 41.69 485 LEU A C 1
ATOM 3790 O O . LEU A 1 485 ? -74.75 11.758 18.922 1 41.69 485 LEU A O 1
ATOM 3794 N N . LYS A 1 486 ? -73.125 11.406 20.391 1 45.53 486 LYS A N 1
ATOM 3795 C CA . LYS A 1 486 ? -74.188 10.727 21.094 1 45.53 486 LYS A CA 1
ATOM 3796 C C . LYS A 1 486 ? -75.125 11.734 21.766 1 45.53 486 LYS A C 1
ATOM 3798 O O . LYS A 1 486 ? -76.188 11.359 22.312 1 45.53 486 LYS A O 1
ATOM 3803 N N . SER A 1 487 ? -74.688 12.883 22.047 1 43.59 487 SER A N 1
ATOM 3804 C CA . SER A 1 487 ? -75.625 13.664 22.844 1 43.59 487 SER A CA 1
ATOM 3805 C C . SER A 1 487 ? -76.625 14.367 21.969 1 43.59 487 SER A C 1
ATOM 3807 O O . SER A 1 487 ? -77.562 15.039 22.469 1 43.59 487 SER A O 1
ATOM 3809 N N . GLN A 1 488 ? -76.625 14.25 20.594 1 33.69 488 GLN A N 1
ATOM 3810 C CA . GLN A 1 488 ? -77.875 14.672 19.984 1 33.69 488 GLN A CA 1
ATOM 3811 C C . GLN A 1 488 ? -78.812 13.492 19.766 1 33.69 488 GLN A C 1
ATOM 3813 O O . GLN A 1 488 ? -78.375 12.414 19.359 1 33.69 488 GLN A O 1
ATOM 3818 N N . MET B 1 1 ? 4.648 25.375 -3.697 1 75.69 1 MET B N 1
ATOM 3819 C CA . MET B 1 1 ? 5.621 24.875 -2.73 1 75.69 1 MET B CA 1
ATOM 3820 C C . MET B 1 1 ? 6.031 23.438 -3.061 1 75.69 1 MET B C 1
ATOM 3822 O O . MET B 1 1 ? 7.086 23.219 -3.65 1 75.69 1 MET B O 1
ATOM 3826 N N . ALA B 1 2 ? 5.344 22.484 -2.969 1 84.94 2 ALA B N 1
ATOM 3827 C CA . ALA B 1 2 ? 5.758 21.094 -3.201 1 84.94 2 ALA B CA 1
ATOM 3828 C C . ALA B 1 2 ? 5.977 20.828 -4.688 1 84.94 2 ALA B C 1
ATOM 3830 O O . ALA B 1 2 ? 6.969 20.203 -5.074 1 84.94 2 ALA B O 1
ATOM 3831 N N . LEU B 1 3 ? 5.191 21.453 -5.543 1 93.81 3 LEU B N 1
ATOM 3832 C CA . LEU B 1 3 ? 5.266 21.25 -6.984 1 93.81 3 LEU B CA 1
ATOM 3833 C C . LEU B 1 3 ? 6.52 21.891 -7.566 1 93.81 3 LEU B C 1
ATOM 3835 O O . LEU B 1 3 ? 7.145 21.328 -8.477 1 93.81 3 LEU B O 1
ATOM 3839 N N . ALA B 1 4 ? 6.836 23.031 -7.051 1 93.25 4 ALA B N 1
ATOM 3840 C CA . ALA B 1 4 ? 8.031 23.719 -7.531 1 93.25 4 ALA B CA 1
ATOM 3841 C C . ALA B 1 4 ? 9.289 22.906 -7.215 1 93.25 4 ALA B C 1
ATOM 3843 O O . ALA B 1 4 ? 10.219 22.844 -8.023 1 93.25 4 ALA B O 1
ATOM 3844 N N . LYS B 1 5 ? 9.297 22.312 -6.066 1 94.12 5 LYS B N 1
ATOM 3845 C CA . LYS B 1 5 ? 10.445 21.484 -5.684 1 94.12 5 LYS B CA 1
ATOM 3846 C C . LYS B 1 5 ? 10.562 20.25 -6.578 1 94.12 5 LYS B C 1
ATOM 3848 O O . LYS B 1 5 ? 11.664 19.891 -6.988 1 94.12 5 LYS B O 1
ATOM 3853 N N . ILE B 1 6 ? 9.469 19.625 -6.863 1 97.44 6 ILE B N 1
ATOM 3854 C CA . ILE B 1 6 ? 9.469 18.484 -7.785 1 97.44 6 ILE B CA 1
ATOM 3855 C C . ILE B 1 6 ? 9.938 18.938 -9.164 1 97.44 6 ILE B C 1
ATOM 3857 O O . ILE B 1 6 ? 10.75 18.266 -9.805 1 97.44 6 ILE B O 1
ATOM 3861 N N . GLY B 1 7 ? 9.414 20.156 -9.586 1 97.44 7 GLY B N 1
ATOM 3862 C CA . GLY B 1 7 ? 9.844 20.719 -10.867 1 97.44 7 GLY B CA 1
ATOM 3863 C C . GLY B 1 7 ? 11.344 20.906 -10.953 1 97.44 7 GLY B C 1
ATOM 3864 O O . GLY B 1 7 ? 11.969 20.562 -11.953 1 97.44 7 GLY B O 1
ATOM 3865 N N . ARG B 1 8 ? 11.875 21.453 -9.93 1 95.62 8 ARG B N 1
ATOM 3866 C CA . ARG B 1 8 ? 13.32 21.688 -9.906 1 95.62 8 ARG B CA 1
ATOM 3867 C C . ARG B 1 8 ? 14.086 20.359 -10 1 95.62 8 ARG B C 1
ATOM 3869 O O . ARG B 1 8 ? 15.086 20.266 -10.711 1 95.62 8 ARG B O 1
ATOM 3876 N N . ALA B 1 9 ? 13.617 19.359 -9.234 1 96.94 9 ALA B N 1
ATOM 3877 C CA . ALA B 1 9 ? 14.266 18.047 -9.281 1 96.94 9 ALA B CA 1
ATOM 3878 C C . ALA B 1 9 ? 14.195 17.453 -10.688 1 96.94 9 ALA B C 1
ATOM 3880 O O . ALA B 1 9 ? 15.148 16.812 -11.141 1 96.94 9 ALA B O 1
ATOM 3881 N N . LEU B 1 10 ? 13.117 17.672 -11.391 1 98.12 10 LEU B N 1
ATOM 3882 C CA . LEU B 1 10 ? 12.938 17.156 -12.742 1 98.12 10 LEU B CA 1
ATOM 3883 C C . LEU B 1 10 ? 13.852 17.875 -13.727 1 98.12 10 LEU B C 1
ATOM 3885 O O . LEU B 1 10 ? 14.445 17.25 -14.602 1 98.12 10 LEU B O 1
ATOM 3889 N N . VAL B 1 11 ? 13.984 19.219 -13.562 1 97.75 11 VAL B N 1
ATOM 3890 C CA . VAL B 1 11 ? 14.891 19.984 -14.414 1 97.75 11 VAL B CA 1
ATOM 3891 C C . VAL B 1 11 ? 16.328 19.5 -14.227 1 97.75 11 VAL B C 1
ATOM 3893 O O . VAL B 1 11 ? 17.062 19.344 -15.195 1 97.75 11 VAL B O 1
ATOM 3896 N N . ASN B 1 12 ? 16.672 19.234 -12.992 1 96.19 12 ASN B N 1
ATOM 3897 C CA . ASN B 1 12 ? 18.016 18.734 -12.68 1 96.19 12 ASN B CA 1
ATOM 3898 C C . ASN B 1 12 ? 18.266 17.375 -13.336 1 96.19 12 ASN B C 1
ATOM 3900 O O . ASN B 1 12 ? 19.422 17.016 -13.594 1 96.19 12 ASN B O 1
ATOM 3904 N N . LYS B 1 13 ? 17.25 16.656 -13.594 1 97 13 LYS B N 1
ATOM 3905 C CA . LYS B 1 13 ? 17.375 15.352 -14.234 1 97 13 LYS B CA 1
ATOM 3906 C C . LYS B 1 13 ? 17.297 15.477 -15.75 1 97 13 LYS B C 1
ATOM 3908 O O . LYS B 1 13 ? 17.281 14.469 -16.453 1 97 13 LYS B O 1
ATOM 3913 N N . GLY B 1 14 ? 17.062 16.656 -16.266 1 97 14 GLY B N 1
ATOM 3914 C CA . GLY B 1 14 ? 17.125 16.891 -17.703 1 97 14 GLY B CA 1
ATOM 3915 C C . GLY B 1 14 ? 15.758 17.047 -18.344 1 97 14 GLY B C 1
ATOM 3916 O O . GLY B 1 14 ? 15.648 17.156 -19.562 1 97 14 GLY B O 1
ATOM 3917 N N . HIS B 1 15 ? 14.734 17.172 -17.562 1 97.62 15 HIS B N 1
ATOM 3918 C CA . HIS B 1 15 ? 13.391 17.344 -18.109 1 97.62 15 HIS B CA 1
ATOM 3919 C C . HIS B 1 15 ? 13.078 18.828 -18.328 1 97.62 15 HIS B C 1
ATOM 3921 O O . HIS B 1 15 ? 13.688 19.688 -17.688 1 97.62 15 HIS B O 1
ATOM 3927 N N . THR B 1 16 ? 12.148 19.109 -19.219 1 97 16 THR B N 1
ATOM 3928 C CA . THR B 1 16 ? 11.578 20.438 -19.391 1 97 16 THR B CA 1
ATOM 3929 C C . THR B 1 16 ? 10.297 20.594 -18.562 1 97 16 THR B C 1
ATOM 3931 O O . THR B 1 16 ? 9.391 19.766 -18.672 1 97 16 THR B O 1
ATOM 3934 N N . VAL B 1 17 ? 10.281 21.594 -17.75 1 97.31 17 VAL B N 1
ATOM 3935 C CA . VAL B 1 17 ? 9.133 21.828 -16.891 1 97.31 17 VAL B CA 1
ATOM 3936 C C . VAL B 1 17 ? 8.43 23.125 -17.281 1 97.31 17 VAL B C 1
ATOM 3938 O O . VAL B 1 17 ? 9.062 24.188 -17.344 1 97.31 17 VAL B O 1
ATOM 3941 N N . ALA B 1 18 ? 7.137 23 -17.609 1 96.06 18 ALA B N 1
ATOM 3942 C CA . ALA B 1 18 ? 6.312 24.172 -17.922 1 96.06 18 ALA B CA 1
ATOM 3943 C C . ALA B 1 18 ? 5.238 24.391 -16.859 1 96.06 18 ALA B C 1
ATOM 3945 O O . ALA B 1 18 ? 4.637 23.422 -16.375 1 96.06 18 ALA B O 1
ATOM 3946 N N . VAL B 1 19 ? 5.039 25.672 -16.5 1 95.56 19 VAL B N 1
ATOM 3947 C CA . VAL B 1 19 ? 4.039 26.016 -15.492 1 95.56 19 VAL B CA 1
ATOM 3948 C C . VAL B 1 19 ? 3.043 27.016 -16.078 1 95.56 19 VAL B C 1
ATOM 3950 O O . VAL B 1 19 ? 3.438 28 -16.703 1 95.56 19 VAL B O 1
ATOM 3953 N N . ALA B 1 20 ? 1.78 26.719 -15.953 1 93.62 20 ALA B N 1
ATOM 3954 C CA . ALA B 1 20 ? 0.75 27.672 -16.344 1 93.62 20 ALA B CA 1
ATOM 3955 C C . ALA B 1 20 ? 0.557 28.734 -15.266 1 93.62 20 ALA B C 1
ATOM 3957 O O . ALA B 1 20 ? 0.214 28.422 -14.125 1 93.62 20 ALA B O 1
ATOM 3958 N N . VAL B 1 21 ? 0.789 30.031 -15.656 1 94.12 21 VAL B N 1
ATOM 3959 C CA . VAL B 1 21 ? 0.715 31.094 -14.664 1 94.12 21 VAL B CA 1
ATOM 3960 C C . VAL B 1 21 ? -0.039 32.281 -15.234 1 94.12 21 VAL B C 1
ATOM 3962 O O . VAL B 1 21 ? -0.058 32.5 -16.453 1 94.12 21 VAL B O 1
ATOM 3965 N N . PRO B 1 22 ? -0.688 33.062 -14.32 1 93.88 22 PRO B N 1
ATOM 3966 C CA . PRO B 1 22 ? -1.301 34.312 -14.773 1 93.88 22 PRO B CA 1
ATOM 3967 C C . PRO B 1 22 ? -0.271 35.344 -15.234 1 93.88 22 PRO B C 1
ATOM 3969 O O . PRO B 1 22 ? 0.843 35.375 -14.711 1 93.88 22 PRO B O 1
ATOM 3972 N N . GLN B 1 23 ? -0.687 36.188 -16.094 1 93.38 23 GLN B N 1
ATOM 3973 C CA . GLN B 1 23 ? 0.166 37.219 -16.672 1 93.38 23 GLN B CA 1
ATOM 3974 C C . GLN B 1 23 ? 0.749 38.125 -15.609 1 93.38 23 GLN B C 1
ATOM 3976 O O . GLN B 1 23 ? 1.917 38.5 -15.68 1 93.38 23 GLN B O 1
ATOM 3981 N N . ASP B 1 24 ? 0.043 38.375 -14.586 1 91.31 24 ASP B N 1
ATOM 3982 C CA . ASP B 1 24 ? 0.435 39.344 -13.57 1 91.31 24 ASP B CA 1
ATOM 3983 C C . ASP B 1 24 ? 1.524 38.781 -12.664 1 91.31 24 ASP B C 1
ATOM 3985 O O . ASP B 1 24 ? 2.215 39.531 -11.977 1 91.31 24 ASP B O 1
ATOM 3989 N N . THR B 1 25 ? 1.704 37.469 -12.664 1 91.69 25 THR B N 1
ATOM 3990 C CA . THR B 1 25 ? 2.646 36.875 -11.719 1 91.69 25 THR B CA 1
ATOM 3991 C C . THR B 1 25 ? 3.842 36.281 -12.445 1 91.69 25 THR B C 1
ATOM 3993 O O . THR B 1 25 ? 4.762 35.75 -11.812 1 91.69 25 THR B O 1
ATOM 3996 N N . VAL B 1 26 ? 3.887 36.344 -13.711 1 93.44 26 VAL B N 1
ATOM 3997 C CA . VAL B 1 26 ? 4.867 35.625 -14.508 1 93.44 26 VAL B CA 1
ATOM 3998 C C . VAL B 1 26 ? 6.27 36.125 -14.203 1 93.44 26 VAL B C 1
ATOM 4000 O O . VAL B 1 26 ? 7.227 35.375 -14.133 1 93.44 26 VAL B O 1
ATOM 4003 N N . GLU B 1 27 ? 6.441 37.375 -14.047 1 93.5 27 GLU B N 1
ATOM 4004 C CA . GLU B 1 27 ? 7.766 37.969 -13.82 1 93.5 27 GLU B CA 1
ATOM 4005 C C . GLU B 1 27 ? 8.336 37.5 -12.484 1 93.5 27 GLU B C 1
ATOM 4007 O O . GLU B 1 27 ? 9.531 37.219 -12.375 1 93.5 27 GLU B O 1
ATOM 4012 N N . LYS B 1 28 ? 7.496 37.5 -11.562 1 92.06 28 LYS B N 1
ATOM 4013 C CA . LYS B 1 28 ? 7.922 37 -10.25 1 92.06 28 LYS B CA 1
ATOM 4014 C C . LYS B 1 28 ? 8.336 35.531 -10.305 1 92.06 28 LYS B C 1
ATOM 4016 O O . LYS B 1 28 ? 9.352 35.156 -9.719 1 92.06 28 LYS B O 1
ATOM 4021 N N . HIS B 1 29 ? 7.617 34.75 -11.023 1 92.56 29 HIS B N 1
ATOM 4022 C CA . HIS B 1 29 ? 7.902 33.312 -11.141 1 92.56 29 HIS B CA 1
ATOM 4023 C C . HIS B 1 29 ? 9.172 33.062 -11.945 1 92.56 29 HIS B C 1
ATOM 4025 O O . HIS B 1 29 ? 9.969 32.188 -11.609 1 92.56 29 HIS B O 1
ATOM 4031 N N . ARG B 1 30 ? 9.328 33.844 -12.961 1 94.38 30 ARG B N 1
ATOM 4032 C CA . ARG B 1 30 ? 10.531 33.75 -13.773 1 94.38 30 ARG B CA 1
ATOM 4033 C C . ARG B 1 30 ? 11.781 34.031 -12.953 1 94.38 30 ARG B C 1
ATOM 4035 O O . ARG B 1 30 ? 12.828 33.438 -13.148 1 94.38 30 ARG B O 1
ATOM 4042 N N . ALA B 1 31 ? 11.609 34.969 -12.102 1 94.19 31 ALA B N 1
ATOM 4043 C CA . ALA B 1 31 ? 12.719 35.312 -11.227 1 94.19 31 ALA B CA 1
ATOM 4044 C C . ALA B 1 31 ? 13.031 34.188 -10.242 1 94.19 31 ALA B C 1
ATOM 4046 O O . ALA B 1 31 ? 14.195 33.906 -9.953 1 94.19 31 ALA B O 1
ATOM 4047 N N . GLU B 1 32 ? 12.047 33.625 -9.812 1 91.06 32 GLU B N 1
ATOM 4048 C CA . GLU B 1 32 ? 12.195 32.562 -8.805 1 91.06 32 GLU B CA 1
ATOM 4049 C C . GLU B 1 32 ? 12.656 31.266 -9.422 1 91.06 32 GLU B C 1
ATOM 4051 O O . GLU B 1 32 ? 13.438 30.516 -8.82 1 91.06 32 GLU B O 1
ATOM 4056 N N . TRP B 1 33 ? 12.133 31.016 -10.594 1 93.81 33 TRP B N 1
ATOM 4057 C CA . TRP B 1 33 ? 12.453 29.766 -11.273 1 93.81 33 TRP B CA 1
ATOM 4058 C C . TRP B 1 33 ? 12.875 30.016 -12.719 1 93.81 33 TRP B C 1
ATOM 4060 O O . TRP B 1 33 ? 12.164 29.656 -13.656 1 93.81 33 TRP B O 1
ATOM 4070 N N . PRO B 1 34 ? 14.047 30.453 -12.914 1 94.25 34 PRO B N 1
ATOM 4071 C CA . PRO B 1 34 ? 14.492 30.859 -14.242 1 94.25 34 PRO B CA 1
ATOM 4072 C C . PRO B 1 34 ? 14.617 29.688 -15.219 1 94.25 34 PRO B C 1
ATOM 4074 O O . PRO B 1 34 ? 14.562 29.891 -16.438 1 94.25 34 PRO B O 1
ATOM 4077 N N . ASP B 1 35 ? 14.742 28.484 -14.703 1 95.31 35 ASP B N 1
ATOM 4078 C CA . ASP B 1 35 ? 14.969 27.328 -15.555 1 95.31 35 ASP B CA 1
ATOM 4079 C C . ASP B 1 35 ? 13.6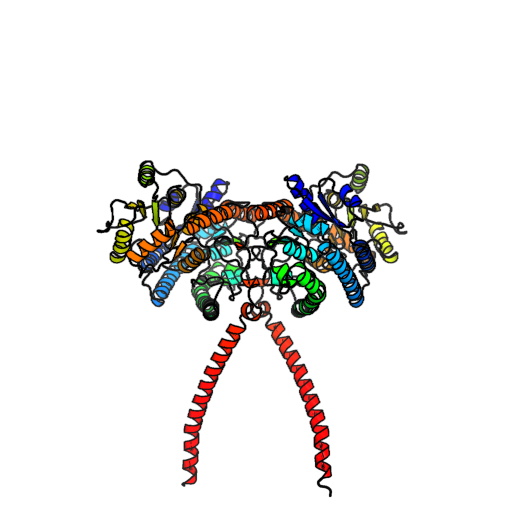48 26.703 -15.992 1 95.31 35 ASP B C 1
ATOM 4081 O O . ASP B 1 35 ? 13.641 25.75 -16.766 1 95.31 35 ASP B O 1
ATOM 4085 N N . PHE B 1 36 ? 12.555 27.219 -15.516 1 96.5 36 PHE B N 1
ATOM 4086 C CA . PHE B 1 36 ? 11.242 26.719 -15.898 1 96.5 36 PHE B CA 1
ATOM 4087 C C . PHE B 1 36 ? 10.75 27.422 -17.172 1 96.5 36 PHE B C 1
ATOM 4089 O O . PHE B 1 36 ? 11.25 28.484 -17.516 1 96.5 36 PHE B O 1
ATOM 4096 N N . GLN B 1 37 ? 9.891 26.797 -17.875 1 95.75 37 GLN B N 1
ATOM 4097 C CA . GLN B 1 37 ? 9.086 27.438 -18.922 1 95.75 37 GLN B CA 1
ATOM 4098 C C . GLN B 1 37 ? 7.715 27.844 -18.375 1 95.75 37 GLN B C 1
ATOM 4100 O O . GLN B 1 37 ? 7.184 27.188 -17.469 1 95.75 37 GLN B O 1
ATOM 4105 N N . PHE B 1 38 ? 7.227 28.984 -18.922 1 95.75 38 PHE B N 1
ATOM 4106 C CA . PHE B 1 38 ? 5.953 29.469 -18.406 1 95.75 38 PHE B CA 1
ATOM 4107 C C . PHE B 1 38 ? 4.938 29.641 -19.531 1 95.75 38 PHE B C 1
ATOM 4109 O O . PHE B 1 38 ? 5.258 30.203 -20.578 1 95.75 38 PHE B O 1
ATOM 4116 N N . GLU B 1 39 ? 3.816 29 -19.344 1 94.81 39 GLU B N 1
ATOM 4117 C CA . GLU B 1 39 ? 2.639 29.25 -20.156 1 94.81 39 GLU B CA 1
ATOM 4118 C C . GLU B 1 39 ? 1.721 30.281 -19.516 1 94.81 39 GLU B C 1
ATOM 4120 O O . GLU B 1 39 ? 1.128 30.016 -18.469 1 94.81 39 GLU B O 1
ATOM 4125 N N . VAL B 1 40 ? 1.519 31.406 -20.219 1 95.44 40 VAL B N 1
ATOM 4126 C CA . VAL B 1 40 ? 0.892 32.562 -19.578 1 95.44 40 VAL B CA 1
ATOM 4127 C C . VAL B 1 40 ? -0.551 32.688 -20.062 1 95.44 40 VAL B C 1
ATOM 4129 O O . VAL B 1 40 ? -0.843 32.469 -21.25 1 95.44 40 VAL B O 1
ATOM 4132 N N . PHE B 1 41 ? -1.431 33.031 -19.141 1 95.12 41 PHE B N 1
ATOM 4133 C CA . PHE B 1 41 ? -2.822 33.281 -19.469 1 95.12 41 PHE B CA 1
ATOM 4134 C C . PHE B 1 41 ? -3.332 34.5 -18.703 1 95.12 41 PHE B C 1
ATOM 4136 O O . PHE B 1 41 ? -2.68 34.969 -17.766 1 95.12 41 PHE B O 1
ATOM 4143 N N . GLN B 1 42 ? -4.43 35.094 -19.141 1 93 42 GLN B N 1
ATOM 4144 C CA . GLN B 1 42 ? -5.031 36.25 -18.469 1 93 42 GLN B CA 1
ATOM 4145 C C . GLN B 1 42 ? -6.039 35.812 -17.406 1 93 42 GLN B C 1
ATOM 4147 O O . GLN B 1 42 ? -7.062 35.219 -17.734 1 93 42 GLN B O 1
ATOM 4152 N N . ASP B 1 43 ? -5.734 36.156 -16.156 1 92.88 43 ASP B N 1
ATOM 4153 C CA . ASP B 1 43 ? -6.594 35.625 -15.102 1 92.88 43 ASP B CA 1
ATOM 4154 C C . ASP B 1 43 ? -7.504 36.719 -14.555 1 92.88 43 ASP B C 1
ATOM 4156 O O . ASP B 1 43 ? -8.328 36.469 -13.672 1 92.88 43 ASP B O 1
ATOM 4160 N N . GLN B 1 44 ? -7.367 38.031 -14.961 1 92.62 44 GLN B N 1
ATOM 4161 C CA . GLN B 1 44 ? -8.211 39.156 -14.594 1 92.62 44 GLN B CA 1
ATOM 4162 C C . GLN B 1 44 ? -8.195 39.375 -13.086 1 92.62 44 GLN B C 1
ATOM 4164 O O . GLN B 1 44 ? -9.242 39.625 -12.477 1 92.62 44 GLN B O 1
ATOM 4169 N N . GLY B 1 45 ? -7.102 39.031 -12.414 1 91.25 45 GLY B N 1
ATOM 4170 C CA . GLY B 1 45 ? -6.898 39.344 -11.008 1 91.25 45 GLY B CA 1
ATOM 4171 C C . GLY B 1 45 ? -7.469 38.281 -10.078 1 91.25 45 GLY B C 1
ATOM 4172 O O . GLY B 1 45 ? -7.477 38.469 -8.859 1 91.25 45 GLY B O 1
ATOM 4173 N N . THR B 1 46 ? -7.93 37.188 -10.555 1 90 46 THR B N 1
ATOM 4174 C CA . THR B 1 46 ? -8.57 36.156 -9.734 1 90 46 THR B CA 1
ATOM 4175 C C . THR B 1 46 ? -7.586 35.562 -8.727 1 90 46 THR B C 1
ATOM 4177 O O . THR B 1 46 ? -7.941 35.312 -7.574 1 90 46 THR B O 1
ATOM 4180 N N . GLN B 1 47 ? -6.391 35.344 -9.109 1 88.19 47 GLN B N 1
ATOM 4181 C CA . GLN B 1 47 ? -5.395 34.781 -8.203 1 88.19 47 GLN B CA 1
ATOM 4182 C C . GLN B 1 47 ? -5.098 35.719 -7.047 1 88.19 47 GLN B C 1
ATOM 4184 O O . GLN B 1 47 ? -4.969 35.312 -5.898 1 88.19 47 GLN B O 1
ATOM 4189 N N . ALA B 1 48 ? -5.031 36.969 -7.383 1 87.44 48 ALA B N 1
ATOM 4190 C CA . ALA B 1 48 ? -4.785 37.969 -6.348 1 87.44 48 ALA B CA 1
ATOM 4191 C C . ALA B 1 48 ? -5.941 38.031 -5.355 1 87.44 48 ALA B C 1
ATOM 4193 O O . ALA B 1 48 ? -5.723 38.156 -4.145 1 87.44 48 ALA B O 1
ATOM 4194 N N . ARG B 1 49 ? -7.102 37.969 -5.883 1 89.31 49 ARG B N 1
ATOM 4195 C CA . ARG B 1 49 ? -8.273 38 -5.016 1 89.31 49 ARG B CA 1
ATOM 4196 C C . ARG B 1 49 ? -8.336 36.75 -4.137 1 89.31 49 ARG B C 1
ATOM 4198 O O . ARG B 1 49 ? -8.672 36.844 -2.953 1 89.31 49 ARG B O 1
ATOM 4205 N N . MET B 1 50 ? -8 35.656 -4.699 1 86.12 50 MET B N 1
ATOM 4206 C CA . MET B 1 50 ? -7.953 34.406 -3.934 1 86.12 50 MET B CA 1
ATOM 4207 C C . MET B 1 50 ? -6.941 34.5 -2.795 1 86.12 50 MET B C 1
ATOM 4209 O O . MET B 1 50 ? -7.23 34.094 -1.668 1 86.12 50 MET B O 1
ATOM 4213 N N . ARG B 1 51 ? -5.824 35 -3.113 1 81.38 51 ARG B N 1
ATOM 4214 C CA . ARG B 1 51 ? -4.781 35.156 -2.102 1 81.38 51 ARG B CA 1
ATOM 4215 C C . ARG B 1 51 ? -5.234 36.094 -0.992 1 81.38 51 ARG B C 1
ATOM 4217 O O . ARG B 1 51 ? -4.941 35.875 0.183 1 81.38 51 ARG B O 1
ATOM 4224 N N . ALA B 1 52 ? -5.945 37.062 -1.394 1 81.5 52 ALA B N 1
ATOM 4225 C CA . ALA B 1 52 ? -6.445 38.031 -0.414 1 81.5 52 ALA B CA 1
ATOM 4226 C C . ALA B 1 52 ? -7.445 37.375 0.537 1 81.5 52 ALA B C 1
ATOM 4228 O O . ALA B 1 52 ? -7.438 37.656 1.739 1 81.5 52 ALA B O 1
ATOM 4229 N N . ILE B 1 53 ? -8.227 36.562 0.012 1 80.44 53 ILE B N 1
ATOM 4230 C CA . ILE B 1 53 ? -9.211 35.875 0.811 1 80.44 53 ILE B CA 1
ATOM 4231 C C . ILE B 1 53 ? -8.508 34.906 1.779 1 80.44 53 ILE B C 1
ATOM 4233 O O . ILE B 1 53 ? -8.852 34.844 2.963 1 80.44 53 ILE B O 1
ATOM 4237 N N . GLN B 1 54 ? -7.543 34.219 1.314 1 74.44 54 GLN B N 1
ATOM 4238 C CA . GLN B 1 54 ? -6.797 33.281 2.135 1 74.44 54 GLN B CA 1
ATOM 4239 C C . GLN B 1 54 ? -6.035 34 3.246 1 74.44 54 GLN B C 1
ATOM 4241 O O . GLN B 1 54 ? -6.02 33.531 4.391 1 74.44 54 GLN B O 1
ATOM 4246 N N . ASP B 1 55 ? -5.496 35.062 2.82 1 72.25 55 ASP B N 1
ATOM 4247 C CA . ASP B 1 55 ? -4.746 35.875 3.795 1 72.25 55 ASP B CA 1
ATOM 4248 C C . ASP B 1 55 ? -5.652 36.344 4.922 1 72.25 55 ASP B C 1
ATOM 4250 O O . ASP B 1 55 ? -5.254 36.344 6.09 1 72.25 55 ASP B O 1
ATOM 4254 N N . GLN B 1 56 ? -6.781 36.719 4.566 1 70.81 56 GLN B N 1
ATOM 4255 C CA . GLN B 1 56 ? -7.734 37.188 5.562 1 70.81 56 GLN B CA 1
ATOM 4256 C C . GLN B 1 56 ? -8.195 36.031 6.465 1 70.81 56 GLN B C 1
ATOM 4258 O O . GLN B 1 56 ? -8.328 36.219 7.68 1 70.81 56 GLN B O 1
ATOM 4263 N N . ALA B 1 57 ? -8.414 34.906 5.887 1 70.31 57 ALA B N 1
ATOM 4264 C CA . ALA B 1 57 ? -8.867 33.75 6.641 1 70.31 57 ALA B CA 1
ATOM 4265 C C . ALA B 1 57 ? -7.793 33.281 7.617 1 70.31 57 ALA B C 1
ATOM 4267 O O . ALA B 1 57 ? -8.094 32.938 8.766 1 70.31 57 ALA B O 1
ATOM 4268 N N . TRP B 1 58 ? -6.637 33.312 7.215 1 66.69 58 TRP B N 1
ATOM 4269 C CA . TRP B 1 58 ? -5.535 32.812 8.039 1 66.69 58 TRP B CA 1
ATOM 4270 C C . TRP B 1 58 ? -5.234 33.781 9.18 1 66.69 58 TRP B C 1
ATOM 4272 O O . TRP B 1 58 ? -4.812 33.375 10.258 1 66.69 58 TRP B O 1
ATOM 4282 N N . SER B 1 59 ? -5.473 35.031 8.844 1 64.75 59 SER B N 1
ATOM 4283 C CA . SER B 1 59 ? -5.211 36.031 9.859 1 64.75 59 SER B CA 1
ATOM 4284 C C . SER B 1 59 ? -6.203 35.938 11.016 1 64.75 59 SER B C 1
ATOM 4286 O O . SER B 1 59 ? -5.906 36.344 12.133 1 64.75 59 SER B O 1
ATOM 4288 N N . THR B 1 60 ? -7.312 35.219 10.695 1 63.69 60 THR B N 1
ATOM 4289 C CA . THR B 1 60 ? -8.328 35.125 11.734 1 63.69 60 THR B CA 1
ATOM 4290 C C . THR B 1 60 ? -8.555 33.656 12.133 1 63.69 60 THR B C 1
ATOM 4292 O O . THR B 1 60 ? -9.594 33.312 12.703 1 63.69 60 THR B O 1
ATOM 4295 N N . ALA B 1 61 ? -7.734 32.812 11.625 1 60.22 61 ALA B N 1
ATOM 4296 C CA . ALA B 1 61 ? -7.938 31.359 11.711 1 60.22 61 ALA B CA 1
ATOM 4297 C C . ALA B 1 61 ? -8.273 30.938 13.141 1 60.22 61 ALA B C 1
ATOM 4299 O O . ALA B 1 61 ? -9.18 30.141 13.359 1 60.22 61 ALA B O 1
ATOM 4300 N N . GLY B 1 62 ? -7.648 31.344 14.125 1 56.62 62 GLY B N 1
ATOM 4301 C CA . GLY B 1 62 ? -7.922 30.906 15.484 1 56.62 62 GLY B CA 1
ATOM 4302 C C . GLY B 1 62 ? -9.266 31.391 16 1 56.62 62 GLY B C 1
ATOM 4303 O O . GLY B 1 62 ? -9.75 30.906 17.031 1 56.62 62 GLY B O 1
ATOM 4304 N N . GLU B 1 63 ? -9.906 32.156 15.117 1 60.09 63 GLU B N 1
ATOM 4305 C CA . GLU B 1 63 ? -11.125 32.781 15.625 1 60.09 63 GLU B CA 1
ATOM 4306 C C . GLU B 1 63 ? -12.305 32.531 14.695 1 60.09 63 GLU B C 1
ATOM 4308 O O . GLU B 1 63 ? -13.406 33.031 14.938 1 60.09 63 GLU B O 1
ATOM 4313 N N . LEU B 1 64 ? -12.047 31.75 13.742 1 62.34 64 LEU B N 1
ATOM 4314 C CA . LEU B 1 64 ? -13.102 31.609 12.75 1 62.34 64 LEU B CA 1
ATOM 4315 C C . LEU B 1 64 ? -14.125 30.562 13.188 1 62.34 64 LEU B C 1
ATOM 4317 O O . LEU B 1 64 ? -13.75 29.5 13.688 1 62.34 64 LEU B O 1
ATOM 4321 N N . SER B 1 65 ? -15.328 31.078 13.219 1 62.22 65 SER B N 1
ATOM 4322 C CA . SER B 1 65 ? -16.422 30.125 13.406 1 62.22 65 SER B CA 1
ATOM 4323 C C . SER B 1 65 ? -16.594 29.219 12.188 1 62.22 65 SER B C 1
ATOM 4325 O O . SER B 1 65 ? -15.953 29.438 11.156 1 62.22 65 SER B O 1
ATOM 4327 N N . ILE B 1 66 ? -17.297 28.188 12.25 1 66 66 ILE B N 1
ATOM 4328 C CA . ILE B 1 66 ? -17.578 27.266 11.156 1 66 66 ILE B CA 1
ATOM 4329 C C . ILE B 1 66 ? -18.234 28.016 10 1 66 66 ILE B C 1
ATOM 4331 O O . ILE B 1 66 ? -17.969 27.719 8.828 1 66 66 ILE B O 1
ATOM 4335 N N . PHE B 1 67 ? -19 29.031 10.367 1 67.25 67 PHE B N 1
ATOM 4336 C CA . PHE B 1 67 ? -19.688 29.828 9.344 1 67.25 67 PHE B CA 1
ATOM 4337 C C . PHE B 1 67 ? -18.688 30.703 8.594 1 67.25 67 PHE B C 1
ATOM 4339 O O . PHE B 1 67 ? -18.797 30.875 7.375 1 67.25 67 PHE B O 1
ATOM 4346 N N . ASP B 1 68 ? -17.75 31.188 9.32 1 72.25 68 ASP B N 1
ATOM 4347 C CA . ASP B 1 68 ? -16.703 31.984 8.688 1 72.25 68 ASP B CA 1
ATOM 4348 C C . ASP B 1 68 ? -15.859 31.156 7.734 1 72.25 68 ASP B C 1
ATOM 4350 O O . ASP B 1 68 ? -15.508 31.594 6.641 1 72.25 68 ASP B O 1
ATOM 4354 N N . PHE B 1 69 ? -15.734 30.031 8.156 1 71.62 69 PHE B N 1
ATOM 4355 C CA . PHE B 1 69 ? -14.953 29.125 7.328 1 71.62 69 PHE B CA 1
ATOM 4356 C C . PHE B 1 69 ? -15.688 28.797 6.035 1 71.62 69 PHE B C 1
ATOM 4358 O O . PHE B 1 69 ? -15.086 28.75 4.961 1 71.62 69 PHE B O 1
ATOM 4365 N N . LYS B 1 70 ? -16.922 28.594 6.188 1 74.25 70 LYS B N 1
ATOM 4366 C CA . LYS B 1 70 ? -17.734 28.297 5.008 1 74.25 70 LYS B CA 1
ATOM 4367 C C . LYS B 1 70 ? -17.703 29.453 4.016 1 74.25 70 LYS B C 1
ATOM 4369 O O . LYS B 1 70 ? -17.594 29.25 2.809 1 74.25 70 LYS B O 1
ATOM 4374 N N . ASN B 1 71 ? -17.781 30.672 4.562 1 78 71 ASN B N 1
ATOM 4375 C CA . ASN B 1 71 ? -17.781 31.859 3.703 1 78 71 ASN B CA 1
ATOM 4376 C C . ASN B 1 71 ? -16.453 32.031 2.98 1 78 71 ASN B C 1
ATOM 4378 O O . ASN B 1 71 ? -16.422 32.344 1.795 1 78 71 ASN B O 1
ATOM 4382 N N . VAL B 1 72 ? -15.492 31.812 3.719 1 78.25 72 VAL B N 1
ATOM 4383 C CA . VAL B 1 72 ? -14.156 31.906 3.143 1 78.25 72 VAL B CA 1
ATOM 4384 C C . VAL B 1 72 ? -13.984 30.828 2.068 1 78.25 72 VAL B C 1
ATOM 4386 O O . VAL B 1 72 ? -13.453 31.109 0.989 1 78.25 72 VAL B O 1
ATOM 4389 N N . PHE B 1 73 ? -14.461 29.734 2.373 1 78.69 73 PHE B N 1
ATOM 4390 C CA . PHE B 1 73 ? -14.352 28.609 1.44 1 78.69 73 PHE B CA 1
ATOM 4391 C C . PHE B 1 73 ? -15.148 28.891 0.171 1 78.69 73 PHE B C 1
ATOM 4393 O O . PHE B 1 73 ? -14.664 28.656 -0.937 1 78.69 73 PHE B O 1
ATOM 4400 N N . ASP B 1 74 ? -16.328 29.438 0.338 1 81.5 74 ASP B N 1
ATOM 4401 C CA . ASP B 1 74 ? -17.172 29.734 -0.806 1 81.5 74 ASP B CA 1
ATOM 4402 C C . ASP B 1 74 ? -16.547 30.812 -1.684 1 81.5 74 ASP B C 1
ATOM 4404 O O . ASP B 1 74 ? -16.547 30.703 -2.912 1 81.5 74 ASP B O 1
ATOM 4408 N N . ALA B 1 75 ? -16.062 31.781 -0.98 1 83.75 75 ALA B N 1
ATOM 4409 C CA . ALA B 1 75 ? -15.438 32.875 -1.718 1 83.75 75 ALA B CA 1
ATOM 4410 C C . ALA B 1 75 ? -14.203 32.406 -2.469 1 83.75 75 ALA B C 1
ATOM 4412 O O . ALA B 1 75 ? -13.992 32.781 -3.629 1 83.75 75 ALA B O 1
ATOM 4413 N N . SER B 1 76 ? -13.453 31.672 -1.819 1 84.62 76 SER B N 1
ATOM 4414 C CA . SER B 1 76 ? -12.234 31.141 -2.428 1 84.62 76 SER B CA 1
ATOM 4415 C C . SER B 1 76 ? -12.555 30.203 -3.59 1 84.62 76 SER B C 1
ATOM 4417 O O . SER B 1 76 ? -11.883 30.25 -4.625 1 84.62 76 SER B O 1
ATOM 4419 N N . SER B 1 77 ? -13.555 29.406 -3.416 1 86.12 77 SER B N 1
ATOM 4420 C CA . SER B 1 77 ? -13.961 28.453 -4.457 1 86.12 77 SER B CA 1
ATOM 4421 C C . SER B 1 77 ? -14.492 29.188 -5.684 1 86.12 77 SER B C 1
ATOM 4423 O O . SER B 1 77 ? -14.273 28.75 -6.816 1 86.12 77 SER B O 1
ATOM 4425 N N . GLY B 1 78 ? -15.203 30.266 -5.383 1 87.88 78 GLY B N 1
ATOM 4426 C CA . GLY B 1 78 ? -15.695 31.078 -6.488 1 87.88 78 GLY B CA 1
ATOM 4427 C C . GLY B 1 78 ? -14.586 31.672 -7.332 1 87.88 78 GLY B C 1
ATOM 4428 O O . GLY B 1 78 ? -14.641 31.609 -8.562 1 87.88 78 GLY B O 1
ATOM 4429 N N . GLU B 1 79 ? -13.609 32.188 -6.645 1 91.06 79 GLU B N 1
ATOM 4430 C CA . GLU B 1 79 ? -12.469 32.75 -7.355 1 91.06 79 GLU B CA 1
ATOM 4431 C C . GLU B 1 79 ? -11.672 31.672 -8.078 1 91.06 79 GLU B C 1
ATOM 4433 O O . GLU B 1 79 ? -11.172 31.906 -9.188 1 91.06 79 GLU B O 1
ATOM 4438 N N . SER B 1 80 ? -11.57 30.594 -7.461 1 91.38 80 SER B N 1
ATOM 4439 C CA . SER B 1 80 ? -10.859 29.484 -8.078 1 91.38 80 SER B CA 1
ATOM 4440 C C . SER B 1 80 ? -11.555 29.016 -9.352 1 91.38 80 SER B C 1
ATOM 4442 O O . SER B 1 80 ? -10.891 28.688 -10.344 1 91.38 80 SER B O 1
ATOM 4444 N N . LYS B 1 81 ? -12.844 28.938 -9.297 1 94.06 81 LYS B N 1
ATOM 4445 C CA . LYS B 1 81 ? -13.617 28.578 -10.477 1 94.06 81 LYS B CA 1
ATOM 4446 C C . LYS B 1 81 ? -13.383 29.562 -11.617 1 94.06 81 LYS B C 1
ATOM 4448 O O . LYS B 1 81 ? -13.18 29.156 -12.766 1 94.06 81 LYS B O 1
ATOM 4453 N N . LYS B 1 82 ? -13.445 30.828 -11.273 1 94.88 82 LYS B N 1
ATOM 4454 C CA . LYS B 1 82 ? -13.211 31.859 -12.281 1 94.88 82 LYS B CA 1
ATOM 4455 C C . LYS B 1 82 ? -11.805 31.75 -12.867 1 94.88 82 LYS B C 1
ATOM 4457 O O . LYS B 1 82 ? -11.617 31.875 -14.078 1 94.88 82 LYS B O 1
ATOM 4462 N N . HIS B 1 83 ? -10.875 31.562 -11.969 1 94.94 83 HIS B N 1
ATOM 4463 C CA . HIS B 1 83 ? -9.492 31.375 -12.398 1 94.94 83 HIS B CA 1
ATOM 4464 C C . HIS B 1 83 ? -9.367 30.203 -13.375 1 94.94 83 HIS B C 1
ATOM 4466 O O . HIS B 1 83 ? -8.703 30.328 -14.406 1 94.94 83 HIS B O 1
ATOM 4472 N N . CYS B 1 84 ? -10.031 29.141 -13.07 1 95.5 84 CYS B N 1
ATOM 4473 C CA . CYS B 1 84 ? -10.008 27.938 -13.898 1 95.5 84 CYS B CA 1
ATOM 4474 C C . CYS B 1 84 ? -10.68 28.188 -15.242 1 95.5 84 CYS B C 1
ATOM 4476 O O . CYS B 1 84 ? -10.172 27.781 -16.281 1 95.5 84 CYS B O 1
ATOM 4478 N N . ALA B 1 85 ? -11.789 28.875 -15.18 1 96.19 85 ALA B N 1
ATOM 4479 C CA . ALA B 1 85 ? -12.516 29.188 -16.406 1 96.19 85 ALA B CA 1
ATOM 4480 C C . ALA B 1 85 ? -11.664 30.031 -17.344 1 96.19 85 ALA B C 1
ATOM 4482 O O . ALA B 1 85 ? -11.68 29.828 -18.562 1 96.19 85 ALA B O 1
ATOM 4483 N N . LEU B 1 86 ? -10.945 30.922 -16.812 1 96.12 86 LEU B N 1
ATOM 4484 C CA . LEU B 1 86 ? -10.094 31.797 -17.609 1 96.12 86 LEU B CA 1
ATOM 4485 C C . LEU B 1 86 ? -8.906 31.031 -18.188 1 96.12 86 LEU B C 1
ATOM 4487 O O . LEU B 1 86 ? -8.516 31.25 -19.344 1 96.12 86 LEU B O 1
ATOM 4491 N N . LEU B 1 87 ? -8.375 30.188 -17.406 1 95.62 87 LEU B N 1
ATOM 4492 C CA . LEU B 1 87 ? -7.273 29.359 -17.875 1 95.62 87 LEU B CA 1
ATOM 4493 C C . LEU B 1 87 ? -7.719 28.453 -19.031 1 95.62 87 LEU B C 1
ATOM 4495 O O . LEU B 1 87 ? -7.082 28.438 -20.078 1 95.62 87 LEU B O 1
ATOM 4499 N N . LEU B 1 88 ? -8.859 27.781 -18.891 1 94.69 88 LEU B N 1
ATOM 4500 C CA . LEU B 1 88 ? -9.352 26.812 -19.859 1 94.69 88 LEU B CA 1
ATOM 4501 C C . LEU B 1 88 ? -9.93 27.531 -21.078 1 94.69 88 LEU B C 1
ATOM 4503 O O . LEU B 1 88 ? -9.93 26.969 -22.188 1 94.69 88 LEU B O 1
ATOM 4507 N N . GLY B 1 89 ? -10.398 28.734 -20.812 1 94.5 89 GLY B N 1
ATOM 4508 C CA . GLY B 1 89 ? -11.062 29.469 -21.875 1 94.5 89 GLY B CA 1
ATOM 4509 C C . GLY B 1 89 ? -10.109 30.25 -22.766 1 94.5 89 GLY B C 1
ATOM 4510 O O . GLY B 1 89 ? -10.516 30.828 -23.781 1 94.5 89 GLY B O 1
ATOM 4511 N N . ASP B 1 90 ? -8.867 30.281 -22.359 1 94.94 90 ASP B N 1
ATOM 4512 C CA . ASP B 1 90 ? -7.867 30.953 -23.188 1 94.94 90 ASP B CA 1
ATOM 4513 C C . ASP B 1 90 ? -7.52 30.125 -24.422 1 94.94 90 ASP B C 1
ATOM 4515 O O . ASP B 1 90 ? -6.688 29.219 -24.344 1 94.94 90 ASP B O 1
ATOM 4519 N N . SER B 1 91 ? -8 30.578 -25.562 1 92.94 91 SER B N 1
ATOM 4520 C CA . SER B 1 91 ? -7.867 29.797 -26.781 1 92.94 91 SER B CA 1
ATOM 4521 C C . SER B 1 91 ? -6.414 29.719 -27.234 1 92.94 91 SER B C 1
ATOM 4523 O O . SER B 1 91 ? -5.969 28.703 -27.766 1 92.94 91 SER B O 1
ATOM 4525 N N . LYS B 1 92 ? -5.727 30.797 -27.047 1 93.62 92 LYS B N 1
ATOM 4526 C CA . LYS B 1 92 ? -4.32 30.797 -27.422 1 93.62 92 LYS B CA 1
ATOM 4527 C C . LYS B 1 92 ? -3.504 29.828 -26.578 1 93.62 92 LYS B C 1
ATOM 4529 O O . LYS B 1 92 ? -2.68 29.078 -27.094 1 93.62 92 LYS B O 1
ATOM 4534 N N . LEU B 1 93 ? -3.734 29.875 -25.344 1 93.19 93 LEU B N 1
ATOM 4535 C CA . LEU B 1 93 ? -3.055 28.953 -24.438 1 93.19 93 LEU B CA 1
ATOM 4536 C C . LEU B 1 93 ? -3.408 27.516 -24.75 1 93.19 93 LEU B C 1
ATOM 4538 O O . LEU B 1 93 ? -2.529 26.641 -24.797 1 93.19 93 LEU B O 1
ATOM 4542 N N . GLN B 1 94 ? -4.66 27.25 -24.969 1 90.44 94 GLN B N 1
ATOM 4543 C CA . GLN B 1 94 ? -5.117 25.891 -25.281 1 90.44 94 GLN B CA 1
ATOM 4544 C C . GLN B 1 94 ? -4.41 25.344 -26.516 1 90.44 94 GLN B C 1
ATOM 4546 O O . GLN B 1 94 ? -4.004 24.172 -26.531 1 90.44 94 GLN B O 1
ATOM 4551 N N . HIS B 1 95 ? -4.332 26.188 -27.5 1 90.88 95 HIS B N 1
ATOM 4552 C CA . HIS B 1 95 ? -3.68 25.766 -28.734 1 90.88 95 HIS B CA 1
ATOM 4553 C C . HIS B 1 95 ? -2.217 25.406 -28.5 1 90.88 95 HIS B C 1
ATOM 4555 O O . HIS B 1 95 ? -1.729 24.391 -29 1 90.88 95 HIS B O 1
ATOM 4561 N N . ARG B 1 96 ? -1.565 26.188 -27.734 1 91.62 96 ARG B N 1
ATOM 4562 C CA . ARG B 1 96 ? -0.164 25.922 -27.422 1 91.62 96 ARG B CA 1
ATOM 4563 C C . ARG B 1 96 ? -0.01 24.641 -26.625 1 91.62 96 ARG B C 1
ATOM 4565 O O . ARG B 1 96 ? 0.882 23.828 -26.906 1 91.62 96 ARG B O 1
ATOM 4572 N N . LEU B 1 97 ? -0.864 24.453 -25.688 1 90.94 97 LEU B N 1
ATOM 4573 C CA . LEU B 1 97 ? -0.79 23.266 -24.828 1 90.94 97 LEU B CA 1
ATOM 4574 C C . LEU B 1 97 ? -1.064 22 -25.625 1 90.94 97 LEU B C 1
ATOM 4576 O O . LEU B 1 97 ? -0.407 20.984 -25.422 1 90.94 97 LEU B O 1
ATOM 4580 N N . LYS B 1 98 ? -1.957 22.031 -26.547 1 88.81 98 LYS B N 1
ATOM 4581 C CA . LYS B 1 98 ? -2.334 20.859 -27.328 1 88.81 98 LYS B CA 1
ATOM 4582 C C . LYS B 1 98 ? -1.274 20.547 -28.375 1 88.81 98 LYS B C 1
ATOM 4584 O O . LYS B 1 98 ? -1.112 19.391 -28.766 1 88.81 98 LYS B O 1
ATOM 4589 N N . THR B 1 99 ? -0.579 21.562 -28.797 1 88.44 99 THR B N 1
ATOM 4590 C CA . THR B 1 99 ? 0.416 21.359 -29.844 1 88.44 99 THR B CA 1
ATOM 4591 C C . THR B 1 99 ? 1.761 20.969 -29.25 1 88.44 99 THR B C 1
ATOM 4593 O O . THR B 1 99 ? 2.609 20.391 -29.938 1 88.44 99 THR B O 1
ATOM 4596 N N . SER B 1 100 ? 1.788 21.266 -27.984 1 87.94 100 SER B N 1
ATOM 4597 C CA . SER B 1 100 ? 3.014 20.875 -27.297 1 87.94 100 SER B CA 1
ATOM 4598 C C . SER B 1 100 ? 2.973 19.422 -26.875 1 87.94 100 SER B C 1
ATOM 4600 O O . SER B 1 100 ? 1.895 18.859 -26.656 1 87.94 100 SER B O 1
ATOM 4602 N N . GLN B 1 101 ? 3.971 18.719 -26.969 1 87.31 101 GLN B N 1
ATOM 4603 C CA . GLN B 1 101 ? 4.039 17.297 -26.625 1 87.31 101 GLN B CA 1
ATOM 4604 C C . GLN B 1 101 ? 4.426 17.109 -25.172 1 87.31 101 GLN B C 1
ATOM 4606 O O . GLN B 1 101 ? 5.523 16.625 -24.875 1 87.31 101 GLN B O 1
ATOM 4611 N N . TYR B 1 102 ? 3.465 17.391 -24.281 1 92.25 102 TYR B N 1
ATOM 4612 C CA . TYR B 1 102 ? 3.723 17.156 -22.875 1 92.25 102 TYR B CA 1
ATOM 4613 C C . TYR B 1 102 ? 3.617 15.68 -22.531 1 92.25 102 TYR B C 1
ATOM 4615 O O . TYR B 1 102 ? 2.754 14.969 -23.062 1 92.25 102 TYR B O 1
ATOM 4623 N N . SER B 1 103 ? 4.469 15.242 -21.625 1 94.06 103 SER B N 1
ATOM 4624 C CA . SER B 1 103 ? 4.543 13.828 -21.281 1 94.06 103 SER B CA 1
ATOM 4625 C C . SER B 1 103 ? 3.713 13.508 -20.047 1 94.06 103 SER B C 1
ATOM 4627 O O . SER B 1 103 ? 3.357 12.352 -19.812 1 94.06 103 SER B O 1
ATOM 4629 N N . VAL B 1 104 ? 3.424 14.523 -19.234 1 96.12 104 VAL B N 1
ATOM 4630 C CA . VAL B 1 104 ? 2.676 14.297 -18 1 96.12 104 VAL B CA 1
ATOM 4631 C C . VAL B 1 104 ? 2.186 15.625 -17.438 1 96.12 104 VAL B C 1
ATOM 4633 O O . VAL B 1 104 ? 2.818 16.672 -17.656 1 96.12 104 VAL B O 1
ATOM 4636 N N . VAL B 1 105 ? 1.036 15.633 -16.859 1 95.94 105 VAL B N 1
ATOM 4637 C CA . VAL B 1 105 ? 0.52 16.781 -16.109 1 95.94 105 VAL B CA 1
ATOM 4638 C C . VAL B 1 105 ? 0.583 16.484 -14.609 1 95.94 105 VAL B C 1
ATOM 4640 O O . VAL B 1 105 ? 0.141 15.414 -14.156 1 95.94 105 VAL B O 1
ATOM 4643 N N . ILE B 1 106 ? 1.172 17.359 -13.836 1 97.25 106 ILE B N 1
ATOM 4644 C CA . ILE B 1 106 ? 1.26 17.219 -12.391 1 97.25 106 ILE B CA 1
ATOM 4645 C C . ILE B 1 106 ? 0.496 18.359 -11.719 1 97.25 106 ILE B C 1
ATOM 4647 O O . ILE B 1 106 ? 0.691 19.531 -12.047 1 97.25 106 ILE B O 1
ATOM 4651 N N . SER B 1 107 ? -0.372 18.031 -10.828 1 96.25 107 SER B N 1
ATOM 4652 C CA . SER B 1 107 ? -1.159 19.062 -10.172 1 96.25 107 SER B CA 1
ATOM 4653 C C . SER B 1 107 ? -1.477 18.688 -8.727 1 96.25 107 SER B C 1
ATOM 4655 O O . SER B 1 107 ? -1.188 17.578 -8.289 1 96.25 107 SER B O 1
ATOM 4657 N N . ASP B 1 108 ? -1.959 19.609 -7.984 1 94.62 108 ASP B N 1
ATOM 4658 C CA . ASP B 1 108 ? -2.484 19.453 -6.633 1 94.62 108 ASP B CA 1
ATOM 4659 C C . ASP B 1 108 ? -4.008 19.531 -6.621 1 94.62 108 ASP B C 1
ATOM 4661 O O . ASP B 1 108 ? -4.586 20.531 -7.062 1 94.62 108 ASP B O 1
ATOM 4665 N N . PRO B 1 109 ? -4.641 18.547 -6.109 1 92.81 109 PRO B N 1
ATOM 4666 C CA . PRO B 1 109 ? -6.105 18.516 -6.172 1 92.81 109 PRO B CA 1
ATOM 4667 C C . PRO B 1 109 ? -6.754 19.625 -5.348 1 92.81 109 PRO B C 1
ATOM 4669 O O . PRO B 1 109 ? -7.961 19.859 -5.453 1 92.81 109 PRO B O 1
ATOM 4672 N N . ILE B 1 110 ? -5.988 20.266 -4.52 1 86.19 110 ILE B N 1
ATOM 4673 C CA . ILE B 1 110 ? -6.539 21.438 -3.855 1 86.19 110 ILE B CA 1
ATOM 4674 C C . ILE B 1 110 ? -7.039 22.438 -4.898 1 86.19 110 ILE B C 1
ATOM 4676 O O . ILE B 1 110 ? -7.969 23.203 -4.641 1 86.19 110 ILE B O 1
ATOM 4680 N N . PHE B 1 111 ? -6.387 22.406 -6.043 1 87.44 111 PHE B N 1
ATOM 4681 C CA . PHE B 1 111 ? -6.844 23.141 -7.219 1 87.44 111 PHE B CA 1
ATOM 4682 C C . PHE B 1 111 ? -7.387 22.188 -8.273 1 87.44 111 PHE B C 1
ATOM 4684 O O . PHE B 1 111 ? -6.637 21.703 -9.133 1 87.44 111 PHE B O 1
ATOM 4691 N N . PRO B 1 112 ? -8.68 22.016 -8.289 1 91.06 112 PRO B N 1
ATOM 4692 C CA . PRO B 1 112 ? -9.273 20.984 -9.133 1 91.06 112 PRO B CA 1
ATOM 4693 C C . PRO B 1 112 ? -9.031 21.219 -10.617 1 91.06 112 PRO B C 1
ATOM 4695 O O . PRO B 1 112 ? -9.172 20.297 -11.422 1 91.06 112 PRO B O 1
ATOM 4698 N N . CYS B 1 113 ? -8.633 22.422 -10.977 1 93.12 113 CYS B N 1
ATOM 4699 C CA . CYS B 1 113 ? -8.469 22.781 -12.383 1 93.12 113 CYS B CA 1
ATOM 4700 C C . CYS B 1 113 ? -7.402 21.922 -13.047 1 93.12 113 CYS B C 1
ATOM 4702 O O . CYS B 1 113 ? -7.43 21.719 -14.258 1 93.12 113 CYS B O 1
ATOM 4704 N N . GLY B 1 114 ? -6.438 21.438 -12.281 1 92.88 114 GLY B N 1
ATOM 4705 C CA . GLY B 1 114 ? -5.379 20.609 -12.844 1 92.88 114 GLY B CA 1
ATOM 4706 C C . GLY B 1 114 ? -5.898 19.344 -13.492 1 92.88 114 GLY B C 1
ATOM 4707 O O . GLY B 1 114 ? -5.465 18.984 -14.594 1 92.88 114 GLY B O 1
ATOM 4708 N N . ALA B 1 115 ? -6.812 18.672 -12.875 1 93.75 115 ALA B N 1
ATOM 4709 C CA . ALA B 1 115 ? -7.395 17.453 -13.43 1 93.75 115 ALA B CA 1
ATOM 4710 C C . ALA B 1 115 ? -8.203 17.75 -14.688 1 93.75 115 ALA B C 1
ATOM 4712 O O . ALA B 1 115 ? -8.18 16.969 -15.648 1 93.75 115 ALA B O 1
ATOM 4713 N N . ILE B 1 116 ? -8.906 18.906 -14.68 1 95.38 116 ILE B N 1
ATOM 4714 C CA . ILE B 1 116 ? -9.688 19.312 -15.844 1 95.38 116 ILE B CA 1
ATOM 4715 C C . ILE B 1 116 ? -8.758 19.594 -17.016 1 95.38 116 ILE B C 1
ATOM 4717 O O . ILE B 1 116 ? -9.016 19.141 -18.141 1 95.38 116 ILE B O 1
ATOM 4721 N N . LEU B 1 117 ? -7.723 20.281 -16.703 1 94.12 117 LEU B N 1
ATOM 4722 C CA . LEU B 1 117 ? -6.742 20.609 -17.734 1 94.12 117 LEU B CA 1
ATOM 4723 C C . LEU B 1 117 ? -6.145 19.344 -18.344 1 94.12 117 LEU B C 1
ATOM 4725 O O . LEU B 1 117 ? -5.98 19.234 -19.562 1 94.12 117 LEU B O 1
ATOM 4729 N N . SER B 1 118 ? -5.773 18.391 -17.516 1 93 118 SER B N 1
ATOM 4730 C CA . SER B 1 118 ? -5.219 17.141 -18 1 93 118 SER B CA 1
ATOM 4731 C C . SER B 1 118 ? -6.195 16.422 -18.922 1 93 118 SER B C 1
ATOM 4733 O O . SER B 1 118 ? -5.805 15.914 -19.969 1 93 118 SER B O 1
ATOM 4735 N N . ALA B 1 119 ? -7.422 16.422 -18.531 1 92.31 119 ALA B N 1
ATOM 4736 C CA . ALA B 1 119 ? -8.453 15.75 -19.312 1 92.31 119 ALA B CA 1
ATOM 4737 C C . ALA B 1 119 ? -8.656 16.453 -20.656 1 92.31 119 ALA B C 1
ATOM 4739 O O . ALA B 1 119 ? -8.977 15.812 -21.656 1 92.31 119 ALA B O 1
ATOM 4740 N N . LEU B 1 120 ? -8.492 17.766 -20.688 1 91.38 120 LEU B N 1
ATOM 4741 C CA . LEU B 1 120 ? -8.648 18.578 -21.875 1 91.38 120 LEU B CA 1
ATOM 4742 C C . LEU B 1 120 ? -7.543 18.297 -22.891 1 91.38 120 LEU B C 1
ATOM 4744 O O . LEU B 1 120 ? -7.789 18.234 -24.094 1 91.38 120 LEU B O 1
ATOM 4748 N N . LEU B 1 121 ? -6.238 18.312 -22.625 1 86.62 121 LEU B N 1
ATOM 4749 C CA . LEU B 1 121 ? -5.098 18.094 -23.5 1 86.62 121 LEU B CA 1
ATOM 4750 C C . LEU B 1 121 ? -5.195 16.734 -24.203 1 86.62 121 LEU B C 1
ATOM 4752 O O . LEU B 1 121 ? -4.84 16.609 -25.375 1 86.62 121 LEU B O 1
ATOM 4756 N N . ASP B 1 122 ? -5.535 15.828 -23.641 1 69.25 122 ASP B N 1
ATOM 4757 C CA . ASP B 1 122 ? -5.68 14.492 -24.203 1 69.25 122 ASP B CA 1
ATOM 4758 C C . ASP B 1 122 ? -5.738 13.438 -23.094 1 69.25 122 ASP B C 1
ATOM 4760 O O . ASP B 1 122 ? -4.891 13.414 -22.203 1 69.25 122 ASP B O 1
ATOM 4764 N N . THR B 1 123 ? -6.527 12.719 -23.625 1 64.44 123 THR B N 1
ATOM 4765 C CA . THR B 1 123 ? -6.742 11.648 -22.656 1 64.44 123 THR B CA 1
ATOM 4766 C C . THR B 1 123 ? -5.512 10.758 -22.562 1 64.44 123 THR B C 1
ATOM 4768 O O . THR B 1 123 ? -5.387 9.969 -21.609 1 64.44 123 THR B O 1
ATOM 4771 N N . ARG B 1 124 ? -4.598 11.195 -23.391 1 73.75 124 ARG B N 1
ATOM 4772 C CA . ARG B 1 124 ? -3.492 10.242 -23.344 1 73.75 124 ARG B CA 1
ATOM 4773 C C . ARG B 1 124 ? -2.346 10.773 -22.5 1 73.75 124 ARG B C 1
ATOM 4775 O O . ARG B 1 124 ? -1.4 10.047 -22.188 1 73.75 124 ARG B O 1
ATOM 4782 N N . VAL B 1 125 ? -2.402 11.969 -22.078 1 89.5 125 VAL B N 1
ATOM 4783 C CA . VAL B 1 125 ? -1.366 12.492 -21.188 1 89.5 125 VAL B CA 1
ATOM 4784 C C . VAL B 1 125 ? -1.671 12.086 -19.75 1 89.5 125 VAL B C 1
ATOM 4786 O O . VAL B 1 125 ? -2.713 12.461 -19.203 1 89.5 125 VAL B O 1
ATOM 4789 N N . PRO B 1 126 ? -0.775 11.375 -19.188 1 94.62 126 PRO B N 1
ATOM 4790 C CA . PRO B 1 126 ? -1.027 10.93 -17.812 1 94.62 126 PRO B CA 1
ATOM 4791 C C . PRO B 1 126 ? -1.094 12.086 -16.828 1 94.62 126 PRO B C 1
ATOM 4793 O O . PRO B 1 126 ? -0.534 13.156 -17.078 1 94.62 126 PRO B O 1
ATOM 4796 N N . HIS B 1 127 ? -1.833 11.883 -15.797 1 96.25 127 HIS B N 1
ATOM 4797 C CA . HIS B 1 127 ? -2.002 12.867 -14.727 1 96.25 127 HIS B CA 1
ATOM 4798 C C . HIS B 1 127 ? -1.485 12.336 -13.398 1 96.25 127 HIS B C 1
ATOM 4800 O O . HIS B 1 127 ? -1.752 11.188 -13.039 1 96.25 127 HIS B O 1
ATOM 4806 N N . ILE B 1 128 ? -0.703 13.109 -12.719 1 97.62 128 ILE B N 1
ATOM 4807 C CA . ILE B 1 128 ? -0.21 12.789 -11.383 1 97.62 128 ILE B CA 1
ATOM 4808 C C . ILE B 1 128 ? -0.679 13.852 -10.391 1 97.62 128 ILE B C 1
ATOM 4810 O O . ILE B 1 128 ? -0.533 15.047 -10.641 1 97.62 128 ILE B O 1
ATOM 4814 N N . ALA B 1 129 ? -1.277 13.422 -9.352 1 97.69 129 ALA 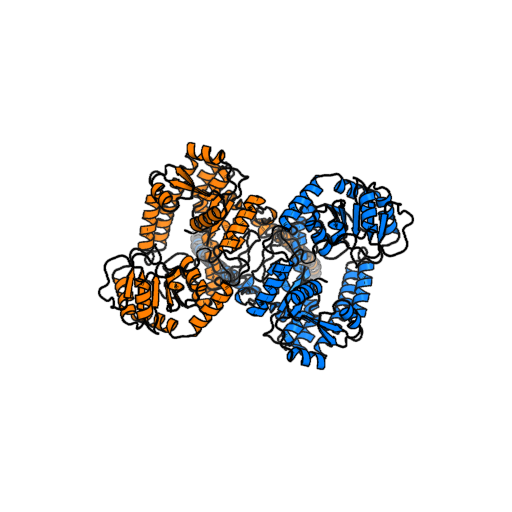B N 1
ATOM 4815 C CA . ALA B 1 129 ? -1.688 14.336 -8.289 1 97.69 129 ALA B CA 1
ATOM 4816 C C . ALA B 1 129 ? -0.713 14.281 -7.113 1 97.69 129 ALA B C 1
ATOM 4818 O O . ALA B 1 129 ? -0.293 13.195 -6.695 1 97.69 129 ALA B O 1
ATOM 4819 N N . VAL B 1 130 ? -0.293 15.414 -6.633 1 97.5 130 VAL B N 1
ATOM 4820 C CA . VAL B 1 130 ? 0.548 15.539 -5.445 1 97.5 130 VAL B CA 1
ATOM 4821 C C . VAL B 1 130 ? -0.235 16.219 -4.324 1 97.5 130 VAL B C 1
ATOM 4823 O O . VAL B 1 130 ? -0.699 17.344 -4.48 1 97.5 130 VAL B O 1
ATOM 4826 N N . MET B 1 131 ? -0.333 15.438 -3.154 1 94.88 131 MET B N 1
ATOM 4827 C CA . MET B 1 131 ? -1.2 16.047 -2.148 1 94.88 131 MET B CA 1
ATOM 4828 C C . MET B 1 131 ? -0.904 15.477 -0.762 1 94.88 131 MET B C 1
ATOM 4830 O O . MET B 1 131 ? -0.281 14.422 -0.636 1 94.88 131 MET B O 1
ATOM 4834 N N . ARG B 1 132 ? -1.322 16.297 0.232 1 91.25 132 ARG B N 1
ATOM 4835 C CA . ARG B 1 132 ? -1.479 15.773 1.585 1 91.25 132 ARG B CA 1
ATOM 4836 C C . ARG B 1 132 ? -2.867 15.172 1.784 1 91.25 132 ARG B C 1
ATOM 4838 O O . ARG B 1 132 ? -3.006 14.109 2.385 1 91.25 132 ARG B O 1
ATOM 4845 N N . ALA B 1 133 ? -3.814 15.875 1.275 1 89.19 133 ALA B N 1
ATOM 4846 C CA . ALA B 1 133 ? -5.215 15.469 1.34 1 89.19 133 ALA B CA 1
ATOM 4847 C C . ALA B 1 133 ? -6.051 16.219 0.307 1 89.19 133 ALA B C 1
ATOM 4849 O O . ALA B 1 133 ? -5.648 17.266 -0.183 1 89.19 133 ALA B O 1
ATOM 4850 N N . ASP B 1 134 ? -7.148 15.641 -0.016 1 90.25 134 ASP B N 1
ATOM 4851 C CA . ASP B 1 134 ? -8.133 16.281 -0.879 1 90.25 134 ASP B CA 1
ATOM 4852 C C . ASP B 1 134 ? -9.289 16.859 -0.062 1 90.25 134 ASP B C 1
ATOM 4854 O O . ASP B 1 134 ? -10.039 16.109 0.567 1 90.25 134 ASP B O 1
ATOM 4858 N N . VAL B 1 135 ? -9.469 18.141 -0.13 1 83.81 135 VAL B N 1
ATOM 4859 C CA . VAL B 1 135 ? -10.445 18.828 0.707 1 83.81 135 VAL B CA 1
ATOM 4860 C C . VAL B 1 135 ? -11.852 18.359 0.348 1 83.81 135 VAL B C 1
ATOM 4862 O O . VAL B 1 135 ? -12.758 18.406 1.184 1 83.81 135 VAL B O 1
ATOM 4865 N N . HIS B 1 136 ? -12.039 17.875 -0.867 1 89 136 HIS B N 1
ATOM 4866 C CA . HIS B 1 136 ? -13.367 17.469 -1.312 1 89 136 HIS B CA 1
ATOM 4867 C C . HIS B 1 136 ? -13.516 15.945 -1.268 1 89 136 HIS B C 1
ATOM 4869 O O . HIS B 1 136 ? -14.562 15.414 -1.648 1 89 136 HIS B O 1
ATOM 4875 N N . PHE B 1 137 ? -12.531 15.25 -0.904 1 92.5 137 PHE B N 1
ATOM 4876 C CA . PHE B 1 137 ? -12.555 13.805 -0.698 1 92.5 137 PHE B CA 1
ATOM 4877 C C . PHE B 1 137 ? -12.812 13.078 -2.01 1 92.5 137 PHE B C 1
ATOM 4879 O O . PHE B 1 137 ? -13.406 11.992 -2.02 1 92.5 137 PHE B O 1
ATOM 4886 N N . LEU B 1 138 ? -12.43 13.703 -3.117 1 95.06 138 LEU B N 1
ATOM 4887 C CA . LEU B 1 138 ? -12.664 13.062 -4.406 1 95.06 138 LEU B CA 1
ATOM 4888 C C . LEU B 1 138 ? -11.688 11.914 -4.629 1 95.06 138 LEU B C 1
ATOM 4890 O O . LEU B 1 138 ? -11.961 11 -5.414 1 95.06 138 LEU B O 1
ATOM 4894 N N . ASP B 1 139 ? -10.523 11.945 -3.945 1 95.31 139 ASP B N 1
ATOM 4895 C CA . ASP B 1 139 ? -9.484 10.938 -4.121 1 95.31 139 ASP B CA 1
ATOM 4896 C C . ASP B 1 139 ? -9.953 9.578 -3.607 1 95.31 139 ASP B C 1
ATOM 4898 O O . ASP B 1 139 ? -9.516 8.539 -4.105 1 95.31 139 ASP B O 1
ATOM 4902 N N . GLU B 1 140 ? -10.828 9.594 -2.596 1 93.75 140 GLU B N 1
ATOM 4903 C CA . GLU B 1 140 ? -11.305 8.336 -2.023 1 93.75 140 GLU B CA 1
ATOM 4904 C C . GLU B 1 140 ? -12 7.48 -3.078 1 93.75 140 GLU B C 1
ATOM 4906 O O . GLU B 1 140 ? -11.664 6.305 -3.25 1 93.75 140 GLU B O 1
ATOM 4911 N N . LYS B 1 141 ? -12.906 8.18 -3.795 1 92.44 141 LYS B N 1
ATOM 4912 C CA . LYS B 1 141 ? -13.586 7.457 -4.867 1 92.44 141 LYS B CA 1
ATOM 4913 C C . LYS B 1 141 ? -12.656 7.219 -6.047 1 92.44 141 LYS B C 1
ATOM 4915 O O . LYS B 1 141 ? -12.719 6.176 -6.699 1 92.44 141 LYS B O 1
ATOM 4920 N N . ALA B 1 142 ? -11.797 8.141 -6.312 1 95.38 142 ALA B N 1
ATOM 4921 C CA . ALA B 1 142 ? -10.898 8.055 -7.461 1 95.38 142 ALA B CA 1
ATOM 4922 C C . ALA B 1 142 ? -9.922 6.895 -7.305 1 95.38 142 ALA B C 1
ATOM 4924 O O . ALA B 1 142 ? -9.523 6.27 -8.289 1 95.38 142 ALA B O 1
ATOM 4925 N N . THR B 1 143 ? -9.508 6.547 -6.121 1 95.62 143 THR B N 1
ATOM 4926 C CA . THR B 1 143 ? -8.562 5.461 -5.887 1 95.62 143 THR B CA 1
ATOM 4927 C C . THR B 1 143 ? -9.289 4.172 -5.523 1 95.62 143 THR B C 1
ATOM 4929 O O . THR B 1 143 ? -8.75 3.078 -5.691 1 95.62 143 THR B O 1
ATOM 4932 N N . GLY B 1 144 ? -10.453 4.32 -4.957 1 94.81 144 GLY B N 1
ATOM 4933 C CA . GLY B 1 144 ? -11.188 3.166 -4.461 1 94.81 144 GLY B CA 1
ATOM 4934 C C . GLY B 1 144 ? -10.609 2.6 -3.178 1 94.81 144 GLY B C 1
ATOM 4935 O O . GLY B 1 144 ? -10.891 1.454 -2.818 1 94.81 144 GLY B O 1
ATOM 4936 N N . VAL B 1 145 ? -9.82 3.318 -2.451 1 96.5 145 VAL B N 1
ATOM 4937 C CA . VAL B 1 145 ? -9.148 2.83 -1.254 1 96.5 145 VAL B CA 1
ATOM 4938 C C . VAL B 1 145 ? -10.156 2.668 -0.121 1 96.5 145 VAL B C 1
ATOM 4940 O O . VAL B 1 145 ? -10.984 3.557 0.117 1 96.5 145 VAL B O 1
ATOM 4943 N N . PRO B 1 146 ? -10.148 1.544 0.531 1 96 146 PRO B N 1
ATOM 4944 C CA . PRO B 1 146 ? -10.961 1.441 1.741 1 96 146 PRO B CA 1
ATOM 4945 C C . PRO B 1 146 ? -10.391 2.236 2.91 1 96 146 PRO B C 1
ATOM 4947 O O . PRO B 1 146 ? -9.172 2.281 3.092 1 96 146 PRO B O 1
ATOM 4950 N N . ILE B 1 147 ? -11.242 2.879 3.619 1 95.81 147 ILE B N 1
ATOM 4951 C CA . ILE B 1 147 ? -10.836 3.635 4.797 1 95.81 147 ILE B CA 1
ATOM 4952 C C . ILE B 1 147 ? -11.586 3.123 6.023 1 95.81 147 ILE B C 1
ATOM 4954 O O . ILE B 1 147 ? -12.727 3.512 6.27 1 95.81 147 ILE B O 1
ATOM 4958 N N . PRO B 1 148 ? -11 2.266 6.777 1 97.25 148 PRO B N 1
ATOM 4959 C CA . PRO B 1 148 ? -11.656 1.793 8 1 97.25 148 PRO B CA 1
ATOM 4960 C C . PRO B 1 148 ? -11.789 2.887 9.062 1 97.25 148 PRO B C 1
ATOM 4962 O O . PRO B 1 148 ? -10.797 3.27 9.688 1 97.25 148 PRO B O 1
ATOM 4965 N N . LEU B 1 149 ? -12.938 3.301 9.312 1 97.44 149 LEU B N 1
ATOM 4966 C CA . LEU B 1 149 ? -13.188 4.445 10.18 1 97.44 149 LEU B CA 1
ATOM 4967 C C . LEU B 1 149 ? -13.062 4.055 11.648 1 97.44 149 LEU B C 1
ATOM 4969 O O . LEU B 1 149 ? -13.062 4.914 12.531 1 97.44 149 LEU B O 1
ATOM 4973 N N . SER B 1 150 ? -12.891 2.768 11.859 1 97.75 150 SER B N 1
ATOM 4974 C CA . SER B 1 150 ? -12.75 2.275 13.227 1 97.75 150 SER B CA 1
ATOM 4975 C C . SER B 1 150 ? -11.414 2.695 13.828 1 97.75 150 SER B C 1
ATOM 4977 O O . SER B 1 150 ? -11.297 2.82 15.047 1 97.75 150 SER B O 1
ATOM 4979 N N . TYR B 1 151 ? -10.414 2.906 12.953 1 97.81 151 TYR B N 1
ATOM 4980 C CA . TYR B 1 151 ? -9.117 3.232 13.539 1 97.81 151 TYR B CA 1
ATOM 4981 C C . TYR B 1 151 ? -8.406 4.297 12.711 1 97.81 151 TYR B C 1
ATOM 4983 O O . TYR B 1 151 ? -7.352 4.797 13.109 1 97.81 151 TYR B O 1
ATOM 4991 N N . VAL B 1 152 ? -8.906 4.617 11.531 1 97.75 152 VAL B N 1
ATOM 4992 C CA . VAL B 1 152 ? -8.336 5.691 10.727 1 97.75 152 VAL B CA 1
ATOM 4993 C C . VAL B 1 152 ? -9.062 7.004 11.023 1 97.75 152 VAL B C 1
ATOM 4995 O O . VAL B 1 152 ? -10.211 7.188 10.617 1 97.75 152 VAL B O 1
ATOM 4998 N N . PRO B 1 153 ? -8.438 7.879 11.641 1 97.19 153 PRO B N 1
ATOM 4999 C CA . PRO B 1 153 ? -9.109 9.133 11.977 1 97.19 153 PRO B CA 1
ATOM 5000 C C . PRO B 1 153 ? -9.211 10.086 10.789 1 97.19 153 PRO B C 1
ATOM 5002 O O . PRO B 1 153 ? -8.312 10.125 9.945 1 97.19 153 PRO B O 1
ATOM 5005 N N . SER B 1 154 ? -10.297 10.789 10.797 1 94.44 154 SER B N 1
ATOM 5006 C CA . SER B 1 154 ? -10.43 11.859 9.805 1 94.44 154 SER B CA 1
ATOM 5007 C C . SER B 1 154 ? -9.383 12.945 10.023 1 94.44 154 SER B C 1
ATOM 5009 O O . SER B 1 154 ? -9.062 13.289 11.164 1 94.44 154 SER B O 1
ATOM 5011 N N . LEU B 1 155 ? -8.953 13.484 8.93 1 92.12 155 LEU B N 1
ATOM 5012 C CA . LEU B 1 155 ? -7.965 14.555 9.008 1 92.12 155 LEU B CA 1
ATOM 5013 C C . LEU B 1 155 ? -8.578 15.828 9.594 1 92.12 155 LEU B C 1
ATOM 5015 O O . LEU B 1 155 ? -7.855 16.75 9.961 1 92.12 155 LEU B O 1
ATOM 5019 N N . THR B 1 156 ? -9.844 15.828 9.75 1 89.5 156 THR B N 1
ATOM 5020 C CA . THR B 1 156 ? -10.531 16.984 10.297 1 89.5 156 THR B CA 1
ATOM 5021 C C . THR B 1 156 ? -10.641 16.891 11.82 1 89.5 156 THR B C 1
ATOM 5023 O O . THR B 1 156 ? -11.172 17.781 12.469 1 89.5 156 THR B O 1
ATOM 5026 N N . THR B 1 157 ? -10.148 15.805 12.297 1 92.69 157 THR B N 1
ATOM 5027 C CA . THR B 1 157 ? -10.133 15.609 13.742 1 92.69 157 THR B CA 1
ATOM 5028 C C . THR B 1 157 ? -8.695 15.555 14.258 1 92.69 157 THR B C 1
ATOM 5030 O O . THR B 1 157 ? -7.746 15.547 13.469 1 92.69 157 THR B O 1
ATOM 5033 N N . ASP B 1 158 ? -8.562 15.609 15.547 1 95.69 158 ASP B N 1
ATOM 5034 C CA . ASP B 1 158 ? -7.25 15.422 16.156 1 95.69 158 ASP B CA 1
ATOM 5035 C C . ASP B 1 158 ? -7.18 14.094 16.906 1 95.69 158 ASP B C 1
ATOM 5037 O O . ASP B 1 158 ? -6.523 14 17.953 1 95.69 158 ASP B O 1
ATOM 5041 N N . PHE B 1 159 ? -7.953 13.102 16.391 1 97.62 159 PHE B N 1
ATOM 5042 C CA . PHE B 1 159 ? -7.965 11.773 17 1 97.62 159 PHE B CA 1
ATOM 5043 C C . PHE B 1 159 ? -6.738 10.969 16.578 1 97.62 159 PHE B C 1
ATOM 5045 O O . PHE B 1 159 ? -5.984 11.398 15.695 1 97.62 159 PHE B O 1
ATOM 5052 N N . THR B 1 160 ? -6.508 9.914 17.281 1 97.88 160 THR B N 1
ATOM 5053 C CA . THR B 1 160 ? -5.465 8.953 16.938 1 97.88 160 THR B CA 1
ATOM 5054 C C . THR B 1 160 ? -6.074 7.656 16.422 1 97.88 160 THR B C 1
ATOM 5056 O O . THR B 1 160 ? -7.285 7.57 16.219 1 97.88 160 THR B O 1
ATOM 5059 N N . ASP B 1 161 ? -5.242 6.668 16.109 1 97.44 161 ASP B N 1
ATOM 5060 C CA . ASP B 1 161 ? -5.73 5.383 15.625 1 97.44 161 ASP B CA 1
ATOM 5061 C C . ASP B 1 161 ? -6.258 4.523 16.766 1 97.44 161 ASP B C 1
ATOM 5063 O O . ASP B 1 161 ? -6.762 3.42 16.547 1 97.44 161 ASP B O 1
ATOM 5067 N N . ASP B 1 162 ? -6.098 4.977 17.969 1 97.12 162 ASP B N 1
ATOM 5068 C CA . ASP B 1 162 ? -6.688 4.375 19.156 1 97.12 162 ASP B CA 1
ATOM 5069 C C . ASP B 1 162 ? -7.836 5.227 19.703 1 97.12 162 ASP B C 1
ATOM 5071 O O . ASP B 1 162 ? -7.645 6.02 20.625 1 97.12 162 ASP B O 1
ATOM 5075 N N . MET B 1 163 ? -8.992 4.973 19.219 1 97.81 163 MET B N 1
ATOM 5076 C CA . MET B 1 163 ? -10.141 5.824 19.516 1 97.81 163 MET B CA 1
ATOM 5077 C C . MET B 1 163 ? -11.055 5.168 20.547 1 97.81 163 MET B C 1
ATOM 5079 O O . MET B 1 163 ? -11.258 3.953 20.516 1 97.81 163 MET B O 1
ATOM 5083 N N . THR B 1 164 ? -11.641 6.023 21.406 1 97.44 164 THR B N 1
ATOM 5084 C CA . THR B 1 164 ? -12.727 5.582 22.266 1 97.44 164 THR B CA 1
ATOM 5085 C C . THR B 1 164 ? -14.016 5.391 21.469 1 97.44 164 THR B C 1
ATOM 5087 O O . THR B 1 164 ? -14.07 5.73 20.281 1 97.44 164 THR B O 1
ATOM 5090 N N . PHE B 1 165 ? -15.047 4.867 22.172 1 97.31 165 PHE B N 1
ATOM 5091 C CA . PHE B 1 165 ? -16.328 4.695 21.5 1 97.31 165 PHE B CA 1
ATOM 5092 C C . PHE B 1 165 ? -16.859 6.031 21 1 97.31 165 PHE B C 1
ATOM 5094 O O . PHE B 1 165 ? -17.281 6.145 19.844 1 97.31 165 PHE B O 1
ATOM 5101 N N . GLY B 1 166 ? -16.812 7.031 21.891 1 97.88 166 GLY B N 1
ATOM 5102 C CA . GLY B 1 166 ? -17.281 8.352 21.516 1 97.88 166 GLY B CA 1
ATOM 5103 C C . GLY B 1 166 ? -16.531 8.945 20.344 1 97.88 166 GLY B C 1
ATOM 5104 O O . GLY B 1 166 ? -17.125 9.562 19.469 1 97.88 166 GLY B O 1
ATOM 5105 N N . GLN B 1 167 ? -15.25 8.758 20.297 1 97.94 167 GLN B N 1
ATOM 5106 C CA . GLN B 1 167 ? -14.414 9.266 19.219 1 97.94 167 GLN B CA 1
ATOM 5107 C C . GLN B 1 167 ? -14.711 8.539 17.906 1 97.94 167 GLN B C 1
ATOM 5109 O O . GLN B 1 167 ? -14.773 9.164 16.844 1 97.94 167 GLN B O 1
ATOM 5114 N N . ARG B 1 168 ? -14.867 7.199 18 1 97.94 168 ARG B N 1
ATOM 5115 C CA . ARG B 1 168 ? -15.227 6.441 16.797 1 97.94 168 ARG B CA 1
ATOM 5116 C C . ARG B 1 168 ? -16.562 6.906 16.234 1 97.94 168 ARG B C 1
ATOM 5118 O O . ARG B 1 168 ? -16.719 7.035 15.016 1 97.94 168 ARG B O 1
ATOM 5125 N N . LEU B 1 169 ? -17.5 7.125 17.156 1 97.75 169 LEU B N 1
ATOM 5126 C CA . LEU B 1 169 ? -18.812 7.637 16.734 1 97.75 169 LEU B CA 1
ATOM 5127 C C . LEU B 1 169 ? -18.656 8.969 16 1 97.75 169 LEU B C 1
ATOM 5129 O O . LEU B 1 169 ? -19.203 9.148 14.906 1 97.75 169 LEU B O 1
ATOM 5133 N N . GLN B 1 170 ? -17.953 9.883 16.594 1 97.62 170 GLN B N 1
ATOM 5134 C CA . GLN B 1 170 ? -17.734 11.188 15.977 1 97.62 170 GLN B CA 1
ATOM 5135 C C . GLN B 1 170 ? -16.984 11.047 14.648 1 97.62 170 GLN B C 1
ATOM 5137 O O . GLN B 1 170 ? -17.312 11.75 13.68 1 97.62 170 GLN B O 1
ATOM 5142 N N . ASN B 1 171 ? -16 10.18 14.641 1 97.62 171 ASN B N 1
ATOM 5143 C CA . ASN B 1 171 ? -15.227 9.953 13.422 1 97.62 171 ASN B CA 1
ATOM 5144 C C . ASN B 1 171 ? -16.109 9.453 12.281 1 97.62 171 ASN B C 1
ATOM 5146 O O . ASN B 1 171 ? -15.961 9.906 11.141 1 97.62 171 ASN B O 1
ATOM 5150 N N . VAL B 1 172 ? -17 8.555 12.57 1 97.31 172 VAL B N 1
ATOM 5151 C CA . VAL B 1 172 ? -17.906 8.023 11.57 1 97.31 172 VAL B CA 1
ATOM 5152 C C . VAL B 1 172 ? -18.812 9.133 11.047 1 97.31 172 VAL B C 1
ATOM 5154 O O . VAL B 1 172 ? -19 9.281 9.836 1 97.31 172 VAL B O 1
ATOM 5157 N N . ILE B 1 173 ? -19.312 9.891 11.922 1 95.06 173 ILE B N 1
ATOM 5158 C CA . ILE B 1 173 ? -20.25 10.953 11.562 1 95.06 173 ILE B CA 1
ATOM 5159 C C . ILE B 1 173 ? -19.547 11.969 10.656 1 95.06 173 ILE B C 1
ATOM 5161 O O . ILE B 1 173 ? -20.047 12.289 9.578 1 95.06 173 ILE B O 1
ATOM 5165 N N . VAL B 1 174 ? -18.375 12.391 11.078 1 94.38 174 VAL B N 1
ATOM 5166 C CA . VAL B 1 174 ? -17.672 13.438 10.344 1 94.38 174 VAL B CA 1
ATOM 5167 C C . VAL B 1 174 ? -17.203 12.891 8.992 1 94.38 174 VAL B C 1
ATOM 5169 O O . VAL B 1 174 ? -17.328 13.562 7.969 1 94.38 174 VAL B O 1
ATOM 5172 N N . SER B 1 175 ? -16.719 11.625 9.008 1 94.62 175 SER B N 1
ATOM 5173 C CA . SER B 1 175 ? -16.156 11.031 7.793 1 94.62 175 SER B CA 1
ATOM 5174 C C . SER B 1 175 ? -17.266 10.68 6.793 1 94.62 175 SER B C 1
ATOM 5176 O O . SER B 1 175 ? -16.984 10.484 5.609 1 94.62 175 SER B O 1
ATOM 5178 N N . THR B 1 176 ? -18.422 10.578 7.246 1 93.25 176 THR B N 1
ATOM 5179 C CA . THR B 1 176 ? -19.547 10.273 6.359 1 93.25 176 THR B CA 1
ATOM 5180 C C . THR B 1 176 ? -20.234 11.555 5.902 1 93.25 176 THR B C 1
ATOM 5182 O O . THR B 1 176 ? -20.469 11.742 4.707 1 93.25 176 THR B O 1
ATOM 5185 N N . LEU B 1 177 ? -20.453 12.484 6.777 1 92.25 177 LEU B N 1
ATOM 5186 C CA . LEU B 1 177 ? -21.266 13.656 6.492 1 92.25 177 LEU B CA 1
ATOM 5187 C C . LEU B 1 177 ? -20.469 14.695 5.703 1 92.25 177 LEU B C 1
ATOM 5189 O O . LEU B 1 177 ? -21 15.359 4.816 1 92.25 177 LEU B O 1
ATOM 5193 N N . LEU B 1 178 ? -19.25 14.859 6.016 1 90.5 178 LEU B N 1
ATOM 5194 C CA . LEU B 1 178 ? -18.469 15.898 5.352 1 90.5 178 LEU B CA 1
ATOM 5195 C C . LEU B 1 178 ? -18.359 15.625 3.855 1 90.5 178 LEU B C 1
ATOM 5197 O O . LEU B 1 178 ? -18.672 16.5 3.039 1 90.5 178 LEU B O 1
ATOM 5201 N N . PRO B 1 179 ? -17.969 14.398 3.461 1 91.44 179 PRO B N 1
ATOM 5202 C CA . PRO B 1 179 ? -17.953 14.133 2.021 1 91.44 179 PRO B CA 1
ATOM 5203 C C . PRO B 1 179 ? -19.328 14.305 1.37 1 91.44 179 PRO B C 1
ATOM 5205 O O . PRO B 1 179 ? -19.422 14.781 0.238 1 91.44 179 PRO B O 1
ATOM 5208 N N . LEU B 1 180 ? -20.359 13.953 2.029 1 91.25 180 LEU B N 1
ATOM 5209 C CA . LEU B 1 180 ? -21.719 14.07 1.503 1 91.25 180 LEU B CA 1
ATOM 5210 C C . LEU B 1 180 ? -22.094 15.531 1.278 1 91.25 180 LEU B C 1
ATOM 5212 O O . LEU B 1 180 ? -22.875 15.844 0.383 1 91.25 180 LEU B O 1
ATOM 5216 N N . LEU B 1 181 ? -21.516 16.391 2.029 1 88.5 181 LEU B N 1
ATOM 5217 C CA . LEU B 1 181 ? -21.797 17.812 1.922 1 88.5 181 LEU B CA 1
ATOM 5218 C C . LEU B 1 181 ? -20.859 18.484 0.92 1 88.5 181 LEU B C 1
ATOM 5220 O O . LEU B 1 181 ? -21.297 19.328 0.135 1 88.5 181 LEU B O 1
ATOM 5224 N N . LEU B 1 182 ? -19.641 18.094 0.913 1 89.25 182 LEU B N 1
ATOM 5225 C CA . LEU B 1 182 ? -18.625 18.812 0.167 1 89.25 182 LEU B CA 1
ATOM 5226 C C . LEU B 1 182 ? -18.578 18.359 -1.285 1 89.25 182 LEU B C 1
ATOM 5228 O O . LEU B 1 182 ? -18.297 19.156 -2.188 1 89.25 182 LEU B O 1
ATOM 5232 N N . ARG B 1 183 ? -18.859 17.094 -1.602 1 91.44 183 ARG B N 1
ATOM 5233 C CA . ARG B 1 183 ? -18.766 16.578 -2.961 1 91.44 183 ARG B CA 1
ATOM 5234 C C . ARG B 1 183 ? -19.797 17.234 -3.871 1 91.44 183 ARG B C 1
ATOM 5236 O O . ARG B 1 183 ? -19.469 17.656 -4.984 1 91.44 183 ARG B O 1
ATOM 5243 N N . PRO B 1 184 ? -21.047 17.422 -3.4 1 90 184 PRO B N 1
ATOM 5244 C CA . PRO B 1 184 ? -21.984 18.156 -4.262 1 90 184 PRO B CA 1
ATOM 5245 C C . PRO B 1 184 ? -21.594 19.609 -4.492 1 90 184 PRO B C 1
ATOM 5247 O O . PRO B 1 184 ? -21.859 20.156 -5.555 1 90 184 PRO B O 1
ATOM 5250 N N . ILE B 1 185 ? -20.922 20.188 -3.574 1 87.94 185 ILE B N 1
ATOM 5251 C CA . ILE B 1 185 ? -20.469 21.578 -3.709 1 87.94 185 ILE B CA 1
ATOM 5252 C C . ILE B 1 185 ? -19.422 21.672 -4.816 1 87.94 185 ILE B C 1
ATOM 5254 O O . ILE B 1 185 ? -19.516 22.547 -5.688 1 87.94 185 ILE B O 1
ATOM 5258 N N . VAL B 1 186 ? -18.484 20.828 -4.789 1 92 186 VAL B N 1
ATOM 5259 C CA . VAL B 1 186 ? -17.453 20.859 -5.816 1 92 186 VAL B CA 1
ATOM 5260 C C . VAL B 1 186 ? -18.062 20.516 -7.176 1 92 186 VAL B C 1
ATOM 5262 O O . VAL B 1 186 ? -17.672 21.078 -8.195 1 92 186 VAL B O 1
ATOM 5265 N N . SER B 1 187 ? -18.969 19.578 -7.238 1 92.56 187 SER B N 1
ATOM 5266 C CA . SER B 1 187 ? -19.672 19.234 -8.477 1 92.56 187 SER B CA 1
ATOM 5267 C C . SER B 1 187 ? -20.422 20.438 -9.039 1 92.56 187 SER B C 1
ATOM 5269 O O . SER B 1 187 ? -20.297 20.734 -10.227 1 92.56 187 SER B O 1
ATOM 5271 N N . SER B 1 188 ? -21.125 21.094 -8.156 1 91.94 188 SER B N 1
ATOM 5272 C CA . SER B 1 188 ? -21.906 22.266 -8.594 1 91.94 188 SER B CA 1
ATOM 5273 C C . SER B 1 188 ? -20.984 23.375 -9.078 1 91.94 188 SER B C 1
ATOM 5275 O O . SER B 1 188 ? -21.344 24.141 -9.969 1 91.94 188 SER B O 1
ATOM 5277 N N . THR B 1 189 ? -19.844 23.422 -8.547 1 92.44 189 THR B N 1
ATOM 5278 C CA . THR B 1 189 ? -18.891 24.484 -8.867 1 92.44 189 THR B CA 1
ATOM 5279 C C . THR B 1 189 ? -18.172 24.188 -10.18 1 92.44 189 THR B C 1
ATOM 5281 O O . THR B 1 189 ? -18.031 25.078 -11.023 1 92.44 189 THR B O 1
ATOM 5284 N N . TYR B 1 190 ? -17.812 22.922 -10.422 1 95.62 190 TYR B N 1
ATOM 5285 C CA . TYR B 1 190 ? -16.844 22.688 -11.484 1 95.62 190 TYR B CA 1
ATOM 5286 C C . TYR B 1 190 ? -17.453 21.844 -12.602 1 95.62 190 TYR B C 1
ATOM 5288 O O . TYR B 1 190 ? -16.891 21.781 -13.703 1 95.62 190 TYR B O 1
ATOM 5296 N N . ASP B 1 191 ? -18.547 21.141 -12.406 1 97 191 ASP B N 1
ATOM 5297 C CA . ASP B 1 191 ? -19.094 20.25 -13.422 1 97 191 ASP B CA 1
ATOM 5298 C C . ASP B 1 191 ? -19.422 21.016 -14.703 1 97 191 ASP B C 1
ATOM 5300 O O . ASP B 1 191 ? -19.266 20.484 -15.805 1 97 191 ASP B O 1
ATOM 5304 N N . GLY B 1 192 ? -19.969 22.234 -14.5 1 96.56 192 GLY B N 1
ATOM 5305 C CA . GLY B 1 192 ? -20.234 23.031 -15.672 1 96.56 192 GLY B CA 1
ATOM 5306 C C . GLY B 1 192 ? -19.016 23.266 -16.547 1 96.56 192 GLY B C 1
ATOM 5307 O O . GLY B 1 192 ? -19.078 23.141 -17.766 1 96.56 192 GLY B O 1
ATOM 5308 N N . LEU B 1 193 ? -17.891 23.562 -15.922 1 96.31 193 LEU B N 1
ATOM 5309 C CA . LEU B 1 193 ? -16.641 23.75 -16.641 1 96.31 193 LEU B CA 1
ATOM 5310 C C . LEU B 1 193 ? -16.188 22.453 -17.297 1 96.31 193 LEU B C 1
ATOM 5312 O O . LEU B 1 193 ? -15.742 22.469 -18.453 1 96.31 193 LEU B O 1
ATOM 5316 N N . VAL B 1 194 ? -16.312 21.359 -16.562 1 97.12 194 VAL B N 1
ATOM 5317 C CA . VAL B 1 194 ? -15.898 20.047 -17.078 1 97.12 194 VAL B CA 1
ATOM 5318 C C . VAL B 1 194 ? -16.734 19.703 -18.312 1 97.12 194 VAL B C 1
ATOM 5320 O O . VAL B 1 194 ? -16.188 19.266 -19.328 1 97.12 194 VAL B O 1
ATOM 5323 N N . ARG B 1 195 ? -18.016 19.984 -18.281 1 96.69 195 ARG B N 1
ATOM 5324 C CA . ARG B 1 195 ? -18.906 19.688 -19.406 1 96.69 195 ARG B CA 1
ATOM 5325 C C . ARG B 1 195 ? -18.562 20.547 -20.609 1 96.69 195 ARG B C 1
ATOM 5327 O O . ARG B 1 195 ? -18.625 20.078 -21.75 1 96.69 195 ARG B O 1
ATOM 5334 N N . THR B 1 196 ? -18.172 21.734 -20.375 1 95.75 196 THR B N 1
ATOM 5335 C CA . THR B 1 196 ? -17.875 22.688 -21.438 1 95.75 196 THR B CA 1
ATOM 5336 C C . THR B 1 196 ? -16.562 22.344 -22.125 1 95.75 196 THR B C 1
ATOM 5338 O O . THR B 1 196 ? -16.453 22.406 -23.344 1 95.75 196 THR B O 1
ATOM 5341 N N . PHE B 1 197 ? -15.586 21.906 -21.391 1 93.88 197 PHE B N 1
ATOM 5342 C CA . PHE B 1 197 ? -14.242 21.859 -21.938 1 93.88 197 PHE B CA 1
ATOM 5343 C C . PHE B 1 197 ? -13.797 20.422 -22.172 1 93.88 197 PHE B C 1
ATOM 5345 O O . PHE B 1 197 ? -12.883 20.172 -22.953 1 93.88 197 PHE B O 1
ATOM 5352 N N . VAL B 1 198 ? -14.336 19.438 -21.469 1 93.62 198 VAL B N 1
ATOM 5353 C CA . VAL B 1 198 ? -13.898 18.047 -21.578 1 93.62 198 VAL B CA 1
ATOM 5354 C C . VAL B 1 198 ? -14.953 17.234 -22.312 1 93.62 198 VAL B C 1
ATOM 5356 O O . VAL B 1 198 ? -14.656 16.562 -23.297 1 93.62 198 VAL B O 1
ATOM 5359 N N . GLY B 1 199 ? -16.203 17.281 -21.734 1 94.12 199 GLY B N 1
ATOM 5360 C CA . GLY B 1 199 ? -17.266 16.531 -22.359 1 94.12 199 GLY B CA 1
ATOM 5361 C C . GLY B 1 199 ? -18.594 16.641 -21.625 1 94.12 199 GLY B C 1
ATOM 5362 O O . GLY B 1 199 ? -18.609 16.734 -20.391 1 94.12 199 GLY B O 1
ATOM 5363 N N . GLU B 1 200 ? -19.672 16.422 -22.266 1 94.62 200 GLU B N 1
ATOM 5364 C CA . GLU B 1 200 ? -21.016 16.625 -21.734 1 94.62 200 GLU B CA 1
ATOM 5365 C C . GLU B 1 200 ? -21.344 15.602 -20.656 1 94.62 200 GLU B C 1
ATOM 5367 O O . GLU B 1 200 ? -22.078 15.906 -19.719 1 94.62 200 GLU B O 1
ATOM 5372 N N . ASP B 1 201 ? -20.75 14.453 -20.719 1 94.06 201 ASP B N 1
ATOM 5373 C CA . ASP B 1 201 ? -21.078 13.383 -19.766 1 94.06 201 ASP B CA 1
ATOM 5374 C C . ASP B 1 201 ? -20.047 13.312 -18.641 1 94.06 201 ASP B C 1
ATOM 5376 O O . ASP B 1 201 ? -20.156 12.469 -17.75 1 94.06 201 ASP B O 1
ATOM 5380 N N . GLU B 1 202 ? -19.109 14.25 -18.688 1 95.12 202 GLU B N 1
ATOM 5381 C CA . GLU B 1 202 ? -18.031 14.203 -17.703 1 95.12 202 GLU B CA 1
ATOM 5382 C C . GLU B 1 202 ? -18.359 15.047 -16.484 1 95.12 202 GLU B C 1
ATOM 5384 O O . GLU B 1 202 ? -19.141 16 -16.578 1 95.12 202 GLU B O 1
ATOM 5389 N N . THR B 1 203 ? -17.906 14.625 -15.312 1 96.12 203 THR B N 1
ATOM 5390 C CA . THR B 1 203 ? -18.016 15.336 -14.047 1 96.12 203 THR B CA 1
ATOM 5391 C C . THR B 1 203 ? -16.656 15.547 -13.414 1 96.12 203 THR B C 1
ATOM 5393 O O . THR B 1 203 ? -15.656 14.969 -13.859 1 96.12 203 THR B O 1
ATOM 5396 N N . MET B 1 204 ? -16.641 16.391 -12.438 1 96.12 204 MET B N 1
ATOM 5397 C CA . MET B 1 204 ? -15.391 16.609 -11.703 1 96.12 204 MET B CA 1
ATOM 5398 C C . MET B 1 204 ? -14.875 15.297 -11.109 1 96.12 204 MET B C 1
ATOM 5400 O O . MET B 1 204 ? -13.672 15.031 -11.133 1 96.12 204 MET B O 1
ATOM 5404 N N . GLN B 1 205 ? -15.781 14.469 -10.648 1 95.25 205 GLN B N 1
ATOM 5405 C CA . GLN B 1 205 ? -15.398 13.172 -10.094 1 95.25 205 GLN B CA 1
ATOM 5406 C C . GLN B 1 205 ? -14.805 12.273 -11.172 1 95.25 205 GLN B C 1
ATOM 5408 O O . GLN B 1 205 ? -13.789 11.609 -10.945 1 95.25 205 GLN B O 1
ATOM 5413 N N . SER B 1 206 ? -15.445 12.266 -12.344 1 94.06 206 SER B N 1
ATOM 5414 C CA . SER B 1 206 ? -14.969 11.391 -13.414 1 94.06 206 SER B CA 1
ATOM 5415 C C . SER B 1 206 ? -13.578 11.805 -13.875 1 94.06 206 SER B C 1
ATOM 5417 O O . SER B 1 206 ? -12.719 10.945 -14.109 1 94.06 206 SER B O 1
ATOM 5419 N N . VAL B 1 207 ? -13.352 13.109 -13.984 1 94.31 207 VAL B N 1
ATOM 5420 C CA . VAL B 1 207 ? -12.047 13.594 -14.445 1 94.31 207 VAL B CA 1
ATOM 5421 C C . VAL B 1 207 ? -10.992 13.32 -13.367 1 94.31 207 VAL B C 1
ATOM 5423 O O . VAL B 1 207 ? -9.852 12.977 -13.688 1 94.31 207 VAL B O 1
ATOM 5426 N N . THR B 1 208 ? -11.344 13.492 -12.109 1 95.38 208 THR B N 1
ATOM 5427 C CA . THR B 1 208 ? -10.422 13.188 -11.016 1 95.38 208 THR B CA 1
ATOM 5428 C C . THR B 1 208 ? -10.078 11.703 -10.992 1 95.38 208 THR B C 1
ATOM 5430 O O . THR B 1 208 ? -8.938 11.336 -10.703 1 95.38 208 THR B O 1
ATOM 5433 N N . SER B 1 209 ? -11.016 10.852 -11.375 1 93.75 209 SER B N 1
ATOM 5434 C CA . SER B 1 209 ? -10.852 9.398 -11.336 1 93.75 209 SER B CA 1
ATOM 5435 C C . SER B 1 209 ? -9.93 8.922 -12.445 1 93.75 209 SER B C 1
ATOM 5437 O O . SER B 1 209 ? -9.5 7.762 -12.453 1 93.75 209 SER B O 1
ATOM 5439 N N . ARG B 1 210 ? -9.57 9.805 -13.312 1 92.44 210 ARG B N 1
ATOM 5440 C CA . ARG B 1 210 ? -8.641 9.461 -14.391 1 92.44 210 ARG B CA 1
ATOM 5441 C C . ARG B 1 210 ? -7.195 9.602 -13.93 1 92.44 210 ARG B C 1
ATOM 5443 O O . ARG B 1 210 ? -6.27 9.219 -14.648 1 92.44 210 ARG B O 1
ATOM 5450 N N . THR B 1 211 ? -7.008 10.172 -12.766 1 95.31 211 THR B N 1
ATOM 5451 C CA . THR B 1 211 ? -5.656 10.344 -12.25 1 95.31 211 THR B CA 1
ATOM 5452 C C . THR B 1 211 ? -4.918 9.008 -12.203 1 95.31 211 THR B C 1
ATOM 5454 O O . THR B 1 211 ? -5.453 8.016 -11.711 1 95.31 211 THR B O 1
ATOM 5457 N N . ASP B 1 212 ? -3.699 8.992 -12.711 1 95.31 212 ASP B N 1
ATOM 5458 C CA . ASP B 1 212 ? -2.953 7.75 -12.883 1 95.31 212 ASP B CA 1
ATOM 5459 C C . ASP B 1 212 ? -2.168 7.402 -11.625 1 95.31 212 ASP B C 1
ATOM 5461 O O . ASP B 1 212 ? -1.994 6.227 -11.297 1 95.31 212 ASP B O 1
ATOM 5465 N N . LEU B 1 213 ? -1.642 8.383 -11 1 97.44 213 LEU B N 1
ATOM 5466 C CA . LEU B 1 213 ? -0.785 8.188 -9.836 1 97.44 213 LEU B CA 1
ATOM 5467 C C . LEU B 1 213 ? -1.014 9.281 -8.805 1 97.44 213 LEU B C 1
ATOM 5469 O O . LEU B 1 213 ? -1.216 10.445 -9.156 1 97.44 213 LEU B O 1
ATOM 5473 N N . TRP B 1 214 ? -1.004 8.891 -7.621 1 97.88 214 TRP B N 1
ATOM 5474 C CA . TRP B 1 214 ? -1.178 9.812 -6.5 1 97.88 214 TRP B CA 1
ATOM 5475 C C . TRP B 1 214 ? 0.065 9.828 -5.617 1 97.88 214 TRP B C 1
ATOM 5477 O O . TRP B 1 214 ? 0.443 8.805 -5.043 1 97.88 214 TRP B O 1
ATOM 5487 N N . LEU B 1 215 ? 0.679 10.953 -5.516 1 98.19 215 LEU B N 1
ATOM 5488 C CA . LEU B 1 215 ? 1.78 11.148 -4.578 1 98.19 215 LEU B CA 1
ATOM 5489 C C . LEU B 1 215 ? 1.289 11.797 -3.289 1 98.19 215 LEU B C 1
ATOM 5491 O O . LEU B 1 215 ? 0.99 12.992 -3.264 1 98.19 215 LEU B O 1
ATOM 5495 N N . TYR B 1 216 ? 1.2 11.008 -2.271 1 97.44 216 TYR B N 1
ATOM 5496 C CA . TYR B 1 216 ? 0.746 11.492 -0.974 1 97.44 216 TYR B CA 1
ATOM 5497 C C . TYR B 1 216 ? 1.918 11.984 -0.133 1 97.44 216 TYR B C 1
ATOM 5499 O O . TYR B 1 216 ? 2.867 11.234 0.117 1 97.44 216 TYR B O 1
ATOM 5507 N N . ARG B 1 217 ? 1.836 13.164 0.321 1 96.56 217 ARG B N 1
ATOM 5508 C CA . ARG B 1 217 ? 2.881 13.711 1.181 1 96.56 217 ARG B CA 1
ATOM 5509 C C . ARG B 1 217 ? 2.727 13.211 2.615 1 96.56 217 ARG B C 1
ATOM 5511 O O . ARG B 1 217 ? 2.609 14.016 3.545 1 96.56 217 ARG B O 1
ATOM 5518 N N . THR B 1 218 ? 2.754 11.898 2.773 1 96.19 218 THR B N 1
ATOM 5519 C CA . THR B 1 218 ? 2.643 11.195 4.047 1 96.19 218 THR B CA 1
ATOM 5520 C C . THR B 1 218 ? 3.738 10.148 4.184 1 96.19 218 THR B C 1
ATOM 5522 O O . THR B 1 218 ? 4.43 9.828 3.213 1 96.19 218 THR B O 1
ATOM 5525 N N . ASP B 1 219 ? 3.922 9.75 5.383 1 96.06 219 ASP B N 1
ATOM 5526 C CA . ASP B 1 219 ? 4.895 8.711 5.723 1 96.06 219 ASP B CA 1
ATOM 5527 C C . ASP B 1 219 ? 4.418 7.887 6.914 1 96.06 219 ASP B C 1
ATOM 5529 O O . ASP B 1 219 ? 3.809 8.422 7.844 1 96.06 219 ASP B O 1
ATOM 5533 N N . ASN B 1 220 ? 4.793 6.664 6.93 1 94.75 220 ASN B N 1
ATOM 5534 C CA . ASN B 1 220 ? 4.285 5.762 7.957 1 94.75 220 ASN B CA 1
ATOM 5535 C C . ASN B 1 220 ? 4.961 6.004 9.305 1 94.75 220 ASN B C 1
ATOM 5537 O O . ASN B 1 220 ? 4.469 5.555 10.344 1 94.75 220 ASN B O 1
ATOM 5541 N N . VAL B 1 221 ? 6.09 6.66 9.281 1 97 221 VAL B N 1
ATOM 5542 C CA . VAL B 1 221 ? 6.789 6.922 10.531 1 97 221 VAL B CA 1
ATOM 5543 C C . VAL B 1 221 ? 6.016 7.953 11.352 1 97 221 VAL B C 1
ATOM 5545 O O . VAL B 1 221 ? 5.918 7.832 12.578 1 97 221 VAL B O 1
ATOM 5548 N N . LEU B 1 222 ? 5.434 8.883 10.625 1 96.94 222 LEU B N 1
ATOM 5549 C CA . LEU B 1 222 ? 4.699 9.938 11.305 1 96.94 222 LEU B CA 1
ATOM 5550 C C . LEU B 1 222 ? 3.207 9.633 11.344 1 96.94 222 LEU B C 1
ATOM 5552 O O . LEU B 1 222 ? 2.566 9.766 12.391 1 96.94 222 LEU B O 1
ATOM 5556 N N . ASP B 1 223 ? 2.648 9.156 10.258 1 96.5 223 ASP B N 1
ATOM 5557 C CA . ASP B 1 223 ? 1.209 8.938 10.141 1 96.5 223 ASP B CA 1
ATOM 5558 C C . ASP B 1 223 ? 0.817 7.559 10.68 1 96.5 223 ASP B C 1
ATOM 5560 O O . ASP B 1 223 ? 1.678 6.703 10.898 1 96.5 223 ASP B O 1
ATOM 5564 N N . PHE B 1 224 ? -0.466 7.445 10.922 1 97.12 224 PHE B N 1
ATOM 5565 C CA . PHE B 1 224 ? -0.989 6.152 11.352 1 97.12 224 PHE B CA 1
ATOM 5566 C C . PHE B 1 224 ? -1.14 5.215 10.156 1 97.12 224 PHE B C 1
ATOM 5568 O O . PHE B 1 224 ? -1.562 5.633 9.078 1 97.12 224 PHE B O 1
ATOM 5575 N N . PRO B 1 225 ? -0.78 3.955 10.383 1 96.62 225 PRO B N 1
ATOM 5576 C CA . PRO B 1 225 ? -0.9 2.996 9.281 1 96.62 225 PRO B CA 1
ATOM 5577 C C . PRO B 1 225 ? -2.338 2.838 8.789 1 96.62 225 PRO B C 1
ATOM 5579 O O . PRO B 1 225 ? -3.266 2.766 9.602 1 96.62 225 PRO B O 1
ATOM 5582 N N . ARG B 1 226 ? -2.484 2.807 7.508 1 96.75 226 ARG B N 1
ATOM 5583 C CA . ARG B 1 226 ? -3.783 2.641 6.859 1 96.75 226 ARG B CA 1
ATOM 5584 C C . ARG B 1 226 ? -3.641 1.937 5.516 1 96.75 226 ARG B C 1
ATOM 5586 O O . ARG B 1 226 ? -2.539 1.849 4.969 1 96.75 226 ARG B O 1
ATOM 5593 N N . PRO B 1 227 ? -4.758 1.435 4.965 1 97.5 227 PRO B N 1
ATOM 5594 C CA . PRO B 1 227 ? -4.691 0.791 3.652 1 97.5 227 PRO B CA 1
ATOM 5595 C C . PRO B 1 227 ? -4.293 1.759 2.541 1 97.5 227 PRO B C 1
ATOM 5597 O O . PRO B 1 227 ? -4.59 2.953 2.621 1 97.5 227 PRO B O 1
ATOM 5600 N N . SER B 1 228 ? -3.652 1.236 1.584 1 97.56 228 SER B N 1
ATOM 5601 C CA . SER B 1 228 ? -3.295 1.987 0.384 1 97.56 228 SER B CA 1
ATOM 5602 C C . SER B 1 228 ? -3.521 1.157 -0.875 1 97.56 228 SER B C 1
ATOM 5604 O O . SER B 1 228 ? -3.686 -0.062 -0.8 1 97.56 228 SER B O 1
ATOM 5606 N N . MET B 1 229 ? -3.596 1.837 -1.979 1 97.75 229 MET B N 1
ATOM 5607 C CA . MET B 1 229 ? -3.705 1.206 -3.293 1 97.75 229 MET B CA 1
ATOM 5608 C C . MET B 1 229 ? -2.373 1.26 -4.035 1 97.75 229 MET B C 1
ATOM 5610 O O . MET B 1 229 ? -1.501 2.062 -3.695 1 97.75 229 MET B O 1
ATOM 5614 N N . PRO B 1 230 ? -2.201 0.45 -5.004 1 96.88 230 PRO B N 1
ATOM 5615 C CA . PRO B 1 230 ? -0.919 0.384 -5.707 1 96.88 230 PRO B CA 1
ATOM 5616 C C . PRO B 1 230 ? -0.537 1.708 -6.363 1 96.88 230 PRO B C 1
ATOM 5618 O O . PRO B 1 230 ? 0.649 1.995 -6.539 1 96.88 230 PRO B O 1
ATOM 5621 N N . ASN B 1 231 ? -1.505 2.543 -6.75 1 97.38 231 ASN B N 1
ATOM 5622 C CA . ASN B 1 231 ? -1.181 3.795 -7.43 1 97.38 231 ASN B CA 1
ATOM 5623 C C . ASN B 1 231 ? -1.077 4.953 -6.441 1 97.38 231 ASN B C 1
ATOM 5625 O O . ASN B 1 231 ? -1.146 6.121 -6.836 1 97.38 231 ASN B O 1
ATOM 5629 N N . MET B 1 232 ? -1.053 4.641 -5.184 1 97.75 232 MET B N 1
ATOM 5630 C CA . MET B 1 232 ? -0.801 5.605 -4.117 1 97.75 232 MET B CA 1
ATOM 5631 C C . MET B 1 232 ? 0.626 5.48 -3.594 1 97.75 232 MET B C 1
ATOM 5633 O O . MET B 1 232 ? 1.018 4.426 -3.092 1 97.75 232 MET B O 1
ATOM 5637 N N . VAL B 1 233 ? 1.397 6.539 -3.729 1 97.69 233 VAL B N 1
ATOM 5638 C CA . VAL B 1 233 ? 2.797 6.516 -3.318 1 97.69 233 VAL B CA 1
ATOM 5639 C C . VAL B 1 233 ? 3.035 7.562 -2.23 1 97.69 233 VAL B C 1
ATOM 5641 O O . VAL B 1 233 ? 2.631 8.719 -2.373 1 97.69 233 VAL B O 1
ATOM 5644 N N . GLN B 1 234 ? 3.656 7.113 -1.156 1 97.5 234 GLN B N 1
ATOM 5645 C CA . GLN B 1 234 ? 3.965 8.039 -0.074 1 97.5 234 GLN B CA 1
ATOM 5646 C C . GLN B 1 234 ? 5.285 8.766 -0.327 1 97.5 234 GLN B C 1
ATOM 5648 O O . GLN B 1 234 ? 6.301 8.125 -0.627 1 97.5 234 GLN B O 1
ATOM 5653 N N . VAL B 1 235 ? 5.273 10.078 -0.172 1 97.94 235 VAL B N 1
ATOM 5654 C CA . VAL B 1 235 ? 6.484 10.859 -0.398 1 97.94 235 VAL B CA 1
ATOM 5655 C C . VAL B 1 235 ? 6.648 11.891 0.718 1 97.94 235 VAL B C 1
ATOM 5657 O O . VAL B 1 235 ? 7.078 13.023 0.471 1 97.94 235 VAL B O 1
ATOM 5660 N N . GLY B 1 236 ? 6.266 11.477 1.923 1 96.75 236 GLY B N 1
ATOM 5661 C CA . GLY B 1 236 ? 6.465 12.352 3.066 1 96.75 236 GLY B CA 1
ATOM 5662 C C . GLY B 1 236 ? 7.91 12.766 3.26 1 96.75 236 GLY B C 1
ATOM 5663 O O . GLY B 1 236 ? 8.805 11.922 3.307 1 96.75 236 GLY B O 1
ATOM 5664 N N . GLY B 1 237 ? 8.188 14.125 3.408 1 95.56 237 GLY B N 1
ATOM 5665 C CA . GLY B 1 237 ? 9.539 14.641 3.547 1 95.56 237 GLY B CA 1
ATOM 5666 C C . GLY B 1 237 ? 10.133 15.117 2.236 1 95.56 237 GLY B C 1
ATOM 5667 O O . GLY B 1 237 ? 11.336 15.352 2.143 1 95.56 237 GLY B O 1
ATOM 5668 N N . LEU B 1 238 ? 9.25 15.258 1.291 1 94.25 238 LEU B N 1
ATOM 5669 C CA . LEU B 1 238 ? 9.656 15.688 -0.044 1 94.25 238 LEU B CA 1
ATOM 5670 C C . LEU B 1 238 ? 10.32 17.062 0.002 1 94.25 238 LEU B C 1
ATOM 5672 O O . LEU B 1 238 ? 11.188 17.359 -0.822 1 94.25 238 LEU B O 1
ATOM 5676 N N . ASN B 1 239 ? 10.031 17.859 0.977 1 92.62 239 ASN B N 1
ATOM 5677 C CA . ASN B 1 239 ? 10.5 19.234 1.07 1 92.62 239 ASN B CA 1
ATOM 5678 C C . ASN B 1 239 ? 11.852 19.328 1.78 1 92.62 239 ASN B C 1
ATOM 5680 O O . ASN B 1 239 ? 12.508 20.375 1.749 1 92.62 239 ASN B O 1
ATOM 5684 N N . VAL B 1 240 ? 12.242 18.25 2.385 1 95.06 240 VAL B N 1
ATOM 5685 C CA . VAL B 1 240 ? 13.477 18.281 3.166 1 95.06 240 VAL B CA 1
ATOM 5686 C C . VAL B 1 240 ? 14.68 18.25 2.23 1 95.06 240 VAL B C 1
ATOM 5688 O O . VAL B 1 240 ? 14.727 17.453 1.286 1 95.06 240 VAL B O 1
ATOM 5691 N N . ARG B 1 241 ? 15.586 19.094 2.438 1 91.56 241 ARG B N 1
ATOM 5692 C CA . ARG B 1 241 ? 16.812 19.172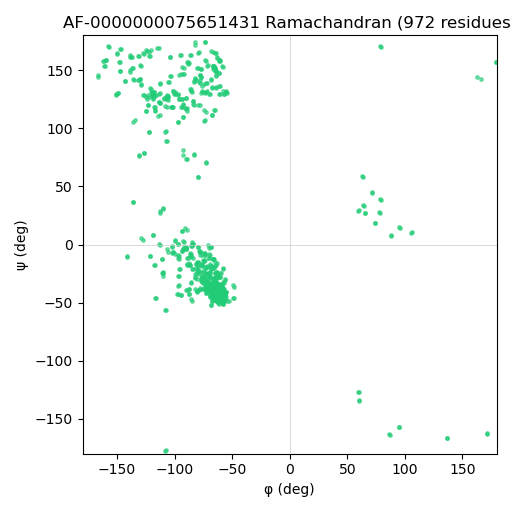 1.653 1 91.56 241 ARG B CA 1
ATOM 5693 C C . ARG B 1 241 ? 18.047 19.031 2.545 1 91.56 241 ARG B C 1
ATOM 5695 O O . ARG B 1 241 ? 17.938 19.078 3.771 1 91.56 241 ARG B O 1
ATOM 5702 N N . VAL B 1 242 ? 19.109 18.812 1.91 1 92.88 242 VAL B N 1
ATOM 5703 C CA . VAL B 1 242 ? 20.375 18.828 2.641 1 92.88 242 VAL B CA 1
ATOM 5704 C C . VAL B 1 242 ? 20.594 20.203 3.277 1 92.88 242 VAL B C 1
ATOM 5706 O O . VAL B 1 242 ? 20.438 21.234 2.617 1 92.88 242 VAL B O 1
ATOM 5709 N N . ALA B 1 243 ? 20.891 20.219 4.508 1 96.31 243 ALA B N 1
ATOM 5710 C CA . ALA B 1 243 ? 21.031 21.453 5.254 1 96.31 243 ALA B CA 1
ATOM 5711 C C . ALA B 1 243 ? 22.25 22.25 4.773 1 96.31 243 ALA B C 1
ATOM 5713 O O . ALA B 1 243 ? 23.312 21.688 4.539 1 96.31 243 ALA B O 1
ATOM 5714 N N . ALA B 1 244 ? 22.078 23.5 4.594 1 95.88 244 ALA B N 1
ATOM 5715 C CA . ALA B 1 244 ? 23.172 24.438 4.293 1 95.88 244 ALA B CA 1
ATOM 5716 C C . ALA B 1 244 ? 23.734 25.047 5.566 1 95.88 244 ALA B C 1
ATOM 5718 O O . ALA B 1 244 ? 23.031 25.141 6.582 1 95.88 244 ALA B O 1
ATOM 5719 N N . PRO B 1 245 ? 25.016 25.391 5.461 1 95.94 245 PRO B N 1
ATOM 5720 C CA . PRO B 1 245 ? 25.562 26.078 6.637 1 95.94 245 PRO B CA 1
ATOM 5721 C C . PRO B 1 245 ? 24.859 27.406 6.93 1 95.94 245 PRO B C 1
ATOM 5723 O O . PRO B 1 245 ? 24.453 28.109 6 1 95.94 245 PRO B O 1
ATOM 5726 N N . LEU B 1 246 ? 24.781 27.734 8.227 1 97.12 246 LEU B N 1
ATOM 5727 C CA . LEU B 1 246 ? 24.203 29.016 8.609 1 97.12 246 LEU B CA 1
ATOM 5728 C C . LEU B 1 246 ? 25.141 30.156 8.281 1 97.12 246 LEU B C 1
ATOM 5730 O O . LEU B 1 246 ? 26.344 29.953 8.109 1 97.12 246 LEU B O 1
ATOM 5734 N N . THR B 1 247 ? 24.562 31.375 8.156 1 96.62 247 THR B N 1
ATOM 5735 C CA . THR B 1 247 ? 25.406 32.562 8.039 1 96.62 247 THR B CA 1
ATOM 5736 C C . THR B 1 247 ? 26.281 32.719 9.281 1 96.62 247 THR B C 1
ATOM 5738 O O . THR B 1 247 ? 25.953 32.219 10.352 1 96.62 247 THR B O 1
ATOM 5741 N N . GLU B 1 248 ? 27.359 33.438 9.125 1 97.06 248 GLU B N 1
ATOM 5742 C CA . GLU B 1 248 ? 28.297 33.656 10.234 1 97.06 248 GLU B CA 1
ATOM 5743 C C . GLU B 1 248 ? 27.594 34.25 11.438 1 97.06 248 GLU B C 1
ATOM 5745 O O . GLU B 1 248 ? 27.828 33.844 12.578 1 97.06 248 GLU B O 1
ATOM 5750 N N . ASP B 1 249 ? 26.75 35.125 11.156 1 97 249 ASP B N 1
ATOM 5751 C CA . ASP B 1 249 ? 26.047 35.812 12.227 1 97 249 ASP B CA 1
ATOM 5752 C C . ASP B 1 249 ? 25.094 34.875 12.945 1 97 249 ASP B C 1
ATOM 5754 O O . ASP B 1 249 ? 25.016 34.875 14.18 1 97 249 ASP B O 1
ATOM 5758 N N . MET B 1 250 ? 24.344 34.094 12.203 1 97.5 250 MET B N 1
ATOM 5759 C CA . MET B 1 250 ? 23.391 33.156 12.797 1 97.5 250 MET B CA 1
ATOM 5760 C C . MET B 1 250 ? 24.125 32.062 13.562 1 97.5 250 MET B C 1
ATOM 5762 O O . MET B 1 250 ? 23.688 31.641 14.633 1 97.5 250 MET B O 1
ATOM 5766 N N . GLU B 1 251 ? 25.234 31.609 13.023 1 97.75 251 GLU B N 1
ATOM 5767 C CA . GLU B 1 251 ? 26.047 30.609 13.695 1 97.75 251 GLU B CA 1
ATOM 5768 C C . GLU B 1 251 ? 26.578 31.125 15.031 1 97.75 251 GLU B C 1
ATOM 5770 O O . GLU B 1 251 ? 26.562 30.406 16.031 1 97.75 251 GLU B O 1
ATOM 5775 N N . ALA B 1 252 ? 27.016 32.375 14.992 1 97.62 252 ALA B N 1
ATOM 5776 C CA . ALA B 1 252 ? 27.484 33 16.234 1 97.62 252 ALA B CA 1
ATOM 5777 C C . ALA B 1 252 ? 26.359 33.031 17.266 1 97.62 252 ALA B C 1
ATOM 5779 O O . ALA B 1 252 ? 26.609 32.812 18.453 1 97.62 252 ALA B O 1
ATOM 5780 N N . PHE B 1 253 ? 25.25 33.406 16.859 1 97.81 253 PHE B N 1
ATOM 5781 C CA . PHE B 1 253 ? 24.094 33.438 17.75 1 97.81 253 PHE B CA 1
ATOM 5782 C C . PHE B 1 253 ? 23.812 32.062 18.328 1 97.81 253 PHE B C 1
ATOM 5784 O O . PHE B 1 253 ? 23.562 31.938 19.531 1 97.81 253 PHE B O 1
ATOM 5791 N N . PHE B 1 254 ? 23.797 30.984 17.484 1 98.25 254 PHE B N 1
ATOM 5792 C CA . PHE B 1 254 ? 23.562 29.609 17.938 1 98.25 254 PHE B CA 1
ATOM 5793 C C . PHE B 1 254 ? 24.641 29.188 18.938 1 98.25 254 PHE B C 1
ATOM 5795 O O . PHE B 1 254 ? 24.312 28.609 19.984 1 98.25 254 PHE B O 1
ATOM 5802 N N . GLN B 1 255 ? 25.891 29.547 18.719 1 97.56 255 GLN B N 1
ATOM 5803 C CA . GLN B 1 255 ? 26.984 29.156 19.594 1 97.56 255 GLN B CA 1
ATOM 5804 C C . GLN B 1 255 ? 26.906 29.891 20.938 1 97.56 255 GLN B C 1
ATOM 5806 O O . GLN B 1 255 ? 27.281 29.328 21.969 1 97.56 255 GLN B O 1
ATOM 5811 N N . SER B 1 256 ? 26.391 31 20.875 1 97.62 256 SER B N 1
ATOM 5812 C CA . SER B 1 256 ? 26.312 31.797 22.094 1 97.62 256 SER B CA 1
ATOM 5813 C C . SER B 1 256 ? 25.312 31.203 23.078 1 97.62 256 SER B C 1
ATOM 5815 O O . SER B 1 256 ? 25.266 31.578 24.25 1 97.62 256 SER B O 1
ATOM 5817 N N . SER B 1 257 ? 24.516 30.234 22.609 1 97.44 257 SER B N 1
ATOM 5818 C CA . SER B 1 257 ? 23.516 29.594 23.453 1 97.44 257 SER B CA 1
ATOM 5819 C C . SER B 1 257 ? 24.172 28.625 24.438 1 97.44 257 SER B C 1
ATOM 5821 O O . SER B 1 257 ? 23.531 28.172 25.391 1 97.44 257 SER B O 1
ATOM 5823 N N . GLY B 1 258 ? 25.484 28.281 24.203 1 96.56 258 GLY B N 1
ATOM 5824 C CA . GLY B 1 258 ? 26.156 27.297 25.047 1 96.56 258 GLY B CA 1
ATOM 5825 C C . GLY B 1 258 ? 25.5 25.938 25.031 1 96.56 258 GLY B C 1
ATOM 5826 O O . GLY B 1 258 ? 25.141 25.438 23.953 1 96.56 258 GLY B O 1
ATOM 5827 N N . ASP B 1 259 ? 25.312 25.344 26.203 1 95.62 259 ASP B N 1
ATOM 5828 C CA . ASP B 1 259 ? 24.781 23.984 26.281 1 95.62 259 ASP B CA 1
ATOM 5829 C C . ASP B 1 259 ? 23.25 24 26.297 1 95.62 259 ASP B C 1
ATOM 5831 O O . ASP B 1 259 ? 22.625 22.969 26.078 1 95.62 259 ASP B O 1
ATOM 5835 N N . ASP B 1 260 ? 22.688 25.172 26.578 1 97.31 260 ASP B N 1
ATOM 5836 C CA . ASP B 1 260 ? 21.234 25.266 26.641 1 97.31 260 ASP B CA 1
ATOM 5837 C C . ASP B 1 260 ? 20.609 25.047 25.266 1 97.31 260 ASP B C 1
ATOM 5839 O O . ASP B 1 260 ? 19.562 24.422 25.125 1 97.31 260 ASP B O 1
ATOM 5843 N N . GLY B 1 261 ? 21.312 25.578 24.266 1 98.25 261 GLY B N 1
ATOM 5844 C CA . GLY B 1 261 ? 20.875 25.375 22.891 1 98.25 261 GLY B CA 1
ATOM 5845 C C . GLY B 1 261 ? 19.875 26.422 22.422 1 98.25 261 GLY B C 1
ATOM 5846 O O . GLY B 1 261 ? 19.734 27.469 23.047 1 98.25 261 GLY B O 1
ATOM 5847 N N . VAL B 1 262 ? 19.172 26.094 21.281 1 98.75 262 VAL B N 1
ATOM 5848 C CA . VAL B 1 262 ? 18.344 27.078 20.609 1 98.75 262 VAL B CA 1
ATOM 5849 C C . VAL B 1 262 ? 16.953 26.484 20.344 1 98.75 262 VAL B C 1
ATOM 5851 O O . VAL B 1 262 ? 16.812 25.297 20.047 1 98.75 262 VAL B O 1
ATOM 5854 N N . ILE B 1 263 ? 15.953 27.312 20.484 1 98.75 263 ILE B N 1
ATOM 5855 C CA . ILE B 1 263 ? 14.578 27 20.125 1 98.75 263 ILE B CA 1
ATOM 5856 C C . ILE B 1 263 ? 14.203 27.734 18.844 1 98.75 263 ILE B C 1
ATOM 5858 O O . ILE B 1 263 ? 14.391 28.953 18.734 1 98.75 263 ILE B O 1
ATOM 5862 N N . VAL B 1 264 ? 13.703 27 17.859 1 98.75 264 VAL B N 1
ATOM 5863 C CA . VAL B 1 264 ? 13.258 27.578 16.594 1 98.75 264 VAL B CA 1
ATOM 5864 C C . VAL B 1 264 ? 11.734 27.719 16.609 1 98.75 264 VAL B C 1
ATOM 5866 O O . VAL B 1 264 ? 11.023 26.75 16.891 1 98.75 264 VAL B O 1
ATOM 5869 N N . VAL B 1 265 ? 11.266 28.906 16.266 1 97.44 265 VAL B N 1
ATOM 5870 C CA . VAL B 1 265 ? 9.828 29.188 16.312 1 97.44 265 VAL B CA 1
ATOM 5871 C C . VAL B 1 265 ? 9.344 29.656 14.945 1 97.44 265 VAL B C 1
ATOM 5873 O O . VAL B 1 265 ? 9.828 30.656 14.422 1 97.44 265 VAL B O 1
ATOM 5876 N N . SER B 1 266 ? 8.398 28.906 14.391 1 94.88 266 SER B N 1
ATOM 5877 C CA . SER B 1 266 ? 7.816 29.297 13.109 1 94.88 266 SER B CA 1
ATOM 5878 C C . SER B 1 266 ? 6.363 28.844 13.008 1 94.88 266 SER B C 1
ATOM 5880 O O . SER B 1 266 ? 6.051 27.688 13.266 1 94.88 266 SER B O 1
ATOM 5882 N N . PHE B 1 267 ? 5.488 29.703 12.648 1 88.88 267 PHE B N 1
ATOM 5883 C CA . PHE B 1 267 ? 4.082 29.375 12.445 1 88.88 267 PHE B CA 1
ATOM 5884 C C . PHE B 1 267 ? 3.703 29.5 10.977 1 88.88 267 PHE B C 1
ATOM 5886 O O . PHE B 1 267 ? 2.559 29.812 10.648 1 88.88 267 PHE B O 1
ATOM 5893 N N . GLY B 1 268 ? 4.637 29.297 10.117 1 77.06 268 GLY B N 1
ATOM 5894 C CA . GLY B 1 268 ? 4.41 29.219 8.68 1 77.06 268 GLY B CA 1
ATOM 5895 C C . GLY B 1 268 ? 4.234 30.578 8.031 1 77.06 268 GLY B C 1
ATOM 5896 O O . GLY B 1 268 ? 4.191 31.609 8.719 1 77.06 268 GLY B O 1
ATOM 5897 N N . SER B 1 269 ? 4.203 30.625 6.77 1 62.78 269 SER B N 1
ATOM 5898 C CA . SER B 1 269 ? 4.152 31.828 5.965 1 62.78 269 SER B CA 1
ATOM 5899 C C . SER B 1 269 ? 2.766 32.469 6.012 1 62.78 269 SER B C 1
ATOM 5901 O O . SER B 1 269 ? 2.607 33.656 5.699 1 62.78 269 SER B O 1
ATOM 5903 N N . MET B 1 270 ? 1.933 31.641 6.508 1 59.38 270 MET B N 1
ATOM 5904 C CA . MET B 1 270 ? 0.554 32.094 6.367 1 59.38 270 MET B CA 1
ATOM 5905 C C . MET B 1 270 ? 0.135 32.938 7.578 1 59.38 270 MET B C 1
ATOM 5907 O O . MET B 1 270 ? -0.845 33.656 7.516 1 59.38 270 MET B O 1
ATOM 5911 N N . VAL B 1 271 ? 0.893 32.812 8.602 1 59.16 271 VAL B N 1
ATOM 5912 C CA . VAL B 1 271 ? 0.499 33.531 9.797 1 59.16 271 VAL B CA 1
ATOM 5913 C C . VAL B 1 271 ? 1.186 34.906 9.812 1 59.16 271 VAL B C 1
ATOM 5915 O O . VAL B 1 271 ? 2.387 35 10.07 1 59.16 271 VAL B O 1
ATOM 5918 N N . LYS B 1 272 ? 0.725 35.719 9.109 1 59.88 272 LYS B N 1
ATOM 5919 C CA . LYS B 1 272 ? 1.364 37.031 9.031 1 59.88 272 LYS B CA 1
ATOM 5920 C C . LYS B 1 272 ? 1.123 37.844 10.305 1 59.88 272 LYS B C 1
ATOM 5922 O O . LYS B 1 272 ? 1.995 38.594 10.75 1 59.88 272 LYS B O 1
ATOM 5927 N N . THR B 1 273 ? -0.144 37.656 10.82 1 64.12 273 THR B N 1
ATOM 5928 C CA . THR B 1 273 ? -0.299 38.594 11.914 1 64.12 273 THR B CA 1
ATOM 5929 C C . THR B 1 273 ? -0.958 37.938 13.125 1 64.12 273 THR B C 1
ATOM 5931 O O . THR B 1 273 ? -2.066 37.406 13.016 1 64.12 273 THR B O 1
ATOM 5934 N N . MET B 1 274 ? -0.103 37.719 14.039 1 76.81 274 MET B N 1
ATOM 5935 C CA . MET B 1 274 ? -0.57 37.344 15.367 1 76.81 274 MET B CA 1
ATOM 5936 C C . MET B 1 274 ? -1.074 38.562 16.141 1 76.81 274 MET B C 1
ATOM 5938 O O . MET B 1 274 ? -0.532 39.656 16 1 76.81 274 MET B O 1
ATOM 5942 N N . SER B 1 275 ? -2.117 38.406 16.875 1 81.44 275 SER B N 1
ATOM 5943 C CA . SER B 1 275 ? -2.594 39.5 17.688 1 81.44 275 SER B CA 1
ATOM 5944 C C . SER B 1 275 ? -1.521 40 18.672 1 81.44 275 SER B C 1
ATOM 5946 O O . SER B 1 275 ? -0.644 39.219 19.047 1 81.44 275 SER B O 1
ATOM 5948 N N . THR B 1 276 ? -1.615 41.188 19.016 1 86.19 276 THR B N 1
ATOM 5949 C CA . THR B 1 276 ? -0.658 41.781 19.953 1 86.19 276 THR B CA 1
ATOM 5950 C C . THR B 1 276 ? -0.652 41 21.266 1 86.19 276 THR B C 1
ATOM 5952 O O . THR B 1 276 ? 0.405 40.781 21.859 1 86.19 276 THR B O 1
ATOM 5955 N N . GLU B 1 277 ? -1.827 40.625 21.641 1 88.25 277 GLU B N 1
ATOM 5956 C CA . GLU B 1 277 ? -1.945 39.875 22.891 1 88.25 277 GLU B CA 1
ATOM 5957 C C . GLU B 1 277 ? -1.184 38.562 22.797 1 88.25 277 GLU B C 1
ATOM 5959 O O . GLU B 1 277 ? -0.442 38.219 23.719 1 88.25 277 GLU B O 1
ATOM 5964 N N . ARG B 1 278 ? -1.326 37.875 21.734 1 89.5 278 ARG B N 1
ATOM 5965 C CA . ARG B 1 278 ? -0.654 36.594 21.562 1 89.5 278 ARG B CA 1
ATOM 5966 C C . ARG B 1 278 ? 0.854 36.781 21.438 1 89.5 278 ARG B C 1
ATOM 5968 O O . ARG B 1 278 ? 1.63 35.969 21.969 1 89.5 278 ARG B O 1
ATOM 5975 N N . GLN B 1 279 ? 1.241 37.781 20.766 1 91.5 279 GLN B N 1
ATOM 5976 C CA . GLN B 1 279 ? 2.66 38.094 20.625 1 91.5 279 GLN B CA 1
ATOM 5977 C C . GLN B 1 279 ? 3.334 38.25 21.984 1 91.5 279 GLN B C 1
ATOM 5979 O O . GLN B 1 279 ? 4.441 37.75 22.203 1 91.5 279 GLN B O 1
ATOM 5984 N N . GLU B 1 280 ? 2.596 38.938 22.828 1 94.56 280 GLU B N 1
ATOM 5985 C CA . GLU B 1 280 ? 3.156 39.219 24.156 1 94.56 280 GLU B CA 1
ATOM 5986 C C . GLU B 1 280 ? 3.225 37.938 24.984 1 94.56 280 GLU B C 1
ATOM 5988 O O . GLU B 1 280 ? 4.141 37.781 25.797 1 94.56 280 GLU B O 1
ATOM 5993 N N . VAL B 1 281 ? 2.268 37.062 24.812 1 95.62 281 VAL B N 1
ATOM 5994 C CA . VAL B 1 281 ? 2.271 35.812 25.516 1 95.62 281 VAL B CA 1
ATOM 5995 C C . VAL B 1 281 ? 3.52 35 25.141 1 95.62 281 VAL B C 1
ATOM 5997 O O . VAL B 1 281 ? 4.219 34.469 26.016 1 95.62 281 VAL B O 1
ATOM 6000 N N . PHE B 1 282 ? 3.826 34.938 23.875 1 96.38 282 PHE B N 1
ATOM 6001 C CA . PHE B 1 282 ? 4.988 34.188 23.391 1 96.38 282 PHE B CA 1
ATOM 6002 C C . PHE B 1 282 ? 6.281 34.875 23.844 1 96.38 282 PHE B C 1
ATOM 6004 O O . PHE B 1 282 ? 7.191 34.219 24.328 1 96.38 282 PHE B O 1
ATOM 6011 N N . ALA B 1 283 ? 6.301 36.188 23.719 1 97.12 283 ALA B N 1
ATOM 6012 C CA . ALA B 1 283 ? 7.488 36.938 24.109 1 97.12 283 ALA B CA 1
ATOM 6013 C C . ALA B 1 283 ? 7.824 36.719 25.578 1 97.12 283 ALA B C 1
ATOM 6015 O O . ALA B 1 283 ? 8.984 36.5 25.938 1 97.12 283 ALA B O 1
ATOM 6016 N N . ALA B 1 284 ? 6.789 36.781 26.359 1 97.81 284 ALA B N 1
ATOM 6017 C CA . ALA B 1 284 ? 6.977 36.625 27.797 1 97.81 284 ALA B CA 1
ATOM 6018 C C . ALA B 1 284 ? 7.496 35.219 28.125 1 97.81 284 ALA B C 1
ATOM 6020 O O . ALA B 1 284 ? 8.344 35.062 29 1 97.81 284 ALA B O 1
ATOM 6021 N N . ALA B 1 285 ? 6.984 34.25 27.453 1 98.44 285 ALA B N 1
ATOM 6022 C CA . ALA B 1 285 ? 7.441 32.875 27.672 1 98.44 285 ALA B CA 1
ATOM 6023 C C . ALA B 1 285 ? 8.898 32.719 27.25 1 98.44 285 ALA B C 1
ATOM 6025 O O . ALA B 1 285 ? 9.695 32.125 27.984 1 98.44 285 ALA B O 1
ATOM 6026 N N . PHE B 1 286 ? 9.273 33.281 26.125 1 98.5 286 PHE B N 1
ATOM 6027 C CA . PHE B 1 286 ? 10.617 33.125 25.578 1 98.5 286 PHE B CA 1
ATOM 6028 C C . PHE B 1 286 ? 11.641 33.844 26.453 1 98.5 286 PHE B C 1
ATOM 6030 O O . PHE B 1 286 ? 12.766 33.344 26.609 1 98.5 286 PHE B O 1
ATOM 6037 N N . ALA B 1 287 ? 11.234 34.938 27.016 1 98.06 287 ALA B N 1
ATOM 6038 C CA . ALA B 1 287 ? 12.141 35.75 27.828 1 98.06 287 ALA B CA 1
ATOM 6039 C C . ALA B 1 287 ? 12.602 34.969 29.062 1 98.06 287 ALA B C 1
ATOM 6041 O O . ALA B 1 287 ? 13.672 35.25 29.609 1 98.06 287 ALA B O 1
ATOM 6042 N N . ARG B 1 288 ? 11.828 34.031 29.438 1 97.75 288 ARG B N 1
ATOM 6043 C CA . ARG B 1 288 ? 12.125 33.25 30.641 1 97.75 288 ARG B CA 1
ATOM 6044 C C . ARG B 1 288 ? 13.094 32.125 30.344 1 97.75 288 ARG B C 1
ATOM 6046 O O . ARG B 1 288 ? 13.664 31.531 31.25 1 97.75 288 ARG B O 1
ATOM 6053 N N . LEU B 1 289 ? 13.359 31.828 29.141 1 98.19 289 LEU B N 1
ATOM 6054 C CA . LEU B 1 289 ? 14.133 30.672 28.75 1 98.19 289 LEU B CA 1
ATOM 6055 C C . LEU B 1 289 ? 15.633 30.938 28.859 1 98.19 289 LEU B C 1
ATOM 6057 O O . LEU B 1 289 ? 16.078 32.031 28.547 1 98.19 289 LEU B O 1
ATOM 6061 N N . ARG B 1 290 ? 16.312 29.906 29.281 1 97.56 290 ARG B N 1
ATOM 6062 C CA . ARG B 1 290 ? 17.766 29.969 29.219 1 97.56 290 ARG B CA 1
ATOM 6063 C C . ARG B 1 290 ? 18.266 29.781 27.781 1 97.56 290 ARG B C 1
ATOM 6065 O O . ARG B 1 290 ? 19.328 30.266 27.422 1 97.56 290 ARG B O 1
ATOM 6072 N N . GLN B 1 291 ? 17.5 29.078 27 1 98.31 291 GLN B N 1
ATOM 6073 C CA . GLN B 1 291 ? 17.797 28.859 25.594 1 98.31 291 GLN B CA 1
ATOM 6074 C C . GLN B 1 291 ? 17.719 30.156 24.797 1 98.31 291 GLN B C 1
ATOM 6076 O O . GLN B 1 291 ? 17.016 31.094 25.203 1 98.31 291 GLN B O 1
ATOM 6081 N N . LYS B 1 292 ? 18.453 30.172 23.719 1 98.44 292 LYS B N 1
ATOM 6082 C CA . LYS B 1 292 ? 18.203 31.203 22.719 1 98.44 292 LYS B CA 1
ATOM 6083 C C . LYS B 1 292 ? 17.016 30.844 21.844 1 98.44 292 LYS B C 1
ATOM 6085 O O . LYS B 1 292 ? 16.672 29.672 21.703 1 98.44 292 LYS B O 1
ATOM 6090 N N . VAL B 1 293 ? 16.391 31.906 21.359 1 98.62 293 VAL B N 1
ATOM 6091 C CA . VAL B 1 293 ? 15.195 31.688 20.547 1 98.62 293 VAL B CA 1
ATOM 6092 C C . VAL B 1 293 ? 15.328 32.406 19.203 1 98.62 293 VAL B C 1
ATOM 6094 O O . VAL B 1 293 ? 15.727 33.562 19.156 1 98.62 293 VAL B O 1
ATOM 6097 N N . VAL B 1 294 ? 15.102 31.703 18.156 1 98.31 294 VAL B N 1
ATOM 6098 C CA . VAL B 1 294 ? 14.93 32.312 16.828 1 98.31 294 VAL B CA 1
ATOM 6099 C C . VAL B 1 294 ? 13.461 32.219 16.422 1 98.31 294 VAL B C 1
ATOM 6101 O O . VAL B 1 294 ? 12.898 31.141 16.281 1 98.31 294 VAL B O 1
ATOM 6104 N N . TRP B 1 295 ? 12.844 33.375 16.219 1 96.38 295 TRP B N 1
ATOM 6105 C CA . TRP B 1 295 ? 11.398 33.469 16.016 1 96.38 295 TRP B CA 1
ATOM 6106 C C . TRP B 1 295 ? 11.07 34.188 14.711 1 96.38 295 TRP B C 1
ATOM 6108 O O . TRP B 1 295 ? 11.414 35.344 14.531 1 96.38 295 TRP B O 1
ATOM 6118 N N . ARG B 1 296 ? 10.453 33.406 13.766 1 94.69 296 ARG B N 1
ATOM 6119 C CA . ARG B 1 296 ? 9.938 34.062 12.562 1 94.69 296 ARG B CA 1
ATOM 6120 C C . ARG B 1 296 ? 8.805 35.031 12.906 1 94.69 296 ARG B C 1
ATOM 6122 O O . ARG B 1 296 ? 7.727 34.594 13.336 1 94.69 296 ARG B O 1
ATOM 6129 N N . TYR B 1 297 ? 9.07 36.25 12.656 1 89 297 TYR B N 1
ATOM 6130 C CA . TYR B 1 297 ? 8.156 37.281 13.148 1 89 297 TYR B CA 1
ATOM 6131 C C . TYR B 1 297 ? 8.18 38.5 12.242 1 89 297 TYR B C 1
ATOM 6133 O O . TYR B 1 297 ? 9.25 38.969 11.836 1 89 297 TYR B O 1
ATOM 6141 N N . VAL B 1 298 ? 6.973 38.875 11.867 1 84.38 298 VAL B N 1
ATOM 6142 C CA . VAL B 1 298 ? 6.828 40.125 11.117 1 84.38 298 VAL B CA 1
ATOM 6143 C C . VAL B 1 298 ? 5.965 41.094 11.906 1 84.38 298 VAL B C 1
ATOM 6145 O O . VAL B 1 298 ? 4.844 40.781 12.305 1 84.38 298 VAL B O 1
ATOM 6148 N N . GLY B 1 299 ? 6.457 42.312 12.148 1 83.75 299 GLY B N 1
ATOM 6149 C CA . GLY B 1 299 ? 5.727 43.312 12.891 1 83.75 299 GLY B CA 1
ATOM 6150 C C . GLY B 1 299 ? 6.582 44.062 13.906 1 83.75 299 GLY B C 1
ATOM 6151 O O . GLY B 1 299 ? 7.812 44 13.844 1 83.75 299 GLY B O 1
ATOM 6152 N N . GLU B 1 300 ? 5.824 44.719 14.719 1 88.44 300 GLU B N 1
ATOM 6153 C CA . GLU B 1 300 ? 6.52 45.469 15.766 1 88.44 300 GLU B CA 1
ATOM 6154 C C . GLU B 1 300 ? 7.012 44.531 16.875 1 88.44 300 GLU B C 1
ATOM 6156 O O . GLU B 1 300 ? 6.305 43.594 17.266 1 88.44 300 GLU B O 1
ATOM 6161 N N . LYS B 1 301 ? 8.156 44.781 17.25 1 92.62 301 LYS B N 1
ATOM 6162 C CA . LYS B 1 301 ? 8.75 44 18.328 1 92.62 301 LYS B CA 1
ATOM 6163 C C . LYS B 1 301 ? 7.875 44 19.578 1 92.62 301 LYS B C 1
ATOM 6165 O O . LYS B 1 301 ? 7.5 45.062 20.062 1 92.62 301 LYS B O 1
ATOM 6170 N N . PRO B 1 302 ? 7.641 42.844 20.078 1 93.81 302 PRO B N 1
ATOM 6171 C CA . PRO B 1 302 ? 6.871 42.812 21.328 1 93.81 302 PRO B CA 1
ATOM 6172 C C . PRO B 1 302 ? 7.621 43.469 22.484 1 93.81 302 PRO B C 1
ATOM 6174 O O . PRO B 1 302 ? 8.836 43.312 22.609 1 93.81 302 PRO B O 1
ATOM 6177 N N . ALA B 1 303 ? 6.883 44.031 23.391 1 93.88 303 ALA B N 1
ATOM 6178 C CA . ALA B 1 303 ? 7.465 44.75 24.516 1 93.88 303 ALA B CA 1
ATOM 6179 C C . ALA B 1 303 ? 8.164 43.812 25.469 1 93.88 303 ALA B C 1
ATOM 6181 O O . ALA B 1 303 ? 9.203 44.156 26.047 1 93.88 303 ALA B O 1
ATOM 6182 N N . GLY B 1 304 ? 7.637 42.688 25.625 1 93.81 304 GLY B N 1
ATOM 6183 C CA . GLY B 1 304 ? 8.148 41.75 26.609 1 93.81 304 GLY B CA 1
ATOM 6184 C C . GLY B 1 304 ? 9.227 40.844 26.062 1 93.81 304 GLY B C 1
ATOM 6185 O O . GLY B 1 304 ? 9.633 39.875 26.734 1 93.81 304 GLY B O 1
ATOM 6186 N N . LEU B 1 305 ? 9.758 41.125 24.922 1 95.38 305 LEU B N 1
ATOM 6187 C CA . LEU B 1 305 ? 10.734 40.25 24.297 1 95.38 305 LEU B CA 1
ATOM 6188 C C . LEU B 1 305 ? 12.086 40.344 25 1 95.38 305 LEU B C 1
ATOM 6190 O O . LEU B 1 305 ? 12.578 41.438 25.25 1 95.38 305 LEU B O 1
ATOM 6194 N N . GLY B 1 306 ? 12.68 39.219 25.344 1 94.94 306 GLY B N 1
ATOM 6195 C CA . GLY B 1 306 ? 13.977 39.219 25.984 1 94.94 306 GLY B CA 1
ATOM 6196 C C . GLY B 1 306 ? 15.133 39.344 25.016 1 94.94 306 GLY B C 1
ATOM 6197 O O . GLY B 1 306 ? 14.945 39.188 23.797 1 94.94 306 GLY B O 1
ATOM 6198 N N . ASN B 1 307 ? 16.359 39.469 25.547 1 95.19 307 ASN B N 1
ATOM 6199 C CA . ASN B 1 307 ? 17.562 39.625 24.734 1 95.19 307 ASN B CA 1
ATOM 6200 C C . ASN B 1 307 ? 18.016 38.312 24.141 1 95.19 307 ASN B C 1
ATOM 6202 O O . ASN B 1 307 ? 18.844 38.281 23.234 1 95.19 307 ASN B O 1
ATOM 6206 N N . ASN B 1 308 ? 17.391 37.312 24.609 1 97.81 308 ASN B N 1
ATOM 6207 C CA . ASN B 1 308 ? 17.781 36 24.125 1 97.81 308 ASN B CA 1
ATOM 6208 C C . ASN B 1 308 ? 17.078 35.625 22.828 1 97.81 308 ASN B C 1
ATOM 6210 O O . ASN B 1 308 ? 17.297 34.562 22.266 1 97.81 308 ASN B O 1
ATOM 6214 N N . THR B 1 309 ? 16.203 36.469 22.312 1 98.06 309 THR B N 1
ATOM 6215 C CA . THR B 1 309 ? 15.367 36.125 21.172 1 98.06 309 THR B CA 1
ATOM 6216 C C . THR B 1 309 ? 15.75 36.969 19.953 1 98.06 309 THR B C 1
ATOM 6218 O O . THR B 1 309 ? 15.836 38.188 20.031 1 98.06 309 THR B O 1
ATOM 6221 N N . ARG B 1 310 ? 15.938 36.312 18.875 1 96.94 310 ARG B N 1
ATOM 6222 C CA . ARG B 1 310 ? 16.156 36.969 17.594 1 96.94 310 ARG B CA 1
ATOM 6223 C C . ARG B 1 310 ? 14.938 36.844 16.688 1 96.94 310 ARG B C 1
ATOM 6225 O O . ARG B 1 310 ? 14.453 35.75 16.453 1 96.94 310 ARG B O 1
ATOM 6232 N N . LEU B 1 311 ? 14.461 38 16.188 1 94.94 311 LEU B N 1
ATOM 6233 C CA . LEU B 1 311 ? 13.32 38.031 15.281 1 94.94 311 LEU B CA 1
ATOM 6234 C C . LEU B 1 311 ? 13.789 38.094 13.828 1 94.94 311 LEU B C 1
ATOM 6236 O O . LEU B 1 311 ? 14.68 38.875 13.492 1 94.94 311 LEU B O 1
ATOM 6240 N N . LEU B 1 312 ? 13.242 37.188 13.031 1 93.5 312 LEU B N 1
ATOM 6241 C CA . LEU B 1 312 ? 13.539 37.188 11.609 1 93.5 312 LEU B CA 1
ATOM 6242 C C . LEU B 1 312 ? 12.25 37.156 10.781 1 93.5 312 LEU B C 1
ATOM 6244 O O . LEU B 1 312 ? 11.305 36.438 11.117 1 93.5 312 LEU B O 1
ATOM 6248 N N . ALA B 1 313 ? 12.211 37.938 9.734 1 89.69 313 ALA B N 1
ATOM 6249 C CA . ALA B 1 313 ? 11.047 37.969 8.844 1 89.69 313 ALA B CA 1
ATOM 6250 C C . ALA B 1 313 ? 10.961 36.656 8.055 1 89.69 313 ALA B C 1
ATOM 6252 O O . ALA B 1 313 ? 9.867 36.219 7.691 1 89.69 313 ALA B O 1
ATOM 6253 N N . TRP B 1 314 ? 12.07 36.125 7.746 1 89.81 314 TRP B N 1
ATOM 6254 C CA . TRP B 1 314 ? 12.188 34.812 7.074 1 89.81 314 TRP B CA 1
ATOM 6255 C C . TRP B 1 314 ? 13.273 33.969 7.715 1 89.81 314 TRP B C 1
ATOM 6257 O O . TRP B 1 314 ? 14.328 34.5 8.094 1 89.81 314 TRP B O 1
ATOM 6267 N N . LEU B 1 315 ? 12.977 32.594 7.809 1 92.25 315 LEU B N 1
ATOM 6268 C CA . LEU B 1 315 ? 13.93 31.688 8.422 1 92.25 315 LEU B CA 1
ATOM 6269 C C . LEU B 1 315 ? 14.336 30.594 7.441 1 92.25 315 LEU B C 1
ATOM 6271 O O . LEU B 1 315 ? 13.492 30.047 6.719 1 92.25 315 LEU B O 1
ATOM 6275 N N . PRO B 1 316 ? 15.602 30.328 7.379 1 94.88 316 PRO B N 1
ATOM 6276 C CA . PRO B 1 316 ? 15.984 29.047 6.773 1 94.88 316 PRO B CA 1
ATOM 6277 C C . PRO B 1 316 ? 15.672 27.844 7.672 1 94.88 316 PRO B C 1
ATOM 6279 O O . PRO B 1 316 ? 16.578 27.188 8.164 1 94.88 316 PRO B O 1
ATOM 6282 N N . GLN B 1 317 ? 14.438 27.562 7.816 1 96.44 317 GLN B N 1
ATOM 6283 C CA . GLN B 1 317 ? 13.891 26.656 8.82 1 96.44 317 GLN B CA 1
ATOM 6284 C C . GLN B 1 317 ? 14.586 25.297 8.781 1 96.44 317 GLN B C 1
ATOM 6286 O O . GLN B 1 317 ? 15.016 24.781 9.82 1 96.44 317 GLN B O 1
ATOM 6291 N N . ASN B 1 318 ? 14.727 24.688 7.574 1 97 318 ASN B N 1
ATOM 6292 C CA . ASN B 1 318 ? 15.375 23.406 7.414 1 97 318 ASN B CA 1
ATOM 6293 C C . ASN B 1 318 ? 16.797 23.422 7.973 1 97 318 ASN B C 1
ATOM 6295 O O . ASN B 1 318 ? 17.203 22.5 8.68 1 97 318 ASN B O 1
ATOM 6299 N N . ASP B 1 319 ? 17.531 24.484 7.711 1 98.19 319 ASP B N 1
ATOM 6300 C CA . ASP B 1 319 ? 18.922 24.609 8.141 1 98.19 319 ASP B CA 1
ATOM 6301 C C . ASP B 1 319 ? 19.016 24.812 9.648 1 98.19 319 ASP B C 1
ATOM 6303 O O . ASP B 1 319 ? 19.906 24.266 10.297 1 98.19 319 ASP B O 1
ATOM 6307 N N . LEU B 1 320 ? 18.109 25.594 10.141 1 98.38 320 LEU B N 1
ATOM 6308 C CA . LEU B 1 320 ? 18.094 25.828 11.578 1 98.38 320 LEU B CA 1
ATOM 6309 C C . LEU B 1 320 ? 17.781 24.547 12.336 1 98.38 320 LEU B C 1
ATOM 6311 O O . LEU B 1 320 ? 18.406 24.25 13.359 1 98.38 320 LEU B O 1
ATOM 6315 N N . LEU B 1 321 ? 16.844 23.797 11.852 1 98.44 321 LEU B N 1
ATOM 6316 C CA . LEU B 1 321 ? 16.422 22.562 12.508 1 98.44 321 LEU B CA 1
ATOM 6317 C C . LEU B 1 321 ? 17.516 21.5 12.422 1 98.44 321 LEU B C 1
ATOM 6319 O O . LEU B 1 321 ? 17.594 20.609 13.273 1 98.44 321 LEU B O 1
ATOM 6323 N N . ALA B 1 322 ? 18.359 21.625 11.461 1 98.31 322 ALA B N 1
ATOM 6324 C CA . ALA B 1 322 ? 19.438 20.656 11.258 1 98.31 322 ALA B CA 1
ATOM 6325 C C . ALA B 1 322 ? 20.609 20.938 12.203 1 98.31 322 ALA B C 1
ATOM 6327 O O . ALA B 1 322 ? 21.5 20.094 12.352 1 98.31 322 ALA B O 1
ATOM 6328 N N . HIS B 1 323 ? 20.641 22.109 12.812 1 98.25 323 HIS B N 1
ATOM 6329 C CA . HIS B 1 323 ? 21.766 22.5 13.648 1 98.25 323 HIS B CA 1
ATOM 6330 C C . HIS B 1 323 ? 21.828 21.656 14.914 1 98.25 323 HIS B C 1
ATOM 6332 O O . HIS B 1 323 ? 20.797 21.391 15.531 1 98.25 323 HIS B O 1
ATOM 6338 N N . THR B 1 324 ? 22.969 21.312 15.367 1 96.88 324 THR B N 1
ATOM 6339 C CA . THR B 1 324 ? 23.172 20.391 16.484 1 96.88 324 THR B CA 1
ATOM 6340 C C . THR B 1 324 ? 22.719 21.031 17.797 1 96.88 324 THR B C 1
ATOM 6342 O O . THR B 1 324 ? 22.438 20.328 18.766 1 96.88 324 THR B O 1
ATOM 6345 N N . LYS B 1 325 ? 22.594 22.375 17.812 1 98 325 LYS B N 1
ATOM 6346 C CA . LYS B 1 325 ? 22.219 23.062 19.047 1 98 325 LYS B CA 1
ATOM 6347 C C . LYS B 1 325 ? 20.703 23.281 19.125 1 98 325 LYS B C 1
ATOM 6349 O O . LYS B 1 325 ? 20.203 23.75 20.141 1 98 325 LYS B O 1
ATOM 6354 N N . THR B 1 326 ? 19.984 22.938 18.062 1 98.62 326 THR B N 1
ATOM 6355 C CA . THR B 1 326 ? 18.531 23.078 18.125 1 98.62 326 THR B CA 1
ATOM 6356 C C . THR B 1 326 ? 17.938 22.047 19.078 1 98.62 326 THR B C 1
ATOM 6358 O O . THR B 1 326 ? 18.203 20.859 18.969 1 98.62 326 THR B O 1
ATOM 6361 N N . ARG B 1 327 ? 17.125 22.562 19.969 1 98.5 327 ARG B N 1
ATOM 6362 C CA . ARG B 1 327 ? 16.609 21.688 21.031 1 98.5 327 ARG B CA 1
ATOM 6363 C C . ARG B 1 327 ? 15.117 21.422 20.828 1 98.5 327 ARG B C 1
ATOM 6365 O O . ARG B 1 327 ? 14.602 20.406 21.281 1 98.5 327 ARG B O 1
ATOM 6372 N N . ALA B 1 328 ? 14.422 22.328 20.188 1 98.75 328 ALA B N 1
ATOM 6373 C CA . ALA B 1 328 ? 12.984 22.172 19.984 1 98.75 328 ALA B CA 1
ATOM 6374 C C . ALA B 1 328 ? 12.492 23.062 18.844 1 98.75 328 ALA B C 1
ATOM 6376 O O . ALA B 1 328 ? 13.125 24.062 18.516 1 98.75 328 ALA B O 1
ATOM 6377 N N . PHE B 1 329 ? 11.453 22.672 18.25 1 98.81 329 PHE B N 1
ATOM 6378 C CA . PHE B 1 329 ? 10.75 23.391 17.203 1 98.81 329 PHE B CA 1
ATOM 6379 C C . PHE B 1 329 ? 9.328 23.75 17.641 1 98.81 329 PHE B C 1
ATOM 6381 O O . PHE B 1 329 ? 8.539 22.859 17.953 1 98.81 329 PHE B O 1
ATOM 6388 N N . ILE B 1 330 ? 9.039 24.984 17.766 1 98.38 330 ILE B N 1
ATOM 6389 C CA . ILE B 1 330 ? 7.68 25.438 18.031 1 98.38 330 ILE B CA 1
ATOM 6390 C C . ILE B 1 330 ? 6.977 25.75 16.719 1 98.38 330 ILE B C 1
ATOM 6392 O O . ILE B 1 330 ? 7.422 26.625 15.953 1 98.38 330 ILE B O 1
ATOM 6396 N N . THR B 1 331 ? 5.863 25.078 16.438 1 96.81 331 THR B N 1
ATOM 6397 C CA . THR B 1 331 ? 5.289 25.094 15.094 1 96.81 331 THR B CA 1
ATOM 6398 C C . THR B 1 331 ? 3.768 25 15.156 1 96.81 331 THR B C 1
ATOM 6400 O O . THR B 1 331 ? 3.209 24.578 16.188 1 96.81 331 THR B O 1
ATOM 6403 N N . HIS B 1 332 ? 3.123 25.438 14.164 1 93.69 332 HIS B N 1
ATOM 6404 C CA . HIS B 1 332 ? 1.681 25.25 14.047 1 93.69 332 HIS B CA 1
ATOM 6405 C C . HIS B 1 332 ? 1.344 23.859 13.547 1 93.69 332 HIS B C 1
ATOM 6407 O O . HIS B 1 332 ? 0.173 23.531 13.336 1 93.69 332 HIS B O 1
ATOM 6413 N N . ALA B 1 333 ? 2.373 23.031 13.25 1 95.38 333 ALA B N 1
ATOM 6414 C CA . ALA B 1 333 ? 2.209 21.625 12.891 1 95.38 333 ALA B CA 1
ATOM 6415 C C . ALA B 1 333 ? 1.778 21.484 11.43 1 95.38 333 ALA B C 1
ATOM 6417 O O . ALA B 1 333 ? 0.925 20.656 11.102 1 95.38 333 ALA B O 1
ATOM 6418 N N . GLY B 1 334 ? 2.371 22.375 10.617 1 93.19 334 GLY B N 1
ATOM 6419 C CA . GLY B 1 334 ? 2.238 22.141 9.188 1 93.19 334 GLY B CA 1
ATOM 6420 C C . GLY B 1 334 ? 3.051 20.953 8.695 1 93.19 334 GLY B C 1
ATOM 6421 O O . GLY B 1 334 ? 4.098 20.641 9.258 1 93.19 334 GLY B O 1
ATOM 6422 N N . SER B 1 335 ? 2.67 20.359 7.66 1 92.88 335 SER B N 1
ATOM 6423 C CA . SER B 1 335 ? 3.293 19.125 7.176 1 92.88 335 SER B CA 1
ATOM 6424 C C . SER B 1 335 ? 4.762 19.344 6.836 1 92.88 335 SER B C 1
ATOM 6426 O O . SER B 1 335 ? 5.613 18.531 7.18 1 92.88 335 SER B O 1
ATOM 6428 N N . ASN B 1 336 ? 5.098 20.422 6.133 1 93.31 336 ASN B N 1
ATOM 6429 C CA . ASN B 1 336 ? 6.48 20.672 5.746 1 93.31 336 ASN B CA 1
ATOM 6430 C C . ASN B 1 336 ? 7.391 20.797 6.965 1 93.31 336 ASN B C 1
ATOM 6432 O O . ASN B 1 336 ? 8.453 20.172 7.016 1 93.31 336 ASN B O 1
ATOM 6436 N N . GLY B 1 337 ? 6.941 21.609 7.902 1 95.44 337 GLY B N 1
ATOM 6437 C CA . GLY B 1 337 ? 7.73 21.781 9.109 1 95.44 337 GLY B CA 1
ATOM 6438 C C . GLY B 1 337 ? 7.875 20.5 9.914 1 95.44 337 GLY B C 1
ATOM 6439 O O . GLY B 1 337 ? 8.945 20.219 10.453 1 95.44 337 GLY B O 1
ATOM 6440 N N . LEU B 1 338 ? 6.848 19.734 9.977 1 97.12 338 LEU B N 1
ATOM 6441 C CA . LEU B 1 338 ? 6.879 18.5 10.727 1 97.12 338 LEU B CA 1
ATOM 6442 C C . LEU B 1 338 ? 7.898 17.531 10.141 1 97.12 338 LEU B C 1
ATOM 6444 O O . LEU B 1 338 ? 8.641 16.875 10.875 1 97.12 338 LEU B O 1
ATOM 6448 N N . TYR B 1 339 ? 7.934 17.438 8.844 1 97.5 339 TYR B N 1
ATOM 6449 C CA . TYR B 1 339 ? 8.859 16.484 8.227 1 97.5 339 TYR B CA 1
ATOM 6450 C C . TYR B 1 339 ? 10.297 16.984 8.328 1 97.5 339 TYR B C 1
ATOM 6452 O O . TYR B 1 339 ? 11.227 16.172 8.43 1 97.5 339 TYR B O 1
ATOM 6460 N N . GLU B 1 340 ? 10.492 18.328 8.297 1 97.75 340 GLU B N 1
ATOM 6461 C CA . GLU B 1 340 ? 11.82 18.859 8.578 1 97.75 340 GLU B CA 1
ATOM 6462 C C . GLU B 1 340 ? 12.273 18.5 9.992 1 97.75 340 GLU B C 1
ATOM 6464 O O . GLU B 1 340 ? 13.398 18.016 10.188 1 97.75 340 GLU B O 1
ATOM 6469 N N . ALA B 1 341 ? 11.359 18.703 10.914 1 98.62 341 ALA B N 1
ATOM 6470 C CA . ALA B 1 341 ? 11.68 18.391 12.297 1 98.62 341 ALA B CA 1
ATOM 6471 C C . ALA B 1 341 ? 11.938 16.891 12.477 1 98.62 341 ALA B C 1
ATOM 6473 O O . ALA B 1 341 ? 12.883 16.484 13.148 1 98.62 341 ALA B O 1
ATOM 6474 N N . LEU B 1 342 ? 11.102 16.062 11.867 1 98.5 342 LEU B N 1
ATOM 6475 C CA . LEU B 1 342 ? 11.266 14.609 11.93 1 98.5 342 LEU B CA 1
ATOM 6476 C C . LEU B 1 342 ? 12.602 14.188 11.336 1 98.5 342 LEU B C 1
ATOM 6478 O O . LEU B 1 342 ? 13.352 13.422 11.945 1 98.5 342 LEU B O 1
ATOM 6482 N N . HIS B 1 343 ? 12.891 14.695 10.188 1 98.38 343 HIS B N 1
ATOM 6483 C CA . HIS B 1 343 ? 14.109 14.336 9.469 1 98.38 343 HIS B CA 1
ATOM 6484 C C . HIS B 1 343 ? 15.352 14.672 10.289 1 98.38 343 HIS B C 1
ATOM 6486 O O . HIS B 1 343 ? 16.297 13.891 10.328 1 98.38 343 HIS B O 1
ATOM 6492 N N . HIS B 1 344 ? 15.32 15.781 10.969 1 98.38 344 HIS B N 1
ATOM 6493 C CA . HIS B 1 344 ? 16.5 16.25 11.688 1 98.38 344 HIS B CA 1
ATOM 6494 C C . HIS B 1 344 ? 16.438 15.852 13.156 1 98.38 344 HIS B C 1
ATOM 6496 O O . HIS B 1 344 ? 17.344 16.172 13.93 1 98.38 344 HIS B O 1
ATOM 6502 N N . GLY B 1 345 ? 15.398 15.172 13.57 1 98.44 345 GLY B N 1
ATOM 6503 C CA . GLY B 1 345 ? 15.289 14.617 14.914 1 98.44 345 GLY B CA 1
ATOM 6504 C C . GLY B 1 345 ? 15.086 15.68 15.977 1 98.44 345 GLY B C 1
ATOM 6505 O O . GLY B 1 345 ? 15.734 15.648 17.031 1 98.44 345 GLY B O 1
ATOM 6506 N N . VAL B 1 346 ? 14.195 16.625 15.711 1 98.81 346 VAL B N 1
ATOM 6507 C CA . VAL B 1 346 ? 13.969 17.734 16.641 1 98.81 346 VAL B CA 1
ATOM 6508 C C . VAL B 1 346 ? 12.602 17.578 17.297 1 98.81 346 VAL B C 1
ATOM 6510 O O . VAL B 1 346 ? 11.578 17.5 16.625 1 98.81 346 VAL B O 1
ATOM 6513 N N . PRO B 1 347 ? 12.547 17.594 18.625 1 98.75 347 PRO B N 1
ATOM 6514 C CA . PRO B 1 347 ? 11.25 17.578 19.312 1 98.75 347 PRO B CA 1
ATOM 6515 C C . PRO B 1 347 ? 10.43 18.844 19.047 1 98.75 347 PRO B C 1
ATOM 6517 O O . PRO B 1 347 ? 10.969 19.859 18.609 1 98.75 347 PRO B O 1
ATOM 6520 N N . MET B 1 348 ? 9.094 18.734 19.391 1 98.88 348 MET B N 1
ATOM 6521 C CA . MET B 1 348 ? 8.25 19.828 18.922 1 98.88 348 MET B CA 1
ATOM 6522 C C . MET B 1 348 ? 7.25 20.25 20 1 98.88 348 MET B C 1
ATOM 6524 O O . MET B 1 348 ? 6.852 19.438 20.828 1 98.88 348 MET B O 1
ATOM 6528 N N . VAL B 1 349 ? 6.887 21.453 20 1 98.88 349 VAL B N 1
ATOM 6529 C CA . VAL B 1 349 ? 5.703 22.016 20.641 1 98.88 349 VAL B CA 1
ATOM 6530 C C . VAL B 1 349 ? 4.734 22.547 19.594 1 98.88 349 VAL B C 1
ATOM 6532 O O . VAL B 1 349 ? 5.012 23.547 18.922 1 98.88 349 VAL B O 1
ATOM 6535 N N . CYS B 1 350 ? 3.639 21.859 19.484 1 98.38 350 CYS B N 1
ATOM 6536 C CA . CYS B 1 350 ? 2.719 22.172 18.391 1 98.38 350 CYS B CA 1
ATOM 6537 C C . CYS B 1 350 ? 1.569 23.047 18.875 1 98.38 350 CYS B C 1
ATOM 6539 O O . CYS B 1 350 ? 0.965 22.766 19.922 1 98.38 350 CYS B O 1
ATOM 6541 N N . LEU B 1 351 ? 1.324 24.078 18.172 1 95.62 351 LEU B N 1
ATOM 6542 C CA . LEU B 1 351 ? 0.166 24.938 18.375 1 95.62 351 LEU B CA 1
ATOM 6543 C C . LEU B 1 351 ? -0.615 25.109 17.078 1 95.62 351 LEU B C 1
ATOM 6545 O O . LEU B 1 351 ? -0.536 26.156 16.422 1 95.62 351 LEU B O 1
ATOM 6549 N N . PRO B 1 352 ? -1.427 24.078 16.75 1 93.19 352 PRO B N 1
ATOM 6550 C CA . PRO B 1 352 ? -2.139 24.109 15.469 1 93.19 352 PRO B CA 1
ATOM 6551 C C . PRO B 1 352 ? -3.152 25.25 15.383 1 93.19 352 PRO B C 1
ATOM 6553 O O . PRO B 1 352 ? -3.725 25.641 16.391 1 93.19 352 PRO B O 1
ATOM 6556 N N . LEU B 1 353 ? -3.379 25.703 14.211 1 84.38 353 LEU B N 1
ATOM 6557 C CA . LEU B 1 353 ? -4.262 26.844 13.992 1 84.38 353 LEU B CA 1
ATOM 6558 C C . LEU B 1 353 ? -5.484 26.438 13.18 1 84.38 353 LEU B C 1
ATOM 6560 O O . LEU B 1 353 ? -6.605 26.844 13.484 1 84.38 353 LEU B O 1
ATOM 6564 N N . PHE B 1 354 ? -5.262 25.672 12.07 1 80 354 PHE B N 1
ATOM 6565 C CA . PHE B 1 354 ? -6.387 25.359 11.195 1 80 354 PHE B CA 1
ATOM 6566 C C . PHE B 1 354 ? -6.109 24.109 10.375 1 80 354 PHE B C 1
ATOM 6568 O O . PHE B 1 354 ? -5.023 23.531 10.469 1 80 354 PHE B O 1
ATOM 6575 N N . ALA B 1 355 ? -7.109 23.641 9.711 1 82.31 355 ALA B N 1
ATOM 6576 C CA . ALA B 1 355 ? -7.047 22.578 8.703 1 82.31 355 ALA B CA 1
ATOM 6577 C C . ALA B 1 355 ? -6.5 21.297 9.297 1 82.31 355 ALA B C 1
ATOM 6579 O O . ALA B 1 355 ? -7.004 20.812 10.312 1 82.31 355 ALA B O 1
ATOM 6580 N N . GLU B 1 356 ? -5.469 20.766 8.656 1 88.62 356 GLU B N 1
ATOM 6581 C CA . GLU B 1 356 ? -4.965 19.438 9.031 1 88.62 356 GLU B CA 1
ATOM 6582 C C . GLU B 1 356 ? -3.992 19.547 10.203 1 88.62 356 GLU B C 1
ATOM 6584 O O . GLU B 1 356 ? -3.521 18.516 10.719 1 88.62 356 GLU B O 1
ATOM 6589 N N . GLN B 1 357 ? -3.75 20.719 10.688 1 92.75 357 GLN B N 1
ATOM 6590 C CA . GLN B 1 357 ? -2.697 20.953 11.672 1 92.75 357 GLN B CA 1
ATOM 6591 C C . GLN B 1 357 ? -3.021 20.266 12.992 1 92.75 357 GLN B C 1
ATOM 6593 O O . GLN B 1 357 ? -2.15 19.641 13.609 1 92.75 357 GLN B O 1
ATOM 6598 N N . PRO B 1 358 ? -4.285 20.328 13.438 1 94.19 358 PRO B N 1
ATOM 6599 C CA . PRO B 1 358 ? -4.598 19.578 14.664 1 94.19 358 PRO B CA 1
ATOM 6600 C C . PRO B 1 358 ? -4.375 18.078 14.508 1 94.19 358 PRO B C 1
ATOM 6602 O O . PRO B 1 358 ? -3.885 17.422 15.43 1 94.19 358 PRO B O 1
ATOM 6605 N N . ALA B 1 359 ? -4.77 17.562 13.375 1 95.94 359 ALA B N 1
ATOM 6606 C CA . ALA B 1 359 ? -4.527 16.156 13.102 1 95.94 359 ALA B CA 1
ATOM 6607 C C . ALA B 1 359 ? -3.031 15.836 13.094 1 95.94 359 ALA B C 1
ATOM 6609 O O . ALA B 1 359 ? -2.6 14.812 13.625 1 95.94 359 ALA B O 1
ATOM 6610 N N . ASN B 1 360 ? -2.244 16.688 12.5 1 97.06 360 ASN B N 1
ATOM 6611 C CA . ASN B 1 360 ? -0.794 16.531 12.484 1 97.06 360 ASN B CA 1
ATOM 6612 C C . ASN B 1 360 ? -0.211 16.547 13.898 1 97.06 360 ASN B C 1
ATOM 6614 O O . ASN B 1 360 ? 0.645 15.727 14.227 1 97.06 360 ASN B O 1
ATOM 6618 N N . ALA B 1 361 ? -0.712 17.484 14.633 1 98.06 361 ALA B N 1
ATOM 6619 C CA . ALA B 1 361 ? -0.232 17.609 16.016 1 98.06 361 ALA B CA 1
ATOM 6620 C C . ALA B 1 361 ? -0.548 16.359 16.812 1 98.06 361 ALA B C 1
ATOM 6622 O O . ALA B 1 361 ? 0.247 15.93 17.656 1 98.06 361 ALA B O 1
ATOM 6623 N N . ALA B 1 362 ? -1.689 15.781 16.547 1 98 362 ALA B N 1
ATOM 6624 C CA . ALA B 1 362 ? -2.057 14.539 17.219 1 98 362 ALA B CA 1
ATOM 6625 C C . ALA B 1 362 ? -1.058 13.43 16.906 1 98 362 ALA B C 1
ATOM 6627 O O . ALA B 1 362 ? -0.732 12.617 17.781 1 98 362 ALA B O 1
ATOM 6628 N N . ARG B 1 363 ? -0.568 13.383 15.742 1 97.81 363 ARG B N 1
ATOM 6629 C CA . ARG B 1 363 ? 0.427 12.391 15.344 1 97.81 363 ARG B CA 1
ATOM 6630 C C . ARG B 1 363 ? 1.753 12.633 16.062 1 97.81 363 ARG B C 1
ATOM 6632 O O . ARG B 1 363 ? 2.406 11.688 16.5 1 97.81 363 ARG B O 1
ATOM 6639 N N . VAL B 1 364 ? 2.109 13.867 16.172 1 98.44 364 VAL B N 1
ATOM 6640 C CA . VAL B 1 364 ? 3.34 14.242 16.859 1 98.44 364 VAL B CA 1
ATOM 6641 C C . VAL B 1 364 ? 3.293 13.742 18.297 1 98.44 364 VAL B C 1
ATOM 6643 O O . VAL B 1 364 ? 4.246 13.133 18.781 1 98.44 364 VAL B O 1
ATOM 6646 N N . VAL B 1 365 ? 2.191 13.977 18.922 1 98.62 365 VAL B N 1
ATOM 6647 C CA . VAL B 1 365 ? 2.027 13.57 20.312 1 98.62 365 VAL B CA 1
ATOM 6648 C C . VAL B 1 365 ? 2 12.047 20.422 1 98.62 365 VAL B C 1
ATOM 6650 O O . VAL B 1 365 ? 2.699 11.461 21.25 1 98.62 365 VAL B O 1
ATOM 6653 N N . ALA B 1 366 ? 1.292 11.422 19.531 1 97.94 366 ALA B N 1
ATOM 6654 C CA . ALA B 1 366 ? 1.142 9.969 19.562 1 97.94 366 ALA B CA 1
ATOM 6655 C C . ALA B 1 366 ? 2.484 9.273 19.359 1 97.94 366 ALA B C 1
ATOM 6657 O O . ALA B 1 366 ? 2.734 8.211 19.922 1 97.94 366 ALA B O 1
ATOM 6658 N N . ARG B 1 367 ? 3.379 9.891 18.656 1 98.06 367 ARG B N 1
ATOM 6659 C CA . ARG B 1 367 ? 4.664 9.281 18.328 1 98.06 367 ARG B CA 1
ATOM 6660 C C . ARG B 1 367 ? 5.723 9.648 19.359 1 98.06 367 ARG B C 1
ATOM 6662 O O . ARG B 1 367 ? 6.867 9.195 19.266 1 98.06 367 ARG B O 1
ATOM 6669 N N . GLY B 1 368 ? 5.363 10.477 20.297 1 98.25 368 GLY B N 1
ATOM 6670 C CA . GLY B 1 368 ? 6.301 10.867 21.328 1 98.25 368 GLY B CA 1
ATOM 6671 C C . GLY B 1 368 ? 7.297 11.914 20.875 1 98.25 368 GLY B C 1
ATOM 6672 O O . GLY B 1 368 ? 8.414 11.992 21.391 1 98.25 368 GLY B O 1
ATOM 6673 N N . LEU B 1 369 ? 6.902 12.719 19.906 1 98.62 369 LEU B N 1
ATOM 6674 C CA . LEU B 1 369 ? 7.809 13.695 19.312 1 98.62 369 LEU B CA 1
ATOM 6675 C C . LEU B 1 369 ? 7.629 15.07 19.953 1 98.62 369 LEU B C 1
ATOM 6677 O O . LEU B 1 369 ? 8.422 15.977 19.719 1 98.62 369 LEU B O 1
ATOM 6681 N N . GLY B 1 370 ? 6.578 15.203 20.703 1 98.69 370 GLY B N 1
ATOM 6682 C CA . GLY B 1 370 ? 6.328 16.5 21.297 1 98.69 370 GLY B CA 1
ATOM 6683 C C . GLY B 1 370 ? 4.977 16.594 21.969 1 98.69 370 GLY B C 1
ATOM 6684 O O . GLY B 1 370 ? 4.391 15.578 22.344 1 98.69 370 GLY B O 1
ATOM 6685 N N . VAL B 1 371 ? 4.582 17.891 22.172 1 98.75 371 VAL B N 1
ATOM 6686 C CA . VAL B 1 371 ? 3.326 18.141 22.875 1 98.75 371 VAL B CA 1
ATOM 6687 C C . VAL B 1 371 ? 2.459 19.078 22.031 1 98.75 371 VAL B C 1
ATOM 6689 O O . VAL B 1 371 ? 2.932 19.672 21.062 1 98.75 371 VAL B O 1
ATOM 6692 N N . LYS B 1 372 ? 1.227 19.125 22.391 1 98.56 372 LYS B N 1
ATOM 6693 C CA . LYS B 1 372 ? 0.254 19.984 21.719 1 98.56 372 LYS B CA 1
ATOM 6694 C C . LYS B 1 372 ? -0.378 20.984 22.688 1 98.56 372 LYS B C 1
ATOM 6696 O O . LYS B 1 372 ? -0.734 20.609 23.812 1 98.56 372 LYS B O 1
ATOM 6701 N N . LEU B 1 373 ? -0.412 22.266 22.312 1 97.81 373 LEU B N 1
ATOM 6702 C CA . LEU B 1 373 ? -1.072 23.328 23.062 1 97.81 373 LEU B CA 1
ATOM 6703 C C . LEU B 1 373 ? -2.131 24.031 22.219 1 97.81 373 LEU B C 1
ATOM 6705 O O . LEU B 1 373 ? -2.154 23.859 21 1 97.81 373 LEU B O 1
ATOM 6709 N N . ASP B 1 374 ? -2.996 24.719 22.938 1 94.12 374 ASP B N 1
ATOM 6710 C CA . ASP B 1 374 ? -4.008 25.516 22.25 1 94.12 374 ASP B CA 1
ATOM 6711 C C . ASP B 1 374 ? -3.498 26.938 21.969 1 94.12 374 ASP B C 1
ATOM 6713 O O . ASP B 1 374 ? -3.281 27.719 22.906 1 94.12 374 ASP B O 1
ATOM 6717 N N . PHE B 1 375 ? -3.359 27.266 20.766 1 90.69 375 PHE B N 1
ATOM 6718 C CA . PHE B 1 375 ? -2.781 28.547 20.359 1 90.69 375 PHE B CA 1
ATOM 6719 C C . PHE B 1 375 ? -3.588 29.703 20.938 1 90.69 375 PHE B C 1
ATOM 6721 O O . PHE B 1 375 ? -3.016 30.703 21.391 1 90.69 375 PHE B O 1
ATOM 6728 N N . SER B 1 376 ? -4.867 29.625 20.953 1 86.38 376 SER B N 1
ATOM 6729 C CA . SER B 1 376 ? -5.746 30.734 21.312 1 86.38 376 SER B CA 1
ATOM 6730 C C . SER B 1 376 ? -5.848 30.906 22.828 1 86.38 376 SER B C 1
ATOM 6732 O O . SER B 1 376 ? -6.195 31.984 23.312 1 86.38 376 SER B O 1
ATOM 6734 N N . LYS B 1 377 ? -5.457 29.875 23.562 1 92.38 377 LYS B N 1
ATOM 6735 C CA . LYS B 1 377 ? -5.703 29.922 25 1 92.38 377 LYS B CA 1
ATOM 6736 C C . LYS B 1 377 ? -4.402 29.812 25.781 1 92.38 377 LYS B C 1
ATOM 6738 O O . LYS B 1 377 ? -4.371 30.109 26.984 1 92.38 377 LYS B O 1
ATOM 6743 N N . VAL B 1 378 ? -3.391 29.516 25.109 1 95.75 378 VAL B N 1
ATOM 6744 C CA . VAL B 1 378 ? -2.15 29.219 25.812 1 95.75 378 VAL B CA 1
ATOM 6745 C C . VAL B 1 378 ? -1.66 30.453 26.562 1 95.75 378 VAL B C 1
ATOM 6747 O O . VAL B 1 378 ? -1.753 31.562 26.062 1 95.75 378 VAL B O 1
ATOM 6750 N N . THR B 1 379 ? -1.25 30.25 27.797 1 97.62 379 THR B N 1
ATOM 6751 C CA . THR B 1 379 ? -0.636 31.312 28.594 1 97.62 379 THR B CA 1
ATOM 6752 C C . THR B 1 379 ? 0.885 31.25 28.469 1 97.62 379 THR B C 1
ATOM 6754 O O . THR B 1 379 ? 1.444 30.25 28.016 1 97.62 379 THR B O 1
ATOM 6757 N N . SER B 1 380 ? 1.443 32.375 28.859 1 97.94 380 SER B N 1
ATOM 6758 C CA . SER B 1 380 ? 2.902 32.438 28.828 1 97.94 380 SER B CA 1
ATOM 6759 C C . SER B 1 380 ? 3.506 31.344 29.703 1 97.94 380 SER B C 1
ATOM 6761 O O . SER B 1 380 ? 4.5 30.719 29.328 1 97.94 380 SER B O 1
ATOM 6763 N N . ASP B 1 381 ? 2.857 31.078 30.812 1 98.5 381 ASP B N 1
ATOM 6764 C CA . ASP B 1 381 ? 3.354 30.062 31.734 1 98.5 381 ASP B CA 1
ATOM 6765 C C . ASP B 1 381 ? 3.213 28.656 31.125 1 98.5 381 ASP B C 1
ATOM 6767 O O . ASP B 1 381 ? 4.125 27.844 31.234 1 98.5 381 ASP B O 1
ATOM 6771 N N . GLN B 1 382 ? 2.117 28.391 30.531 1 98.56 382 GLN B N 1
ATOM 6772 C CA . GLN B 1 382 ? 1.889 27.109 29.906 1 98.56 382 GLN B CA 1
ATOM 6773 C C . GLN B 1 382 ? 2.893 26.859 28.781 1 98.56 382 GLN B C 1
ATOM 6775 O O . GLN B 1 382 ? 3.418 25.75 28.656 1 98.56 382 GLN B O 1
ATOM 6780 N N . LEU B 1 383 ? 3.082 27.844 27.969 1 98.56 383 LEU B N 1
ATOM 6781 C CA . LEU B 1 383 ? 4.039 27.734 26.875 1 98.56 383 LEU B CA 1
ATOM 6782 C C . LEU B 1 383 ? 5.449 27.5 27.406 1 98.56 383 LEU B C 1
ATOM 6784 O O . LEU B 1 383 ? 6.164 26.625 26.922 1 98.56 383 LEU B O 1
ATOM 6788 N N . TYR B 1 384 ? 5.824 28.297 28.422 1 98.56 384 TYR B N 1
ATOM 6789 C CA . TYR B 1 384 ? 7.137 28.156 29.047 1 98.56 384 TYR B CA 1
ATOM 6790 C C . TYR B 1 384 ? 7.336 26.734 29.578 1 98.56 384 TYR B C 1
ATOM 6792 O O . TYR B 1 384 ? 8.352 26.094 29.312 1 98.56 384 TYR B O 1
ATOM 6800 N N . GLN B 1 385 ? 6.355 26.219 30.266 1 98.62 385 GLN B N 1
ATOM 6801 C CA . GLN B 1 385 ? 6.445 24.906 30.875 1 98.62 385 GLN B CA 1
ATOM 6802 C C . GLN B 1 385 ? 6.512 23.812 29.812 1 98.62 385 GLN B C 1
ATOM 6804 O O . GLN B 1 385 ? 7.227 22.812 29.969 1 98.62 385 GLN B O 1
ATOM 6809 N N . ALA B 1 386 ? 5.734 23.969 28.766 1 98.75 386 ALA B N 1
ATOM 6810 C CA . ALA B 1 386 ? 5.734 23 27.688 1 98.75 386 ALA B CA 1
ATOM 6811 C C . ALA B 1 386 ? 7.102 22.922 27 1 98.75 386 ALA B C 1
ATOM 6813 O O . ALA B 1 386 ? 7.602 21.844 26.719 1 98.75 386 ALA B O 1
ATOM 6814 N N . ILE B 1 387 ? 7.664 24.109 26.75 1 98.75 387 ILE B N 1
ATOM 6815 C CA . ILE B 1 387 ? 8.977 24.156 26.109 1 98.75 387 ILE B CA 1
ATOM 6816 C C . ILE B 1 387 ? 10.016 23.5 27.031 1 98.75 387 ILE B C 1
ATOM 6818 O O . ILE B 1 387 ? 10.797 22.656 26.578 1 98.75 387 ILE B O 1
ATOM 6822 N N . LEU B 1 388 ? 9.969 23.844 28.297 1 98.31 388 LEU B N 1
ATOM 6823 C CA . LEU B 1 388 ? 10.906 23.266 29.25 1 98.31 388 LEU B CA 1
ATOM 6824 C C . LEU B 1 388 ? 10.75 21.75 29.328 1 98.31 388 LEU B C 1
ATOM 6826 O O . LEU B 1 388 ? 11.742 21.016 29.391 1 98.31 388 LEU B O 1
ATOM 6830 N N . HIS B 1 389 ? 9.516 21.328 29.344 1 98.31 389 HIS B N 1
ATOM 6831 C CA . HIS B 1 389 ? 9.211 19.906 29.406 1 98.31 389 HIS B CA 1
ATOM 6832 C C . HIS B 1 389 ? 9.82 19.172 28.219 1 98.31 389 HIS B C 1
ATOM 6834 O O . HIS B 1 389 ? 10.438 18.109 28.391 1 98.31 389 HIS B O 1
ATOM 6840 N N . VAL B 1 390 ? 9.734 19.672 27.031 1 98.56 390 VAL B N 1
ATOM 6841 C CA . VAL B 1 390 ? 10.203 19.031 25.812 1 98.56 390 VAL B CA 1
ATOM 6842 C C . VAL B 1 390 ? 11.727 19.047 25.766 1 98.56 390 VAL B C 1
ATOM 6844 O O . VAL B 1 390 ? 12.352 18.078 25.328 1 98.56 390 VAL B O 1
ATOM 6847 N N . VAL B 1 391 ? 12.336 20.094 26.266 1 97.81 391 VAL B N 1
ATOM 6848 C CA . VAL B 1 391 ? 13.773 20.281 26.156 1 97.81 391 VAL B CA 1
ATOM 6849 C C . VAL B 1 391 ? 14.484 19.484 27.25 1 97.81 391 VAL B C 1
ATOM 6851 O O . VAL B 1 391 ? 15.594 18.984 27.047 1 97.81 391 VAL B O 1
ATOM 6854 N N . THR B 1 392 ? 13.836 19.266 28.375 1 96.88 392 THR B N 1
ATOM 6855 C CA . THR B 1 392 ? 14.508 18.641 29.516 1 96.88 392 THR B CA 1
ATOM 6856 C C . THR B 1 392 ? 14.234 17.141 29.562 1 96.88 392 THR B C 1
ATOM 6858 O O . THR B 1 392 ? 15.047 16.359 30.062 1 96.88 392 THR B O 1
ATOM 6861 N N . ASN B 1 393 ? 13.062 16.734 29.188 1 96.81 393 ASN B N 1
ATOM 6862 C CA . ASN B 1 393 ? 12.742 15.312 29.141 1 96.81 393 ASN B CA 1
ATOM 6863 C C . ASN B 1 393 ? 13.438 14.617 27.984 1 96.81 393 ASN B C 1
ATOM 6865 O O . ASN B 1 393 ? 13.062 14.812 26.828 1 96.81 393 ASN B O 1
ATOM 6869 N N . THR B 1 394 ? 14.312 13.758 28.266 1 96.56 394 THR B N 1
ATOM 6870 C CA . THR B 1 394 ? 15.188 13.156 27.266 1 96.56 394 THR B CA 1
ATOM 6871 C C . THR B 1 394 ? 14.406 12.195 26.375 1 96.56 394 THR B C 1
ATOM 6873 O O . THR B 1 394 ? 14.867 11.836 25.297 1 96.56 394 THR B O 1
ATOM 6876 N N . SER B 1 395 ? 13.266 11.781 26.828 1 98.19 395 SER B N 1
ATOM 6877 C CA . SER B 1 395 ? 12.484 10.836 26.047 1 98.19 395 SER B CA 1
ATOM 6878 C C . SER B 1 395 ? 12.102 11.43 24.688 1 98.19 395 SER B C 1
ATOM 6880 O O . SER B 1 395 ? 12.062 10.719 23.688 1 98.19 395 SER B O 1
ATOM 6882 N N . TYR B 1 396 ? 11.836 12.75 24.641 1 98.5 396 TYR B N 1
ATOM 6883 C CA . TYR B 1 396 ? 11.461 13.391 23.391 1 98.5 396 TYR B CA 1
ATOM 6884 C C . TYR B 1 396 ? 12.641 13.422 22.422 1 98.5 396 TYR B C 1
ATOM 6886 O O . TYR B 1 396 ? 12.484 13.109 21.234 1 98.5 396 TYR B O 1
ATOM 6894 N N . ARG B 1 397 ? 13.742 13.766 22.922 1 97.69 397 ARG B N 1
ATOM 6895 C CA . ARG B 1 397 ? 14.938 13.828 22.078 1 97.69 397 ARG B CA 1
ATOM 6896 C C . ARG B 1 397 ? 15.32 12.445 21.578 1 97.69 397 ARG B C 1
ATOM 6898 O O . ARG B 1 397 ? 15.688 12.281 20.406 1 97.69 397 ARG B O 1
ATOM 6905 N N . GLU B 1 398 ? 15.273 11.477 22.438 1 98.19 398 GLU B N 1
ATOM 6906 C CA . GLU B 1 398 ? 15.617 10.102 22.062 1 98.19 398 GLU B CA 1
ATOM 6907 C C . GLU B 1 398 ? 14.648 9.555 21.016 1 98.19 398 GLU B C 1
ATOM 6909 O O . GLU B 1 398 ? 15.07 8.914 20.047 1 98.19 398 GLU B O 1
ATOM 6914 N N . THR B 1 399 ? 13.406 9.82 21.234 1 98.25 399 THR B N 1
ATOM 6915 C CA . THR B 1 399 ? 12.398 9.383 20.266 1 98.25 399 THR B CA 1
ATOM 6916 C C . THR B 1 399 ? 12.586 10.086 18.938 1 98.25 399 THR B C 1
ATOM 6918 O O . THR B 1 399 ? 12.523 9.445 17.875 1 98.25 399 THR B O 1
ATOM 6921 N N . ALA B 1 400 ? 12.789 11.359 19 1 98.56 400 ALA B N 1
ATOM 6922 C CA . ALA B 1 400 ? 12.992 12.125 17.766 1 98.56 400 ALA B CA 1
ATOM 6923 C C . ALA B 1 400 ? 14.195 11.594 16.984 1 98.56 400 ALA B C 1
ATOM 6925 O O . ALA B 1 400 ? 14.125 11.438 15.766 1 98.56 400 ALA B O 1
ATOM 6926 N N . ALA B 1 401 ? 15.242 11.305 17.688 1 98.19 401 ALA B N 1
ATOM 6927 C CA . ALA B 1 401 ? 16.438 10.766 17.047 1 98.19 401 ALA B CA 1
ATOM 6928 C C . ALA B 1 401 ? 16.156 9.406 16.422 1 98.19 401 ALA B C 1
ATOM 6930 O O . ALA B 1 401 ? 16.562 9.141 15.289 1 98.19 401 ALA B O 1
ATOM 6931 N N . ARG B 1 402 ? 15.492 8.562 17.156 1 97.56 402 ARG B N 1
ATOM 6932 C CA . ARG B 1 402 ? 15.164 7.227 16.672 1 97.56 402 ARG B CA 1
ATOM 6933 C C . ARG B 1 402 ? 14.289 7.301 15.43 1 97.56 402 ARG B C 1
ATOM 6935 O O . ARG B 1 402 ? 14.562 6.633 14.43 1 97.56 402 ARG B O 1
ATOM 6942 N N . LEU B 1 403 ? 13.258 8.102 15.469 1 98 403 LEU B N 1
ATOM 6943 C CA . LEU B 1 403 ? 12.336 8.203 14.352 1 98 403 LEU B CA 1
ATOM 6944 C C . LEU B 1 403 ? 12.984 8.898 13.164 1 98 403 LEU B C 1
ATOM 6946 O O . LEU B 1 403 ? 12.672 8.602 12.008 1 98 403 LEU B O 1
ATOM 6950 N N . SER B 1 404 ? 13.844 9.844 13.453 1 98.12 404 SER B N 1
ATOM 6951 C CA . SER B 1 404 ? 14.633 10.461 12.383 1 98.12 404 SER B CA 1
ATOM 6952 C C . SER B 1 404 ? 15.445 9.422 11.625 1 98.12 404 SER B C 1
ATOM 6954 O O . SER B 1 404 ? 15.445 9.398 10.391 1 98.12 404 SER B O 1
ATOM 6956 N N . ARG B 1 405 ? 16.141 8.547 12.367 1 97.12 405 ARG B N 1
ATOM 6957 C CA . ARG B 1 405 ? 16.922 7.484 11.742 1 97.12 405 ARG B CA 1
ATOM 6958 C C . ARG B 1 405 ? 16.031 6.578 10.898 1 97.12 405 ARG B C 1
ATOM 6960 O O . ARG B 1 405 ? 16.406 6.199 9.781 1 97.12 405 ARG B O 1
ATOM 6967 N N . LEU B 1 406 ? 14.93 6.27 11.422 1 96.81 406 LEU B N 1
ATOM 6968 C CA . LEU B 1 406 ? 13.984 5.41 10.719 1 96.81 406 LEU B CA 1
ATOM 6969 C C . LEU B 1 406 ? 13.492 6.082 9.438 1 96.81 406 LEU B C 1
ATOM 6971 O O . LEU B 1 406 ? 13.43 5.449 8.383 1 96.81 406 LEU B O 1
ATOM 6975 N N . HIS B 1 407 ? 13.102 7.352 9.547 1 97 407 HIS B N 1
ATOM 6976 C CA . HIS B 1 407 ? 12.594 8.109 8.406 1 97 407 HIS B CA 1
ATOM 6977 C C . HIS B 1 407 ? 13.648 8.25 7.316 1 97 407 HIS B C 1
ATOM 6979 O O . HIS B 1 407 ? 13.328 8.227 6.129 1 97 407 HIS B O 1
ATOM 6985 N N . ARG B 1 408 ? 14.859 8.344 7.703 1 96.81 408 ARG B N 1
ATOM 6986 C CA . ARG B 1 408 ? 15.945 8.57 6.75 1 96.81 408 ARG B CA 1
ATOM 6987 C C . ARG B 1 408 ? 16.422 7.258 6.137 1 96.81 408 ARG B C 1
ATOM 6989 O O . ARG B 1 408 ? 17.062 7.254 5.082 1 96.81 408 ARG B O 1
ATOM 6996 N N . ASP B 1 409 ? 16.141 6.188 6.824 1 96.31 409 ASP B N 1
ATOM 6997 C CA . ASP B 1 409 ? 16.578 4.879 6.34 1 96.31 409 ASP B CA 1
ATOM 6998 C C . ASP B 1 409 ? 15.594 4.32 5.312 1 96.31 409 ASP B C 1
ATOM 7000 O O . ASP B 1 409 ? 14.797 3.428 5.625 1 96.31 409 ASP B O 1
ATOM 7004 N N . GLN B 1 410 ? 15.641 4.773 4.145 1 94.75 410 GLN B N 1
ATOM 7005 C CA . GLN B 1 410 ? 14.828 4.348 3.01 1 94.75 410 GLN B CA 1
ATOM 7006 C C . GLN B 1 410 ? 15.703 4.062 1.79 1 94.75 410 GLN B C 1
ATOM 7008 O O . GLN B 1 410 ? 16.812 4.594 1.672 1 94.75 410 GLN B O 1
ATOM 7013 N N . PRO B 1 411 ? 15.18 3.203 0.928 1 93.94 411 PRO B N 1
ATOM 7014 C CA . PRO B 1 411 ? 15.984 2.918 -0.266 1 93.94 411 PRO B CA 1
ATOM 7015 C C . PRO B 1 411 ? 16.156 4.141 -1.167 1 93.94 411 PRO B C 1
ATOM 7017 O O . PRO B 1 411 ? 17.156 4.254 -1.878 1 93.94 411 PRO B O 1
ATOM 7020 N N . GLN B 1 412 ? 15.125 5.004 -1.224 1 95.44 412 GLN B N 1
ATOM 7021 C CA . GLN B 1 412 ? 15.102 6.281 -1.928 1 95.44 412 GLN B CA 1
ATOM 7022 C C . GLN B 1 412 ? 14.57 7.395 -1.03 1 95.44 412 GLN B C 1
ATOM 7024 O O . GLN B 1 412 ? 13.648 7.176 -0.243 1 95.44 412 GLN B O 1
ATOM 7029 N N . SER B 1 413 ? 15.234 8.594 -1.215 1 96.12 413 SER B N 1
ATOM 7030 C CA . SER B 1 413 ? 14.602 9.727 -0.553 1 96.12 413 SER B CA 1
ATOM 7031 C C . SER B 1 413 ? 13.203 9.984 -1.12 1 96.12 413 SER B C 1
ATOM 7033 O O . SER B 1 413 ? 12.883 9.523 -2.217 1 96.12 413 SER B O 1
ATOM 7035 N N . PRO B 1 414 ? 12.438 10.68 -0.37 1 97.25 414 PRO B N 1
ATOM 7036 C CA . PRO B 1 414 ? 11.102 10.992 -0.882 1 97.25 414 PRO B CA 1
ATOM 7037 C C . PRO B 1 414 ? 11.133 11.688 -2.24 1 97.25 414 PRO B C 1
ATOM 7039 O O . PRO B 1 414 ? 10.344 11.352 -3.129 1 97.25 414 PRO B O 1
ATOM 7042 N N . MET B 1 415 ? 12.031 12.609 -2.457 1 97.31 415 MET B N 1
ATOM 7043 C CA . MET B 1 415 ? 12.141 13.305 -3.736 1 97.31 415 MET B CA 1
ATOM 7044 C C . MET B 1 415 ? 12.586 12.352 -4.84 1 97.31 415 MET B C 1
ATOM 7046 O O . MET B 1 415 ? 12.023 12.367 -5.938 1 97.31 415 MET B O 1
ATOM 7050 N N . GLU B 1 416 ? 13.555 11.523 -4.555 1 97 416 GLU B N 1
ATOM 7051 C CA . GLU B 1 416 ? 14 10.531 -5.531 1 97 416 GLU B CA 1
ATOM 7052 C C . GLU B 1 416 ? 12.852 9.594 -5.922 1 97 416 GLU B C 1
ATOM 7054 O O . GLU B 1 416 ? 12.719 9.234 -7.09 1 97 416 GLU B O 1
ATOM 7059 N N . ARG B 1 417 ? 12.109 9.188 -4.945 1 97.75 417 ARG B N 1
ATOM 7060 C CA . ARG B 1 417 ? 10.969 8.312 -5.184 1 97.75 417 ARG B CA 1
ATOM 7061 C C . ARG B 1 417 ? 9.938 8.992 -6.078 1 97.75 417 ARG B C 1
ATOM 7063 O O . ARG B 1 417 ? 9.414 8.375 -7.012 1 97.75 417 ARG B O 1
ATOM 7070 N N . ALA B 1 418 ? 9.625 10.234 -5.75 1 98.31 418 ALA B N 1
ATOM 7071 C CA . ALA B 1 418 ? 8.68 10.992 -6.566 1 98.31 418 ALA B CA 1
ATOM 7072 C C . ALA B 1 418 ? 9.156 11.094 -8.016 1 98.31 418 ALA B C 1
ATOM 7074 O O . ALA B 1 418 ? 8.406 10.805 -8.945 1 98.31 418 ALA B O 1
ATOM 7075 N N . VAL B 1 419 ? 10.383 11.453 -8.195 1 98.12 419 VAL B N 1
ATOM 7076 C CA . VAL B 1 419 ? 10.953 11.633 -9.523 1 98.12 419 VAL B CA 1
ATOM 7077 C C . VAL B 1 419 ? 10.953 10.297 -10.273 1 98.12 419 VAL B C 1
ATOM 7079 O O . VAL B 1 419 ? 10.609 10.25 -11.453 1 98.12 419 VAL B O 1
ATOM 7082 N N . TRP B 1 420 ? 11.328 9.266 -9.586 1 98.12 420 TRP B N 1
ATOM 7083 C CA . TRP B 1 420 ? 11.336 7.953 -10.227 1 98.12 420 TRP B CA 1
ATOM 7084 C C . TRP B 1 420 ? 9.953 7.594 -10.766 1 98.12 420 TRP B C 1
ATOM 7086 O O . TRP B 1 420 ? 9.82 7.156 -11.906 1 98.12 420 TRP B O 1
ATOM 7096 N N . TRP B 1 421 ? 8.961 7.738 -9.969 1 98.06 421 TRP B N 1
ATOM 7097 C CA . TRP B 1 421 ? 7.605 7.383 -10.367 1 98.06 421 TRP B CA 1
ATOM 7098 C C . TRP B 1 421 ? 7.137 8.258 -11.523 1 98.06 421 TRP B C 1
ATOM 7100 O O . TRP B 1 421 ? 6.457 7.777 -12.438 1 98.06 421 TRP B O 1
ATOM 7110 N N . ILE B 1 422 ? 7.441 9.539 -11.43 1 98.19 422 ILE B N 1
ATOM 7111 C CA . ILE B 1 422 ? 7.07 10.445 -12.523 1 98.19 422 ILE B CA 1
ATOM 7112 C C . ILE B 1 422 ? 7.723 9.977 -13.82 1 98.19 422 ILE B C 1
ATOM 7114 O O . ILE B 1 422 ? 7.059 9.883 -14.852 1 98.19 422 ILE B O 1
ATOM 7118 N N . GLU B 1 423 ? 8.992 9.664 -13.766 1 97.81 423 GLU B N 1
ATOM 7119 C CA . GLU B 1 423 ? 9.695 9.164 -14.945 1 97.81 423 GLU B CA 1
ATOM 7120 C C . GLU B 1 423 ? 9.109 7.84 -15.422 1 97.81 423 GLU B C 1
ATOM 7122 O O . GLU B 1 423 ? 9.055 7.578 -16.625 1 97.81 423 GLU B O 1
ATOM 7127 N N . HIS B 1 424 ? 8.766 7.031 -14.438 1 97.5 424 HIS B N 1
ATOM 7128 C CA . HIS B 1 424 ? 8.148 5.754 -14.766 1 97.5 424 HIS B CA 1
ATOM 7129 C C . HIS B 1 424 ? 6.852 5.957 -15.539 1 97.5 424 HIS B C 1
ATOM 7131 O O . HIS B 1 424 ? 6.59 5.246 -16.516 1 97.5 424 HIS B O 1
ATOM 7137 N N . VAL B 1 425 ? 6.051 6.922 -15.172 1 96.44 425 VAL B N 1
ATOM 7138 C CA . VAL B 1 425 ? 4.805 7.258 -15.852 1 96.44 425 VAL B CA 1
ATOM 7139 C C . VAL B 1 425 ? 5.105 7.812 -17.234 1 96.44 425 VAL B C 1
ATOM 7141 O O . VAL B 1 425 ? 4.43 7.473 -18.219 1 96.44 425 VAL B O 1
ATOM 7144 N N . ILE B 1 426 ? 6.082 8.664 -17.344 1 95.38 426 ILE B N 1
ATOM 7145 C CA . ILE B 1 426 ? 6.469 9.25 -18.625 1 95.38 426 ILE B CA 1
ATOM 7146 C C . ILE B 1 426 ? 6.906 8.148 -19.594 1 95.38 426 ILE B C 1
ATOM 7148 O O . ILE B 1 426 ? 6.523 8.148 -20.766 1 95.38 426 ILE B O 1
ATOM 7152 N N . LYS B 1 427 ? 7.629 7.223 -19.047 1 95.25 427 LYS B N 1
ATOM 7153 C CA . LYS B 1 427 ? 8.219 6.164 -19.859 1 95.25 427 LYS B CA 1
ATOM 7154 C C . LYS B 1 427 ? 7.16 5.172 -20.328 1 95.25 427 LYS B C 1
ATOM 7156 O O . LYS B 1 427 ? 7.18 4.73 -21.484 1 95.25 427 LYS B O 1
ATOM 7161 N N . HIS B 1 428 ? 6.211 4.797 -19.422 1 94.19 428 HIS B N 1
ATOM 7162 C CA . HIS B 1 428 ? 5.324 3.676 -19.719 1 94.19 428 HIS B CA 1
ATOM 7163 C C . HIS B 1 428 ? 3.895 4.152 -19.938 1 94.19 428 HIS B C 1
ATOM 7165 O O . HIS B 1 428 ? 3.037 3.371 -20.359 1 94.19 428 HIS B O 1
ATOM 7171 N N . GLY B 1 429 ? 3.607 5.445 -19.578 1 89.5 429 GLY B N 1
ATOM 7172 C CA . GLY B 1 429 ? 2.256 5.961 -19.719 1 89.5 429 GLY B CA 1
ATOM 7173 C C . GLY B 1 429 ? 1.442 5.859 -18.438 1 89.5 429 GLY B C 1
ATOM 7174 O O . GLY B 1 429 ? 1.99 5.957 -17.344 1 89.5 429 GLY B O 1
ATOM 7175 N N . GLY B 1 430 ? 0.084 5.836 -18.438 1 83.25 430 GLY B N 1
ATOM 7176 C CA . GLY B 1 430 ? -0.841 5.977 -17.328 1 83.25 430 GLY B CA 1
ATOM 7177 C C . GLY B 1 430 ? -0.774 4.82 -16.344 1 83.25 430 GLY B C 1
ATOM 7178 O O . GLY B 1 430 ? -1.329 4.898 -15.242 1 83.25 430 GLY B O 1
ATOM 7179 N N . LEU B 1 431 ? -0.183 3.709 -16.547 1 90 431 LEU B N 1
ATOM 7180 C CA . LEU B 1 431 ? 0.033 2.555 -15.688 1 90 431 LEU B CA 1
ATOM 7181 C C . LEU B 1 431 ? -1.293 1.914 -15.289 1 90 431 LEU B C 1
ATOM 7183 O O . LEU B 1 431 ? -1.612 1.818 -14.102 1 90 431 LEU B O 1
ATOM 7187 N N . PRO B 1 432 ? -2.102 1.477 -16.172 1 90.81 432 PRO B N 1
ATOM 7188 C CA . PRO B 1 432 ? -3.416 0.903 -15.867 1 90.81 432 PRO B CA 1
ATOM 7189 C C . PRO B 1 432 ? -3.334 -0.298 -14.93 1 90.81 432 PRO B C 1
ATOM 7191 O O . PRO B 1 432 ? -4.289 -0.586 -14.203 1 90.81 432 PRO B O 1
ATOM 7194 N N . HIS B 1 433 ? -2.193 -0.919 -14.844 1 92.62 433 HIS B N 1
ATOM 7195 C CA . HIS B 1 433 ? -2.037 -2.111 -14.016 1 92.62 433 HIS B CA 1
ATOM 7196 C C . HIS B 1 433 ? -2.025 -1.754 -12.531 1 92.62 433 HIS B C 1
ATOM 7198 O O . HIS B 1 433 ? -2.133 -2.637 -11.68 1 92.62 433 HIS B O 1
ATOM 7204 N N . LEU B 1 434 ? -1.976 -0.48 -12.203 1 96.06 434 LEU B N 1
ATOM 7205 C CA . LEU B 1 434 ? -1.962 -0.052 -10.805 1 96.06 434 LEU B CA 1
ATOM 7206 C C . LEU B 1 434 ? -3.34 0.44 -10.375 1 96.06 434 LEU B C 1
ATOM 7208 O O . LEU B 1 434 ? -3.561 0.727 -9.195 1 96.06 434 LEU B O 1
ATOM 7212 N N . ARG B 1 435 ? -4.277 0.538 -11.273 1 94.38 435 ARG B N 1
ATOM 7213 C CA . ARG B 1 435 ? -5.602 1.067 -10.977 1 94.38 435 ARG B CA 1
ATOM 7214 C C . ARG B 1 435 ? -6.59 -0.06 -10.695 1 94.38 435 ARG B C 1
ATOM 7216 O O . ARG B 1 435 ? -6.777 -0.95 -11.523 1 94.38 435 ARG B O 1
ATOM 7223 N N . ALA B 1 436 ? -7.195 0.011 -9.594 1 95.19 436 ALA B N 1
ATOM 7224 C CA . ALA B 1 436 ? -8.133 -1.026 -9.18 1 95.19 436 ALA B CA 1
ATOM 7225 C C . ALA B 1 436 ? -9.469 -0.878 -9.906 1 95.19 436 ALA B C 1
ATOM 7227 O O . ALA B 1 436 ? -9.867 0.233 -10.258 1 95.19 436 ALA B O 1
ATOM 7228 N N . ARG B 1 437 ? -10.156 -1.968 -10.094 1 95.12 437 ARG B N 1
ATOM 7229 C CA . ARG B 1 437 ? -11.477 -2.002 -10.719 1 95.12 437 ARG B CA 1
ATOM 7230 C C . ARG B 1 437 ? -12.5 -1.259 -9.867 1 95.12 437 ARG B C 1
ATOM 7232 O O . ARG B 1 437 ? -13.562 -0.875 -10.359 1 95.12 437 ARG B O 1
ATOM 7239 N N . ALA B 1 438 ? -12.195 -1.051 -8.648 1 93.56 438 ALA B N 1
ATOM 7240 C CA . ALA B 1 438 ? -13.062 -0.362 -7.691 1 93.56 438 ALA B CA 1
ATOM 7241 C C . ALA B 1 438 ? -13.586 0.946 -8.273 1 93.56 438 ALA B C 1
ATOM 7243 O O . ALA B 1 438 ? -14.734 1.328 -8.023 1 93.56 438 ALA B O 1
ATOM 7244 N N . VAL B 1 439 ? -12.82 1.592 -9.031 1 91.81 439 VAL B N 1
ATOM 7245 C CA . VAL B 1 439 ? -13.102 2.936 -9.523 1 91.81 439 VAL B CA 1
ATOM 7246 C C . VAL B 1 439 ? -14.242 2.883 -10.547 1 91.81 439 VAL B C 1
ATOM 7248 O O . VAL B 1 439 ? -14.961 3.865 -10.727 1 91.81 439 VAL B O 1
ATOM 7251 N N . GLU B 1 440 ? -14.414 1.772 -11.141 1 93.06 440 GLU B N 1
ATOM 7252 C CA . GLU B 1 440 ? -15.391 1.634 -12.219 1 93.06 440 GLU B CA 1
ATOM 7253 C C . GLU B 1 440 ? -16.703 1.064 -11.703 1 93.06 440 GLU B C 1
ATOM 7255 O O . GLU B 1 440 ? -17.703 1.035 -12.43 1 93.06 440 GLU B O 1
ATOM 7260 N N . LEU B 1 441 ? -16.703 0.641 -10.523 1 94.75 441 LEU B N 1
ATOM 7261 C CA . LEU B 1 441 ? -17.891 0.008 -9.977 1 94.75 441 LEU B CA 1
ATOM 7262 C C . LEU B 1 441 ? -18.844 1.052 -9.398 1 94.75 441 LEU B C 1
ATOM 7264 O O . LEU B 1 441 ? -18.422 1.983 -8.719 1 94.75 441 LEU B O 1
ATOM 7268 N N . PRO B 1 442 ? -20.125 0.876 -9.75 1 93.44 442 PRO B N 1
ATOM 7269 C CA . PRO B 1 442 ? -21.078 1.689 -8.984 1 93.44 442 PRO B CA 1
ATOM 7270 C C . PRO B 1 442 ? -21.047 1.376 -7.492 1 93.44 442 PRO B C 1
ATOM 7272 O O . PRO B 1 442 ? -20.641 0.281 -7.094 1 93.44 442 PRO B O 1
ATOM 7275 N N . TRP B 1 443 ? -21.5 2.305 -6.734 1 90.62 443 TRP B N 1
ATOM 7276 C CA . TRP B 1 443 ? -21.375 2.207 -5.281 1 90.62 443 TRP B CA 1
ATOM 7277 C C . TRP B 1 443 ? -22.094 0.978 -4.75 1 90.62 443 TRP B C 1
ATOM 7279 O O . TRP B 1 443 ? -21.609 0.304 -3.842 1 90.62 443 TRP B O 1
ATOM 7289 N N . TYR B 1 444 ? -23.25 0.603 -5.293 1 94.44 444 TYR B N 1
ATOM 7290 C CA . TYR B 1 444 ? -24.031 -0.502 -4.762 1 94.44 444 TYR B CA 1
ATOM 7291 C C . TYR B 1 444 ? -23.375 -1.842 -5.074 1 94.44 444 TYR B C 1
ATOM 7293 O O . TYR B 1 444 ? -23.562 -2.816 -4.34 1 94.44 444 TYR B O 1
ATOM 7301 N N . GLN B 1 445 ? -22.547 -1.938 -6.148 1 96.06 445 GLN B N 1
ATOM 7302 C CA . GLN B 1 445 ? -21.781 -3.139 -6.445 1 96.06 445 GLN B CA 1
ATOM 7303 C C . GLN B 1 445 ? -20.516 -3.205 -5.594 1 96.06 445 GLN B C 1
ATOM 7305 O O . GLN B 1 445 ? -20.156 -4.273 -5.094 1 96.06 445 GLN B O 1
ATOM 7310 N N . TYR B 1 446 ? -19.938 -2.023 -5.469 1 94.94 446 TYR B N 1
ATOM 7311 C CA . TYR B 1 446 ? -18.719 -1.975 -4.664 1 94.94 446 TYR B CA 1
ATOM 7312 C C . TYR B 1 446 ? -18.969 -2.486 -3.252 1 94.94 446 TYR B C 1
ATOM 7314 O O . TYR B 1 446 ? -18.188 -3.285 -2.725 1 94.94 446 TYR B O 1
ATOM 7322 N N . TYR B 1 447 ? -20.078 -2.127 -2.666 1 93.88 447 TYR B N 1
ATOM 7323 C CA . TYR B 1 447 ? -20.391 -2.514 -1.293 1 93.88 447 TYR B CA 1
ATOM 7324 C C . TYR B 1 447 ? -21.188 -3.805 -1.256 1 93.88 447 TYR B C 1
ATOM 7326 O O . TYR B 1 447 ? -21.656 -4.227 -0.192 1 93.88 447 TYR B O 1
ATOM 7334 N N . LEU B 1 448 ? -21.453 -4.434 -2.389 1 96.94 448 LEU B N 1
ATOM 7335 C CA . LEU B 1 448 ? -22.109 -5.73 -2.521 1 96.94 448 LEU B CA 1
ATOM 7336 C C . LEU B 1 448 ? -23.531 -5.684 -1.993 1 96.94 448 LEU B C 1
ATOM 7338 O O . LEU B 1 448 ? -24.016 -6.648 -1.39 1 96.94 448 LEU B O 1
ATOM 7342 N N . LEU B 1 449 ? -24.141 -4.543 -2.178 1 95.62 449 LEU B N 1
ATOM 7343 C CA . LEU B 1 449 ? -25.516 -4.41 -1.731 1 95.62 449 LEU B CA 1
ATOM 7344 C C . LEU B 1 449 ? -26.453 -5.242 -2.604 1 95.62 449 LEU B C 1
ATOM 7346 O O . LEU B 1 449 ? -27.469 -5.75 -2.123 1 95.62 449 LEU B O 1
ATOM 7350 N N . ASP B 1 450 ? -26.141 -5.309 -3.898 1 96.19 450 ASP B N 1
ATOM 7351 C CA . ASP B 1 450 ? -26.922 -6.16 -4.789 1 96.19 450 ASP B CA 1
ATOM 7352 C C . ASP B 1 450 ? -26.844 -7.621 -4.352 1 96.19 450 ASP B C 1
ATOM 7354 O O . ASP B 1 450 ? -27.875 -8.305 -4.289 1 96.19 450 ASP B O 1
ATOM 7358 N N . VAL B 1 451 ? -25.672 -8.125 -4 1 96.56 451 VAL B N 1
ATOM 7359 C CA . VAL B 1 451 ? -25.484 -9.492 -3.537 1 96.56 451 VAL B CA 1
ATOM 7360 C C . VAL B 1 451 ? -26.188 -9.688 -2.201 1 96.56 451 VAL B C 1
ATOM 7362 O O . VAL B 1 451 ? -26.891 -10.688 -2.004 1 96.56 451 VAL B O 1
ATOM 7365 N N . ALA B 1 452 ? -26.047 -8.758 -1.279 1 95.75 452 ALA B N 1
ATOM 7366 C CA . ALA B 1 452 ? -26.703 -8.828 0.022 1 95.75 452 ALA B CA 1
ATOM 7367 C C . ALA B 1 452 ? -28.219 -8.859 -0.132 1 95.75 452 ALA B C 1
ATOM 7369 O O . ALA B 1 452 ? -28.906 -9.633 0.54 1 95.75 452 ALA B O 1
ATOM 7370 N N . GLY B 1 453 ? -28.719 -7.961 -0.956 1 95.88 453 GLY B N 1
ATOM 7371 C CA . GLY B 1 453 ? -30.156 -7.941 -1.226 1 95.88 453 GLY B CA 1
ATOM 7372 C C . GLY B 1 453 ? -30.672 -9.266 -1.742 1 95.88 453 GLY B C 1
ATOM 7373 O O . GLY B 1 453 ? -31.719 -9.75 -1.283 1 95.88 453 GLY B O 1
ATOM 7374 N N . PHE B 1 454 ? -30 -9.852 -2.691 1 96.38 454 PHE B N 1
ATOM 7375 C CA . PHE B 1 454 ? -30.375 -11.141 -3.24 1 96.38 454 PHE B CA 1
ATOM 7376 C C . PHE B 1 454 ? -30.391 -12.211 -2.152 1 96.38 454 PHE B C 1
ATOM 7378 O O . PHE B 1 454 ? -31.328 -12.992 -2.053 1 96.38 454 PHE B O 1
ATOM 7385 N N . LEU B 1 455 ? -29.312 -12.266 -1.371 1 95.25 455 LEU B N 1
ATOM 7386 C CA . LEU B 1 455 ? -29.219 -13.25 -0.304 1 95.25 455 LEU B CA 1
ATOM 7387 C C . LEU B 1 455 ? -30.328 -13.07 0.717 1 95.25 455 LEU B C 1
ATOM 7389 O O . LEU B 1 455 ? -30.859 -14.047 1.247 1 95.25 455 LEU B O 1
ATOM 7393 N N . LEU B 1 456 ? -30.672 -11.797 1.012 1 95 456 LEU B N 1
ATOM 7394 C CA . LEU B 1 456 ? -31.766 -11.523 1.936 1 95 456 LEU B CA 1
ATOM 7395 C C . LEU B 1 456 ? -33.094 -12.031 1.379 1 95 456 LEU B C 1
ATOM 7397 O O . LEU B 1 456 ? -33.906 -12.57 2.123 1 95 456 LEU B O 1
ATOM 7401 N N . VAL B 1 457 ? -33.344 -11.836 0.129 1 95.38 457 VAL B N 1
ATOM 7402 C CA . VAL B 1 457 ? -34.531 -12.312 -0.523 1 95.38 457 VAL B CA 1
ATOM 7403 C C . VAL B 1 457 ? -34.594 -13.836 -0.456 1 95.38 457 VAL B C 1
ATOM 7405 O O . VAL B 1 457 ? -35.656 -14.414 -0.174 1 95.38 457 VAL B O 1
ATOM 7408 N N . VAL B 1 458 ? -33.5 -14.469 -0.746 1 94.81 458 VAL B N 1
ATOM 7409 C CA . VAL B 1 458 ? -33.438 -15.93 -0.691 1 94.81 458 VAL B CA 1
ATOM 7410 C C . VAL B 1 458 ? -33.719 -16.406 0.729 1 94.81 458 VAL B C 1
ATOM 7412 O O . VAL B 1 458 ? -34.469 -17.359 0.924 1 94.81 458 VAL B O 1
ATOM 7415 N N . CYS B 1 459 ? -33.062 -15.734 1.659 1 93.94 459 CYS B N 1
ATOM 7416 C CA . CYS B 1 459 ? -33.312 -16.094 3.053 1 93.94 459 CYS B CA 1
ATOM 7417 C C . CYS B 1 459 ? -34.781 -15.914 3.426 1 93.94 459 CYS B C 1
ATOM 7419 O O . CYS B 1 459 ? -35.375 -16.781 4.078 1 93.94 459 CYS B O 1
ATOM 7421 N N . ALA B 1 460 ? -35.312 -14.836 3.031 1 94.62 460 ALA B N 1
ATOM 7422 C CA . ALA B 1 460 ? -36.719 -14.562 3.311 1 94.62 460 ALA B CA 1
ATOM 7423 C C . ALA B 1 460 ? -37.625 -15.609 2.67 1 94.62 460 ALA B C 1
ATOM 7425 O O . ALA B 1 460 ? -38.625 -16.031 3.268 1 94.62 460 ALA B O 1
ATOM 7426 N N . ALA B 1 461 ? -37.344 -15.977 1.524 1 95.06 461 ALA B N 1
ATOM 7427 C CA . ALA B 1 461 ? -38.094 -17 0.816 1 95.06 461 ALA B CA 1
ATOM 7428 C C . ALA B 1 461 ? -38.031 -18.344 1.535 1 95.06 461 ALA B C 1
ATOM 7430 O O . ALA B 1 461 ? -39.031 -19.031 1.675 1 95.06 461 ALA B O 1
ATOM 7431 N N . VAL B 1 462 ? -36.875 -18.625 1.938 1 94.25 462 VAL B N 1
ATOM 7432 C CA . VAL B 1 462 ? -36.688 -19.891 2.66 1 94.25 462 VAL B CA 1
ATOM 7433 C C . VAL B 1 462 ? -37.469 -19.844 3.977 1 94.25 462 VAL B C 1
ATOM 7435 O O . VAL B 1 462 ? -38.188 -20.781 4.309 1 94.25 462 VAL B O 1
ATOM 7438 N N . LEU B 1 463 ? -37.281 -18.781 4.645 1 94.12 463 LEU B N 1
ATOM 7439 C CA . LEU B 1 463 ? -38 -18.625 5.91 1 94.12 463 LEU B CA 1
ATOM 7440 C C . LEU B 1 463 ? -39.5 -18.625 5.691 1 94.12 463 LEU B C 1
ATOM 7442 O O . LEU B 1 463 ? -40.25 -19.188 6.484 1 94.12 463 LEU B O 1
ATOM 7446 N N . GLY B 1 464 ? -39.906 -18 4.734 1 93.25 464 GLY B N 1
ATOM 7447 C CA . GLY B 1 464 ? -41.344 -18.016 4.379 1 93.25 464 GLY B CA 1
ATOM 7448 C C . GLY B 1 464 ? -41.875 -19.406 4.078 1 93.25 464 GLY B C 1
ATOM 7449 O O . GLY B 1 464 ? -42.969 -19.766 4.523 1 93.25 464 GLY B O 1
ATOM 7450 N N . THR B 1 465 ? -41.188 -20.141 3.35 1 93.75 465 THR B N 1
ATOM 7451 C CA . THR B 1 465 ? -41.562 -21.5 3.01 1 93.75 465 THR B CA 1
ATOM 7452 C C . THR B 1 465 ? -41.656 -22.375 4.262 1 93.75 465 THR B C 1
ATOM 7454 O O . THR B 1 465 ? -42.562 -23.172 4.41 1 93.75 465 THR B O 1
ATOM 7457 N N . VAL B 1 466 ? -40.625 -22.156 5.008 1 93.31 466 VAL B N 1
ATOM 7458 C CA . VAL B 1 466 ? -40.625 -22.906 6.266 1 93.31 466 VAL B CA 1
ATOM 7459 C C . VAL B 1 466 ? -41.844 -22.5 7.109 1 93.31 466 VAL B C 1
ATOM 7461 O O . VAL B 1 466 ? -42.5 -23.359 7.676 1 93.31 466 VAL B O 1
ATOM 7464 N N . TRP B 1 467 ? -42.031 -21.25 7.199 1 93.19 467 TRP B N 1
ATOM 7465 C CA . TRP B 1 467 ? -43.188 -20.719 7.961 1 93.19 467 TRP B CA 1
ATOM 7466 C C . TRP B 1 467 ? -44.5 -21.234 7.395 1 93.19 467 TRP B C 1
ATOM 7468 O O . TRP B 1 467 ? -45.375 -21.672 8.148 1 93.19 467 TRP B O 1
ATOM 7478 N N . TYR B 1 468 ? -44.625 -21.172 6.164 1 91.81 468 TYR B N 1
ATOM 7479 C CA . TYR B 1 468 ? -45.844 -21.641 5.504 1 91.81 468 TYR B CA 1
ATOM 7480 C C . TYR B 1 468 ? -46.031 -23.141 5.719 1 91.81 468 TYR B C 1
ATOM 7482 O O . TYR B 1 468 ? -47.156 -23.594 5.957 1 91.81 468 TYR B O 1
ATOM 7490 N N . SER B 1 469 ? -45 -23.891 5.609 1 92.31 469 SER B N 1
ATOM 7491 C CA . SER B 1 469 ? -45.062 -25.344 5.816 1 92.31 469 SER B CA 1
ATOM 7492 C C . SER B 1 469 ? -45.438 -25.672 7.254 1 92.31 469 SER B C 1
ATOM 7494 O O . SER B 1 469 ? -46.281 -26.547 7.492 1 92.31 469 SER B O 1
ATOM 7496 N N . CYS B 1 470 ? -44.844 -24.984 8.094 1 92.06 470 CYS B N 1
ATOM 7497 C CA . CYS B 1 470 ? -45.156 -25.188 9.508 1 92.06 470 CYS B CA 1
ATOM 7498 C C . CYS B 1 470 ? -46.594 -24.797 9.805 1 92.06 470 CYS B C 1
ATOM 7500 O O . CYS B 1 470 ? -47.281 -25.5 10.539 1 92.06 470 CYS B O 1
ATOM 7502 N N . SER B 1 471 ? -47.031 -23.688 9.312 1 91.06 471 SER B N 1
ATOM 7503 C CA . SER B 1 471 ? -48.406 -23.203 9.508 1 91.06 471 SER B CA 1
ATOM 7504 C C . SER B 1 471 ? -49.406 -24.172 8.898 1 91.06 471 SER B C 1
ATOM 7506 O O . SER B 1 471 ? -50.5 -24.406 9.469 1 91.06 471 SER B O 1
ATOM 7508 N N . PHE B 1 472 ? -49.094 -24.75 7.816 1 90.5 472 PHE B N 1
ATOM 7509 C CA . PHE B 1 472 ? -49.969 -25.719 7.156 1 90.5 472 PHE B CA 1
ATOM 7510 C C . PHE B 1 472 ? -50.094 -26.984 8 1 90.5 472 PHE B C 1
ATOM 7512 O O . PHE B 1 472 ? -51.188 -27.5 8.188 1 90.5 472 PHE B O 1
ATOM 7519 N N . VAL B 1 473 ? -48.969 -27.422 8.5 1 90.25 473 VAL B N 1
ATOM 7520 C CA . VAL B 1 473 ? -48.969 -28.625 9.328 1 90.25 473 VAL B CA 1
ATOM 7521 C C . VAL B 1 473 ? -49.75 -28.359 10.617 1 90.25 473 VAL B C 1
ATOM 7523 O O . VAL B 1 473 ? -50.531 -29.203 11.039 1 90.25 473 VAL B O 1
ATOM 7526 N N . CYS B 1 474 ? -49.562 -27.219 11.156 1 90.19 474 CYS B N 1
ATOM 7527 C CA . CYS B 1 474 ? -50.281 -26.859 12.375 1 90.19 474 CYS B CA 1
ATOM 7528 C C . CYS B 1 474 ? -51.781 -26.75 12.125 1 90.19 474 CYS B C 1
ATOM 7530 O O . CYS B 1 474 ? -52.594 -27.188 12.945 1 90.19 474 CYS B O 1
ATOM 7532 N N . ARG B 1 475 ? -52.156 -26.203 11.094 1 89.38 475 ARG B N 1
ATOM 7533 C CA . ARG B 1 475 ? -53.562 -26.062 10.734 1 89.38 475 ARG B CA 1
ATOM 7534 C C . ARG B 1 475 ? -54.219 -27.438 10.477 1 89.38 475 ARG B C 1
ATOM 7536 O O . ARG B 1 475 ? -55.344 -27.672 10.852 1 89.38 475 ARG B O 1
ATOM 7543 N N . LYS B 1 476 ? -53.406 -28.328 9.961 1 87.56 476 LYS B N 1
ATOM 7544 C CA . LYS B 1 476 ? -53.906 -29.656 9.664 1 87.56 476 LYS B CA 1
ATOM 7545 C C . LYS B 1 476 ? -54.031 -30.5 10.938 1 87.56 476 LYS B C 1
ATOM 7547 O O . LYS B 1 476 ? -54.969 -31.266 11.086 1 87.56 476 LYS B O 1
ATOM 7552 N N . ILE B 1 477 ? -53.25 -30.266 11.844 1 86.12 477 ILE B N 1
ATOM 7553 C CA . ILE B 1 477 ? -53.25 -31.031 13.086 1 86.12 477 ILE B CA 1
ATOM 7554 C C . ILE B 1 477 ? -54.281 -30.438 14.055 1 86.12 477 ILE B C 1
ATOM 7556 O O . ILE B 1 477 ? -55.031 -31.156 14.688 1 86.12 477 ILE B O 1
ATOM 7560 N N . CYS B 1 478 ? -54.281 -29.188 14.25 1 74.06 478 CYS B N 1
ATOM 7561 C CA . CYS B 1 478 ? -55.188 -28.547 15.188 1 74.06 478 CYS B CA 1
ATOM 7562 C C . CYS B 1 478 ? -56.594 -28.453 14.617 1 74.06 478 CYS B C 1
ATOM 7564 O O . CYS B 1 478 ? -57.562 -28.344 15.359 1 74.06 478 CYS B O 1
ATOM 7566 N N . GLY B 1 479 ? -56.688 -28.312 13.367 1 66.44 479 GLY B N 1
ATOM 7567 C CA . GLY B 1 479 ? -58.031 -28.312 12.766 1 66.44 479 GLY B CA 1
ATOM 7568 C C . GLY B 1 479 ? -58.719 -29.641 12.883 1 66.44 479 GLY B C 1
ATOM 7569 O O . GLY B 1 479 ? -59.969 -29.703 12.961 1 66.44 479 GLY B O 1
ATOM 7570 N N . LYS B 1 480 ? -58.156 -30.703 13.086 1 60.56 480 LYS B N 1
ATOM 7571 C CA . LYS B 1 480 ? -58.812 -32 13.312 1 60.56 480 LYS B CA 1
ATOM 7572 C C . LYS B 1 480 ? -59.281 -32.125 14.75 1 60.56 480 LYS B C 1
ATOM 7574 O O . LYS B 1 480 ? -60.312 -32.812 15.008 1 60.56 480 LYS B O 1
ATOM 7579 N N . SER B 1 481 ? -58.781 -31.484 15.602 1 59.03 481 SER B N 1
ATOM 7580 C CA . SER B 1 481 ? -59.219 -31.672 16.984 1 59.03 481 SER B CA 1
ATOM 7581 C C . SER B 1 481 ? -60.531 -30.906 17.25 1 59.03 481 SER B C 1
ATOM 7583 O O . SER B 1 481 ? -61.25 -31.219 18.188 1 59.03 481 SER B O 1
ATOM 7585 N N . GLY B 1 482 ? -60.875 -29.891 16.562 1 50 482 GLY B N 1
ATOM 7586 C CA . GLY B 1 482 ? -62.156 -29.203 16.812 1 50 482 GLY B CA 1
ATOM 7587 C C . GLY B 1 482 ? -63.344 -29.953 16.234 1 50 482 GLY B C 1
ATOM 7588 O O . GLY B 1 482 ? -64.5 -29.672 16.594 1 50 482 GLY B O 1
ATOM 7589 N N . ALA B 1 483 ? -63.219 -30.734 15.305 1 48.72 483 ALA B N 1
ATOM 7590 C CA . ALA B 1 483 ? -64.438 -31.375 14.781 1 48.72 483 ALA B CA 1
ATOM 7591 C C . ALA B 1 483 ? -64.875 -32.531 15.68 1 48.72 483 ALA B C 1
ATOM 7593 O O . ALA B 1 483 ? -65.938 -33.094 15.469 1 48.72 483 ALA B O 1
ATOM 7594 N N . LYS B 1 484 ? -64.062 -33.031 16.547 1 49.88 484 LYS B N 1
ATOM 7595 C CA . LYS B 1 484 ? -64.625 -34.156 17.297 1 49.88 484 LYS B CA 1
ATOM 7596 C C . LYS B 1 484 ? -65.5 -33.656 18.438 1 49.88 484 LYS B C 1
ATOM 7598 O O . LYS B 1 484 ? -66.188 -34.469 19.094 1 49.88 484 LYS B O 1
ATOM 7603 N N . LEU B 1 485 ? -65.438 -32.438 18.875 1 40.34 485 LEU B N 1
ATOM 7604 C CA . LEU B 1 485 ? -66.25 -32.156 20.062 1 40.34 485 LEU B CA 1
ATOM 7605 C C . LEU B 1 485 ? -67.688 -31.922 19.672 1 40.34 485 LEU B C 1
ATOM 7607 O O . LEU B 1 485 ? -68.625 -31.984 20.516 1 40.34 485 LEU B O 1
ATOM 7611 N N . LYS B 1 486 ? -68 -31.406 18.484 1 44.66 486 LYS B N 1
ATOM 7612 C CA . LYS B 1 486 ? -69.375 -31.047 18.391 1 44.66 486 LYS B CA 1
ATOM 7613 C C . LYS B 1 486 ? -70.25 -32.25 18.078 1 44.66 486 LYS B C 1
ATOM 7615 O O . LYS B 1 486 ? -71.5 -32.156 18.062 1 44.66 486 LYS B O 1
ATOM 7620 N N . SER B 1 487 ? -69.688 -33.25 17.578 1 41.62 487 SER B N 1
ATOM 7621 C CA . SER B 1 487 ? -70.688 -34.25 17.188 1 41.62 487 SER B CA 1
ATOM 7622 C C . SER B 1 487 ? -71.062 -35.156 18.375 1 41.62 487 SER B C 1
ATOM 7624 O O . SER B 1 487 ? -71.875 -36.062 18.234 1 41.62 487 SER B O 1
ATOM 7626 N N . GLN B 1 488 ? -70.5 -34.938 19.641 1 33.72 488 GLN B N 1
ATOM 7627 C CA . GLN B 1 488 ? -71.312 -35.594 20.672 1 33.72 488 GLN B CA 1
ATOM 7628 C C . GLN B 1 488 ? -72.375 -34.625 21.266 1 33.72 488 GLN B C 1
ATOM 7630 O O . GLN B 1 488 ? -72.062 -33.469 21.531 1 33.72 488 GLN B O 1
#

InterPro domains:
  IPR002213 UDP-glucuronosyl/UDP-glucosyltransferase [PF00201] (1-482)
  IPR002213 UDP-glucuronosyl/UDP-glucosyltransferase [cd03784] (3-408)
  IPR035595 UDP-glycosyltransferase family, conserved site [PS00375] (314-357)
  IPR050271 UDP-glycosyltransferase [PTHR48043] (3-459)

Radius of gyration: 33.39 Å; Cα contacts (8 Å, |Δi|>4): 1553; chains: 2; bounding box: 106×89×69 Å

Organism: Branchiostoma floridae (NCBI:txid7739)